Protein 1ORR (pdb70)

B-factor: mean 25.96, std 17.75, range [1.17, 100.0]

Foldseek 3Di:
DEEEEEQLLADLNLLLLLVCLVVVHAYEYEYQCPDVLSVVSVVVSVVSHDYHYHYDALLDLVSLLCVCQVPVGQEYEYDFADPFLVVCQVPVVVRQSRQQNSLVSNLVSCLPHRQAYAYEYEAAPQQLFQPPVFDWDFDDQAIAGVVCRWFDWPVRDGDHDGSNSVSSNNSQVVQLVCCVPSVGLYEYEHEWAEAEFSHDDDPGPRVLLVVLLLLLCVLVVHPPAAEDAPPQRAKTQYAYSVLVSCLVVLCVVVSVQRGSYYTYDGQISQRMHGRSRSQVLSCVLRVGHRDHDYDHHDPTDYSYGGGNGPPSCVRRNRHGDAHNSRRSSNSSVSSNVD/DEEEEEVLLADLNLLLLLVCLVVVNAYEYEYQCPDVLSVVSVVVSVVSHDYHYHHDALLDLVSQLCVCQVPLGQEYEYDFADAFLVVCQVCVPVRQSGLQNSLVSNLVSCLPHRQNYAYEYEAAPQQLFQPVVFDWDFDPAAIAGPVCNFFDWPVRDGDHDGSNSVSRNNSQVVQLVCCVPRVGLYEYEHEWAEAEFSHDDDPGDRVLLVVLLVLLQVLVVHDPAAEDEDDQRAKTQYAYSVLVNCLVVLCVVQSVQRGSYYTYDGLIPQRMHTRRRSQVLSCVLRVGHRDHDYDHHDPTDYSYGGGNGPPSCVRRNGHGDAHNSRRSSNSSVSSNVD/DEEEEECLLADLNLLLLLVCLVVVHAYEYEEQCPDVLSVVSVVVSVVRHDYHYHYDALLDLVSQLCVCQVPVGQEYEYDFADPFLVVCQVPVPVRLSGLQNSLVSNLVSCLVRRQNYAYEYEAAPQQLPQPVVFDWDDDPQAIATPVCNWFDWPVRDGDHFGSNSVSSNNSQVVQLVCCVPRVHLYEYEHEWAEAEASHPDDPRDRVLLHVLLLLLCQLVPDADEDAADQRQKTQYAYSVLSNCLVVLCSVLSVQHGSDYTYDGLIPQRMHTRRRSQVLSCVLSVGDHHYDYDYHPSHHSYGGGNGPPSCVRRNRHGDAHNSRRSNNSSVNSNVD/DEEEEECLLADLNLLLLLVCLVVVHAYEYEYQQPDVLSVVSVVVCVVSHDYHYHYDALLDLVSQLCVCQVRLGQEYEYDFADAFLVVCQVCVPRRQSGLANSLVSNLVSCLPHRQNYAYEYEAAPQQLFLPPVFDWDFDPAAIAGPVCNFFDWPVRDGDHFGSNSVSSNNSQVVQLVCCVPRVHLYEYEHEWAEAAPSHDDDPGDRVLLVVLLVLLQCLVPHDAEDAADQRAKTQYAYSVLSNCLVVQCRVLSVQRGSYYTYDGQIDQRMHTRRRSQVLSCVLPVHHRDYDYDHHPGSHHSYGGGNGPVSCVRRVRHGDDHNSRRSSVSSVNSNVD

CATH classification: 3.40.50.720

Secondary structure (DSSP, 8-state):
-EEEEETTTSHHHHHHHHHHHHTT-EEEEEE---STTHHHHHHHHHTT---EEEE--TT-HHHHHHHHHHH--SEEEE------HHHHHH-HHHHHIIIIIHHHHHHHHHHHH-TT-EEEEEEEGGGGTT-TTS-EEE-SS-EEETT-TT-B-TTSPP---HHHHHHHHHHHHHHHHHHHHH--EEEEEEE--EE-TT---BTTB-HHHHHHHHHHHHHTT----EEEESSS--EEE-EEHHHHHHHHHHHHHTHHHHTT-EEEESS-GGGEEEHHHHHHHHHHHHT----EEEEPPPSS--SEE-B--HHHHHHH-----S-HHHHHHHHHHHHHH-/-EEEEETTTSHHHHHHHHHHHHTT-EEEEEE---STTHHHHHHHHHTT---EEEE--TT-HHHHHHHHHHH--SEEEE------HHHHHH-HHHHHIIIIIHHHHHHHHHHHH-TT-EEEEEEEGGGGTT-TTS-EEE-SS-EEETT-TT-B-TTSPP---SHHHHHHHHHHHHHHHHHHHH--EEEEEEE--EE-TT---BTTB-HHHHHHHHHHHHHTT----EEEESSS--EEE-EEHHHHHHHHHHHHHTHHHHTTEEEEESS-GGGEEEHHHHHHHHHHHHT----EEEEPPPSS--SEE-B--HHHHHHH-----S-HHHHHHHHHHHHHH-/-EEEEETTTSHHHHHHHHHHHHTT-EEEEEE---STTHHHHHHHHHHH---EEEE--TT-HHHHHHHHHHH--SEEEE------HHHHHH-HHHHHIIIIIHHHHHHHHHHHH-TT-EEEEEEEGGGGTT-TTS-EEE-SS-EEESS-TT-B-TTSPP---SHHHHHHHHHHHHHHHHHHHH--EEEEEEE--EE-TT----SSS-HHHHHHHHHHHHHT---EEEETTS--EEE-EEHHHHHHHHHHHHHTHHHHTTEEEEESS-GGGEEEHHHHHHHHHHHHT----EEEEPPP---SEE-B--HHHHHHH-----S-HHHHHHHHHHHHHH-/-EEEEETTTSHHHHHHHHHHHHTT-EEEEEE---STTHHHHHHHHHTS---EEEE--TT-HHHHHHHHHHH--SEEEE--S---HHHHHH-HHHHHIIIIIHHHHHHHHHHHH-TT-EEEEEEEGGGGTT-TTS-EEE-SS-EEETT-TT-B-TTSPP---HHHHHHHHHHHHHHHHHHHHH--EEEEEEE--EE-TT---BTTB-HHHHHHHHHHHHHS---EEEESSS--EEE-EEHHHHHHHHHHHHHTHHHHTTEEEEE---GGGEEEHHHHHHHHHHHHT----EEEEPPPTT--SEE-B--HHHHHHH-------HHHHHHHHHHHHHT-

Sequence (1347 aa):
AKLLITGGCGFLGSNLASFALSQGIDLIVFDNLSRKGATDNLHWLSSLGNFEFVHGDIRNKNDVTRLITKYMPDSCFHLAGQVAMTTSIDNPCMDFEINVGGTLNLLEAVRQYNSNCNIIYSSTNKVYGDLEQYKYNETETRYTCVDKPNGYDESTQLDFHSPYGCSKGAADQYMLDYARIFGLNTVVFRHSSMYGGRQFATYDQGWVGWFCQKAVEIKNGINKPFTISGNGKQVRDVLHAEDMISLYFTALANVSKIRGNAFNIGGTIVNSLSLLELFKLLEDYCNIDMRFTNLPVRESDQRVFVADIKKITNAIDWSPKVSAKDGVQKMYDWTSSIAKLLITGGCGFLGSNLASFALSQGIDLIVFDNLSRKGATDNLHWLSSLGNFEFVHGDIRNKNDVTRLITKYMPDSCFHLAGQVAMTTSIDNPCMDFEINVGGTLNLLEAVRQYNSNCNIIYSSTNKVYGDLEQYKYNETETRYTCVDKPNGYDESTQLDFHSPYGCSKGAADQYMLDYARIFGLNTVVFRHSSMYGGRQFATYDQGWVGWFCQKAVEIKNGINKPFTISGNGKQVRDVLHAEDMISLYFTALANVSKIRGNAFNIGGTIVNSLSLLELFKLLEDYCNIDMRFTNLPVRESDQRVFVADIKKITNAIDWSPKVSAKDGVQKMYDWTSSIAKLLITGGCGFLGSNLASFALSQGIDLIVFDNLSRKGATDNLHWLSSLGNFEFVHGDIRNKNDVTRLITKYMPDSCFHLAGQVAMTTSIDNPCMDFEINVGGTLNLLEAVRQYNSNCNIIYSSTNKVYGDLEQYKYNETETRYTCVDKPNGYDESTQLDFHSPYGCSKGAADQYMLDYARIFGLNTVVFRHSSMYGGRQFATYDQGWVGWFCQKAVEIKNGIPFTISGNGKQVRDVLHAEDMISLYFTALANVSKIRGNAFNIGGTIVNSLSLLELFKLLEDYCNIDMRFTNLPVREDQRVFVADIKKITNAIDWSPKVSAKDGVQKMYDWTSSIAKLLITGGCGFLGSNLASFALSQGIDLIVFDNLSRKGATDNLHWLSSLGNFEFVHGDIRNKNDVTRLITKYMPDSCFHLAGQVAMTTSIDNPCMDFEINVGGTLNLLEAVRQYNSNCNIIYSSTNKVYGDLEQYKYNETETRYTCVDKPNGYDESTQLDFHSPYGCSKGAADQYMLDYARIFGLNTVVFRHSSMYGGRQFATYDQGWVGWFCQKAVEIKNGIPFTISGNGKQVRDVLHAEDMISLYFTALANVSKIRGNAFNIGGTIVNSLSLLELFKLLEDYCNIDMRFTNLPVRESDQRVFVADIKKITNAIDWSPKVSAKDGVQKMYDWTSSI

Solvent-accessible surface area: 48539 Å² total; per-residue (Å²): 102,72,2,0,0,0,11,0,0,16,29,23,1,0,15,0,0,24,69,0,28,80,101,61,48,94,6,6,0,2,13,32,11,58,66,178,7,1,14,67,2,24,97,69,0,64,92,86,26,148,37,90,51,33,41,4,8,10,38,18,84,25,19,0,30,85,5,0,60,149,37,77,2,64,9,0,0,0,21,17,26,14,65,5,13,68,37,0,38,96,11,2,15,39,0,24,43,26,1,0,14,0,1,11,14,0,0,8,2,0,59,94,88,18,53,134,2,25,0,1,1,13,5,6,9,26,0,2,3,50,1,78,95,39,127,39,80,92,51,155,51,43,32,48,4,89,74,52,74,92,6,0,44,36,86,2,51,10,44,2,24,0,0,28,0,1,0,12,0,0,0,1,6,0,0,13,0,0,5,98,24,46,48,0,34,0,0,0,0,11,11,5,22,30,0,0,20,40,15,52,27,42,124,57,47,19,55,2,3,45,12,0,58,12,0,16,15,54,109,103,69,63,134,122,115,15,37,3,31,12,60,0,32,24,1,22,0,0,1,9,3,92,5,0,28,53,0,0,25,46,0,30,87,50,15,92,136,2,82,26,48,8,3,0,0,0,0,27,71,123,8,9,13,0,16,44,34,0,7,119,36,0,43,77,88,7,130,23,84,9,191,67,88,83,75,116,93,91,119,10,34,1,82,8,0,1,0,38,17,146,73,0,36,90,19,20,112,13,35,26,157,16,44,9,113,72,0,2,47,85,3,22,72,50,8,55,82,128,102,70,3,1,0,0,12,0,0,15,31,21,1,0,17,0,0,26,69,0,26,81,100,64,50,93,9,8,0,2,13,31,9,58,69,174,12,1,16,67,2,23,95,68,0,65,85,79,25,146,40,89,63,30,43,3,8,10,38,19,90,30,18,0,29,85,6,0,58,151,37,77,1,64,9,0,0,1,22,16,27,14,81,1,12,55,40,0,57,95,11,1,9,39,0,23,43,24,2,0,13,0,1,9,14,0,0,6,2,0,61,99,86,17,55,124,1,27,0,2,1,13,5,5,7,27,1,2,3,52,0,78,90,42,121,31,89,97,64,158,58,49,29,48,7,80,51,58,90,97,5,0,39,34,87,3,48,7,44,1,27,0,0,24,0,1,0,13,0,1,0,1,6,0,0,12,0,0,6,91,27,46,42,0,32,0,1,0,0,11,11,5,20,32,0,0,22,34,12,46,27,44,125,68,42,23,56,2,2,45,15,0,56,8,0,16,10,42,92,95,68,72,126,121,119,15,38,3,32,12,59,0,33,18,1,19,0,1,2,10,2,88,7,0,31,47,0,0,28,47,0,33,88,50,20,98,128,2,81,25,48,6,3,0,0,0,0,22,68,121,8,13,10,0,15,44,34,0,6,118,40,0,42,97,88,5,133,24,88,8,167,64,89,79,72,116,73,82,168,15,30,1,85,9,0,3,1,21,15,122,74,0,31,108,17,17,126,12,59,24,184,18,45,9,109,70,0,2,50,93,4,18,64,47,11,50,90,111,102,77,3,1,0,0,11,0,0,16,29,22,1,0,15,0,0,22,72,0,28,84,105,62,47,94,6,8,0,3,13,32,12,62,72,180,9,1,28,75,2,22,105,70,0,65,89,82,23,148,41,87,61,33,44,4,10,9,37,19,88,28,21,0,33,86,5,0,58,147,39,75,2,64,8,0,0,1,22,18,25,14,60,6,11,49,42,0,40,93,11,2,17,38,0,23,46,24,2,0,14,0,0,9,14,0,0,7,1,0,59,96,84,18,54,122,1,28,1,1,2,11,2,15,9,25,0,2,6,50,0,74,108,46,129,24,84,99,68,153,42,45,28,52,6,58,65,58,86,95,5,1,43,34,81,2,48,9,47,1,28,0,0,19,0,0,0,13,0,0,0,1,4,0,0,14,0,0,4,96,20,47,43,0,29,0,0,0,0,10,7,4,21,30,0,0,22,44,4,44,9,46,121,58,59,12,53,1,0,47,12,0,39,16,0,19,49,50,88,101,61,140,140,28,40,3,30,8,66,0,29,19,1,19,0,0,2,8,3,89,3,0,26,50,0,0,27,41,0,30,87,47,19,101,138,2,86,27,48,6,2,0,0,0,0,21,68,116,7,10,14,0,16,35,33,0,6,104,40,1,22,117,82,5,126,24,86,5,144,66,68,88,61,117,98,85,92,28,1,84,9,0,2,0,21,17,146,71,0,40,120,19,21,122,13,60,26,184,24,45,10,126,77,0,2,50,89,3,20,72,50,8,57,86,125,97,71,4,0,0,0,11,0,0,18,27,25,1,0,18,0,0,29,68,0,22,80,100,64,45,84,6,5,0,2,12,34,10,57,71,159,12,2,27,71,1,31,148,88,0,60,100,77,33,150,39,92,68,34,42,4,10,10,37,19,85,29,19,0,34,85,5,0,59,148,38,77,1,66,11,0,0,1,24,18,25,13,54,5,9,40,43,0,44,96,13,1,18,39,0,24,47,25,2,0,13,0,1,7,17,0,0,11,2,0,59,100,86,19,56,125,1,28,0,1,4,12,5,4,14,60,0,2,2,43,1,80,93,41,129,32,80,108,57,160,36,50,29,50,5,71,51,71,91,105,5,0,50,32,92,4,51,8,46,1,13,0,0,19,0,0,0,15,0,0,0,1,5,0,0,18,0,0,3,111,47,47,46,0,30,0,0,0,0,10,10,5,24,29,0,1,21,39,7,46,25,25,95,50,55,12,47,2,3,49,13,0,59,15,3,16,79,40,127,101,66,110,144,22,38,2,17,10,62,0,32,20,1,28,0,1,2,10,3,92,5,0,30,46,0,0,27,44,0,28,86,46,17,100,136,3,86,22,48,8,3,0,0,0,0,23,71,120,7,11,14,0,15,34,32,0,6,99,36,2,44,112,86,24,139,39,106,14,184,60,72,86,62,116,93,71,86,34,28,5,78,9,0,2,0,35,16,140,72,0,32,116,20,19,124,12,53,25,178,24,46,10,116,79,0,1,36,103,4,16,65,56,9,52,96,128

Organism: Salmonella typhi (NCBI:txid90370)

InterPro domains:
  IPR016040 NAD(P)-binding domain [PF16363] (4-331)
  IPR036291 NAD(P)-binding domain superfamily [SSF51735] (1-335)

Structure (mmCIF, N/CA/C/O backbone):
data_1ORR
#
_entry.id   1ORR
#
_cell.length_a   48.000
_cell.length_b   168.100
_cell.length_c   89.600
_cell.angle_alpha   90.00
_cell.angle_beta   105.40
_cell.angle_gamma   90.00
#
_symmetry.space_group_name_H-M   'P 1 21 1'
#
loop_
_entity.id
_entity.type
_entity.pdbx_description
1 polymer CDP-tyvelose-2-epimerase
2 non-polymer NICOTINAMIDE-ADENINE-DINUCLEOTIDE
3 non-polymer "CYTIDINE-5'-DIPHOSPHATE"
4 water water
#
loop_
_atom_site.group_PDB
_atom_site.id
_atom_site.type_symbol
_atom_site.label_atom_id
_atom_site.label_alt_id
_atom_site.label_comp_id
_atom_site.label_asym_id
_atom_site.label_entity_id
_atom_site.label_seq_id
_atom_site.pdbx_PDB_ins_code
_atom_site.Cartn_x
_atom_site.Cartn_y
_atom_site.Cartn_z
_atom_site.occupancy
_atom_site.B_iso_or_equiv
_atom_site.auth_seq_id
_atom_site.auth_comp_id
_atom_site.auth_asym_id
_atom_site.auth_atom_id
_atom_site.pdbx_PDB_model_num
ATOM 1 N N . ALA A 1 2 ? 37.209 -5.935 50.273 1.00 62.47 2 ALA A N 1
ATOM 2 C CA . ALA A 1 2 ? 36.280 -6.309 49.227 1.00 56.13 2 ALA A CA 1
ATOM 3 C C . ALA A 1 2 ? 35.162 -5.288 49.114 1.00 39.80 2 ALA A C 1
ATOM 4 O O . ALA A 1 2 ? 34.789 -4.667 50.106 1.00 39.54 2 ALA A O 1
ATOM 6 N N . LYS A 1 3 ? 34.630 -5.122 47.904 1.00 26.73 3 LYS A N 1
ATOM 7 C CA . LYS A 1 3 ? 33.539 -4.193 47.686 1.00 21.57 3 LYS A CA 1
ATOM 8 C C . LYS A 1 3 ? 32.315 -5.044 47.456 1.00 17.22 3 LYS A C 1
ATOM 9 O O . LYS A 1 3 ? 32.336 -5.930 46.628 1.00 18.42 3 LYS A O 1
ATOM 15 N N . LEU A 1 4 ? 31.262 -4.728 48.159 1.00 13.22 4 LEU A N 1
ATOM 16 C CA . LEU A 1 4 ? 30.015 -5.445 48.021 1.00 13.55 4 LEU A CA 1
ATOM 17 C C . LEU A 1 4 ? 28.922 -4.480 47.554 1.00 19.28 4 LEU A C 1
ATOM 18 O O . LEU A 1 4 ? 28.690 -3.394 48.152 1.00 15.90 4 LEU A O 1
ATOM 23 N N . LEU A 1 5 ? 28.247 -4.896 46.481 1.00 12.38 5 LEU A N 1
ATOM 24 C CA . LEU A 1 5 ? 27.136 -4.145 45.939 1.00 13.19 5 LEU A CA 1
ATOM 25 C C . LEU A 1 5 ? 25.816 -4.831 46.364 1.00 14.85 5 LEU A C 1
ATOM 26 O O . LEU A 1 5 ? 25.647 -6.049 46.209 1.00 14.53 5 LEU A O 1
ATOM 31 N N . ILE A 1 6 ? 24.869 -4.061 46.902 1.00 13.29 6 ILE A N 1
ATOM 32 C CA . ILE A 1 6 ? 23.582 -4.630 47.276 1.00 12.60 6 ILE A CA 1
ATOM 33 C C . ILE A 1 6 ? 22.510 -3.878 46.523 1.00 15.90 6 ILE A C 1
ATOM 34 O O . ILE A 1 6 ? 22.259 -2.698 46.816 1.00 13.20 6 ILE A O 1
ATOM 39 N N . THR A 1 7 ? 21.899 -4.523 45.538 1.00 9.98 7 THR A N 1
ATOM 40 C CA . THR A 1 7 ? 20.846 -3.844 44.824 1.00 12.07 7 THR A CA 1
ATOM 41 C C . THR A 1 7 ? 19.635 -4.058 45.684 1.00 15.08 7 THR A C 1
ATOM 42 O O . THR A 1 7 ? 19.525 -5.122 46.313 1.00 13.05 7 THR A O 1
ATOM 46 N N . GLY A 1 8 ? 18.722 -3.070 45.746 1.00 15.79 8 GLY A N 1
ATOM 47 C CA . GLY A 1 8 ? 17.537 -3.139 46.622 1.00 14.47 8 GLY A CA 1
ATOM 48 C C . GLY A 1 8 ? 18.035 -3.048 48.076 1.00 16.22 8 GLY A C 1
ATOM 49 O O . GLY A 1 8 ? 17.441 -3.544 49.028 1.00 15.60 8 GLY A O 1
ATOM 50 N N . GLY A 1 9 ? 19.191 -2.402 48.244 1.00 13.91 9 GLY A N 1
ATOM 51 C CA . GLY A 1 9 ? 19.870 -2.232 49.534 1.00 14.17 9 GLY A CA 1
ATOM 52 C C . GLY A 1 9 ? 19.130 -1.472 50.621 1.00 17.61 9 GLY A C 1
ATOM 53 O O . GLY A 1 9 ? 19.481 -1.568 51.797 1.00 19.90 9 GLY A O 1
ATOM 54 N N . CYS A 1 10 ? 18.107 -0.702 50.271 1.00 13.20 10 CYS A N 1
ATOM 55 C CA . CYS A 1 10 ? 17.356 0.001 51.305 1.00 14.60 10 CYS A CA 1
ATOM 56 C C . CYS A 1 10 ? 16.084 -0.786 51.714 1.00 20.12 10 CYS A C 1
ATOM 57 O O . CYS A 1 10 ? 15.266 -0.300 52.495 1.00 17.45 10 CYS A O 1
ATOM 60 N N . GLY A 1 11 ? 15.895 -2.008 51.179 1.00 14.40 11 GLY A N 1
ATOM 61 C CA . GLY A 1 11 ? 14.725 -2.796 51.502 1.00 10.50 11 GLY A CA 1
ATOM 62 C C . GLY A 1 11 ? 14.919 -3.572 52.810 1.00 14.39 11 GLY A C 1
ATOM 63 O O . GLY A 1 11 ? 15.888 -3.377 53.582 1.00 13.42 11 GLY A O 1
ATOM 64 N N . PHE A 1 12 ? 13.987 -4.482 53.066 1.00 12.48 12 PHE A N 1
ATOM 65 C CA . PHE A 1 12 ? 14.086 -5.274 54.276 1.00 9.97 12 PHE A CA 1
ATOM 66 C C . PHE A 1 12 ? 15.337 -6.157 54.327 1.00 12.95 12 PHE A C 1
ATOM 67 O O . PHE A 1 12 ? 16.200 -6.002 55.203 1.00 13.26 12 PHE A O 1
ATOM 75 N N . LEU A 1 13 ? 15.486 -7.100 53.360 1.00 12.22 13 LEU A N 1
ATOM 76 C CA . LEU A 1 13 ? 16.682 -7.934 53.424 1.00 12.97 13 LEU A CA 1
ATOM 77 C C . LEU A 1 13 ? 17.929 -7.116 53.217 1.00 15.48 13 LEU A C 1
ATOM 78 O O . LEU A 1 13 ? 18.942 -7.271 53.909 1.00 12.92 13 LEU A O 1
ATOM 83 N N . GLY A 1 14 ? 17.863 -6.233 52.205 1.00 13.36 14 GLY A N 1
ATOM 84 C CA . GLY A 1 14 ? 18.996 -5.412 51.871 1.00 11.40 14 GLY A CA 1
ATOM 85 C C . GLY A 1 14 ? 19.583 -4.581 52.987 1.00 13.76 14 GLY A C 1
ATOM 86 O O . GLY A 1 14 ? 20.779 -4.517 53.138 1.00 15.10 14 GLY A O 1
ATOM 87 N N . SER A 1 15 ? 18.746 -3.887 53.734 1.00 15.52 15 SER A N 1
ATOM 88 C CA . SER A 1 15 ? 19.286 -3.036 54.781 1.00 14.69 15 SER A CA 1
ATOM 89 C C . SER A 1 15 ? 19.882 -3.867 55.904 1.00 15.19 15 SER A C 1
ATOM 90 O O . SER A 1 15 ? 20.835 -3.488 56.532 1.00 14.68 15 SER A O 1
ATOM 93 N N . ASN A 1 16 ? 19.332 -5.047 56.130 1.00 14.79 16 ASN A N 1
ATOM 94 C CA . ASN A 1 16 ? 19.865 -5.924 57.175 1.00 16.07 16 ASN A CA 1
ATOM 95 C C . ASN A 1 16 ? 21.220 -6.405 56.759 1.00 16.00 16 ASN A C 1
ATOM 96 O O . ASN A 1 16 ? 22.172 -6.435 57.536 1.00 16.44 16 ASN A O 1
ATOM 101 N N . LEU A 1 17 ? 21.339 -6.788 55.502 1.00 11.27 17 LEU A N 1
ATOM 102 C CA . LEU A 1 17 ? 22.623 -7.248 55.027 1.00 11.58 17 LEU A CA 1
ATOM 103 C C . LEU A 1 17 ? 23.616 -6.081 54.985 1.00 13.40 17 LEU A C 1
ATOM 104 O O . LEU A 1 17 ? 24.812 -6.192 55.314 1.00 15.13 17 LEU A O 1
ATOM 109 N N . ALA A 1 18 ? 23.116 -4.921 54.569 1.00 12.80 18 ALA A N 1
ATOM 110 C CA . ALA A 1 18 ? 23.979 -3.760 54.507 1.00 13.02 18 ALA A CA 1
ATOM 111 C C . ALA A 1 18 ? 24.480 -3.421 55.907 1.00 15.82 18 ALA A C 1
ATOM 112 O O . ALA A 1 18 ? 25.653 -3.084 56.064 1.00 18.84 18 ALA A O 1
ATOM 114 N N . SER A 1 19 ? 23.621 -3.492 56.911 1.00 14.59 19 SER A N 1
ATOM 115 C CA . SER A 1 19 ? 24.114 -3.172 58.242 1.00 14.97 19 SER A CA 1
ATOM 116 C C . SER A 1 19 ? 25.287 -4.074 58.641 1.00 19.37 19 SER A C 1
ATOM 117 O O . SER A 1 19 ? 26.241 -3.653 59.283 1.00 17.52 19 SER A O 1
ATOM 120 N N . PHE A 1 20 ? 25.226 -5.340 58.252 1.00 19.59 20 PHE A N 1
ATOM 121 C CA . PHE A 1 20 ? 26.286 -6.258 58.597 1.00 16.97 20 PHE A CA 1
ATOM 122 C C . PHE A 1 20 ? 27.579 -5.880 57.927 1.00 16.86 20 PHE A C 1
ATOM 123 O O . PHE A 1 20 ? 28.670 -5.848 58.511 1.00 18.27 20 PHE A O 1
ATOM 131 N N . ALA A 1 21 ? 27.471 -5.555 56.662 1.00 15.40 21 ALA A N 1
ATOM 132 C CA . ALA A 1 21 ? 28.637 -5.128 55.942 1.00 17.97 21 ALA A CA 1
ATOM 133 C C . ALA A 1 21 ? 29.286 -3.900 56.593 1.00 18.01 21 ALA A C 1
ATOM 134 O O . ALA A 1 21 ? 30.511 -3.807 56.712 1.00 20.06 21 ALA A O 1
ATOM 136 N N . LEU A 1 22 ? 28.465 -2.962 57.015 1.00 16.82 22 LEU A N 1
ATOM 137 C CA . LEU A 1 22 ? 28.982 -1.769 57.632 1.00 17.02 22 LEU A CA 1
ATOM 138 C C . LEU A 1 22 ? 29.691 -2.129 58.921 1.00 24.47 22 LEU A C 1
ATOM 139 O O . LEU A 1 22 ? 30.773 -1.636 59.181 1.00 25.61 22 LEU A O 1
ATOM 144 N N . SER A 1 23 ? 29.096 -2.985 59.724 1.00 18.82 23 SER A N 1
ATOM 145 C CA . SER A 1 23 ? 29.716 -3.373 60.985 1.00 22.34 23 SER A CA 1
ATOM 146 C C . SER A 1 23 ? 30.985 -4.169 60.798 1.00 27.18 23 SER A C 1
ATOM 147 O O . SER A 1 23 ? 31.869 -4.145 61.640 1.00 24.13 23 SER A O 1
ATOM 150 N N . GLN A 1 24 ? 31.087 -4.884 59.705 1.00 21.06 24 GLN A N 1
ATOM 151 C CA . GLN A 1 24 ? 32.294 -5.681 59.477 1.00 23.40 24 GLN A CA 1
ATOM 152 C C . GLN A 1 24 ? 33.389 -5.003 58.650 1.00 33.00 24 GLN A C 1
ATOM 153 O O . GLN A 1 24 ? 34.403 -5.648 58.283 1.00 32.00 24 GLN A O 1
ATOM 159 N N . GLY A 1 25 ? 33.185 -3.711 58.354 1.00 27.05 25 GLY A N 1
ATOM 160 C CA . GLY A 1 25 ? 34.155 -2.956 57.582 1.00 27.18 25 GLY A CA 1
ATOM 161 C C . GLY A 1 25 ? 34.250 -3.342 56.098 1.00 36.70 25 GLY A C 1
ATOM 162 O O . GLY A 1 25 ? 35.245 -3.022 55.438 1.00 37.57 25 GLY A O 1
ATOM 163 N N . ILE A 1 26 ? 33.229 -4.035 55.550 1.00 25.36 26 ILE A N 1
ATOM 164 C CA . ILE A 1 26 ? 33.273 -4.378 54.130 1.00 28.32 26 ILE A CA 1
ATOM 165 C C . ILE A 1 26 ? 32.848 -3.100 53.372 1.00 24.45 26 ILE A C 1
ATOM 166 O O . ILE A 1 26 ? 31.880 -2.463 53.773 1.00 29.42 26 ILE A O 1
ATOM 171 N N . ASP A 1 27 ? 33.542 -2.682 52.308 1.00 17.40 27 ASP A N 1
ATOM 172 C CA . ASP A 1 27 ? 33.114 -1.468 51.597 1.00 16.25 27 ASP A CA 1
ATOM 173 C C . ASP A 1 27 ? 31.798 -1.764 50.899 1.00 19.41 27 ASP A C 1
ATOM 174 O O . ASP A 1 27 ? 31.632 -2.803 50.256 1.00 25.91 27 ASP A O 1
ATOM 179 N N . LEU A 1 28 ? 30.839 -0.879 51.041 1.00 16.84 28 LEU A N 1
ATOM 180 C CA . LEU A 1 28 ? 29.534 -1.123 50.461 1.00 13.46 28 LEU A CA 1
ATOM 181 C C . LEU A 1 28 ? 29.003 -0.122 49.458 1.00 16.77 28 LEU A C 1
ATOM 182 O O . LEU A 1 28 ? 29.170 1.108 49.558 1.00 17.03 28 LEU A O 1
ATOM 187 N N . ILE A 1 29 ? 28.283 -0.668 48.503 1.00 14.61 29 ILE A N 1
ATOM 188 C CA . ILE A 1 29 ? 27.637 0.152 47.511 1.00 14.46 29 ILE A CA 1
ATOM 189 C C . ILE A 1 29 ? 26.155 -0.251 47.555 1.00 15.66 29 ILE A C 1
ATOM 190 O O . ILE A 1 29 ? 25.810 -1.424 47.493 1.00 13.75 29 ILE A O 1
ATOM 195 N N . VAL A 1 30 ? 25.252 0.690 47.681 1.00 11.87 30 VAL A N 1
ATOM 196 C CA . VAL A 1 30 ? 23.830 0.312 47.717 1.00 11.94 30 VAL A CA 1
ATOM 197 C C . VAL A 1 30 ? 23.140 0.952 46.544 1.00 15.06 30 VAL A C 1
ATOM 198 O O . VAL A 1 30 ? 23.269 2.148 46.339 1.00 17.67 30 VAL A O 1
ATOM 202 N N . PHE A 1 31 ? 22.390 0.205 45.794 1.00 12.58 31 PHE A N 1
ATOM 203 C CA . PHE A 1 31 ? 21.690 0.753 44.658 1.00 13.07 31 PHE A CA 1
ATOM 204 C C . PHE A 1 31 ? 20.209 0.530 44.890 1.00 13.96 31 PHE A C 1
ATOM 205 O O . PHE A 1 31 ? 19.798 -0.604 45.130 1.00 15.81 31 PHE A O 1
ATOM 213 N N . ASP A 1 32 ? 19.381 1.577 44.843 1.00 12.72 32 ASP A N 1
ATOM 214 C CA . ASP A 1 32 ? 17.945 1.402 45.083 1.00 12.46 32 ASP A CA 1
ATOM 215 C C . ASP A 1 32 ? 17.254 2.608 44.520 1.00 12.42 32 ASP A C 1
ATOM 216 O O . ASP A 1 32 ? 17.916 3.643 44.359 1.00 12.70 32 ASP A O 1
ATOM 221 N N . ASN A 1 33 ? 15.956 2.444 44.214 1.00 10.45 33 ASN A N 1
ATOM 222 C CA . ASN A 1 33 ? 15.170 3.540 43.656 1.00 12.36 33 ASN A CA 1
ATOM 223 C C . ASN A 1 33 ? 14.272 4.203 44.735 1.00 15.30 33 ASN A C 1
ATOM 224 O O . ASN A 1 33 ? 13.546 5.184 44.487 1.00 16.32 33 ASN A O 1
ATOM 229 N N . LEU A 1 34 ? 14.309 3.653 45.942 1.00 14.44 34 LEU A N 1
ATOM 230 C CA . LEU A 1 34 ? 13.530 4.187 47.062 1.00 14.04 34 LEU A CA 1
ATOM 231 C C . LEU A 1 34 ? 12.030 4.071 46.851 1.00 20.50 34 LEU A C 1
ATOM 232 O O . LEU A 1 34 ? 11.221 4.846 47.388 1.00 16.73 34 LEU A O 1
ATOM 237 N N . SER A 1 35 ? 11.634 3.083 46.059 1.00 12.29 35 SER A N 1
ATOM 238 C CA . SER A 1 35 ? 10.213 2.911 45.790 1.00 11.91 35 SER A CA 1
ATOM 239 C C . SER A 1 35 ? 9.428 2.249 46.933 1.00 15.49 35 SER A C 1
ATOM 240 O O . SER A 1 35 ? 8.246 2.528 47.081 1.00 17.72 35 SER A O 1
ATOM 243 N N . ARG A 1 36 ? 10.070 1.371 47.705 1.00 17.08 36 ARG A N 1
ATOM 244 C CA . ARG A 1 36 ? 9.382 0.658 48.805 1.00 19.69 36 ARG A CA 1
ATOM 245 C C . ARG A 1 36 ? 9.160 1.621 49.951 1.00 23.24 36 ARG A C 1
ATOM 246 O O . ARG A 1 36 ? 10.129 2.279 50.384 1.00 16.50 36 ARG A O 1
ATOM 254 N N . LYS A 1 37 ? 7.902 1.724 50.421 1.00 23.10 37 LYS A N 1
ATOM 255 C CA . LYS A 1 37 ? 7.687 2.632 51.547 1.00 25.17 37 LYS A CA 1
ATOM 256 C C . LYS A 1 37 ? 8.525 2.159 52.734 1.00 21.87 37 LYS A C 1
ATOM 257 O O . LYS A 1 37 ? 8.483 0.986 53.073 1.00 27.48 37 LYS A O 1
ATOM 263 N N . GLY A 1 38 ? 9.328 3.040 53.342 1.00 17.62 38 GLY A N 1
ATOM 264 C CA . GLY A 1 38 ? 10.206 2.652 54.434 1.00 15.12 38 GLY A CA 1
ATOM 265 C C . GLY A 1 38 ? 11.654 2.610 53.931 1.00 14.71 38 GLY A C 1
ATOM 266 O O . GLY A 1 38 ? 12.626 2.600 54.704 1.00 15.73 38 GLY A O 1
ATOM 267 N N . ALA A 1 39 ? 11.829 2.613 52.598 1.00 16.18 39 ALA A N 1
ATOM 268 C CA . ALA A 1 39 ? 13.188 2.578 52.044 1.00 14.72 39 ALA A CA 1
ATOM 269 C C . ALA A 1 39 ? 13.997 3.784 52.463 1.00 13.21 39 ALA A C 1
ATOM 270 O O . ALA A 1 39 ? 15.195 3.695 52.808 1.00 15.90 39 ALA A O 1
ATOM 272 N N . THR A 1 40 ? 13.325 4.938 52.430 1.00 15.38 40 THR A N 1
ATOM 273 C CA . THR A 1 40 ? 13.993 6.189 52.822 1.00 14.23 40 THR A CA 1
ATOM 274 C C . THR A 1 40 ? 14.447 6.122 54.285 1.00 21.61 40 THR A C 1
ATOM 275 O O . THR A 1 40 ? 15.528 6.564 54.657 1.00 17.61 40 THR A O 1
ATOM 279 N N . ASP A 1 41 ? 13.606 5.504 55.110 1.00 19.71 41 ASP A N 1
ATOM 280 C CA . ASP A 1 41 ? 13.888 5.339 56.534 1.00 18.88 41 ASP A CA 1
ATOM 281 C C . ASP A 1 41 ? 15.070 4.433 56.739 1.00 15.09 41 ASP A C 1
ATOM 282 O O . ASP A 1 41 ? 15.938 4.703 57.548 1.00 16.24 41 ASP A O 1
ATOM 287 N N . ASN A 1 42 ? 15.126 3.350 55.962 1.00 14.36 42 ASN A N 1
ATOM 288 C CA . ASN A 1 42 ? 16.253 2.437 56.073 1.00 14.22 42 ASN A CA 1
ATOM 289 C C . ASN A 1 42 ? 17.533 3.103 55.606 1.00 15.68 42 ASN A C 1
ATOM 290 O O . ASN A 1 42 ? 18.613 2.914 56.167 1.00 16.18 42 ASN A O 1
ATOM 295 N N . LEU A 1 43 ? 17.416 3.893 54.530 1.00 15.36 43 LEU A N 1
ATOM 296 C CA . LEU A 1 43 ? 18.605 4.578 54.027 1.00 15.48 43 LEU A CA 1
ATOM 297 C C . LEU A 1 43 ? 19.156 5.487 55.116 1.00 17.56 43 LEU A C 1
ATOM 298 O O . LEU A 1 43 ? 20.336 5.579 55.374 1.00 17.32 43 LEU A O 1
ATOM 303 N N . HIS A 1 44 ? 18.256 6.178 55.750 1.00 18.22 44 HIS A N 1
ATOM 304 C CA . HIS A 1 44 ? 18.654 7.083 56.802 1.00 31.05 44 HIS A CA 1
ATOM 305 C C . HIS A 1 44 ? 19.311 6.319 57.929 1.00 21.09 44 HIS A C 1
ATOM 306 O O . HIS A 1 44 ? 20.313 6.731 58.494 1.00 17.33 44 HIS A O 1
ATOM 319 N N . TRP A 1 45 ? 18.708 5.201 58.251 1.00 17.29 45 TRP A N 1
ATOM 320 C CA . TRP A 1 45 ? 19.190 4.337 59.307 1.00 15.76 45 TRP A CA 1
ATOM 321 C C . TRP A 1 45 ? 20.544 3.796 58.985 1.00 19.76 45 TRP A C 1
ATOM 322 O O . TRP A 1 45 ? 21.437 3.762 59.829 1.00 21.14 45 TRP A O 1
ATOM 333 N N . LEU A 1 46 ? 20.771 3.370 57.751 1.00 16.03 46 LEU A N 1
ATOM 334 C CA . LEU A 1 46 ? 22.111 2.864 57.414 1.00 17.28 46 LEU A CA 1
ATOM 335 C C . LEU A 1 46 ? 23.191 3.963 57.433 1.00 18.90 46 LEU A C 1
ATOM 336 O O . LEU A 1 46 ? 24.365 3.708 57.759 1.00 20.32 46 LEU A O 1
ATOM 341 N N . SER A 1 47 ? 22.770 5.181 57.034 1.00 18.99 47 SER A N 1
ATOM 342 C CA . SER A 1 47 ? 23.642 6.357 56.949 1.00 20.17 47 SER A CA 1
ATOM 343 C C . SER A 1 47 ? 24.211 6.708 58.287 1.00 27.67 47 SER A C 1
ATOM 344 O O . SER A 1 47 ? 25.276 7.261 58.388 1.00 30.23 47 SER A O 1
ATOM 347 N N . SER A 1 48 ? 23.469 6.391 59.319 1.00 24.62 48 SER A N 1
ATOM 348 C CA . SER A 1 48 ? 23.901 6.665 60.666 1.00 25.34 48 SER A CA 1
ATOM 349 C C . SER A 1 48 ? 24.779 5.555 61.170 1.00 30.55 48 SER A C 1
ATOM 350 O O . SER A 1 48 ? 25.433 5.691 62.192 1.00 42.02 48 SER A O 1
ATOM 353 N N . LEU A 1 49 ? 24.799 4.436 60.457 1.00 25.46 49 LEU A N 1
ATOM 354 C CA . LEU A 1 49 ? 25.618 3.317 60.896 1.00 26.39 49 LEU A CA 1
ATOM 355 C C . LEU A 1 49 ? 27.031 3.381 60.409 1.00 33.80 49 LEU A C 1
ATOM 356 O O . LEU A 1 49 ? 27.934 2.821 61.037 1.00 35.05 49 LEU A O 1
ATOM 361 N N . GLY A 1 50 ? 27.217 4.042 59.271 1.00 25.81 50 GLY A N 1
ATOM 362 C CA . GLY A 1 50 ? 28.551 4.127 58.717 1.00 23.85 50 GLY A CA 1
ATOM 363 C C . GLY A 1 50 ? 28.529 4.742 57.335 1.00 24.49 50 GLY A C 1
ATOM 364 O O . GLY A 1 50 ? 27.481 5.150 56.857 1.00 26.80 50 GLY A O 1
ATOM 365 N N . ASN A 1 51 ? 29.692 4.807 56.700 1.00 28.32 51 ASN A N 1
ATOM 366 C CA . ASN A 1 51 ? 29.771 5.398 55.386 1.00 26.17 51 ASN A CA 1
ATOM 367 C C . ASN A 1 51 ? 29.756 4.393 54.278 1.00 23.62 51 ASN A C 1
ATOM 368 O O . ASN A 1 51 ? 30.346 3.337 54.397 1.00 23.54 51 ASN A O 1
ATOM 373 N N . PHE A 1 52 ? 29.070 4.747 53.196 1.00 21.00 52 PHE A N 1
ATOM 374 C CA . PHE A 1 52 ? 28.972 3.845 52.060 1.00 18.72 52 PHE A CA 1
ATOM 375 C C . PHE A 1 52 ? 28.533 4.636 50.855 1.00 24.14 52 PHE A C 1
ATOM 376 O O . PHE A 1 52 ? 28.164 5.811 51.014 1.00 18.14 52 PHE A O 1
ATOM 384 N N . GLU A 1 53 ? 28.575 4.002 49.682 1.00 17.11 53 GLU A N 1
ATOM 385 C CA . GLU A 1 53 ? 28.162 4.696 48.481 1.00 15.55 53 GLU A CA 1
ATOM 386 C C . GLU A 1 53 ? 26.731 4.388 48.164 1.00 18.53 53 GLU A C 1
ATOM 387 O O . GLU A 1 53 ? 26.459 3.223 47.912 1.00 21.39 53 GLU A O 1
ATOM 393 N N . PHE A 1 54 ? 25.852 5.400 48.169 1.00 15.04 54 PHE A N 1
ATOM 394 C CA . PHE A 1 54 ? 24.457 5.177 47.819 1.00 13.40 54 PHE A CA 1
ATOM 395 C C . PHE A 1 54 ? 24.274 5.615 46.394 1.00 16.23 54 PHE A C 1
ATOM 396 O O . PHE A 1 54 ? 24.685 6.685 45.979 1.00 18.70 54 PHE A O 1
ATOM 404 N N . VAL A 1 55 ? 23.668 4.790 45.595 1.00 13.05 55 VAL A N 1
ATOM 405 C CA . VAL A 1 55 ? 23.463 5.170 44.215 1.00 13.06 55 VAL A CA 1
ATOM 406 C C . VAL A 1 55 ? 21.992 5.017 43.898 1.00 13.03 55 VAL A C 1
ATOM 407 O O . VAL A 1 55 ? 21.478 3.902 43.899 1.00 14.68 55 VAL A O 1
ATOM 411 N N . HIS A 1 56 ? 21.301 6.119 43.681 1.00 10.30 56 HIS A N 1
ATOM 412 C CA . HIS A 1 56 ? 19.884 6.010 43.359 1.00 11.77 56 HIS A CA 1
ATOM 413 C C . HIS A 1 56 ? 19.783 5.501 41.934 1.00 16.99 56 HIS A C 1
ATOM 414 O O . HIS A 1 56 ? 20.468 5.972 41.029 1.00 16.40 56 HIS A O 1
ATOM 421 N N . GLY A 1 57 ? 18.936 4.533 41.673 1.00 14.29 57 GLY A N 1
ATOM 422 C CA . GLY A 1 57 ? 18.850 4.095 40.279 1.00 13.98 57 GLY A CA 1
ATOM 423 C C . GLY A 1 57 ? 17.693 3.132 40.114 1.00 11.32 57 GLY A C 1
ATOM 424 O O . GLY A 1 57 ? 17.149 2.627 41.115 1.00 13.95 57 GLY A O 1
ATOM 425 N N . ASP A 1 58 ? 17.343 2.866 38.852 1.00 11.28 58 ASP A N 1
ATOM 426 C CA . ASP A 1 58 ? 16.245 1.935 38.527 1.00 11.83 58 ASP A CA 1
ATOM 427 C C . ASP A 1 58 ? 16.844 0.683 37.838 1.00 14.58 58 ASP A C 1
ATOM 428 O O . ASP A 1 58 ? 17.440 0.781 36.741 1.00 12.58 58 ASP A O 1
ATOM 433 N N . ILE A 1 59 ? 16.713 -0.481 38.490 1.00 10.19 59 ILE A N 1
ATOM 434 C CA . ILE A 1 59 ? 17.266 -1.707 37.944 1.00 10.50 59 ILE A CA 1
ATOM 435 C C . ILE A 1 59 ? 16.739 -2.032 36.535 1.00 14.70 59 ILE A C 1
ATOM 436 O O . ILE A 1 59 ? 17.370 -2.757 35.778 1.00 13.33 59 ILE A O 1
ATOM 441 N N . ARG A 1 60 ? 15.566 -1.478 36.195 1.00 12.69 60 ARG A N 1
ATOM 442 C CA . ARG A 1 60 ? 14.979 -1.742 34.882 1.00 12.78 60 ARG A CA 1
ATOM 443 C C . ARG A 1 60 ? 15.746 -1.057 33.762 1.00 19.62 60 ARG A C 1
ATOM 444 O O . ARG A 1 60 ? 15.641 -1.443 32.597 1.00 18.91 60 ARG A O 1
ATOM 452 N N . ASN A 1 61 ? 16.488 0.002 34.139 1.00 16.10 61 ASN A N 1
ATOM 453 C CA . ASN A 1 61 ? 17.258 0.853 33.224 1.00 16.15 61 ASN A CA 1
ATOM 454 C C . ASN A 1 61 ? 18.621 0.293 32.944 1.00 16.54 61 ASN A C 1
ATOM 455 O O . ASN A 1 61 ? 19.483 0.260 33.839 1.00 14.73 61 ASN A O 1
ATOM 460 N N . LYS A 1 62 ? 18.820 -0.172 31.709 1.00 14.00 62 LYS A N 1
ATOM 461 C CA . LYS A 1 62 ? 20.111 -0.776 31.402 1.00 11.86 62 LYS A CA 1
ATOM 462 C C . LYS A 1 62 ? 21.293 0.135 31.615 1.00 13.66 62 LYS A C 1
ATOM 463 O O . LYS A 1 62 ? 22.319 -0.273 32.136 1.00 13.95 62 LYS A O 1
ATOM 469 N N . ASN A 1 63 ? 21.158 1.396 31.182 1.00 13.22 63 ASN A N 1
ATOM 470 C CA . ASN A 1 63 ? 22.268 2.332 31.328 1.00 11.68 63 ASN A CA 1
ATOM 471 C C . ASN A 1 63 ? 22.633 2.544 32.803 1.00 14.07 63 ASN A C 1
ATOM 472 O O . ASN A 1 63 ? 23.808 2.548 33.164 1.00 13.48 63 ASN A O 1
ATOM 477 N N . ASP A 1 64 ? 21.613 2.700 33.662 1.00 11.97 64 ASP A N 1
ATOM 478 C CA . ASP A 1 64 ? 21.857 2.895 35.094 1.00 10.55 64 ASP A CA 1
ATOM 479 C C . ASP A 1 64 ? 22.647 1.715 35.632 1.00 16.43 64 ASP A C 1
ATOM 480 O O . ASP A 1 64 ? 23.596 1.893 36.383 1.00 14.01 64 ASP A O 1
ATOM 485 N N . VAL A 1 65 ? 22.221 0.482 35.286 1.00 12.34 65 VAL A N 1
ATOM 486 C CA . VAL A 1 65 ? 22.886 -0.723 35.814 1.00 12.46 65 VAL A CA 1
ATOM 487 C C . VAL A 1 65 ? 24.321 -0.895 35.314 1.00 16.59 65 VAL A C 1
ATOM 488 O O . VAL A 1 65 ? 25.275 -1.182 36.058 1.00 14.47 65 VAL A O 1
ATOM 492 N N . THR A 1 66 ? 24.477 -0.723 34.005 1.00 14.86 66 THR A N 1
ATOM 493 C CA . THR A 1 66 ? 25.778 -0.847 33.354 1.00 12.89 66 THR A CA 1
ATOM 494 C C . THR A 1 66 ? 26.790 0.127 33.946 1.00 15.95 66 THR A C 1
ATOM 495 O O . THR A 1 66 ? 27.916 -0.249 34.295 1.00 17.26 66 THR A O 1
ATOM 499 N N . ARG A 1 67 ? 26.384 1.399 34.066 1.00 14.97 67 ARG A N 1
ATOM 500 C CA . ARG A 1 67 ? 27.291 2.407 34.638 1.00 14.88 67 ARG A CA 1
ATOM 501 C C . ARG A 1 67 ? 27.683 2.087 36.083 1.00 19.15 67 ARG A C 1
ATOM 502 O O . ARG A 1 67 ? 28.797 2.352 36.532 1.00 21.51 67 ARG A O 1
ATOM 510 N N . LEU A 1 68 ? 26.738 1.500 36.796 1.00 16.04 68 LEU A N 1
ATOM 511 C CA . LEU A 1 68 ? 26.964 1.129 38.184 1.00 16.91 68 LEU A CA 1
ATOM 512 C C . LEU A 1 68 ? 28.073 0.116 38.293 1.00 19.18 68 LEU A C 1
ATOM 513 O O . LEU A 1 68 ? 29.005 0.260 39.101 1.00 16.29 68 LEU A O 1
ATOM 518 N N . ILE A 1 69 ? 27.958 -0.916 37.442 1.00 14.64 69 ILE A N 1
ATOM 519 C CA . ILE A 1 69 ? 28.979 -1.968 37.451 1.00 16.12 69 ILE A CA 1
ATOM 520 C C . ILE A 1 69 ? 30.382 -1.516 37.002 1.00 24.43 69 ILE A C 1
ATOM 521 O O . ILE A 1 69 ? 31.422 -1.818 37.605 1.00 15.79 69 ILE A O 1
ATOM 526 N N . THR A 1 70 ? 30.416 -0.776 35.898 1.00 18.51 70 THR A N 1
ATOM 527 C CA . THR A 1 70 ? 31.715 -0.300 35.383 1.00 18.40 70 THR A CA 1
ATOM 528 C C . THR A 1 70 ? 32.319 0.751 36.293 1.00 20.69 70 THR A C 1
ATOM 529 O O . THR A 1 70 ? 33.531 0.882 36.449 1.00 21.88 70 THR A O 1
ATOM 533 N N . LYS A 1 71 ? 31.468 1.521 36.921 1.00 18.11 71 LYS A N 1
ATOM 534 C CA . LYS A 1 71 ? 32.038 2.506 37.762 1.00 15.24 71 LYS A CA 1
ATOM 535 C C . LYS A 1 71 ? 32.611 1.955 39.046 1.00 21.11 71 LYS A C 1
ATOM 536 O O . LYS A 1 71 ? 33.697 2.331 39.456 1.00 20.01 71 LYS A O 1
ATOM 542 N N . TYR A 1 72 ? 31.878 1.078 39.698 1.00 18.12 72 TYR A N 1
ATOM 543 C CA . TYR A 1 72 ? 32.332 0.569 40.961 1.00 17.45 72 TYR A CA 1
ATOM 544 C C . TYR A 1 72 ? 33.014 -0.736 40.935 1.00 22.36 72 TYR A C 1
ATOM 545 O O . TYR A 1 72 ? 33.674 -1.043 41.908 1.00 21.31 72 TYR A O 1
ATOM 554 N N . MET A 1 73 ? 32.841 -1.497 39.870 1.00 21.81 73 MET A N 1
ATOM 555 C CA . MET A 1 73 ? 33.476 -2.805 39.771 1.00 17.59 73 MET A CA 1
ATOM 556 C C . MET A 1 73 ? 33.461 -3.578 41.076 1.00 20.24 73 MET A C 1
ATOM 557 O O . MET A 1 73 ? 34.522 -3.907 41.595 1.00 24.63 73 MET A O 1
ATOM 562 N N . PRO A 1 74 ? 32.280 -3.898 41.613 1.00 13.51 74 PRO A N 1
ATOM 563 C CA . PRO A 1 74 ? 32.192 -4.635 42.872 1.00 12.50 74 PRO A CA 1
ATOM 564 C C . PRO A 1 74 ? 32.768 -6.040 42.777 1.00 19.01 74 PRO A C 1
ATOM 565 O O . PRO A 1 74 ? 32.821 -6.673 41.700 1.00 20.21 74 PRO A O 1
ATOM 569 N N . ASP A 1 75 ? 33.187 -6.575 43.925 1.00 14.22 75 ASP A N 1
ATOM 570 C CA . ASP A 1 75 ? 33.717 -7.926 43.964 1.00 14.30 75 ASP A CA 1
ATOM 571 C C . ASP A 1 75 ? 32.598 -8.926 44.196 1.00 15.41 75 ASP A C 1
ATOM 572 O O . ASP A 1 75 ? 32.670 -10.089 43.764 1.00 16.71 75 ASP A O 1
ATOM 577 N N . SER A 1 76 ? 31.564 -8.490 44.899 1.00 13.38 76 SER A N 1
ATOM 578 C CA . SER A 1 76 ? 30.439 -9.357 45.176 1.00 13.33 76 SER A CA 1
ATOM 579 C C . SER A 1 76 ? 29.192 -8.544 45.118 1.00 14.68 76 SER A C 1
ATOM 580 O O . SER A 1 76 ? 29.234 -7.326 45.246 1.00 13.56 76 SER A O 1
ATOM 584 N N . CYS A 1 77 ? 28.061 -9.195 44.943 1.00 11.65 77 CYS A N 1
ATOM 585 C CA . CYS A 1 77 ? 26.824 -8.472 44.865 1.00 12.21 77 CYS A CA 1
ATOM 586 C C . CYS A 1 77 ? 25.674 -9.341 45.286 1.00 15.74 77 CYS A C 1
ATOM 587 O O . CYS A 1 77 ? 25.599 -10.509 44.924 1.00 15.53 77 CYS A O 1
ATOM 590 N N . PHE A 1 78 ? 24.762 -8.776 46.063 1.00 11.94 78 PHE A N 1
ATOM 591 C CA . PHE A 1 78 ? 23.544 -9.472 46.483 1.00 9.15 78 PHE A CA 1
ATOM 592 C C . PHE A 1 78 ? 22.481 -8.767 45.631 1.00 12.26 78 PHE A C 1
ATOM 593 O O . PHE A 1 78 ? 22.279 -7.547 45.763 1.00 13.63 78 PHE A O 1
ATOM 601 N N . HIS A 1 79 ? 21.819 -9.464 44.725 1.00 9.95 79 HIS A N 1
ATOM 602 C CA . HIS A 1 79 ? 20.844 -8.831 43.866 1.00 8.98 79 HIS A CA 1
ATOM 603 C C . HIS A 1 79 ? 19.435 -9.043 44.443 1.00 13.27 79 HIS A C 1
ATOM 604 O O . HIS A 1 79 ? 18.777 -10.066 44.223 1.00 13.20 79 HIS A O 1
ATOM 611 N N . LEU A 1 80 ? 18.989 -8.034 45.209 1.00 12.31 80 LEU A N 1
ATOM 612 C CA . LEU A 1 80 ? 17.706 -8.036 45.924 1.00 12.13 80 LEU A CA 1
ATOM 613 C C . LEU A 1 80 ? 16.643 -7.097 45.386 1.00 15.55 80 LEU A C 1
ATOM 614 O O . LEU A 1 80 ? 15.490 -7.166 45.797 1.00 16.87 80 LEU A O 1
ATOM 619 N N . ALA A 1 81 ? 17.020 -6.205 44.472 1.00 12.66 81 ALA A N 1
ATOM 620 C CA . ALA A 1 81 ? 16.027 -5.303 43.923 1.00 14.98 81 ALA A CA 1
ATOM 621 C C . ALA A 1 81 ? 14.996 -6.156 43.197 1.00 17.24 81 ALA A C 1
ATOM 622 O O . ALA A 1 81 ? 15.340 -7.029 42.381 1.00 24.80 81 ALA A O 1
ATOM 624 N N . GLY A 1 82 ? 13.734 -5.932 43.496 1.00 14.40 82 GLY A N 1
ATOM 625 C CA . GLY A 1 82 ? 12.721 -6.724 42.814 1.00 17.36 82 GLY A CA 1
ATOM 626 C C . GLY A 1 82 ? 11.335 -6.202 43.074 1.00 14.96 82 GLY A C 1
ATOM 627 O O . GLY A 1 82 ? 11.125 -5.304 43.895 1.00 14.71 82 GLY A O 1
ATOM 628 N N . GLN A 1 83 ? 10.395 -6.778 42.343 1.00 13.26 83 GLN A N 1
ATOM 629 C CA . GLN A 1 83 ? 8.971 -6.468 42.489 1.00 12.06 83 GLN A CA 1
ATOM 630 C C . GLN A 1 83 ? 8.600 -7.679 43.357 1.00 16.28 83 GLN A C 1
ATOM 631 O O . GLN A 1 83 ? 8.749 -8.837 42.939 1.00 16.45 83 GLN A O 1
ATOM 637 N N . VAL A 1 84 ? 8.191 -7.438 44.584 1.00 12.24 84 VAL A N 1
ATOM 638 C CA . VAL A 1 84 ? 7.958 -8.541 45.479 1.00 14.21 84 VAL A CA 1
ATOM 639 C C . VAL A 1 84 ? 6.501 -8.929 45.785 1.00 21.75 84 VAL A C 1
ATOM 640 O O . VAL A 1 84 ? 6.261 -9.933 46.451 1.00 25.94 84 VAL A O 1
ATOM 648 N N . ALA A 1 85 ? 5.517 -8.175 45.326 1.00 16.53 85 ALA A N 1
ATOM 649 C CA . ALA A 1 85 ? 4.143 -8.530 45.653 1.00 16.60 85 ALA A CA 1
ATOM 650 C C . ALA A 1 85 ? 3.452 -9.334 44.552 1.00 21.82 85 ALA A C 1
ATOM 651 O O . ALA A 1 85 ? 3.427 -8.962 43.385 1.00 16.70 85 ALA A O 1
ATOM 653 N N . MET A 1 86 ? 2.873 -10.467 44.932 1.00 24.02 86 MET A N 1
ATOM 654 C CA . MET A 1 86 ? 2.191 -11.274 43.947 1.00 26.12 86 MET A CA 1
ATOM 655 C C . MET A 1 86 ? 0.987 -10.539 43.400 1.00 19.81 86 MET A C 1
ATOM 656 O O . MET A 1 86 ? 0.635 -10.555 42.217 1.00 16.65 86 MET A O 1
ATOM 661 N N . THR A 1 87 ? 0.337 -9.853 44.301 1.00 23.40 87 THR A N 1
ATOM 662 C CA . THR A 1 87 ? -0.836 -9.079 43.958 1.00 24.06 87 THR A CA 1
ATOM 663 C C . THR A 1 87 ? -0.532 -8.050 42.869 1.00 24.46 87 THR A C 1
ATOM 664 O O . THR A 1 87 ? -1.223 -7.891 41.852 1.00 17.84 87 THR A O 1
ATOM 668 N N . THR A 1 88 ? 0.543 -7.292 43.121 1.00 21.96 88 THR A N 1
ATOM 669 C CA . THR A 1 88 ? 0.956 -6.258 42.185 1.00 19.78 88 THR A CA 1
ATOM 670 C C . THR A 1 88 ? 1.313 -6.858 40.860 1.00 14.21 88 THR A C 1
ATOM 671 O O . THR A 1 88 ? 1.054 -6.282 39.806 1.00 16.03 88 THR A O 1
ATOM 675 N N . SER A 1 89 ? 1.921 -8.046 40.926 1.00 13.02 89 SER A N 1
ATOM 676 C CA . SER A 1 89 ? 2.314 -8.696 39.712 1.00 10.63 89 SER A CA 1
ATOM 677 C C . SER A 1 89 ? 1.078 -9.036 38.886 1.00 14.38 89 SER A C 1
ATOM 678 O O . SER A 1 89 ? 1.116 -9.069 37.643 1.00 13.60 89 SER A O 1
ATOM 681 N N . ILE A 1 90 ? -0.048 -9.270 39.559 1.00 13.32 90 ILE A N 1
ATOM 682 C CA . ILE A 1 90 ? -1.231 -9.586 38.787 1.00 14.85 90 ILE A CA 1
ATOM 683 C C . ILE A 1 90 ? -1.879 -8.336 38.205 1.00 15.61 90 ILE A C 1
ATOM 684 O O . ILE A 1 90 ? -2.464 -8.329 37.110 1.00 14.92 90 ILE A O 1
ATOM 689 N N . ASP A 1 91 ? -1.759 -7.256 38.955 1.00 11.41 91 ASP A N 1
ATOM 690 C CA . ASP A 1 91 ? -2.341 -6.033 38.493 1.00 11.57 91 ASP A CA 1
ATOM 691 C C . ASP A 1 91 ? -1.462 -5.301 37.506 1.00 16.16 91 ASP A C 1
ATOM 692 O O . ASP A 1 91 ? -1.943 -4.536 36.686 1.00 17.28 91 ASP A O 1
ATOM 697 N N . ASN A 1 92 ? -0.164 -5.516 37.588 1.00 12.37 92 ASN A N 1
ATOM 698 C CA . ASN A 1 92 ? 0.763 -4.852 36.689 1.00 11.87 92 ASN A CA 1
ATOM 699 C C . ASN A 1 92 ? 1.878 -5.819 36.302 1.00 13.01 92 ASN A C 1
ATOM 700 O O . ASN A 1 92 ? 3.021 -5.728 36.783 1.00 15.07 92 ASN A O 1
ATOM 705 N N . PRO A 1 93 ? 1.554 -6.787 35.439 1.00 11.56 93 PRO A N 1
ATOM 706 C CA . PRO A 1 93 ? 2.525 -7.789 35.013 1.00 12.19 93 PRO A CA 1
ATOM 707 C C . PRO A 1 93 ? 3.714 -7.243 34.243 1.00 11.25 93 PRO A C 1
ATOM 708 O O . PRO A 1 93 ? 4.834 -7.784 34.325 1.00 12.73 93 PRO A O 1
ATOM 712 N N . CYS A 1 94 ? 3.502 -6.150 33.498 1.00 10.74 94 CYS A N 1
ATOM 713 C CA . CYS A 1 94 ? 4.578 -5.540 32.735 1.00 9.81 94 CYS A CA 1
ATOM 714 C C . CYS A 1 94 ? 5.668 -5.034 33.696 1.00 10.19 94 CYS A C 1
ATOM 715 O O . CYS A 1 94 ? 6.842 -5.245 33.509 1.00 13.08 94 CYS A O 1
ATOM 718 N N . MET A 1 95 ? 5.270 -4.326 34.758 1.00 12.47 95 MET A N 1
ATOM 719 C CA . MET A 1 95 ? 6.225 -3.810 35.717 1.00 11.56 95 MET A CA 1
ATOM 720 C C . MET A 1 95 ? 6.976 -4.929 36.403 1.00 13.35 95 MET A C 1
ATOM 721 O O . MET A 1 95 ? 8.182 -4.868 36.615 1.00 12.80 95 MET A O 1
ATOM 726 N N . ASP A 1 96 ? 6.250 -5.984 36.749 1.00 12.26 96 ASP A N 1
ATOM 727 C CA . ASP A 1 96 ? 6.891 -7.102 37.421 1.00 12.18 96 ASP A CA 1
ATOM 728 C C . ASP A 1 96 ? 7.966 -7.764 36.559 1.00 13.25 96 ASP A C 1
ATOM 729 O O . ASP A 1 96 ? 9.074 -8.138 36.983 1.00 13.24 96 ASP A O 1
ATOM 734 N N . PHE A 1 97 ? 7.621 -7.893 35.274 1.00 12.24 97 PHE A N 1
ATOM 735 C CA . PHE A 1 97 ? 8.538 -8.484 34.298 1.00 12.04 97 PHE A CA 1
ATOM 736 C C . PHE A 1 97 ? 9.788 -7.609 34.122 1.00 9.65 97 PHE A C 1
ATOM 737 O O . PHE A 1 97 ? 10.932 -8.048 34.164 1.00 12.43 97 PHE A O 1
ATOM 745 N N . GLU A 1 98 ? 9.570 -6.313 33.940 1.00 12.31 98 GLU A N 1
ATOM 746 C CA . GLU A 1 98 ? 10.666 -5.363 33.736 1.00 11.38 98 GLU A CA 1
ATOM 747 C C . GLU A 1 98 ? 11.644 -5.340 34.901 1.00 14.32 98 GLU A C 1
ATOM 748 O O . GLU A 1 98 ? 12.884 -5.406 34.731 1.00 14.57 98 GLU A O 1
ATOM 754 N N . ILE A 1 99 ? 11.082 -5.261 36.105 1.00 11.21 99 ILE A N 1
ATOM 755 C CA . ILE A 1 99 ? 11.977 -5.234 37.232 1.00 11.39 99 ILE A CA 1
ATOM 756 C C . ILE A 1 99 ? 12.674 -6.554 37.496 1.00 14.07 99 ILE A C 1
ATOM 757 O O . ILE A 1 99 ? 13.895 -6.597 37.601 1.00 13.38 99 ILE A O 1
ATOM 762 N N . ASN A 1 100 ? 11.899 -7.648 37.627 1.00 12.96 100 ASN A N 1
ATOM 763 C CA . ASN A 1 100 ? 12.505 -8.951 37.945 1.00 8.59 100 ASN A CA 1
ATOM 764 C C . ASN A 1 100 ? 13.292 -9.600 36.839 1.00 13.26 100 ASN A C 1
ATOM 765 O O . ASN A 1 100 ? 14.395 -10.086 37.088 1.00 14.15 100 ASN A O 1
ATOM 770 N N . VAL A 1 101 ? 12.749 -9.645 35.625 1.00 11.34 101 VAL A N 1
ATOM 771 C CA . VAL A 1 101 ? 13.523 -10.269 34.555 1.00 12.42 101 VAL A CA 1
ATOM 772 C C . VAL A 1 101 ? 14.484 -9.271 33.916 1.00 13.45 101 VAL A C 1
ATOM 773 O O . VAL A 1 101 ? 15.680 -9.491 33.794 1.00 12.32 101 VAL A O 1
ATOM 777 N N . GLY A 1 102 ? 13.931 -8.146 33.465 1.00 13.67 102 GLY A N 1
ATOM 778 C CA . GLY A 1 102 ? 14.735 -7.131 32.829 1.00 13.34 102 GLY A CA 1
ATOM 779 C C . GLY A 1 102 ? 15.862 -6.663 33.725 1.00 12.40 102 GLY A C 1
ATOM 780 O O . GLY A 1 102 ? 16.998 -6.546 33.259 1.00 12.81 102 GLY A O 1
ATOM 781 N N . GLY A 1 103 ? 15.546 -6.389 34.972 1.00 9.89 103 GLY A N 1
ATOM 782 C CA . GLY A 1 103 ? 16.566 -5.907 35.860 1.00 12.37 103 GLY A CA 1
ATOM 783 C C . GLY A 1 103 ? 17.658 -6.911 36.093 1.00 13.40 103 GLY A C 1
ATOM 784 O O . GLY A 1 103 ? 18.827 -6.533 36.158 1.00 13.19 103 GLY A O 1
ATOM 785 N N . THR A 1 104 ? 17.300 -8.193 36.230 1.00 12.56 104 THR A N 1
ATOM 786 C CA . THR A 1 104 ? 18.297 -9.245 36.468 1.00 10.42 104 THR A CA 1
ATOM 787 C C . THR A 1 104 ? 19.198 -9.440 35.242 1.00 12.07 104 THR A C 1
ATOM 788 O O . THR A 1 104 ? 20.424 -9.519 35.312 1.00 12.50 104 THR A O 1
ATOM 792 N N . LEU A 1 105 ? 18.596 -9.442 34.083 1.00 11.20 105 LEU A N 1
ATOM 793 C CA . LEU A 1 105 ? 19.381 -9.574 32.877 1.00 11.50 105 LEU A CA 1
ATOM 794 C C . LEU A 1 105 ? 20.330 -8.349 32.710 1.00 15.82 105 LEU A C 1
ATOM 795 O O . LEU A 1 105 ? 21.476 -8.464 32.287 1.00 16.72 105 LEU A O 1
ATOM 800 N N . ASN A 1 106 ? 19.863 -7.143 33.038 1.00 14.19 106 ASN A N 1
ATOM 801 C CA . ASN A 1 106 ? 20.707 -5.943 32.937 1.00 13.14 106 ASN A CA 1
ATOM 802 C C . ASN A 1 106 ? 21.958 -6.183 33.798 1.00 13.22 106 ASN A C 1
ATOM 803 O O . ASN A 1 106 ? 23.077 -5.907 33.406 1.00 14.45 106 ASN A O 1
ATOM 808 N N . LEU A 1 107 ? 21.760 -6.671 35.007 1.00 11.68 107 LEU A N 1
ATOM 809 C CA . LEU A 1 107 ? 22.892 -6.893 35.876 1.00 8.92 107 LEU A CA 1
ATOM 810 C C . LEU A 1 107 ? 23.788 -7.994 35.349 1.00 12.41 107 LEU A C 1
ATOM 811 O O . LEU A 1 107 ? 25.020 -7.846 35.353 1.00 12.18 107 LEU A O 1
ATOM 816 N N . LEU A 1 108 ? 23.162 -9.120 34.914 1.00 11.94 108 LEU A N 1
ATOM 817 C CA . LEU A 1 108 ? 23.938 -10.264 34.373 1.00 13.04 108 LEU A CA 1
ATOM 818 C C . LEU A 1 108 ? 24.798 -9.866 33.184 1.00 12.25 108 LEU A C 1
ATOM 819 O O . LEU A 1 108 ? 25.978 -10.209 33.086 1.00 14.20 108 LEU A O 1
ATOM 824 N N . GLU A 1 109 ? 24.198 -9.120 32.278 1.00 12.16 109 GLU A N 1
ATOM 825 C CA . GLU A 1 109 ? 24.904 -8.653 31.122 1.00 11.17 109 GLU A CA 1
ATOM 826 C C . GLU A 1 109 ? 26.054 -7.732 31.497 1.00 18.55 109 GLU A C 1
ATOM 827 O O . GLU A 1 109 ? 27.146 -7.819 30.924 1.00 17.35 109 GLU A O 1
ATOM 833 N N . ALA A 1 110 ? 25.838 -6.823 32.456 1.00 14.09 110 ALA A N 1
ATOM 834 C CA . ALA A 1 110 ? 26.906 -5.912 32.858 1.00 14.25 110 ALA A CA 1
ATOM 835 C C . ALA A 1 110 ? 28.050 -6.662 33.538 1.00 16.84 110 ALA A C 1
ATOM 836 O O . ALA A 1 110 ? 29.227 -6.370 33.317 1.00 15.02 110 ALA A O 1
ATOM 838 N N . VAL A 1 111 ? 27.716 -7.643 34.356 1.00 11.51 111 VAL A N 1
ATOM 839 C CA . VAL A 1 111 ? 28.777 -8.376 35.011 1.00 14.90 111 VAL A CA 1
ATOM 840 C C . VAL A 1 111 ? 29.514 -9.225 33.973 1.00 17.31 111 VAL A C 1
ATOM 841 O O . VAL A 1 111 ? 30.744 -9.282 33.953 1.00 15.81 111 VAL A O 1
ATOM 845 N N . ARG A 1 112 ? 28.737 -9.885 33.103 1.00 13.00 112 ARG A N 1
ATOM 846 C CA . ARG A 1 112 ? 29.355 -10.728 32.098 1.00 14.14 112 ARG A CA 1
ATOM 847 C C . ARG A 1 112 ? 30.358 -9.924 31.219 1.00 23.08 112 ARG A C 1
ATOM 848 O O . ARG A 1 112 ? 31.509 -10.305 30.943 1.00 16.06 112 ARG A O 1
ATOM 856 N N . GLN A 1 113 ? 29.914 -8.769 30.752 1.00 15.05 113 GLN A N 1
ATOM 857 C CA . GLN A 1 113 ? 30.761 -8.004 29.884 1.00 15.26 113 GLN A CA 1
ATOM 858 C C . GLN A 1 113 ? 31.881 -7.207 30.483 1.00 20.10 113 GLN A C 1
ATOM 859 O O . GLN A 1 113 ? 32.927 -7.049 29.842 1.00 19.01 113 GLN A O 1
ATOM 865 N N . TYR A 1 114 ? 31.640 -6.679 31.669 1.00 15.50 114 TYR A N 1
ATOM 866 C CA . TYR A 1 114 ? 32.606 -5.814 32.288 1.00 15.69 114 TYR A CA 1
ATOM 867 C C . TYR A 1 114 ? 33.167 -6.234 33.624 1.00 17.30 114 TYR A C 1
ATOM 868 O O . TYR A 1 114 ? 34.099 -5.599 34.068 1.00 21.10 114 TYR A O 1
ATOM 877 N N . ASN A 1 115 ? 32.639 -7.250 34.299 1.00 16.88 115 ASN A N 1
ATOM 878 C CA . ASN A 1 115 ? 33.214 -7.548 35.609 1.00 14.51 115 ASN A CA 1
ATOM 879 C C . ASN A 1 115 ? 32.897 -8.960 35.926 1.00 16.77 115 ASN A C 1
ATOM 880 O O . ASN A 1 115 ? 32.291 -9.234 36.933 1.00 15.17 115 ASN A O 1
ATOM 885 N N . SER A 1 116 ? 33.289 -9.832 35.035 1.00 16.57 116 SER A N 1
ATOM 886 C CA . SER A 1 116 ? 32.991 -11.236 35.149 1.00 14.17 116 SER A CA 1
ATOM 887 C C . SER A 1 116 ? 33.395 -12.005 36.400 1.00 16.63 116 SER A C 1
ATOM 888 O O . SER A 1 116 ? 32.890 -13.090 36.657 1.00 20.08 116 SER A O 1
ATOM 891 N N . ASN A 1 117 ? 34.275 -11.489 37.227 1.00 14.52 117 ASN A N 1
ATOM 892 C CA . ASN A 1 117 ? 34.539 -12.295 38.390 1.00 18.96 117 ASN A CA 1
ATOM 893 C C . ASN A 1 117 ? 33.579 -12.028 39.565 1.00 22.93 117 ASN A C 1
ATOM 894 O O . ASN A 1 117 ? 33.618 -12.725 40.575 1.00 20.69 117 ASN A O 1
ATOM 899 N N . CYS A 1 118 ? 32.736 -10.998 39.453 1.00 15.65 118 CYS A N 1
ATOM 900 C CA . CYS A 1 118 ? 31.812 -10.628 40.516 1.00 13.69 118 CYS A CA 1
ATOM 901 C C . CYS A 1 118 ? 30.929 -11.775 40.987 1.00 22.74 118 CYS A C 1
ATOM 902 O O . CYS A 1 118 ? 30.235 -12.398 40.191 1.00 21.00 118 CYS A O 1
ATOM 905 N N . ASN A 1 119 ? 30.912 -12.038 42.289 1.00 16.01 119 ASN A N 1
ATOM 906 C CA . ASN A 1 119 ? 30.054 -13.103 42.800 1.00 12.90 119 ASN A CA 1
ATOM 907 C C . ASN A 1 119 ? 28.675 -12.522 42.966 1.00 17.35 119 ASN A C 1
ATOM 908 O O . ASN A 1 119 ? 28.529 -11.393 43.431 1.00 29.64 119 ASN A O 1
ATOM 913 N N . ILE A 1 120 ? 27.658 -13.267 42.598 1.00 13.06 120 ILE A N 1
ATOM 914 C CA . ILE A 1 120 ? 26.316 -12.744 42.730 1.00 13.96 120 ILE A CA 1
ATOM 915 C C . ILE A 1 120 ? 25.403 -13.722 43.421 1.00 13.81 120 ILE A C 1
ATOM 916 O O . ILE A 1 120 ? 25.343 -14.872 43.022 1.00 15.41 120 ILE A O 1
ATOM 921 N N . ILE A 1 121 ? 24.662 -13.249 44.415 1.00 11.94 121 ILE A N 1
ATOM 922 C CA . ILE A 1 121 ? 23.673 -14.081 45.083 1.00 11.51 121 ILE A CA 1
ATOM 923 C C . ILE A 1 121 ? 22.318 -13.494 44.712 1.00 10.76 121 ILE A C 1
ATOM 924 O O . ILE A 1 121 ? 22.082 -12.304 44.908 1.00 12.18 121 ILE A O 1
ATOM 929 N N . TYR A 1 122 ? 21.425 -14.323 44.186 1.00 10.86 122 TYR A N 1
ATOM 930 C CA . TYR A 1 122 ? 20.091 -13.865 43.783 1.00 11.02 122 TYR A CA 1
ATOM 931 C C . TYR A 1 122 ? 18.996 -14.389 44.711 1.00 12.93 122 TYR A C 1
ATOM 932 O O . TYR A 1 122 ? 18.918 -15.584 45.046 1.00 12.28 122 TYR A O 1
ATOM 941 N N . SER A 1 123 ? 18.121 -13.484 45.130 1.00 11.64 123 SER A N 1
ATOM 942 C CA . SER A 1 123 ? 17.009 -13.840 46.001 1.00 12.08 123 SER A CA 1
ATOM 943 C C . SER A 1 123 ? 15.780 -14.246 45.172 1.00 16.66 123 SER A C 1
ATOM 944 O O . SER A 1 123 ? 15.007 -13.365 44.723 1.00 18.57 123 SER A O 1
ATOM 947 N N . SER A 1 124 ? 15.620 -15.559 44.958 1.00 10.00 124 SER A N 1
ATOM 948 C CA . SER A 1 124 ? 14.528 -16.139 44.221 1.00 9.73 124 SER A CA 1
ATOM 949 C C . SER A 1 124 ? 13.368 -16.484 45.174 1.00 15.38 124 SER A C 1
ATOM 950 O O . SER A 1 124 ? 13.348 -15.982 46.303 1.00 17.39 124 SER A O 1
ATOM 953 N N . THR A 1 125 ? 12.397 -17.309 44.789 1.00 12.24 125 THR A N 1
ATOM 954 C CA . THR A 1 125 ? 11.253 -17.586 45.665 1.00 14.86 125 THR A CA 1
ATOM 955 C C . THR A 1 125 ? 10.700 -19.006 45.588 1.00 14.20 125 THR A C 1
ATOM 956 O O . THR A 1 125 ? 10.905 -19.721 44.615 1.00 16.03 125 THR A O 1
ATOM 960 N N . ASN A 1 126 ? 9.942 -19.362 46.597 1.00 11.37 126 ASN A N 1
ATOM 961 C CA . ASN A 1 126 ? 9.290 -20.649 46.653 1.00 13.07 126 ASN A CA 1
ATOM 962 C C . ASN A 1 126 ? 8.202 -20.704 45.587 1.00 15.56 126 ASN A C 1
ATOM 963 O O . ASN A 1 126 ? 7.705 -21.777 45.236 1.00 14.60 126 ASN A O 1
ATOM 974 N N . LYS A 1 127 ? 7.808 -19.557 45.034 1.00 10.30 127 LYS A N 1
ATOM 975 C CA . LYS A 1 127 ? 6.772 -19.555 44.009 1.00 12.62 127 LYS A CA 1
ATOM 976 C C . LYS A 1 127 ? 7.188 -20.166 42.643 1.00 14.87 127 LYS A C 1
ATOM 977 O O . LYS A 1 127 ? 6.353 -20.343 41.749 1.00 15.74 127 LYS A O 1
ATOM 983 N N . VAL A 1 128 ? 8.482 -20.490 42.463 1.00 11.26 128 VAL A N 1
ATOM 984 C CA . VAL A 1 128 ? 8.910 -21.120 41.226 1.00 12.51 128 VAL A CA 1
ATOM 985 C C . VAL A 1 128 ? 8.399 -22.581 41.158 1.00 18.61 128 VAL A C 1
ATOM 986 O O . VAL A 1 128 ? 8.446 -23.223 40.097 1.00 15.81 128 VAL A O 1
ATOM 990 N N . TYR A 1 129 ? 7.907 -23.110 42.299 1.00 13.23 129 TYR A N 1
ATOM 991 C CA . TYR A 1 129 ? 7.414 -24.473 42.371 1.00 12.27 129 TYR A CA 1
ATOM 992 C C . TYR A 1 129 ? 5.928 -24.631 42.126 1.00 14.42 129 TYR A C 1
ATOM 993 O O . TYR A 1 129 ? 5.404 -25.735 42.245 1.00 18.78 129 TYR A O 1
ATOM 1002 N N . GLY A 1 130 ? 5.228 -23.563 41.822 1.00 16.55 130 GLY A N 1
ATOM 1003 C CA . GLY A 1 130 ? 3.784 -23.667 41.545 1.00 17.57 130 GLY A CA 1
ATOM 1004 C C . GLY A 1 130 ? 2.895 -23.910 42.751 1.00 19.33 130 GLY A C 1
ATOM 1005 O O . GLY A 1 130 ? 3.241 -23.534 43.860 1.00 19.30 130 GLY A O 1
ATOM 1006 N N . ASP A 1 131 ? 1.745 -24.570 42.547 1.00 16.03 131 ASP A N 1
ATOM 1007 C CA . ASP A 1 131 ? 0.800 -24.850 43.654 1.00 18.13 131 ASP A CA 1
ATOM 1008 C C . ASP A 1 131 ? 1.080 -26.111 44.509 1.00 13.93 131 ASP A C 1
ATOM 1009 O O . ASP A 1 131 ? 0.493 -26.271 45.584 1.00 16.77 131 ASP A O 1
ATOM 1014 N N . LEU A 1 132 ? 1.979 -26.974 44.008 1.00 13.98 132 LEU A N 1
ATOM 1015 C CA . LEU A 1 132 ? 2.382 -28.178 44.678 1.00 15.75 132 LEU A CA 1
ATOM 1016 C C . LEU A 1 132 ? 1.239 -29.082 44.946 1.00 18.17 132 LEU A C 1
ATOM 1017 O O . LEU A 1 132 ? 1.297 -29.862 45.888 1.00 19.44 132 LEU A O 1
ATOM 1022 N N . GLU A 1 133 ? 0.206 -28.975 44.131 1.00 14.83 133 GLU A N 1
ATOM 1023 C CA . GLU A 1 133 ? -0.958 -29.832 44.345 1.00 13.88 133 GLU A CA 1
ATOM 1024 C C . GLU A 1 133 ? -0.741 -31.279 43.919 1.00 21.46 133 GLU A C 1
ATOM 1025 O O . GLU A 1 133 ? -1.611 -32.138 44.114 1.00 20.33 133 GLU A O 1
ATOM 1031 N N . GLN A 1 134 ? 0.448 -31.551 43.357 1.00 19.57 134 GLN A N 1
ATOM 1032 C CA . GLN A 1 134 ? 0.788 -32.903 42.959 1.00 18.82 134 GLN A CA 1
ATOM 1033 C C . GLN A 1 134 ? 1.013 -33.754 44.195 1.00 20.45 134 GLN A C 1
ATOM 1034 O O . GLN A 1 134 ? 0.988 -34.996 44.142 1.00 22.92 134 GLN A O 1
ATOM 1040 N N . TYR A 1 135 ? 1.234 -33.075 45.322 1.00 14.13 135 TYR A N 1
ATOM 1041 C CA . TYR A 1 135 ? 1.464 -33.777 46.558 1.00 18.40 135 TYR A CA 1
ATOM 1042 C C . TYR A 1 135 ? 0.169 -34.062 47.286 1.00 18.78 135 TYR A C 1
ATOM 1043 O O . TYR A 1 135 ? -0.890 -33.637 46.814 1.00 18.53 135 TYR A O 1
ATOM 1052 N N . LYS A 1 136 ? 0.297 -34.801 48.408 1.00 16.70 136 LYS A N 1
ATOM 1053 C CA . LYS A 1 136 ? -0.844 -35.222 49.240 1.00 17.50 136 LYS A CA 1
ATOM 1054 C C . LYS A 1 136 ? -0.930 -34.424 50.523 1.00 17.14 136 LYS A C 1
ATOM 1055 O O . LYS A 1 136 ? 0.063 -34.304 51.247 1.00 19.06 136 LYS A O 1
ATOM 1061 N N . TYR A 1 137 ? -2.125 -33.897 50.797 1.00 14.99 137 TYR A N 1
ATOM 1062 C CA . TYR A 1 137 ? -2.359 -33.065 51.981 1.00 17.43 137 TYR A CA 1
ATOM 1063 C C . TYR A 1 137 ? -3.405 -33.615 52.940 1.00 22.20 137 TYR A C 1
ATOM 1064 O O . TYR A 1 137 ? -4.267 -34.437 52.579 1.00 17.02 137 TYR A O 1
ATOM 1073 N N . ASN A 1 138 ? -3.267 -33.102 54.161 1.00 14.80 138 ASN A N 1
ATOM 1074 C CA . ASN A 1 138 ? -4.118 -33.379 55.302 1.00 15.44 138 ASN A CA 1
ATOM 1075 C C . ASN A 1 138 ? -4.402 -32.044 55.981 1.00 22.22 138 ASN A C 1
ATOM 1076 O O . ASN A 1 138 ? -3.559 -31.148 56.038 1.00 19.30 138 ASN A O 1
ATOM 1081 N N . GLU A 1 139 ? -5.626 -31.922 56.477 1.00 22.11 139 GLU A N 1
ATOM 1082 C CA . GLU A 1 139 ? -6.041 -30.709 57.151 1.00 20.30 139 GLU A CA 1
ATOM 1083 C C . GLU A 1 139 ? -6.265 -31.008 58.605 1.00 28.66 139 GLU A C 1
ATOM 1084 O O . GLU A 1 139 ? -7.099 -31.858 58.914 1.00 31.99 139 GLU A O 1
ATOM 1090 N N . THR A 1 140 ? -5.511 -30.329 59.462 1.00 21.35 140 THR A N 1
ATOM 1091 C CA . THR A 1 140 ? -5.637 -30.503 60.875 1.00 16.11 140 THR A CA 1
ATOM 1092 C C . THR A 1 140 ? -6.469 -29.344 61.432 1.00 26.73 140 THR A C 1
ATOM 1093 O O . THR A 1 140 ? -7.092 -28.591 60.672 1.00 19.69 140 THR A O 1
ATOM 1097 N N . GLU A 1 141 ? -6.506 -29.187 62.754 1.00 24.91 141 GLU A N 1
ATOM 1098 C CA . GLU A 1 141 ? -7.295 -28.120 63.391 1.00 26.48 141 GLU A CA 1
ATOM 1099 C C . GLU A 1 141 ? -6.814 -26.696 63.077 1.00 21.51 141 GLU A C 1
ATOM 1100 O O . GLU A 1 141 ? -7.565 -25.757 62.824 1.00 21.22 141 GLU A O 1
ATOM 1106 N N . THR A 1 142 ? -5.518 -26.545 63.101 1.00 19.20 142 THR A N 1
ATOM 1107 C CA . THR A 1 142 ? -4.950 -25.255 62.854 1.00 16.50 142 THR A CA 1
ATOM 1108 C C . THR A 1 142 ? -4.142 -25.126 61.558 1.00 21.19 142 THR A C 1
ATOM 1109 O O . THR A 1 142 ? -3.724 -24.013 61.252 1.00 17.33 142 THR A O 1
ATOM 1113 N N . ARG A 1 143 ? -3.900 -26.236 60.811 1.00 18.92 143 ARG A N 1
ATOM 1114 C CA . ARG A 1 143 ? -3.111 -26.141 59.601 1.00 13.98 143 ARG A CA 1
ATOM 1115 C C . ARG A 1 143 ? -3.281 -27.280 58.629 1.00 18.50 143 ARG A C 1
ATOM 1116 O O . ARG A 1 143 ? -3.883 -28.298 58.938 1.00 16.15 143 ARG A O 1
ATOM 1124 N N . TYR A 1 144 ? -2.704 -27.049 57.464 1.00 15.14 144 TYR A N 1
ATOM 1125 C CA . TYR A 1 144 ? -2.636 -28.020 56.389 1.00 16.50 144 TYR A CA 1
ATOM 1126 C C . TYR A 1 144 ? -1.269 -28.644 56.534 1.00 18.21 144 TYR A C 1
ATOM 1127 O O . TYR A 1 144 ? -0.286 -27.954 56.830 1.00 15.21 144 TYR A O 1
ATOM 1136 N N . THR A 1 145 ? -1.213 -29.942 56.309 1.00 15.63 145 THR A N 1
ATOM 1137 C CA . THR A 1 145 ? 0.042 -30.678 56.371 1.00 17.36 145 THR A CA 1
ATOM 1138 C C . THR A 1 145 ? 0.235 -31.403 55.027 1.00 15.94 145 THR A C 1
ATOM 1139 O O . THR A 1 145 ? -0.748 -31.824 54.385 1.00 16.97 145 THR A O 1
ATOM 1146 N N . CYS A 1 146 ? 1.492 -31.500 54.577 1.00 13.57 146 CYS A N 1
ATOM 1147 C CA . CYS A 1 146 ? 1.786 -32.192 53.341 1.00 13.43 146 CYS A CA 1
ATOM 1148 C C . CYS A 1 146 ? 2.270 -33.572 53.810 1.00 22.80 146 CYS A C 1
ATOM 1149 O O . CYS A 1 146 ? 3.355 -33.732 54.390 1.00 20.32 146 CYS A O 1
ATOM 1152 N N . VAL A 1 147 ? 1.415 -34.559 53.596 1.00 18.31 147 VAL A N 1
ATOM 1153 C CA . VAL A 1 147 ? 1.648 -35.938 54.012 1.00 20.65 147 VAL A CA 1
ATOM 1154 C C . VAL A 1 147 ? 2.914 -36.619 53.471 1.00 23.71 147 VAL A C 1
ATOM 1155 O O . VAL A 1 147 ? 3.690 -37.253 54.226 1.00 17.44 147 VAL A O 1
ATOM 1159 N N . ASP A 1 148 ? 3.127 -36.512 52.155 1.00 16.27 148 ASP A N 1
ATOM 1160 C CA . ASP A 1 148 ? 4.309 -37.166 51.589 1.00 13.27 148 ASP A CA 1
ATOM 1161 C C . ASP A 1 148 ? 5.612 -36.333 51.587 1.00 22.74 148 ASP A C 1
ATOM 1162 O O . ASP A 1 148 ? 6.668 -36.816 51.137 1.00 23.05 148 ASP A O 1
ATOM 1167 N N . LYS A 1 149 ? 5.558 -35.071 52.088 1.00 16.12 149 LYS A N 1
ATOM 1168 C CA . LYS A 1 149 ? 6.734 -34.207 52.129 1.00 14.12 149 LYS A CA 1
ATOM 1169 C C . LYS A 1 149 ? 6.675 -33.561 53.474 1.00 19.40 149 LYS A C 1
ATOM 1170 O O . LYS A 1 149 ? 6.602 -32.326 53.585 1.00 19.84 149 LYS A O 1
ATOM 1176 N N . PRO A 1 150 ? 6.653 -34.383 54.515 1.00 16.74 150 PRO A N 1
ATOM 1177 C CA . PRO A 1 150 ? 6.550 -33.824 55.858 1.00 17.57 150 PRO A CA 1
ATOM 1178 C C . PRO A 1 150 ? 7.663 -32.890 56.250 1.00 14.52 150 PRO A C 1
ATOM 1179 O O . PRO A 1 150 ? 7.471 -32.116 57.166 1.00 21.53 150 PRO A O 1
ATOM 1183 N N . ASN A 1 151 ? 8.821 -32.961 55.625 1.00 13.57 151 ASN A N 1
ATOM 1184 C CA . ASN A 1 151 ? 9.925 -32.073 56.004 1.00 17.55 151 ASN A CA 1
ATOM 1185 C C . ASN A 1 151 ? 10.191 -30.930 55.020 1.00 16.91 151 ASN A C 1
ATOM 1186 O O . ASN A 1 151 ? 11.241 -30.284 55.057 1.00 17.58 151 ASN A O 1
ATOM 1191 N N . GLY A 1 152 ? 9.222 -30.687 54.151 1.00 16.43 152 GLY A N 1
ATOM 1192 C CA . GLY A 1 152 ? 9.380 -29.618 53.192 1.00 12.15 152 GLY A CA 1
ATOM 1193 C C . GLY A 1 152 ? 9.767 -30.134 51.839 1.00 15.09 152 GLY A C 1
ATOM 1194 O O . GLY A 1 152 ? 9.892 -31.326 51.591 1.00 16.48 152 GLY A O 1
ATOM 1195 N N . TYR A 1 153 ? 9.970 -29.199 50.957 1.00 11.08 153 TYR A N 1
ATOM 1196 C CA . TYR A 1 153 ? 10.314 -29.492 49.588 1.00 13.29 153 TYR A CA 1
ATOM 1197 C C . TYR A 1 153 ? 11.747 -29.179 49.281 1.00 15.33 153 TYR A C 1
ATOM 1198 O O . TYR A 1 153 ? 12.257 -28.167 49.753 1.00 15.91 153 TYR A O 1
ATOM 1207 N N . ASP A 1 154 ? 12.418 -30.022 48.489 1.00 12.83 154 ASP A N 1
ATOM 1208 C CA . ASP A 1 154 ? 13.802 -29.736 48.143 1.00 13.62 154 ASP A CA 1
ATOM 1209 C C . ASP A 1 154 ? 13.871 -29.266 46.696 1.00 13.42 154 ASP A C 1
ATOM 1210 O O . ASP A 1 154 ? 12.834 -29.031 46.057 1.00 14.02 154 ASP A O 1
ATOM 1215 N N . GLU A 1 155 ? 15.080 -29.137 46.182 1.00 13.11 155 GLU A N 1
ATOM 1216 C CA . GLU A 1 155 ? 15.301 -28.645 44.816 1.00 16.03 155 GLU A CA 1
ATOM 1217 C C . GLU A 1 155 ? 14.858 -29.547 43.688 1.00 18.25 155 GLU A C 1
ATOM 1218 O O . GLU A 1 155 ? 14.806 -29.175 42.522 1.00 19.65 155 GLU A O 1
ATOM 1224 N N . SER A 1 156 ? 14.522 -30.764 44.026 1.00 17.59 156 SER A N 1
ATOM 1225 C CA . SER A 1 156 ? 14.082 -31.672 42.990 1.00 17.76 156 SER A CA 1
ATOM 1226 C C . SER A 1 156 ? 12.598 -31.545 42.698 1.00 19.51 156 SER A C 1
ATOM 1227 O O . SER A 1 156 ? 12.038 -32.257 41.869 1.00 26.47 156 SER A O 1
ATOM 1230 N N . THR A 1 157 ? 11.920 -30.631 43.364 1.00 17.32 157 THR A N 1
ATOM 1231 C CA . THR A 1 157 ? 10.515 -30.444 43.093 1.00 14.44 157 THR A CA 1
ATOM 1232 C C . THR A 1 157 ? 10.371 -29.848 41.676 1.00 16.34 157 THR A C 1
ATOM 1233 O O . THR A 1 157 ? 11.187 -29.045 41.227 1.00 17.67 157 THR A O 1
ATOM 1237 N N . GLN A 1 158 ? 9.340 -30.238 40.946 1.00 15.22 158 GLN A N 1
ATOM 1238 C CA . GLN A 1 158 ? 9.102 -29.734 39.590 1.00 16.83 158 GLN A CA 1
ATOM 1239 C C . GLN A 1 158 ? 8.959 -28.220 39.522 1.00 17.72 158 GLN A C 1
ATOM 1240 O O . GLN A 1 158 ? 8.259 -27.609 40.330 1.00 15.88 158 GLN A O 1
ATOM 1251 N N . LEU A 1 159 ? 9.600 -27.589 38.548 1.00 15.51 159 LEU A N 1
ATOM 1252 C CA . LEU A 1 159 ? 9.459 -26.152 38.416 1.00 14.95 159 LEU A CA 1
ATOM 1253 C C . LEU A 1 159 ? 8.165 -25.973 37.639 1.00 22.43 159 LEU A C 1
ATOM 1254 O O . LEU A 1 159 ? 7.889 -26.754 36.700 1.00 15.97 159 LEU A O 1
ATOM 1259 N N . ASP A 1 160 ? 7.399 -24.945 38.039 1.00 13.80 160 ASP A N 1
ATOM 1260 C CA . ASP A 1 160 ? 6.124 -24.620 37.445 1.00 12.68 160 ASP A CA 1
ATOM 1261 C C . ASP A 1 160 ? 5.798 -23.250 37.961 1.00 17.73 160 ASP A C 1
ATOM 1262 O O . ASP A 1 160 ? 5.241 -23.071 39.028 1.00 17.06 160 ASP A O 1
ATOM 1267 N N . PHE A 1 161 ? 6.212 -22.254 37.191 1.00 18.26 161 PHE A N 1
ATOM 1268 C CA . PHE A 1 161 ? 6.036 -20.879 37.617 1.00 13.78 161 PHE A CA 1
ATOM 1269 C C . PHE A 1 161 ? 4.596 -20.436 37.665 1.00 16.19 161 PHE A C 1
ATOM 1270 O O . PHE A 1 161 ? 3.935 -20.380 36.641 1.00 18.67 161 PHE A O 1
ATOM 1278 N N . HIS A 1 162 ? 4.106 -20.098 38.842 1.00 16.94 162 HIS A N 1
ATOM 1279 C CA . HIS A 1 162 ? 2.722 -19.642 38.952 1.00 19.50 162 HIS A CA 1
ATOM 1280 C C . HIS A 1 162 ? 2.710 -18.167 39.372 1.00 21.80 162 HIS A C 1
ATOM 1281 O O . HIS A 1 162 ? 3.450 -17.726 40.307 1.00 19.50 162 HIS A O 1
ATOM 1288 N N . SER A 1 163 ? 1.856 -17.433 38.655 1.00 16.56 163 SER A N 1
ATOM 1289 C CA . SER A 1 163 ? 1.655 -15.986 38.797 1.00 17.27 163 SER A CA 1
ATOM 1290 C C . SER A 1 163 ? 2.768 -15.279 38.050 1.00 17.25 163 SER A C 1
ATOM 1291 O O . SER A 1 163 ? 3.877 -15.810 37.827 1.00 13.75 163 SER A O 1
ATOM 1294 N N . PRO A 1 164 ? 2.453 -14.046 37.649 1.00 15.40 164 PRO A N 1
ATOM 1295 C CA . PRO A 1 164 ? 3.478 -13.325 36.926 1.00 15.86 164 PRO A CA 1
ATOM 1296 C C . PRO A 1 164 ? 4.700 -13.148 37.823 1.00 17.44 164 PRO A C 1
ATOM 1297 O O . PRO A 1 164 ? 5.822 -13.173 37.343 1.00 16.14 164 PRO A O 1
ATOM 1301 N N . TYR A 1 165 ? 4.475 -13.004 39.142 1.00 13.59 165 TYR A N 1
ATOM 1302 C CA . TYR A 1 165 ? 5.609 -12.879 40.044 1.00 13.17 165 TYR A CA 1
ATOM 1303 C C . TYR A 1 165 ? 6.435 -14.155 39.965 1.00 12.89 165 TYR A C 1
ATOM 1304 O O . TYR A 1 165 ? 7.678 -14.113 39.918 1.00 13.23 165 TYR A O 1
ATOM 1313 N N . GLY A 1 166 ? 5.724 -15.299 39.930 1.00 12.26 166 GLY A N 1
ATOM 1314 C CA . GLY A 1 166 ? 6.424 -16.578 39.834 1.00 11.56 166 GLY A CA 1
ATOM 1315 C C . GLY A 1 166 ? 7.179 -16.682 38.523 1.00 10.86 166 GLY A C 1
ATOM 1316 O O . GLY A 1 166 ? 8.303 -17.183 38.470 1.00 9.87 166 GLY A O 1
ATOM 1317 N N . CYS A 1 167 ? 6.544 -16.215 37.457 1.00 9.51 167 CYS A N 1
ATOM 1318 C CA . CYS A 1 167 ? 7.185 -16.289 36.179 1.00 10.32 167 CYS A CA 1
ATOM 1319 C C . CYS A 1 167 ? 8.383 -15.362 36.055 1.00 12.57 167 CYS A C 1
ATOM 1320 O O . CYS A 1 167 ? 9.356 -15.705 35.398 1.00 12.91 167 CYS A O 1
ATOM 1323 N N . SER A 1 168 ? 8.319 -14.157 36.627 1.00 10.84 168 SER A N 1
ATOM 1324 C CA . SER A 1 168 ? 9.435 -13.248 36.470 1.00 9.28 168 SER A CA 1
ATOM 1325 C C . SER A 1 168 ? 10.623 -13.680 37.316 1.00 11.20 168 SER A C 1
ATOM 1326 O O . SER A 1 168 ? 11.781 -13.673 36.858 1.00 11.14 168 SER A O 1
ATOM 1329 N N . LYS A 1 169 ? 10.329 -14.023 38.582 1.00 9.94 169 LYS A N 1
ATOM 1330 C CA . LYS A 1 169 ? 11.418 -14.467 39.450 1.00 9.07 169 LYS A CA 1
ATOM 1331 C C . LYS A 1 169 ? 12.010 -15.784 38.924 1.00 13.01 169 LYS A C 1
ATOM 1332 O O . LYS A 1 169 ? 13.229 -16.008 38.985 1.00 13.16 169 LYS A O 1
ATOM 1338 N N . GLY A 1 170 ? 11.1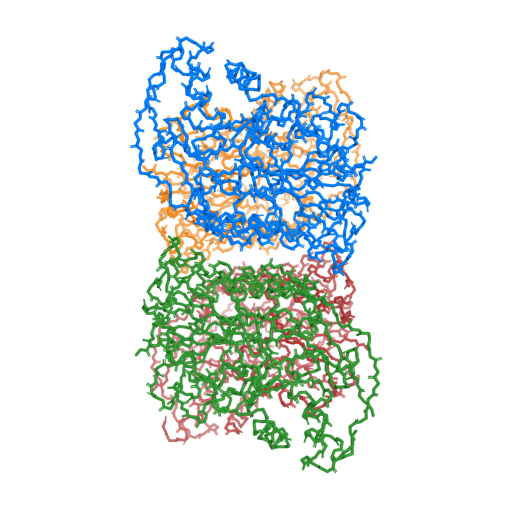10 -16.665 38.410 1.00 12.29 170 GLY A N 1
ATOM 1339 C CA . GLY A 1 170 ? 11.566 -17.980 37.872 1.00 11.80 170 GLY A CA 1
ATOM 1340 C C . GLY A 1 170 ? 12.500 -17.804 36.655 1.00 14.25 170 GLY A C 1
ATOM 1341 O O . GLY A 1 170 ? 13.547 -18.467 36.527 1.00 13.17 170 GLY A O 1
ATOM 1342 N N . ALA A 1 171 ? 12.112 -16.893 35.728 1.00 10.04 171 ALA A N 1
ATOM 1343 C CA . ALA A 1 171 ? 12.952 -16.639 34.569 1.00 10.74 171 ALA A CA 1
ATOM 1344 C C . ALA A 1 171 ? 14.317 -16.094 35.014 1.00 13.28 171 ALA A C 1
ATOM 1345 O O . ALA A 1 171 ? 15.349 -16.526 34.514 1.00 12.48 171 ALA A O 1
ATOM 1347 N N . ALA A 1 172 ? 14.311 -15.137 35.954 1.00 9.92 172 ALA A N 1
ATOM 1348 C CA . ALA A 1 172 ? 15.558 -14.589 36.427 1.00 10.01 172 ALA A CA 1
ATOM 1349 C C . ALA A 1 172 ? 16.406 -15.677 37.096 1.00 10.96 172 ALA A C 1
ATOM 1350 O O . ALA A 1 172 ? 17.640 -15.721 36.970 1.00 11.58 172 ALA A O 1
ATOM 1352 N N . ASP A 1 173 ? 15.725 -16.533 37.848 1.00 11.22 173 ASP A N 1
ATOM 1353 C CA . ASP A 1 173 ? 16.372 -17.636 38.566 1.00 14.30 173 ASP A CA 1
ATOM 1354 C C . ASP A 1 173 ? 17.143 -18.570 37.587 1.00 14.73 173 ASP A C 1
ATOM 1355 O O . ASP A 1 173 ? 18.336 -18.968 37.765 1.00 12.33 173 ASP A O 1
ATOM 1360 N N . GLN A 1 174 ? 16.439 -18.951 36.516 1.00 11.85 174 GLN A N 1
ATOM 1361 C CA . GLN A 1 174 ? 17.056 -19.843 35.519 1.00 11.69 174 GLN A CA 1
ATOM 1362 C C . GLN A 1 174 ? 18.216 -19.185 34.795 1.00 11.36 174 GLN A C 1
ATOM 1363 O O . GLN A 1 174 ? 19.223 -19.833 34.544 1.00 13.35 174 GLN A O 1
ATOM 1369 N N . TYR A 1 175 ? 18.065 -17.882 34.468 1.00 11.00 175 TYR A N 1
ATOM 1370 C CA . TYR A 1 175 ? 19.113 -17.093 33.814 1.00 10.30 175 TYR A CA 1
ATOM 1371 C C . TYR A 1 175 ? 20.319 -17.006 34.741 1.00 10.50 175 TYR A C 1
ATOM 1372 O O . TYR A 1 175 ? 21.456 -17.165 34.313 1.00 12.78 175 TYR A O 1
ATOM 1381 N N . MET A 1 176 ? 20.102 -16.777 36.032 1.00 9.06 176 MET A N 1
ATOM 1382 C CA . MET A 1 176 ? 21.277 -16.736 36.925 1.00 8.78 176 MET A CA 1
ATOM 1383 C C . MET A 1 176 ? 22.091 -18.038 36.898 1.00 12.61 176 MET A C 1
ATOM 1384 O O . MET A 1 176 ? 23.334 -18.027 36.909 1.00 12.98 176 MET A O 1
ATOM 1389 N N . LEU A 1 177 ? 21.382 -19.177 36.899 1.00 12.96 177 LEU A N 1
ATOM 1390 C CA . LEU A 1 177 ? 22.014 -20.511 36.895 1.00 10.42 177 LEU A CA 1
ATOM 1391 C C . LEU A 1 177 ? 22.707 -20.816 35.568 1.00 16.31 177 LEU A C 1
ATOM 1392 O O . LEU A 1 177 ? 23.810 -21.370 35.544 1.00 14.74 177 LEU A O 1
ATOM 1397 N N . ASP A 1 178 ? 22.061 -20.456 34.471 1.00 12.67 178 ASP A N 1
ATOM 1398 C CA . ASP A 1 178 ? 22.605 -20.676 33.166 1.00 12.16 178 ASP A CA 1
ATOM 1399 C C . ASP A 1 178 ? 23.841 -19.793 32.883 1.00 19.18 178 ASP A C 1
ATOM 1400 O O . ASP A 1 178 ? 24.789 -20.231 32.210 1.00 17.80 178 ASP A O 1
ATOM 1405 N N . TYR A 1 179 ? 23.875 -18.550 33.429 1.00 13.13 179 TYR A N 1
ATOM 1406 C CA . TYR A 1 179 ? 25.051 -17.697 33.224 1.00 15.43 179 TYR A CA 1
ATOM 1407 C C . TYR A 1 179 ? 26.276 -18.324 33.937 1.00 20.17 179 TYR A C 1
ATOM 1408 O O . TYR A 1 179 ? 27.429 -18.105 33.568 1.00 17.12 179 TYR A O 1
ATOM 1417 N N . ALA A 1 180 ? 26.053 -19.103 34.991 1.00 14.67 180 ALA A N 1
ATOM 1418 C CA . ALA A 1 180 ? 27.203 -19.727 35.645 1.00 15.86 180 ALA A CA 1
ATOM 1419 C C . ALA A 1 180 ? 27.745 -20.815 34.714 1.00 15.27 180 ALA A C 1
ATOM 1420 O O . ALA A 1 180 ? 28.929 -20.964 34.504 1.00 16.49 180 ALA A O 1
ATOM 1422 N N . ARG A 1 181 ? 26.829 -21.567 34.138 1.00 17.81 181 ARG A N 1
ATOM 1423 C CA . ARG A 1 181 ? 27.121 -22.674 33.233 1.00 25.54 181 ARG A CA 1
ATOM 1424 C C . ARG A 1 181 ? 27.755 -22.288 31.915 1.00 26.70 181 ARG A C 1
ATOM 1425 O O . ARG A 1 181 ? 28.752 -22.836 31.464 1.00 19.48 181 ARG A O 1
ATOM 1433 N N . ILE A 1 182 ? 27.120 -21.338 31.279 1.00 18.83 182 ILE A N 1
ATOM 1434 C CA . ILE A 1 182 ? 27.550 -20.894 29.974 1.00 16.69 182 ILE A CA 1
ATOM 1435 C C . ILE A 1 182 ? 28.679 -19.886 29.960 1.00 17.11 182 ILE A C 1
ATOM 1436 O O . ILE A 1 182 ? 29.609 -20.009 29.206 1.00 20.89 182 ILE A O 1
ATOM 1445 N N . PHE A 1 183 ? 28.603 -18.857 30.762 1.00 17.07 183 PHE A N 1
ATOM 1446 C CA . PHE A 1 183 ? 29.599 -17.798 30.778 1.00 11.28 183 PHE A CA 1
ATOM 1447 C C . PHE A 1 183 ? 30.531 -17.850 31.959 1.00 15.88 183 PHE A C 1
ATOM 1448 O O . PHE A 1 183 ? 31.306 -16.921 32.092 1.00 20.66 183 PHE A O 1
ATOM 1456 N N . GLY A 1 184 ? 30.437 -18.900 32.802 1.00 14.12 184 GLY A N 1
ATOM 1457 C CA . GLY A 1 184 ? 31.301 -19.087 33.972 1.00 17.49 184 GLY A CA 1
ATOM 1458 C C . GLY A 1 184 ? 31.136 -18.073 35.111 1.00 24.08 184 GLY A C 1
ATOM 1459 O O . GLY A 1 184 ? 32.043 -17.899 35.922 1.00 20.02 184 GLY A O 1
ATOM 1460 N N . LEU A 1 185 ? 29.992 -17.387 35.183 1.00 14.95 185 LEU A N 1
ATOM 1461 C CA . LEU A 1 185 ? 29.843 -16.423 36.264 1.00 14.04 185 LEU A CA 1
ATOM 1462 C C . LEU A 1 185 ? 29.716 -17.139 37.615 1.00 17.74 185 LEU A C 1
ATOM 1463 O O . LEU A 1 185 ? 29.304 -18.297 37.684 1.00 15.62 185 LEU A O 1
ATOM 1468 N N . ASN A 1 186 ? 30.030 -16.413 38.671 1.00 13.04 186 ASN A N 1
ATOM 1469 C CA . ASN A 1 186 ? 29.941 -16.951 39.994 1.00 14.31 186 ASN A CA 1
ATOM 1470 C C . ASN A 1 186 ? 28.581 -16.628 40.630 1.00 20.55 186 ASN A C 1
ATOM 1471 O O . ASN A 1 186 ? 28.523 -15.741 41.462 1.00 18.14 186 ASN A O 1
ATOM 1479 N N . THR A 1 187 ? 27.494 -17.330 40.249 1.00 12.25 187 THR A N 1
ATOM 1480 C CA . THR A 1 187 ? 26.206 -17.013 40.820 1.00 9.06 187 THR A CA 1
ATOM 1481 C C . THR A 1 187 ? 25.686 -18.100 41.736 1.00 16.16 187 THR A C 1
ATOM 1482 O O . THR A 1 187 ? 26.064 -19.260 41.622 1.00 14.64 187 THR A O 1
ATOM 1486 N N . VAL A 1 188 ? 24.803 -17.696 42.649 1.00 11.69 188 VAL A N 1
ATOM 1487 C CA . VAL A 1 188 ? 24.137 -18.583 43.609 1.00 13.35 188 VAL A CA 1
ATOM 1488 C C . VAL A 1 188 ? 22.663 -18.166 43.663 1.00 13.92 188 VAL A C 1
ATOM 1489 O O . VAL A 1 188 ? 22.371 -16.968 43.708 1.00 13.39 188 VAL A O 1
ATOM 1493 N N . VAL A 1 189 ? 21.740 -19.120 43.668 1.00 9.93 189 VAL A N 1
ATOM 1494 C CA . VAL A 1 189 ? 20.352 -18.766 43.732 1.00 10.60 189 VAL A CA 1
ATOM 1495 C C . VAL A 1 189 ? 19.700 -19.280 45.010 1.00 13.65 189 VAL A C 1
ATOM 1496 O O . VAL A 1 189 ? 19.848 -20.437 45.333 1.00 12.29 189 VAL A O 1
ATOM 1500 N N . PHE A 1 190 ? 18.960 -18.440 45.740 1.00 10.97 190 PHE A N 1
ATOM 1501 C CA . PHE A 1 190 ? 18.267 -18.899 46.919 1.00 8.89 190 PHE A CA 1
ATOM 1502 C C . PHE A 1 190 ? 16.782 -18.826 46.667 1.00 9.24 190 PHE A C 1
ATOM 1503 O O . PHE A 1 190 ? 16.233 -17.744 46.442 1.00 12.71 190 PHE A O 1
ATOM 1511 N N . ARG A 1 191 ? 16.089 -19.952 46.698 1.00 8.41 191 ARG A N 1
ATOM 1512 C CA . ARG A 1 191 ? 14.657 -19.964 46.505 1.00 11.69 191 ARG A CA 1
ATOM 1513 C C . ARG A 1 191 ? 14.095 -19.855 47.884 1.00 18.32 191 ARG A C 1
ATOM 1514 O O . ARG A 1 191 ? 14.042 -20.816 48.666 1.00 14.04 191 ARG A O 1
ATOM 1522 N N . HIS A 1 192 ? 13.703 -18.642 48.203 1.00 13.95 192 HIS A N 1
ATOM 1523 C CA . HIS A 1 192 ? 13.241 -18.364 49.534 1.00 14.94 192 HIS A CA 1
ATOM 1524 C C . HIS A 1 192 ? 11.795 -18.493 49.848 1.00 15.84 192 HIS A C 1
ATOM 1525 O O . HIS A 1 192 ? 10.910 -18.135 49.068 1.00 20.21 192 HIS A O 1
ATOM 1532 N N . SER A 1 193 ? 11.611 -18.941 51.077 1.00 14.10 193 SER A N 1
ATOM 1533 C CA . SER A 1 193 ? 10.307 -19.037 51.688 1.00 14.95 193 SER A CA 1
ATOM 1534 C C . SER A 1 193 ? 10.240 -17.754 52.596 1.00 20.64 193 SER A C 1
ATOM 1535 O O . SER A 1 193 ? 11.154 -16.921 52.671 1.00 22.33 193 SER A O 1
ATOM 1538 N N . SER A 1 194 ? 9.174 -17.540 53.322 1.00 17.47 194 SER A N 1
ATOM 1539 C CA . SER A 1 194 ? 8.981 -16.356 54.180 1.00 16.88 194 SER A CA 1
ATOM 1540 C C . SER A 1 194 ? 10.090 -15.922 55.140 1.00 18.48 194 SER A C 1
ATOM 1541 O O . SER A 1 194 ? 10.595 -16.720 55.946 1.00 17.72 194 SER A O 1
ATOM 1544 N N . MET A 1 195 ? 10.402 -14.591 55.068 1.00 16.13 195 MET A N 1
ATOM 1545 C CA . MET A 1 195 ? 11.382 -13.927 55.913 1.00 18.50 195 MET A CA 1
ATOM 1546 C C . MET A 1 195 ? 10.731 -12.764 56.635 1.00 18.03 195 MET A C 1
ATOM 1547 O O . MET A 1 195 ? 9.766 -12.151 56.127 1.00 18.42 195 MET A O 1
ATOM 1552 N N . TYR A 1 196 ? 11.238 -12.479 57.827 1.00 12.56 196 TYR A N 1
ATOM 1553 C CA . TYR A 1 196 ? 10.649 -11.388 58.601 1.00 13.84 196 TYR A CA 1
ATOM 1554 C C . TYR A 1 196 ? 11.689 -10.857 59.570 1.00 11.87 196 TYR A C 1
ATOM 1555 O O . TYR A 1 196 ? 12.674 -11.514 59.867 1.00 14.29 196 TYR A O 1
ATOM 1564 N N . GLY A 1 197 ? 11.492 -9.642 60.061 1.00 14.12 197 GLY A N 1
ATOM 1565 C CA . GLY A 1 197 ? 12.481 -9.123 60.996 1.00 13.81 197 GLY A CA 1
ATOM 1566 C C . GLY A 1 197 ? 12.489 -7.612 61.003 1.00 14.35 197 GLY A C 1
ATOM 1567 O O . GLY A 1 197 ? 11.694 -6.968 60.348 1.00 12.60 197 GLY A O 1
ATOM 1568 N N . GLY A 1 198 ? 13.400 -7.047 61.778 1.00 15.52 198 GLY A N 1
ATOM 1569 C CA . GLY A 1 198 ? 13.488 -5.593 61.839 1.00 16.29 198 GLY A CA 1
ATOM 1570 C C . GLY A 1 198 ? 13.829 -5.010 60.467 1.00 19.72 198 GLY A C 1
ATOM 1571 O O . GLY A 1 198 ? 14.471 -5.703 59.648 1.00 18.80 198 GLY A O 1
ATOM 1572 N N . ARG A 1 199 ? 13.389 -3.760 60.217 1.00 16.95 199 ARG A N 1
ATOM 1573 C CA . ARG A 1 199 ? 13.607 -3.008 58.975 1.00 14.02 199 ARG A CA 1
ATOM 1574 C C . ARG A 1 199 ? 12.630 -3.383 57.914 1.00 19.04 199 ARG A C 1
ATOM 1575 O O . ARG A 1 199 ? 12.740 -2.947 56.777 1.00 16.67 199 ARG A O 1
ATOM 1583 N N . GLN A 1 200 ? 11.670 -4.198 58.310 1.00 17.49 200 GLN A N 1
ATOM 1584 C CA . GLN A 1 200 ? 10.659 -4.607 57.367 1.00 17.45 200 GLN A CA 1
ATOM 1585 C C . GLN A 1 200 ? 9.437 -3.768 57.606 1.00 21.51 200 GLN A C 1
ATOM 1586 O O . GLN A 1 200 ? 8.870 -3.802 58.681 1.00 26.18 200 GLN A O 1
ATOM 1592 N N . PHE A 1 201 ? 9.032 -3.008 56.612 1.00 16.94 201 PHE A N 1
ATOM 1593 C CA . PHE A 1 201 ? 7.857 -2.179 56.704 1.00 16.17 201 PHE A CA 1
ATOM 1594 C C . PHE A 1 201 ? 6.807 -2.887 55.899 1.00 20.61 201 PHE A C 1
ATOM 1595 O O . PHE A 1 201 ? 6.638 -2.617 54.728 1.00 20.92 201 PHE A O 1
ATOM 1603 N N . ALA A 1 202 ? 6.126 -3.840 56.537 1.00 22.79 202 ALA A N 1
ATOM 1604 C CA . ALA A 1 202 ? 5.107 -4.663 55.896 1.00 19.88 202 ALA A CA 1
ATOM 1605 C C . ALA A 1 202 ? 3.852 -3.923 55.425 1.00 17.98 202 ALA A C 1
ATOM 1606 O O . ALA A 1 202 ? 3.453 -2.868 55.920 1.00 21.95 202 ALA A O 1
ATOM 1608 N N . THR A 1 203 ? 3.212 -4.541 54.434 1.00 18.43 203 THR A N 1
ATOM 1609 C CA . THR A 1 203 ? 1.988 -4.031 53.881 1.00 18.18 203 THR A CA 1
ATOM 1610 C C . THR A 1 203 ? 1.065 -5.205 53.670 1.00 13.29 203 THR A C 1
ATOM 1611 O O . THR A 1 203 ? 1.465 -6.358 53.752 1.00 16.00 203 THR A O 1
ATOM 1615 N N . TYR A 1 204 ? -0.172 -4.845 53.413 1.00 12.14 204 TYR A N 1
ATOM 1616 C CA . TYR A 1 204 ? -1.204 -5.759 53.183 1.00 15.99 204 TYR A CA 1
ATOM 1617 C C . TYR A 1 204 ? -0.746 -6.851 52.254 1.00 22.50 204 TYR A C 1
ATOM 1618 O O . TYR A 1 204 ? -0.998 -8.028 52.483 1.00 27.71 204 TYR A O 1
ATOM 1627 N N . ASP A 1 205 ? -0.092 -6.461 51.170 1.00 23.65 205 ASP A N 1
ATOM 1628 C CA . ASP A 1 205 ? 0.324 -7.456 50.182 1.00 26.70 205 ASP A CA 1
ATOM 1629 C C . ASP A 1 205 ? 1.749 -7.912 50.172 1.00 31.24 205 ASP A C 1
ATOM 1630 O O . ASP A 1 205 ? 2.129 -8.530 49.199 1.00 28.85 205 ASP A O 1
ATOM 1635 N N . GLN A 1 206 ? 2.527 -7.621 51.208 1.00 23.20 206 GLN A N 1
ATOM 1636 C CA . GLN A 1 206 ? 3.905 -8.041 51.242 1.00 23.54 206 GLN A CA 1
ATOM 1637 C C . GLN A 1 206 ? 4.433 -8.002 52.668 1.00 18.30 206 GLN A C 1
ATOM 1638 O O . GLN A 1 206 ? 4.436 -6.944 53.308 1.00 20.84 206 GLN A O 1
ATOM 1644 N N . GLY A 1 207 ? 4.887 -9.164 53.142 1.00 18.49 207 GLY A N 1
ATOM 1645 C CA . GLY A 1 207 ? 5.441 -9.318 54.512 1.00 17.44 207 GLY A CA 1
ATOM 1646 C C . GLY A 1 207 ? 4.300 -9.778 55.417 1.00 24.66 207 GLY A C 1
ATOM 1647 O O . GLY A 1 207 ? 3.847 -9.010 56.256 1.00 20.12 207 GLY A O 1
ATOM 1648 N N . TRP A 1 208 ? 3.828 -11.025 55.216 1.00 16.82 208 TRP A N 1
ATOM 1649 C CA . TRP A 1 208 ? 2.717 -11.480 55.997 1.00 13.88 208 TRP A CA 1
ATOM 1650 C C . TRP A 1 208 ? 2.963 -11.511 57.494 1.00 12.91 208 TRP A C 1
ATOM 1651 O O . TRP A 1 208 ? 2.112 -11.126 58.311 1.00 15.06 208 TRP A O 1
ATOM 1662 N N . VAL A 1 209 ? 4.139 -11.963 57.892 1.00 14.10 209 VAL A N 1
ATOM 1663 C CA . VAL A 1 209 ? 4.345 -12.004 59.339 1.00 14.22 209 VAL A CA 1
ATOM 1664 C C . VAL A 1 209 ? 4.295 -10.627 59.928 1.00 13.78 209 VAL A C 1
ATOM 1665 O O . VAL A 1 209 ? 3.599 -10.363 60.908 1.00 14.91 209 VAL A O 1
ATOM 1669 N N . GLY A 1 210 ? 5.044 -9.733 59.288 1.00 15.31 210 GLY A N 1
ATOM 1670 C CA . GLY A 1 210 ? 5.091 -8.361 59.736 1.00 12.14 210 GLY A CA 1
ATOM 1671 C C . GLY A 1 210 ? 3.722 -7.696 59.685 1.00 14.74 210 GLY A C 1
ATOM 1672 O O . GLY A 1 210 ? 3.353 -6.938 60.552 1.00 14.15 210 GLY A O 1
ATOM 1673 N N . TRP A 1 211 ? 2.943 -7.948 58.665 1.00 12.46 211 TRP A N 1
ATOM 1674 C CA . TRP A 1 211 ? 1.655 -7.328 58.573 1.00 10.97 211 TRP A CA 1
ATOM 1675 C C . TRP A 1 211 ? 0.769 -7.763 59.745 1.00 17.00 211 TRP A C 1
ATOM 1676 O O . TRP A 1 211 ? 0.109 -6.928 60.382 1.00 15.30 211 TRP A O 1
ATOM 1687 N N . PHE A 1 212 ? 0.719 -9.080 60.030 1.00 13.47 212 PHE A N 1
ATOM 1688 C CA . PHE A 1 212 ? -0.100 -9.564 61.121 1.00 12.76 212 PHE A CA 1
ATOM 1689 C C . PHE A 1 212 ? 0.428 -9.032 62.452 1.00 18.34 212 PHE A C 1
ATOM 1690 O O . PHE A 1 212 ? -0.359 -8.763 63.353 1.00 17.14 212 PHE A O 1
ATOM 1698 N N . CYS A 1 213 ? 1.752 -8.820 62.586 1.00 12.32 213 CYS A N 1
ATOM 1699 C CA . CYS A 1 213 ? 2.260 -8.228 63.843 1.00 15.14 213 CYS A CA 1
ATOM 1700 C C . CYS A 1 213 ? 1.733 -6.783 64.016 1.00 18.92 213 CYS A C 1
ATOM 1701 O O . CYS A 1 213 ? 1.492 -6.297 65.116 1.00 16.89 213 CYS A O 1
ATOM 1704 N N . GLN A 1 214 ? 1.576 -6.077 62.891 1.00 15.52 214 GLN A N 1
ATOM 1705 C CA . GLN A 1 214 ? 1.083 -4.707 62.878 1.00 12.75 214 GLN A CA 1
ATOM 1706 C C . GLN A 1 214 ? -0.376 -4.749 63.232 1.00 15.53 214 GLN A C 1
ATOM 1707 O O . GLN A 1 214 ? -0.890 -3.856 63.920 1.00 14.68 214 GLN A O 1
ATOM 1713 N N . LYS A 1 215 ? -1.086 -5.814 62.779 1.00 13.95 215 LYS A N 1
ATOM 1714 C CA . LYS A 1 215 ? -2.497 -5.912 63.124 1.00 11.83 215 LYS A CA 1
ATOM 1715 C C . LYS A 1 215 ? -2.648 -6.047 64.646 1.00 17.85 215 LYS A C 1
ATOM 1716 O O . LYS A 1 215 ? -3.567 -5.482 65.278 1.00 15.93 215 LYS A O 1
ATOM 1722 N N . ALA A 1 216 ? -1.708 -6.799 65.238 1.00 14.77 216 ALA A N 1
ATOM 1723 C CA . ALA A 1 216 ? -1.699 -7.019 66.687 1.00 15.85 216 ALA A CA 1
ATOM 1724 C C . ALA A 1 216 ? -1.421 -5.727 67.476 1.00 13.88 216 ALA A C 1
ATOM 1725 O O . ALA A 1 216 ? -2.042 -5.450 68.502 1.00 17.16 216 ALA A O 1
ATOM 1727 N N . VAL A 1 217 ? -0.454 -4.967 66.997 1.00 13.78 217 VAL A N 1
ATOM 1728 C CA . VAL A 1 217 ? -0.070 -3.733 67.643 1.00 17.93 217 VAL A CA 1
ATOM 1729 C C . VAL A 1 217 ? -1.290 -2.794 67.660 1.00 22.81 217 VAL A C 1
ATOM 1730 O O . VAL A 1 217 ? -1.606 -2.138 68.645 1.00 18.17 217 VAL A O 1
ATOM 1734 N N . GLU A 1 218 ? -2.012 -2.748 66.539 1.00 16.80 218 GLU A N 1
ATOM 1735 C CA . GLU A 1 218 ? -3.194 -1.918 66.417 1.00 18.79 218 GLU A CA 1
ATOM 1736 C C . GLU A 1 218 ? -4.255 -2.294 67.412 1.00 21.00 218 GLU A C 1
ATOM 1737 O O . GLU A 1 218 ? -4.796 -1.438 68.111 1.00 23.98 218 GLU A O 1
ATOM 1743 N N . ILE A 1 219 ? -4.552 -3.587 67.454 1.00 16.10 219 ILE A N 1
ATOM 1744 C CA . ILE A 1 219 ? -5.542 -4.091 68.363 1.00 18.08 219 ILE A CA 1
ATOM 1745 C C . ILE A 1 219 ? -5.141 -3.766 69.807 1.00 20.65 219 ILE A C 1
ATOM 1746 O O . ILE A 1 219 ? -5.976 -3.372 70.627 1.00 20.49 219 ILE A O 1
ATOM 1751 N N . LYS A 1 220 ? -3.855 -3.941 70.117 1.00 19.43 220 LYS A N 1
ATOM 1752 C CA . LYS A 1 220 ? -3.342 -3.703 71.470 1.00 19.11 220 LYS A CA 1
ATOM 1753 C C . LYS A 1 220 ? -3.558 -2.267 71.874 1.00 26.61 220 LYS A C 1
ATOM 1754 O O . LYS A 1 220 ? -3.773 -1.960 73.042 1.00 26.95 220 LYS A O 1
ATOM 1760 N N . ASN A 1 221 ? -3.523 -1.376 70.892 1.00 22.85 221 ASN A N 1
ATOM 1761 C CA . ASN A 1 221 ? -3.724 0.003 71.215 1.00 19.15 221 ASN A CA 1
ATOM 1762 C C . ASN A 1 221 ? -5.147 0.482 71.025 1.00 22.26 221 ASN A C 1
ATOM 1763 O O . ASN A 1 221 ? -5.405 1.653 71.148 1.00 33.26 221 ASN A O 1
ATOM 1768 N N . GLY A 1 222 ? -6.083 -0.394 70.7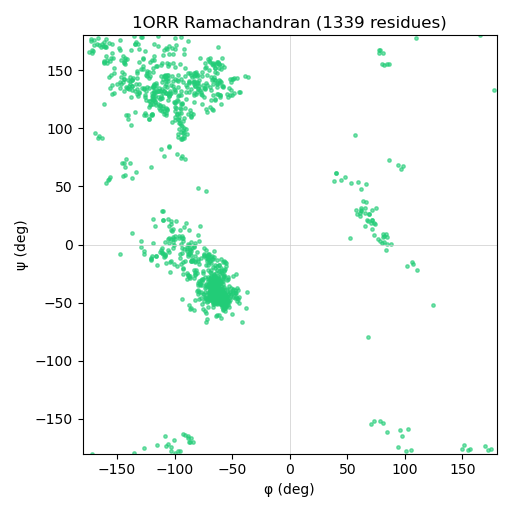31 1.00 20.77 222 GLY A N 1
ATOM 1769 C CA . GLY A 1 222 ? -7.462 0.018 70.554 1.00 24.78 222 GLY A CA 1
ATOM 1770 C C . GLY A 1 222 ? -7.719 0.735 69.224 1.00 45.61 222 GLY A C 1
ATOM 1771 O O . GLY A 1 222 ? -8.566 1.636 69.087 1.00 36.35 222 GLY A O 1
ATOM 1772 N N . ILE A 1 223 ? -6.959 0.331 68.220 1.00 54.58 223 ILE A N 1
ATOM 1773 C CA . ILE A 1 223 ? -7.105 0.898 66.885 1.00 51.68 223 ILE A CA 1
ATOM 1774 C C . ILE A 1 223 ? -8.037 -0.012 66.100 1.00 49.09 223 ILE A C 1
ATOM 1775 O O . ILE A 1 223 ? -7.790 -1.211 65.930 1.00 54.28 223 ILE A O 1
ATOM 1780 N N . ASN A 1 224 ? -9.129 0.562 65.647 1.00 40.75 224 ASN A N 1
ATOM 1781 C CA . ASN A 1 224 ? -10.102 -0.173 64.876 1.00 44.54 224 ASN A CA 1
ATOM 1782 C C . ASN A 1 224 ? -9.845 -0.053 63.379 1.00 59.76 224 ASN A C 1
ATOM 1783 O O . ASN A 1 224 ? -10.197 0.926 62.675 1.00 48.51 224 ASN A O 1
ATOM 1788 N N . LYS A 1 225 ? -9.199 -1.108 62.930 1.00 62.92 225 LYS A N 1
ATOM 1789 C CA . LYS A 1 225 ? -8.838 -1.306 61.550 1.00 65.20 225 LYS A CA 1
ATOM 1790 C C . LYS A 1 225 ? -8.959 -2.810 61.293 1.00 74.95 225 LYS A C 1
ATOM 1791 O O . LYS A 1 225 ? -7.950 -3.451 60.941 1.00 61.50 225 LYS A O 1
ATOM 1797 N N . PRO A 1 226 ? -10.212 -3.333 61.518 1.00 60.39 226 PRO A N 1
ATOM 1798 C CA . PRO A 1 226 ? -10.596 -4.741 61.353 1.00 48.94 226 PRO A CA 1
ATOM 1799 C C . PRO A 1 226 ? -10.032 -5.347 60.059 1.00 44.13 226 PRO A C 1
ATOM 1800 O O . PRO A 1 226 ? -10.107 -4.756 58.952 1.00 38.23 226 PRO A O 1
ATOM 1804 N N . PHE A 1 227 ? -9.422 -6.539 60.219 1.00 31.08 227 PHE A N 1
ATOM 1805 C CA . PHE A 1 227 ? -8.754 -7.200 59.111 1.00 29.83 227 PHE A CA 1
ATOM 1806 C C . PHE A 1 227 ? -9.297 -8.519 58.591 1.00 21.48 227 PHE A C 1
ATOM 1807 O O . PHE A 1 227 ? -10.187 -9.178 59.159 1.00 21.86 227 PHE A O 1
ATOM 1815 N N . THR A 1 228 ? -8.691 -8.872 57.483 1.00 18.66 228 THR A N 1
ATOM 1816 C CA . THR A 1 228 ? -9.067 -10.100 56.832 1.00 20.93 228 THR A CA 1
ATOM 1817 C C . THR A 1 228 ? -7.897 -11.015 56.591 1.00 20.82 228 THR A C 1
ATOM 1818 O O . THR A 1 228 ? -6.727 -10.627 56.677 1.00 20.49 228 THR A O 1
ATOM 1822 N N . ILE A 1 229 ? -8.275 -12.236 56.255 1.00 15.63 229 ILE A N 1
ATOM 1823 C CA . ILE A 1 229 ? -7.348 -13.251 55.865 1.00 15.59 229 ILE A CA 1
ATOM 1824 C C . ILE A 1 229 ? -7.945 -13.859 54.595 1.00 21.75 229 ILE A C 1
ATOM 1825 O O . ILE A 1 229 ? -9.164 -13.884 54.445 1.00 20.23 229 ILE A O 1
ATOM 1830 N N . SER A 1 230 ? -7.089 -14.314 53.678 1.00 17.50 230 SER A N 1
ATOM 1831 C CA . SER A 1 230 ? -7.527 -14.939 52.432 1.00 20.10 230 SER A CA 1
ATOM 1832 C C . SER A 1 230 ? -7.544 -16.462 52.666 1.00 25.54 230 SER A C 1
ATOM 1833 O O . SER A 1 230 ? -6.511 -17.090 52.877 1.00 25.69 230 SER A O 1
ATOM 1836 N N . GLY A 1 231 ? -8.730 -17.069 52.655 1.00 18.31 231 GLY A N 1
ATOM 1837 C CA . GLY A 1 231 ? -8.792 -18.485 52.898 1.00 14.95 231 GLY A CA 1
ATOM 1838 C C . GLY A 1 231 ? -9.138 -18.723 54.349 1.00 14.27 231 GLY A C 1
ATOM 1839 O O . GLY A 1 231 ? -9.587 -17.822 55.039 1.00 18.31 231 GLY A O 1
ATOM 1840 N N . ASN A 1 232 ? -8.923 -19.943 54.802 1.00 14.12 232 ASN A N 1
ATOM 1841 C CA . ASN A 1 232 ? -9.241 -20.286 56.151 1.00 14.66 232 ASN A CA 1
ATOM 1842 C C . ASN A 1 232 ? -8.132 -20.058 57.144 1.00 16.93 232 ASN A C 1
ATOM 1843 O O . ASN A 1 232 ? -8.386 -20.310 58.325 1.00 19.58 232 ASN A O 1
ATOM 1848 N N . GLY A 1 233 ? -6.954 -19.610 56.677 1.00 12.11 233 GLY A N 1
ATOM 1849 C CA . GLY A 1 233 ? -5.818 -19.339 57.548 1.00 11.82 233 GLY A CA 1
ATOM 1850 C C . GLY A 1 233 ? -5.012 -20.580 57.925 1.00 15.73 233 GLY A C 1
ATOM 1851 O O . GLY A 1 233 ? -4.048 -20.494 58.678 1.00 14.29 233 GLY A O 1
ATOM 1852 N N . LYS A 1 234 ? -5.397 -21.748 57.398 1.00 12.85 234 LYS A N 1
ATOM 1853 C CA . LYS A 1 234 ? -4.659 -22.982 57.697 1.00 12.08 234 LYS A CA 1
ATOM 1854 C C . LYS A 1 234 ? -3.397 -23.167 56.824 1.00 14.13 234 LYS A C 1
ATOM 1855 O O . LYS A 1 234 ? -2.568 -24.061 57.072 1.00 13.77 234 LYS A O 1
ATOM 1861 N N . GLN A 1 235 ? -3.241 -22.329 55.792 1.00 11.31 235 GLN A N 1
ATOM 1862 C CA . GLN A 1 235 ? -2.069 -22.359 54.902 1.00 12.06 235 GLN A CA 1
ATOM 1863 C C . GLN A 1 235 ? -0.807 -22.109 55.750 1.00 15.49 235 GLN A C 1
ATOM 1864 O O . GLN A 1 235 ? -0.818 -21.293 56.702 1.00 12.89 235 GLN A O 1
ATOM 1870 N N . VAL A 1 236 ? 0.268 -22.849 55.435 1.00 13.63 236 VAL A N 1
ATOM 1871 C CA . VAL A 1 236 ? 1.519 -22.823 56.202 1.00 11.64 236 VAL A CA 1
ATOM 1872 C C . VAL A 1 236 ? 2.748 -22.375 55.434 1.00 17.87 236 VAL A C 1
ATOM 1873 O O . VAL A 1 236 ? 2.891 -22.618 54.247 1.00 15.74 236 VAL A O 1
ATOM 1877 N N . ARG A 1 237 ? 3.654 -21.737 56.154 1.00 14.81 237 ARG A N 1
ATOM 1878 C CA . ARG A 1 237 ? 4.927 -21.318 55.621 1.00 12.07 237 ARG A CA 1
ATOM 1879 C C . ARG A 1 237 ? 5.948 -21.482 56.736 1.00 14.64 237 ARG A C 1
ATOM 1880 O O . ARG A 1 237 ? 5.613 -21.208 57.882 1.00 14.49 237 ARG A O 1
ATOM 1888 N N . ASP A 1 238 ? 7.178 -21.903 56.417 1.00 14.32 238 ASP A N 1
ATOM 1889 C CA . ASP A 1 238 ? 8.183 -21.937 57.477 1.00 18.02 238 ASP A CA 1
ATOM 1890 C C . ASP A 1 238 ? 8.643 -20.453 57.484 1.00 24.57 238 ASP A C 1
ATOM 1891 O O . ASP A 1 238 ? 8.634 -19.790 56.443 1.00 22.13 238 ASP A O 1
ATOM 1896 N N . VAL A 1 239 ? 8.992 -19.870 58.622 1.00 13.66 239 VAL A N 1
ATOM 1897 C CA . VAL A 1 239 ? 9.397 -18.463 58.650 1.00 14.61 239 VAL A CA 1
ATOM 1898 C C . VAL A 1 239 ? 10.850 -18.352 59.086 1.00 20.89 239 VAL A C 1
ATOM 1899 O O . VAL A 1 239 ? 11.298 -19.073 60.009 1.00 16.03 239 VAL A O 1
ATOM 1903 N N . LEU A 1 240 ? 11.580 -17.455 58.411 1.00 15.79 240 LEU A N 1
ATOM 1904 C CA . LEU A 1 240 ? 12.986 -17.278 58.691 1.00 14.74 240 LEU A CA 1
ATOM 1905 C C . LEU A 1 240 ? 13.275 -15.875 59.164 1.00 16.57 240 LEU A C 1
ATOM 1906 O O . LEU A 1 240 ? 12.964 -14.899 58.481 1.00 13.56 240 LEU A O 1
ATOM 1911 N N . HIS A 1 241 ? 13.894 -15.806 60.343 1.00 14.32 241 HIS A N 1
ATOM 1912 C CA . HIS A 1 241 ? 14.234 -14.526 60.911 1.00 16.16 241 HIS A CA 1
ATOM 1913 C C . HIS A 1 241 ? 15.373 -13.839 60.184 1.00 17.39 241 HIS A C 1
ATOM 1914 O O . HIS A 1 241 ? 16.317 -14.479 59.718 1.00 14.68 241 HIS A O 1
ATOM 1921 N N . ALA A 1 242 ? 15.356 -12.498 60.101 1.00 16.49 242 ALA A N 1
ATOM 1922 C CA . ALA A 1 242 ? 16.467 -11.751 59.449 1.00 15.80 242 ALA A CA 1
ATOM 1923 C C . ALA A 1 242 ? 17.869 -12.127 59.971 1.00 14.48 242 ALA A C 1
ATOM 1924 O O . ALA A 1 242 ? 18.816 -12.196 59.194 1.00 13.87 242 ALA A O 1
ATOM 1926 N N . GLU A 1 243 ? 18.047 -12.390 61.280 1.00 15.23 243 GLU A N 1
ATOM 1927 C CA . GLU A 1 243 ? 19.390 -12.746 61.762 1.00 16.73 243 GLU A CA 1
ATOM 1928 C C . GLU A 1 243 ? 19.986 -13.948 61.058 1.00 19.48 243 GLU A C 1
ATOM 1929 O O . GLU A 1 243 ? 21.193 -14.024 60.800 1.00 16.77 243 GLU A O 1
ATOM 1935 N N . ASP A 1 244 ? 19.112 -14.915 60.750 1.00 19.12 244 ASP A N 1
ATOM 1936 C CA . ASP A 1 244 ? 19.557 -16.134 60.074 1.00 14.92 244 ASP A CA 1
ATOM 1937 C C . ASP A 1 244 ? 19.806 -15.866 58.631 1.00 14.35 244 ASP A C 1
ATOM 1938 O O . ASP A 1 244 ? 20.660 -16.470 58.021 1.00 15.83 244 ASP A O 1
ATOM 1943 N N . MET A 1 245 ? 19.049 -14.932 58.071 1.00 16.70 245 MET A N 1
ATOM 1944 C CA . MET A 1 245 ? 19.236 -14.598 56.664 1.00 17.95 245 MET A CA 1
ATOM 1945 C C . MET A 1 245 ? 20.625 -13.937 56.467 1.00 17.56 245 MET A C 1
ATOM 1946 O O . MET A 1 245 ? 21.338 -14.180 55.485 1.00 16.10 245 MET A O 1
ATOM 1951 N N . ILE A 1 246 ? 21.032 -13.100 57.446 1.00 13.99 246 ILE A N 1
ATOM 1952 C CA . ILE A 1 246 ? 22.314 -12.433 57.346 1.00 14.81 246 ILE A CA 1
ATOM 1953 C C . ILE A 1 246 ? 23.422 -13.444 57.366 1.00 15.53 246 ILE A C 1
ATOM 1954 O O . ILE A 1 246 ? 24.300 -13.399 56.530 1.00 17.23 246 ILE A O 1
ATOM 1959 N N . SER A 1 247 ? 23.381 -14.395 58.308 1.00 14.56 247 SER A N 1
ATOM 1960 C CA . SER A 1 247 ? 24.449 -15.409 58.357 1.00 17.70 247 SER A CA 1
ATOM 1961 C C . SER A 1 247 ? 24.523 -16.283 57.088 1.00 18.23 247 SER A C 1
ATOM 1962 O O . SER A 1 247 ? 25.600 -16.688 56.635 1.00 16.86 247 SER A O 1
ATOM 1966 N N . LEU A 1 248 ? 23.363 -16.567 56.505 1.00 12.54 248 LEU A N 1
ATOM 1967 C CA . LEU A 1 248 ? 23.324 -17.360 55.288 1.00 10.54 248 LEU A CA 1
ATOM 1968 C C . LEU A 1 248 ? 24.028 -16.674 54.119 1.00 12.57 248 LEU A C 1
ATOM 1969 O O . LEU A 1 248 ? 24.868 -17.255 53.440 1.00 14.44 248 LEU A O 1
ATOM 1974 N N . TYR A 1 249 ? 23.670 -15.404 53.859 1.00 15.06 249 TYR A N 1
ATOM 1975 C CA . TYR A 1 249 ? 24.247 -14.638 52.756 1.00 11.20 249 TYR A CA 1
ATOM 1976 C C . TYR A 1 249 ? 25.742 -14.527 52.859 1.00 13.12 249 TYR A C 1
ATOM 1977 O O . TYR A 1 249 ? 26.472 -14.818 51.907 1.00 14.51 249 TYR A O 1
ATOM 1986 N N . PHE A 1 250 ? 26.193 -14.098 54.036 1.00 14.20 250 PHE A N 1
ATOM 1987 C CA . PHE A 1 250 ? 27.616 -13.942 54.234 1.00 14.51 250 PHE A CA 1
ATOM 1988 C C . PHE A 1 250 ? 28.350 -15.279 54.255 1.00 18.26 250 PHE A C 1
ATOM 1989 O O . PHE A 1 250 ? 29.460 -15.391 53.701 1.00 20.75 250 PHE A O 1
ATOM 1997 N N . THR A 1 251 ? 27.735 -16.314 54.859 1.00 16.47 251 THR A N 1
ATOM 1998 C CA . THR A 1 251 ? 28.407 -17.591 54.842 1.00 13.26 251 THR A CA 1
ATOM 1999 C C . THR A 1 251 ? 28.496 -18.128 53.452 1.00 12.57 251 THR A C 1
ATOM 2000 O O . THR A 1 251 ? 29.514 -18.639 53.038 1.00 17.64 251 THR A O 1
ATOM 2004 N N . ALA A 1 252 ? 27.425 -17.997 52.713 1.00 13.32 252 ALA A N 1
ATOM 2005 C CA . ALA A 1 252 ? 27.402 -18.472 51.347 1.00 12.33 252 ALA A CA 1
ATOM 2006 C C . ALA A 1 252 ? 28.457 -17.803 50.488 1.00 17.25 252 ALA A C 1
ATOM 2007 O O . ALA A 1 252 ? 29.212 -18.436 49.723 1.00 16.55 252 ALA A O 1
ATOM 2009 N N . LEU A 1 253 ? 28.516 -16.487 50.617 1.00 16.17 253 LEU A N 1
ATOM 2010 C CA . LEU A 1 253 ? 29.499 -15.668 49.885 1.00 22.40 253 LEU A CA 1
ATOM 2011 C C . LEU A 1 253 ? 30.935 -16.199 50.139 1.00 26.51 253 LEU A C 1
ATOM 2012 O O . LEU A 1 253 ? 31.746 -16.423 49.213 1.00 22.26 253 LEU A O 1
ATOM 2017 N N . ALA A 1 254 ? 31.233 -16.417 51.427 1.00 18.03 254 ALA A N 1
ATOM 2018 C CA . ALA A 1 254 ? 32.529 -16.919 51.817 1.00 15.91 254 ALA A CA 1
ATOM 2019 C C . ALA A 1 254 ? 32.849 -18.265 51.195 1.00 19.59 254 ALA A C 1
ATOM 2020 O O . ALA A 1 254 ? 34.023 -18.593 51.132 1.00 21.27 254 ALA A O 1
ATOM 2022 N N . ASN A 1 255 ? 31.846 -19.040 50.719 1.00 15.07 255 ASN A N 1
ATOM 2023 C CA . ASN A 1 255 ? 32.079 -20.354 50.103 1.00 13.06 255 ASN A CA 1
ATOM 2024 C C . ASN A 1 255 ? 31.614 -20.424 48.665 1.00 14.05 255 ASN A C 1
ATOM 2025 O O . ASN A 1 255 ? 31.357 -21.489 48.133 1.00 17.35 255 ASN A O 1
ATOM 2030 N N . VAL A 1 256 ? 31.507 -19.277 48.031 1.00 16.68 256 VAL A N 1
ATOM 2031 C CA . VAL A 1 256 ? 31.005 -19.226 46.655 1.00 19.68 256 VAL A CA 1
ATOM 2032 C C . VAL A 1 256 ? 31.676 -20.124 45.660 1.00 23.54 256 VAL A C 1
ATOM 2033 O O . VAL A 1 256 ? 31.040 -20.657 44.751 1.00 21.13 256 VAL A O 1
ATOM 2037 N N . SER A 1 257 ? 32.972 -20.277 45.834 1.00 20.39 257 SER A N 1
ATOM 2038 C CA . SER A 1 257 ? 33.691 -21.120 44.917 1.00 29.15 257 SER A CA 1
ATOM 2039 C C . SER A 1 257 ? 33.147 -22.546 44.920 1.00 27.29 257 SER A C 1
ATOM 2040 O O . SER A 1 257 ? 33.189 -23.230 43.909 1.00 29.62 257 SER A O 1
ATOM 2043 N N . LYS A 1 258 ? 32.645 -23.014 46.054 1.00 22.53 258 LYS A N 1
ATOM 2044 C CA . LYS A 1 258 ? 32.145 -24.374 46.115 1.00 21.55 258 LYS A CA 1
ATOM 2045 C C . LYS A 1 258 ? 30.676 -24.506 45.740 1.00 27.00 258 LYS A C 1
ATOM 2046 O O . LYS A 1 258 ? 30.201 -25.573 45.341 1.00 33.09 258 LYS A O 1
ATOM 2052 N N . ILE A 1 259 ? 29.915 -23.420 45.891 1.00 16.18 259 ILE A N 1
ATOM 2053 C CA . ILE A 1 259 ? 28.494 -23.511 45.600 1.00 15.50 259 ILE A CA 1
ATOM 2054 C C . ILE A 1 259 ? 28.000 -22.865 44.302 1.00 15.71 259 ILE A C 1
ATOM 2055 O O . ILE A 1 259 ? 26.804 -22.951 43.951 1.00 16.36 259 ILE A O 1
ATOM 2060 N N . ARG A 1 260 ? 28.910 -22.195 43.611 1.00 16.57 260 ARG A N 1
ATOM 2061 C CA . ARG A 1 260 ? 28.542 -21.506 42.394 1.00 14.58 260 ARG A CA 1
ATOM 2062 C C . ARG A 1 260 ? 27.747 -22.364 41.446 1.00 15.99 260 ARG A C 1
ATOM 2063 O O . ARG A 1 260 ? 27.992 -23.580 41.325 1.00 17.52 260 ARG A O 1
ATOM 2071 N N . GLY A 1 261 ? 26.778 -21.728 40.795 1.00 12.59 261 GLY A N 1
ATOM 2072 C CA . GLY A 1 261 ? 25.939 -22.403 39.811 1.00 12.27 261 GLY A CA 1
ATOM 2073 C C . GLY A 1 261 ? 24.788 -23.223 40.336 1.00 19.61 261 GLY A C 1
ATOM 2074 O O . GLY A 1 261 ? 24.104 -23.900 39.565 1.00 18.32 261 GLY A O 1
ATOM 2075 N N . ASN A 1 262 ? 24.553 -23.158 41.645 1.00 14.58 262 ASN A N 1
ATOM 2076 C CA . ASN A 1 262 ? 23.485 -23.916 42.245 1.00 12.70 262 ASN A CA 1
ATOM 2077 C C . ASN A 1 262 ? 22.378 -23.097 42.864 1.00 15.18 262 ASN A C 1
ATOM 2078 O O . ASN A 1 262 ? 22.596 -21.975 43.307 1.00 15.87 262 ASN A O 1
ATOM 2083 N N . ALA A 1 263 ? 21.193 -23.698 42.922 1.00 11.97 263 ALA A N 1
ATOM 2084 C CA . ALA A 1 263 ? 20.026 -23.115 43.545 1.00 13.24 263 ALA A CA 1
ATOM 2085 C C . ALA A 1 263 ? 19.828 -23.881 44.845 1.00 20.15 263 ALA A C 1
ATOM 2086 O O . ALA A 1 263 ? 20.126 -25.096 44.903 1.00 15.18 263 ALA A O 1
ATOM 2088 N N . PHE A 1 264 ? 19.334 -23.180 45.891 1.00 12.47 264 PHE A N 1
ATOM 2089 C CA . PHE A 1 264 ? 19.061 -23.796 47.192 1.00 11.50 264 PHE A CA 1
ATOM 2090 C C . PHE A 1 264 ? 17.751 -23.307 47.740 1.00 11.71 264 PHE A C 1
ATOM 2091 O O . PHE A 1 264 ? 17.492 -22.099 47.714 1.00 12.77 264 PHE A O 1
ATOM 2099 N N . ASN A 1 265 ? 16.928 -24.248 48.225 1.00 10.35 265 ASN A N 1
ATOM 2100 C CA . ASN A 1 265 ? 15.667 -23.846 48.846 1.00 12.10 265 ASN A CA 1
ATOM 2101 C C . ASN A 1 265 ? 16.051 -23.335 50.257 1.00 19.08 265 ASN A C 1
ATOM 2102 O O . ASN A 1 265 ? 16.827 -24.019 50.969 1.00 17.16 265 ASN A O 1
ATOM 2107 N N . ILE A 1 266 ? 15.566 -22.158 50.656 1.00 13.05 266 ILE A N 1
ATOM 2108 C CA . ILE A 1 266 ? 15.933 -21.588 51.943 1.00 10.44 266 ILE A CA 1
ATOM 2109 C C . ILE A 1 266 ? 14.697 -21.272 52.761 1.00 12.87 266 ILE A C 1
ATOM 2110 O O . ILE A 1 266 ? 13.768 -20.668 52.262 1.00 17.16 266 ILE A O 1
ATOM 2115 N N . GLY A 1 267 ? 14.675 -21.669 54.026 1.00 11.13 267 GLY A N 1
ATOM 2116 C CA . GLY A 1 267 ? 13.512 -21.365 54.852 1.00 13.52 267 GLY A CA 1
ATOM 2117 C C . GLY A 1 267 ? 13.807 -21.689 56.319 1.00 16.69 267 GLY A C 1
ATOM 2118 O O . GLY A 1 267 ? 14.882 -22.198 56.640 1.00 17.14 267 GLY A O 1
ATOM 2119 N N . GLY A 1 268 ? 12.863 -21.376 57.208 1.00 16.34 268 GLY A N 1
ATOM 2120 C CA . GLY A 1 268 ? 13.085 -21.651 58.600 1.00 14.20 268 GLY A CA 1
ATOM 2121 C C . GLY A 1 268 ? 12.960 -23.134 58.929 1.00 16.62 268 GLY A C 1
ATOM 2122 O O . GLY A 1 268 ? 13.280 -23.507 60.059 1.00 15.55 268 GLY A O 1
ATOM 2123 N N . THR A 1 269 ? 12.476 -23.959 57.972 1.00 15.88 269 THR A N 1
ATOM 2124 C CA . THR A 1 269 ? 12.291 -25.430 58.140 1.00 19.13 269 THR A CA 1
ATOM 2125 C C . THR A 1 269 ? 11.011 -25.811 58.865 1.00 24.65 269 THR A C 1
ATOM 2126 O O . THR A 1 269 ? 10.388 -24.966 59.486 1.00 18.23 269 THR A O 1
ATOM 2130 N N . ILE A 1 270 ? 10.623 -27.095 58.774 1.00 18.74 270 ILE A N 1
ATOM 2131 C CA . ILE A 1 270 ? 9.395 -27.569 59.415 1.00 17.57 270 ILE A CA 1
ATOM 2132 C C . ILE A 1 270 ? 9.261 -27.116 60.891 1.00 18.50 270 ILE A C 1
ATOM 2133 O O . ILE A 1 270 ? 8.197 -26.715 61.337 1.00 16.37 270 ILE A O 1
ATOM 2138 N N . VAL A 1 271 ? 10.346 -27.154 61.668 1.00 17.52 271 VAL A N 1
ATOM 2139 C CA . VAL A 1 271 ? 10.212 -26.737 63.056 1.00 23.67 271 VAL A CA 1
ATOM 2140 C C . VAL A 1 271 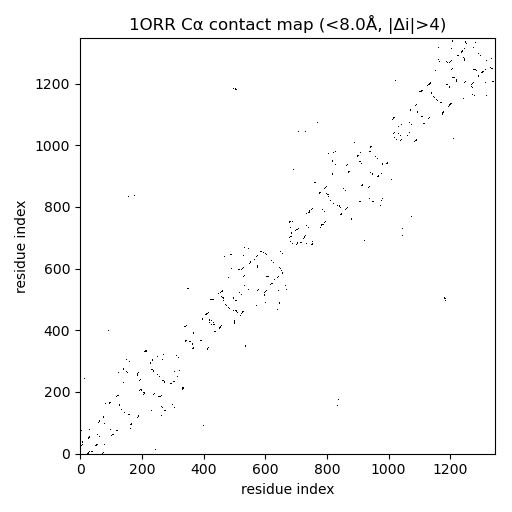? 9.768 -25.268 63.266 1.00 21.69 271 VAL A C 1
ATOM 2141 O O . VAL A 1 271 ? 9.243 -24.931 64.324 1.00 19.82 271 VAL A O 1
ATOM 2145 N N . ASN A 1 272 ? 9.994 -24.403 62.278 1.00 16.20 272 ASN A N 1
ATOM 2146 C CA . ASN A 1 272 ? 9.609 -23.002 62.366 1.00 13.60 272 ASN A CA 1
ATOM 2147 C C . ASN A 1 272 ? 8.479 -22.747 61.423 1.00 16.24 272 ASN A C 1
ATOM 2148 O O . ASN A 1 272 ? 8.328 -21.661 60.922 1.00 18.62 272 ASN A O 1
ATOM 2153 N N . SER A 1 273 ? 7.658 -23.738 61.151 1.00 14.91 273 SER A N 1
ATOM 2154 C CA . SER A 1 273 ? 6.570 -23.420 60.257 1.00 15.40 273 SER A CA 1
ATOM 2155 C C . SER A 1 273 ? 5.347 -22.963 61.049 1.00 16.50 273 SER A C 1
ATOM 2156 O O . SER A 1 273 ? 5.124 -23.347 62.204 1.00 14.69 273 SER A O 1
ATOM 2159 N N . LEU A 1 274 ? 4.520 -22.117 60.425 1.00 16.11 274 LEU A N 1
ATOM 2160 C CA . LEU A 1 274 ? 3.300 -21.627 61.060 1.00 10.93 274 LEU A CA 1
ATOM 2161 C C . LEU A 1 274 ? 2.234 -21.417 60.021 1.00 14.39 274 LEU A C 1
ATOM 2162 O O . LEU A 1 274 ? 2.549 -20.954 58.915 1.00 14.04 274 LEU A O 1
ATOM 2167 N N . SER A 1 275 ? 0.998 -21.707 60.406 1.00 13.61 275 SER A N 1
ATOM 2168 C CA . SER A 1 275 ? -0.139 -21.403 59.586 1.00 12.16 275 SER A CA 1
ATOM 2169 C C . SER A 1 275 ? -0.548 -19.994 60.100 1.00 15.33 275 SER A C 1
ATOM 2170 O O . SER A 1 275 ? -0.025 -19.527 61.151 1.00 12.64 275 SER A O 1
ATOM 2173 N N . LEU A 1 276 ? -1.451 -19.274 59.402 1.00 14.94 276 LEU A N 1
ATOM 2174 C CA . LEU A 1 276 ? -1.811 -17.966 59.923 1.00 13.61 276 LEU A CA 1
ATOM 2175 C C . LEU A 1 276 ? -2.491 -18.136 61.272 1.00 13.59 276 LEU A C 1
ATOM 2176 O O . LEU A 1 276 ? -2.282 -17.339 62.181 1.00 12.49 276 LEU A O 1
ATOM 2181 N N . LEU A 1 277 ? -3.351 -19.160 61.390 1.00 12.23 277 LEU A N 1
ATOM 2182 C CA . LEU A 1 277 ? -4.050 -19.375 62.643 1.00 13.14 277 LEU A CA 1
ATOM 2183 C C . LEU A 1 277 ? -3.057 -19.596 63.750 1.00 13.14 277 LEU A C 1
ATOM 2184 O O . LEU A 1 277 ? -3.258 -19.085 64.840 1.00 14.94 277 LEU A O 1
ATOM 2189 N N . GLU A 1 278 ? -1.988 -20.330 63.489 1.00 11.58 278 GLU A N 1
ATOM 2190 C CA . GLU A 1 278 ? -0.998 -20.530 64.538 1.00 16.05 278 GLU A CA 1
ATOM 2191 C C . GLU A 1 278 ? -0.243 -19.231 64.880 1.00 17.21 278 GLU A C 1
ATOM 2192 O O . GLU A 1 278 ? 0.106 -18.962 66.050 1.00 15.01 278 GLU A O 1
ATOM 2198 N N . LEU A 1 279 ? -0.008 -18.396 63.856 1.00 12.79 279 LEU A N 1
ATOM 2199 C CA . LEU A 1 279 ? 0.650 -17.147 64.125 1.00 12.09 279 LEU A CA 1
ATOM 2200 C C . LEU A 1 279 ? -0.222 -16.301 65.037 1.00 14.70 279 LEU A C 1
ATOM 2201 O O . LEU A 1 279 ? 0.269 -15.696 66.013 1.00 14.20 279 LEU A O 1
ATOM 2206 N N . PHE A 1 280 ? -1.519 -16.238 64.704 1.00 11.76 280 PHE A N 1
ATOM 2207 C CA . PHE A 1 280 ? -2.439 -15.463 65.532 1.00 15.69 280 PHE A CA 1
ATOM 2208 C C . PHE A 1 280 ? -2.385 -15.878 67.014 1.00 20.90 280 PHE A C 1
ATOM 2209 O O . PHE A 1 280 ? -2.401 -15.027 67.924 1.00 18.91 280 PHE A O 1
ATOM 2217 N N . LYS A 1 281 ? -2.340 -17.190 67.263 1.00 15.71 281 LYS A N 1
ATOM 2218 C CA . LYS A 1 281 ? -2.281 -17.680 68.644 1.00 12.19 281 LYS A CA 1
ATOM 2219 C C . LYS A 1 281 ? -1.042 -17.211 69.348 1.00 15.59 281 LYS A C 1
ATOM 2220 O O . LYS A 1 281 ? -1.070 -16.798 70.516 1.00 14.95 281 LYS A O 1
ATOM 2226 N N . LEU A 1 282 ? 0.064 -17.270 68.639 1.00 14.26 282 LEU A N 1
ATOM 2227 C CA . LEU A 1 282 ? 1.317 -16.817 69.206 1.00 14.54 282 LEU A CA 1
ATOM 2228 C C . LEU A 1 282 ? 1.174 -15.353 69.612 1.00 19.65 282 LEU A C 1
ATOM 2229 O O . LEU A 1 282 ? 1.633 -14.934 70.687 1.00 16.41 282 LEU A O 1
ATOM 2234 N N . LEU A 1 283 ? 0.556 -14.549 68.728 1.00 14.90 283 LEU A N 1
ATOM 2235 C CA . LEU A 1 283 ? 0.392 -13.139 69.037 1.00 13.53 283 LEU A CA 1
ATOM 2236 C C . LEU A 1 283 ? -0.606 -12.894 70.170 1.00 17.76 283 LEU A C 1
ATOM 2237 O O . LEU A 1 283 ? -0.388 -12.053 71.050 1.00 18.64 283 LEU A O 1
ATOM 2242 N N . GLU A 1 284 ? -1.729 -13.621 70.154 1.00 15.29 284 GLU A N 1
ATOM 2243 C CA . GLU A 1 284 ? -2.688 -13.432 71.197 1.00 14.16 284 GLU A CA 1
ATOM 2244 C C . GLU A 1 284 ? -2.066 -13.786 72.531 1.00 20.72 284 GLU A C 1
ATOM 2245 O O . GLU A 1 284 ? -2.331 -13.155 73.542 1.00 19.06 284 GLU A O 1
ATOM 2251 N N . ASP A 1 285 ? -1.248 -14.796 72.555 1.00 14.82 285 ASP A N 1
ATOM 2252 C CA . ASP A 1 285 ? -0.645 -15.146 73.819 1.00 18.75 285 ASP A CA 1
ATOM 2253 C C . ASP A 1 285 ? 0.351 -14.118 74.312 1.00 24.52 285 ASP A C 1
ATOM 2254 O O . ASP A 1 285 ? 0.412 -13.738 75.475 1.00 25.44 285 ASP A O 1
ATOM 2259 N N . TYR A 1 286 ? 1.181 -13.668 73.417 1.00 18.56 286 TYR A N 1
ATOM 2260 C CA . TYR A 1 286 ? 2.204 -12.724 73.767 1.00 14.33 286 TYR A CA 1
ATOM 2261 C C . TYR A 1 286 ? 1.713 -11.328 74.085 1.00 20.54 286 TYR A C 1
ATOM 2262 O O . TYR A 1 286 ? 2.368 -10.568 74.819 1.00 17.79 286 TYR A O 1
ATOM 2271 N N . CYS A 1 287 ? 0.589 -10.977 73.483 1.00 14.81 287 CYS A N 1
ATOM 2272 C CA . CYS A 1 287 ? 0.056 -9.632 73.645 1.00 19.74 287 CYS A CA 1
ATOM 2273 C C . CYS A 1 287 ? -1.186 -9.496 74.501 1.00 16.45 287 CYS A C 1
ATOM 2274 O O . CYS A 1 287 ? -1.640 -8.354 74.750 1.00 17.76 287 CYS A O 1
ATOM 2277 N N . ASN A 1 288 ? -1.755 -10.635 74.881 1.00 15.48 288 ASN A N 1
ATOM 2278 C CA . ASN A 1 288 ? -2.971 -10.650 75.661 1.00 14.81 288 ASN A CA 1
ATOM 2279 C C . ASN A 1 288 ? -4.096 -10.011 74.911 1.00 18.73 288 ASN A C 1
ATOM 2280 O O . ASN A 1 288 ? -4.809 -9.168 75.428 1.00 16.38 288 ASN A O 1
ATOM 2285 N N . ILE A 1 289 ? -4.262 -10.406 73.668 1.00 16.57 289 ILE A N 1
ATOM 2286 C CA . ILE A 1 289 ? -5.348 -9.832 72.886 1.00 16.84 289 ILE A CA 1
ATOM 2287 C C . ILE A 1 289 ? -6.056 -10.944 72.150 1.00 20.33 289 ILE A C 1
ATOM 2288 O O . ILE A 1 289 ? -5.657 -12.100 72.243 1.00 18.77 289 ILE A O 1
ATOM 2293 N N . ASP A 1 290 ? -7.069 -10.534 71.407 1.00 18.53 290 ASP A N 1
ATOM 2294 C CA . ASP A 1 290 ? -7.855 -11.383 70.550 1.00 20.26 290 ASP A CA 1
ATOM 2295 C C . ASP A 1 290 ? -7.724 -10.900 69.136 1.00 19.07 290 ASP A C 1
ATOM 2296 O O . ASP A 1 290 ? -8.003 -9.737 68.840 1.00 22.73 290 ASP A O 1
ATOM 2301 N N . MET A 1 291 ? -7.309 -11.802 68.267 1.00 16.86 291 MET A N 1
ATOM 2302 C CA . MET A 1 291 ? -7.193 -11.406 66.879 1.00 20.24 291 MET A CA 1
ATOM 2303 C C . MET A 1 291 ? -8.430 -11.791 66.107 1.00 21.89 291 MET A C 1
ATOM 2304 O O . MET A 1 291 ? -8.585 -12.932 65.680 1.00 25.47 291 MET A O 1
ATOM 2309 N N . ARG A 1 292 ? -9.299 -10.818 65.920 1.00 20.98 292 ARG A N 1
ATOM 2310 C CA . ARG A 1 292 ? -10.527 -11.054 65.182 1.00 27.50 292 ARG A CA 1
ATOM 2311 C C . ARG A 1 292 ? -10.320 -10.685 63.737 1.00 18.12 292 ARG A C 1
ATOM 2312 O O . ARG A 1 292 ? -9.657 -9.710 63.424 1.00 19.95 292 ARG A O 1
ATOM 2320 N N . PHE A 1 293 ? -10.912 -11.475 62.871 1.00 18.03 293 PHE A N 1
ATOM 2321 C CA . PHE A 1 293 ? -10.798 -11.230 61.458 1.00 15.87 293 PHE A CA 1
ATOM 2322 C C . PHE A 1 293 ? -11.965 -11.803 60.693 1.00 17.60 293 PHE A C 1
ATOM 2323 O O . PHE A 1 293 ? -12.802 -12.535 61.220 1.00 21.67 293 PHE A O 1
ATOM 2331 N N . THR A 1 294 ? -11.987 -11.477 59.428 1.00 19.48 294 THR A N 1
ATOM 2332 C CA . THR A 1 294 ? -13.020 -11.971 58.546 1.00 19.91 294 THR A CA 1
ATOM 2333 C C . THR A 1 294 ? -12.307 -12.713 57.432 1.00 16.38 294 THR A C 1
ATOM 2334 O O . THR A 1 294 ? -11.267 -12.272 57.019 1.00 19.94 294 THR A O 1
ATOM 2338 N N . ASN A 1 295 ? -12.861 -13.819 56.944 1.00 21.59 295 ASN A N 1
ATOM 2339 C CA . ASN A 1 295 ? -12.269 -14.623 55.858 1.00 22.27 295 ASN A CA 1
ATOM 2340 C C . ASN A 1 295 ? -12.667 -14.158 54.469 1.00 23.04 295 ASN A C 1
ATOM 2341 O O . ASN A 1 295 ? -13.850 -13.976 54.212 1.00 26.48 295 ASN A O 1
ATOM 2346 N N . LEU A 1 296 ? -11.701 -13.995 53.579 1.00 19.43 296 LEU A N 1
ATOM 2347 C CA . LEU A 1 296 ? -11.992 -13.599 52.214 1.00 23.43 296 LEU A CA 1
ATOM 2348 C C . LEU A 1 296 ? -11.754 -14.846 51.389 1.00 21.74 296 LEU A C 1
ATOM 2349 O O . LEU A 1 296 ? -11.196 -15.808 51.894 1.00 16.43 296 LEU A O 1
ATOM 2354 N N . PRO A 1 297 ? -12.156 -14.865 50.118 1.00 23.22 297 PRO A N 1
ATOM 2355 C CA . PRO A 1 297 ? -11.903 -16.067 49.361 1.00 20.55 297 PRO A CA 1
ATOM 2356 C C . PRO A 1 297 ? -10.405 -16.283 49.282 1.00 22.77 297 PRO A C 1
ATOM 2357 O O . PRO A 1 297 ? -9.606 -15.349 49.434 1.00 23.87 297 PRO A O 1
ATOM 2361 N N . VAL A 1 298 ? -10.018 -17.531 49.079 1.00 25.78 298 VAL A N 1
ATOM 2362 C CA . VAL A 1 298 ? -8.607 -17.831 49.020 1.00 25.57 298 VAL A CA 1
ATOM 2363 C C . VAL A 1 298 ? -8.004 -17.213 47.798 1.00 34.91 298 VAL A C 1
ATOM 2364 O O . VAL A 1 298 ? -8.717 -16.937 46.821 1.00 27.93 298 VAL A O 1
ATOM 2368 N N . ARG A 1 299 ? -6.693 -16.981 47.902 1.00 36.04 299 ARG A N 1
ATOM 2369 C CA . ARG A 1 299 ? -5.941 -16.367 46.839 1.00 33.05 299 ARG A CA 1
ATOM 2370 C C . ARG A 1 299 ? -5.859 -17.228 45.603 1.00 38.06 299 ARG A C 1
ATOM 2371 O O . ARG A 1 299 ? -5.767 -18.462 45.731 1.00 28.45 299 ARG A O 1
ATOM 2379 N N . GLU A 1 300 ? -5.900 -16.502 44.456 1.00 60.18 300 GLU A N 1
ATOM 2380 C CA . GLU A 1 300 ? -5.841 -17.003 43.065 1.00 72.80 300 GLU A CA 1
ATOM 2381 C C . GLU A 1 300 ? -4.795 -18.101 42.958 1.00 64.55 300 GLU A C 1
ATOM 2382 O O . GLU A 1 300 ? -5.061 -19.294 42.724 1.00 54.68 300 GLU A O 1
ATOM 2388 N N . SER A 1 301 ? -3.583 -17.612 43.154 1.00 50.75 301 SER A N 1
ATOM 2389 C CA . SER A 1 301 ? -2.404 -18.412 43.154 1.00 46.35 301 SER A CA 1
ATOM 2390 C C . SER A 1 301 ? -1.943 -18.538 44.599 1.00 35.07 301 SER A C 1
ATOM 2391 O O . SER A 1 301 ? -1.595 -17.542 45.237 1.00 30.27 301 SER A O 1
ATOM 2394 N N . ASP A 1 302 ? -1.953 -19.759 45.117 1.00 26.30 302 ASP A N 1
ATOM 2395 C CA . ASP A 1 302 ? -1.507 -19.920 46.486 1.00 27.50 302 ASP A CA 1
ATOM 2396 C C . ASP A 1 302 ? -0.987 -21.331 46.672 1.00 38.03 302 ASP A C 1
ATOM 2397 O O . ASP A 1 302 ? -1.295 -22.214 45.889 1.00 43.34 302 ASP A O 1
ATOM 2402 N N . GLN A 1 303 ? -0.187 -21.506 47.710 1.00 20.16 303 GLN A N 1
ATOM 2403 C CA . GLN A 1 303 ? 0.357 -22.780 48.106 1.00 16.95 303 GLN A CA 1
ATOM 2404 C C . GLN A 1 303 ? -0.222 -23.047 49.492 1.00 22.19 303 GLN A C 1
ATOM 2405 O O . GLN A 1 303 ? -0.122 -22.193 50.398 1.00 18.68 303 GLN A O 1
ATOM 2411 N N . ARG A 1 304 ? -0.828 -24.235 49.675 1.00 14.91 304 ARG A N 1
ATOM 2412 C CA . ARG A 1 304 ? -1.385 -24.581 50.965 1.00 16.95 304 ARG A CA 1
ATOM 2413 C C . ARG A 1 304 ? -0.280 -24.692 52.000 1.00 19.66 304 ARG A C 1
ATOM 2414 O O . ARG A 1 304 ? -0.436 -24.344 53.176 1.00 16.31 304 ARG A O 1
ATOM 2422 N N . VAL A 1 305 ? 0.852 -25.170 51.543 1.00 13.21 305 VAL A N 1
ATOM 2423 C CA . VAL A 1 305 ? 1.968 -25.294 52.430 1.00 10.81 305 VAL A CA 1
ATOM 2424 C C . VAL A 1 305 ? 3.259 -25.010 51.686 1.00 17.76 305 VAL A C 1
ATOM 2425 O O . VAL A 1 305 ? 3.451 -25.445 50.557 1.00 18.61 305 VAL A O 1
ATOM 2429 N N . PHE A 1 306 ? 4.176 -24.323 52.307 1.00 11.31 306 PHE A N 1
ATOM 2430 C CA . PHE A 1 306 ? 5.488 -24.180 51.709 1.00 11.80 306 PHE A CA 1
ATOM 2431 C C . PHE A 1 306 ? 6.482 -24.249 52.847 1.00 16.08 306 PHE A C 1
ATOM 2432 O O . PHE A 1 306 ? 6.509 -23.335 53.673 1.00 14.61 306 PHE A O 1
ATOM 2440 N N . VAL A 1 307 ? 7.279 -25.324 52.911 1.00 10.90 307 VAL A N 1
ATOM 2441 C CA . VAL A 1 307 ? 8.299 -25.462 53.944 1.00 10.71 307 VAL A CA 1
ATOM 2442 C C . VAL A 1 307 ? 9.531 -25.887 53.198 1.00 13.93 307 VAL A C 1
ATOM 2443 O O . VAL A 1 307 ? 9.453 -26.767 52.324 1.00 15.96 307 VAL A O 1
ATOM 2447 N N . ALA A 1 308 ? 10.669 -25.273 53.483 1.00 14.62 308 ALA A N 1
ATOM 2448 C CA . ALA A 1 308 ? 11.867 -25.666 52.743 1.00 12.78 308 ALA A CA 1
ATOM 2449 C C . ALA A 1 308 ? 12.612 -26.793 53.392 1.00 13.72 308 ALA A C 1
ATOM 2450 O O . ALA A 1 308 ? 12.813 -26.755 54.596 1.00 13.71 308 ALA A O 1
ATOM 2452 N N . ASP A 1 309 ? 13.027 -27.758 52.586 1.00 13.82 309 ASP A N 1
ATOM 2453 C CA . ASP A 1 309 ? 13.830 -28.826 53.082 1.00 10.79 309 ASP A CA 1
ATOM 2454 C C . ASP A 1 309 ? 15.222 -28.283 52.713 1.00 15.42 309 ASP A C 1
ATOM 2455 O O . ASP A 1 309 ? 15.572 -28.130 51.519 1.00 15.35 309 ASP A O 1
ATOM 2460 N N . ILE A 1 310 ? 16.014 -27.951 53.728 1.00 13.75 310 ILE A N 1
ATOM 2461 C CA . ILE A 1 310 ? 17.313 -27.329 53.509 1.00 12.28 310 ILE A CA 1
ATOM 2462 C C . ILE A 1 310 ? 18.534 -28.216 53.549 1.00 16.33 310 ILE A C 1
ATOM 2463 O O . ILE A 1 310 ? 19.634 -27.728 53.713 1.00 14.35 310 ILE A O 1
ATOM 2468 N N . LYS A 1 311 ? 18.370 -29.511 53.370 1.00 17.06 311 LYS A N 1
ATOM 2469 C CA . LYS A 1 311 ? 19.510 -30.460 53.412 1.00 17.08 311 LYS A CA 1
ATOM 2470 C C . LYS A 1 311 ? 20.649 -30.030 52.513 1.00 23.15 311 LYS A C 1
ATOM 2471 O O . LYS A 1 311 ? 21.807 -30.101 52.903 1.00 17.67 311 LYS A O 1
ATOM 2477 N N . LYS A 1 312 ? 20.305 -29.596 51.292 1.00 16.12 312 LYS A N 1
ATOM 2478 C CA . LYS A 1 312 ? 21.320 -29.155 50.333 1.00 17.51 312 LYS A CA 1
ATOM 2479 C C . LYS A 1 312 ? 22.238 -28.045 50.844 1.00 15.28 312 LYS A C 1
ATOM 2480 O O . LYS A 1 312 ? 23.450 -28.163 50.800 1.00 16.88 312 LYS A O 1
ATOM 2486 N N . ILE A 1 313 ? 21.666 -26.941 51.338 1.00 14.14 313 ILE A N 1
ATOM 2487 C CA . ILE A 1 313 ? 22.463 -25.836 51.831 1.00 11.55 313 ILE A CA 1
ATOM 2488 C C . ILE A 1 313 ? 23.198 -26.210 53.093 1.00 15.07 313 ILE A C 1
ATOM 2489 O O . ILE A 1 313 ? 24.359 -25.856 53.283 1.00 16.76 313 ILE A O 1
ATOM 2494 N N . THR A 1 314 ? 22.543 -26.945 53.980 1.00 15.95 314 THR A N 1
ATOM 2495 C CA . THR A 1 314 ? 23.254 -27.295 55.193 1.00 20.53 314 THR A CA 1
ATOM 2496 C C . THR A 1 314 ? 24.427 -28.197 54.879 1.00 19.66 314 THR A C 1
ATOM 2497 O O . THR A 1 314 ? 25.513 -28.096 55.443 1.00 17.71 314 THR A O 1
ATOM 2505 N N . ASN A 1 315 ? 24.217 -29.088 53.948 1.00 17.16 315 ASN A N 1
ATOM 2506 C CA . ASN A 1 315 ? 25.327 -29.960 53.583 1.00 21.35 315 ASN A CA 1
ATOM 2507 C C . ASN A 1 315 ? 26.450 -29.160 52.911 1.00 23.73 315 ASN A C 1
ATOM 2508 O O . ASN A 1 315 ? 27.637 -29.471 53.000 1.00 22.82 315 ASN A O 1
ATOM 2517 N N . ALA A 1 316 ? 26.117 -28.123 52.187 1.00 13.73 316 ALA A N 1
ATOM 2518 C CA . ALA A 1 316 ? 27.194 -27.396 51.537 1.00 15.43 316 ALA A CA 1
ATOM 2519 C C . ALA A 1 316 ? 28.003 -26.414 52.390 1.00 17.35 316 ALA A C 1
ATOM 2520 O O . ALA A 1 316 ? 29.222 -26.275 52.229 1.00 19.57 316 ALA A O 1
ATOM 2522 N N . ILE A 1 317 ? 27.327 -25.683 53.279 1.00 16.12 317 ILE A N 1
ATOM 2523 C CA . ILE A 1 317 ? 27.955 -24.635 54.092 1.00 16.32 317 ILE A CA 1
ATOM 2524 C C . ILE A 1 317 ? 27.681 -24.754 55.553 1.00 20.12 317 ILE A C 1
ATOM 2525 O O . ILE A 1 317 ? 28.174 -23.963 56.341 1.00 24.19 317 ILE A O 1
ATOM 2530 N N . ASP A 1 318 ? 26.883 -25.745 55.853 1.00 22.55 318 ASP A N 1
ATOM 2531 C CA . ASP A 1 318 ? 26.519 -26.057 57.199 1.00 41.20 318 ASP A CA 1
ATOM 2532 C C . ASP A 1 318 ? 25.961 -24.878 57.957 1.00 44.96 318 ASP A C 1
ATOM 2533 O O . ASP A 1 318 ? 26.377 -24.486 59.041 1.00 48.52 318 ASP A O 1
ATOM 2538 N N . TRP A 1 319 ? 24.970 -24.317 57.306 1.00 32.24 319 TRP A N 1
ATOM 2539 C CA . TRP A 1 319 ? 24.237 -23.210 57.841 1.00 26.49 319 TRP A CA 1
ATOM 2540 C C . TRP A 1 319 ? 22.887 -23.807 58.228 1.00 24.40 319 TRP A C 1
ATOM 2541 O O . TRP A 1 319 ? 22.335 -24.702 57.535 1.00 21.94 319 TRP A O 1
ATOM 2552 N N . SER A 1 320 ? 22.343 -23.294 59.325 1.00 22.62 320 SER A N 1
ATOM 2553 C CA . SER A 1 320 ? 21.035 -23.743 59.786 1.00 24.83 320 SER A CA 1
ATOM 2554 C C . SER A 1 320 ? 20.363 -22.599 60.572 1.00 20.70 320 SER A C 1
ATOM 2555 O O . SER A 1 320 ? 21.058 -21.760 61.146 1.00 18.28 320 SER A O 1
ATOM 2558 N N . PRO A 1 321 ? 19.033 -22.542 60.600 1.00 19.29 321 PRO A N 1
ATOM 2559 C CA . PRO A 1 321 ? 18.391 -21.449 61.309 1.00 21.47 321 PRO A CA 1
ATOM 2560 C C . PRO A 1 321 ? 18.469 -21.622 62.799 1.00 21.92 321 PRO A C 1
ATOM 2561 O O . PRO A 1 321 ? 18.221 -22.695 63.288 1.00 24.02 321 PRO A O 1
ATOM 2565 N N . LYS A 1 322 ? 18.811 -20.528 63.463 1.00 16.02 322 LYS A N 1
ATOM 2566 C CA . LYS A 1 322 ? 18.954 -20.488 64.896 1.00 19.29 322 LYS A CA 1
ATOM 2567 C C . LYS A 1 322 ? 17.776 -19.791 65.579 1.00 22.46 322 LYS A C 1
ATOM 2568 O O . LYS A 1 322 ? 17.539 -20.028 66.737 1.00 25.60 322 LYS A O 1
ATOM 2574 N N . VAL A 1 323 ? 17.037 -18.916 64.911 1.00 16.36 323 VAL A N 1
ATOM 2575 C CA . VAL A 1 323 ? 15.935 -18.248 65.600 1.00 14.60 323 VAL A CA 1
ATOM 2576 C C . VAL A 1 323 ? 14.617 -18.964 65.420 1.00 19.97 323 VAL A C 1
ATOM 2577 O O . VAL A 1 323 ? 14.134 -19.146 64.312 1.00 20.52 323 VAL A O 1
ATOM 2581 N N . SER A 1 324 ? 14.029 -19.363 66.541 1.00 21.36 324 SER A N 1
ATOM 2582 C CA . SER A 1 324 ? 12.749 -20.069 66.535 1.00 18.96 324 SER A CA 1
ATOM 2583 C C . SER A 1 324 ? 11.625 -19.148 66.101 1.00 20.40 324 SER A C 1
ATOM 2584 O O . SER A 1 324 ? 11.739 -17.919 66.227 1.00 21.26 324 SER A O 1
ATOM 2587 N N . ALA A 1 325 ? 10.535 -19.748 65.606 1.00 18.68 325 ALA A N 1
ATOM 2588 C CA . ALA A 1 325 ? 9.372 -18.969 65.183 1.00 14.94 325 ALA A CA 1
ATOM 2589 C C . ALA A 1 325 ? 8.812 -18.191 66.367 1.00 19.92 325 ALA A C 1
ATOM 2590 O O . ALA A 1 325 ? 8.451 -17.016 66.268 1.00 19.12 325 ALA A O 1
ATOM 2592 N N . LYS A 1 326 ? 8.754 -18.853 67.521 1.00 20.87 326 LYS A N 1
ATOM 2593 C CA . LYS A 1 326 ? 8.232 -18.181 68.687 1.00 24.06 326 LYS A CA 1
ATOM 2594 C C . LYS A 1 326 ? 9.088 -17.010 69.072 1.00 14.89 326 LYS A C 1
ATOM 2595 O O . LYS A 1 326 ? 8.602 -15.894 69.281 1.00 17.99 326 LYS A O 1
ATOM 2601 N N . ASP A 1 327 ? 10.363 -17.253 69.181 1.00 13.80 327 ASP A N 1
ATOM 2602 C CA . ASP A 1 327 ? 11.260 -16.180 69.554 1.00 16.70 327 ASP A CA 1
ATOM 2603 C C . ASP A 1 327 ? 11.329 -15.042 68.556 1.00 25.04 327 ASP A C 1
ATOM 2604 O O . ASP A 1 327 ? 11.361 -13.857 68.914 1.00 19.92 327 ASP A O 1
ATOM 2609 N N . GLY A 1 328 ? 11.346 -15.417 67.280 1.00 19.01 328 GLY A N 1
ATOM 2610 C CA . GLY A 1 328 ? 11.406 -14.419 66.214 1.00 16.34 328 GLY A CA 1
ATOM 2611 C C . GLY A 1 328 ? 10.165 -13.549 66.160 1.00 14.83 328 GLY A C 1
ATOM 2612 O O . GLY A 1 328 ? 10.235 -12.315 66.023 1.00 16.92 328 GLY A O 1
ATOM 2613 N N . VAL A 1 329 ? 9.020 -14.198 66.235 1.00 11.21 329 VAL A N 1
ATOM 2614 C CA . VAL A 1 329 ? 7.747 -13.456 66.185 1.00 14.28 329 VAL A CA 1
ATOM 2615 C C . VAL A 1 329 ? 7.637 -12.478 67.364 1.00 17.67 329 VAL A C 1
ATOM 2616 O O . VAL A 1 329 ? 7.156 -11.350 67.208 1.00 16.69 329 VAL A O 1
ATOM 2620 N N . GLN A 1 330 ? 8.112 -12.906 68.543 1.00 16.80 330 GLN A N 1
ATOM 2621 C CA . GLN A 1 330 ? 8.084 -12.032 69.710 1.00 15.09 330 GLN A CA 1
ATOM 2622 C C . GLN A 1 330 ? 8.927 -10.829 69.452 1.00 16.48 330 GLN A C 1
ATOM 2623 O O . GLN A 1 330 ? 8.494 -9.689 69.715 1.00 18.83 330 GLN A O 1
ATOM 2629 N N . LYS A 1 331 ? 10.117 -11.080 68.906 1.00 15.17 331 LYS A N 1
ATOM 2630 C CA . LYS A 1 331 ? 11.028 -9.994 68.567 1.00 15.59 331 LYS A CA 1
ATOM 2631 C C . LYS A 1 331 ? 10.402 -9.032 67.561 1.00 15.27 331 LYS A C 1
ATOM 2632 O O . LYS A 1 331 ? 10.487 -7.822 67.664 1.00 18.14 331 LYS A O 1
ATOM 2638 N N . MET A 1 332 ? 9.765 -9.617 66.557 1.00 16.48 332 MET A N 1
ATOM 2639 C CA . MET A 1 332 ? 9.129 -8.870 65.499 1.00 14.63 332 MET A CA 1
ATOM 2640 C C . MET A 1 332 ? 8.018 -8.012 66.039 1.00 17.00 332 MET A C 1
ATOM 2641 O O . MET A 1 332 ? 7.870 -6.866 65.634 1.00 16.95 332 MET A O 1
ATOM 2646 N N . TYR A 1 333 ? 7.212 -8.554 66.928 1.00 14.74 333 TYR A N 1
ATOM 2647 C CA . TYR A 1 333 ? 6.149 -7.727 67.496 1.00 16.11 333 TYR A CA 1
ATOM 2648 C C . TYR A 1 333 ? 6.768 -6.509 68.227 1.00 18.69 333 TYR A C 1
ATOM 2649 O O . TYR A 1 333 ? 6.326 -5.354 68.089 1.00 17.91 333 TYR A O 1
ATOM 2658 N N . ASP A 1 334 ? 7.816 -6.781 69.004 1.00 15.94 334 ASP A N 1
ATOM 2659 C CA . ASP A 1 334 ? 8.501 -5.721 69.730 1.00 18.01 334 ASP A CA 1
ATOM 2660 C C . ASP A 1 334 ? 9.011 -4.655 68.788 1.00 19.41 334 ASP A C 1
ATOM 2661 O O . ASP A 1 334 ? 8.866 -3.454 68.995 1.00 24.57 334 ASP A O 1
ATOM 2666 N N . TRP A 1 335 ? 9.621 -5.069 67.719 1.00 17.38 335 TRP A N 1
ATOM 2667 C CA . TRP A 1 335 ? 10.112 -4.113 66.748 1.00 22.27 335 TRP A CA 1
ATOM 2668 C C . TRP A 1 335 ? 8.948 -3.336 66.165 1.00 24.64 335 TRP A C 1
ATOM 2669 O O . TRP A 1 335 ? 8.964 -2.127 66.120 1.00 23.80 335 TRP A O 1
ATOM 2680 N N . THR A 1 336 ? 7.908 -4.025 65.714 1.00 20.16 336 THR A N 1
ATOM 2681 C CA . THR A 1 336 ? 6.748 -3.345 65.154 1.00 17.03 336 THR A CA 1
ATOM 2682 C C . THR A 1 336 ? 6.181 -2.321 66.124 1.00 22.09 336 THR A C 1
ATOM 2683 O O . THR A 1 336 ? 5.830 -1.190 65.761 1.00 22.18 336 THR A O 1
ATOM 2687 N N . SER A 1 337 ? 6.056 -2.729 67.375 1.00 19.72 337 SER A N 1
ATOM 2688 C CA . SER A 1 337 ? 5.522 -1.797 68.341 1.00 31.01 337 SER A CA 1
ATOM 2689 C C . SER A 1 337 ? 6.438 -0.588 68.570 1.00 40.75 337 SER A C 1
ATOM 2690 O O . SER A 1 337 ? 5.984 0.441 69.040 1.00 50.14 337 SER A O 1
ATOM 2693 N N . SER A 1 338 ? 7.720 -0.707 68.220 1.00 31.07 338 SER A N 1
ATOM 2694 C CA . SER A 1 338 ? 8.698 0.361 68.397 1.00 34.37 338 SER A CA 1
ATOM 2695 C C . SER A 1 338 ? 8.569 1.483 67.391 1.00 42.77 338 SER A C 1
ATOM 2696 O O . SER A 1 338 ? 8.973 2.611 67.641 1.00 55.22 338 SER A O 1
ATOM 2699 N N . ILE A 1 339 ? 8.002 1.172 66.247 1.00 33.22 339 ILE A N 1
ATOM 2700 C CA . ILE A 1 339 ? 7.777 2.158 65.212 1.00 37.85 339 ILE A CA 1
ATOM 2701 C C . ILE A 1 339 ? 6.605 3.049 65.659 1.00 41.72 339 ILE A C 1
ATOM 2702 O O . ILE A 1 339 ? 6.665 3.878 66.574 1.00 76.94 339 ILE A O 1
ATOM 2707 N N . ALA B 1 2 ? -11.028 19.786 40.413 1.00 49.58 2 ALA B N 1
ATOM 2708 C CA . ALA B 1 2 ? -10.031 19.552 39.385 1.00 42.27 2 ALA B CA 1
ATOM 2709 C C . ALA B 1 2 ? -8.756 18.910 39.964 1.00 42.47 2 ALA B C 1
ATOM 2710 O O . ALA B 1 2 ? -8.279 19.265 41.056 1.00 48.67 2 ALA B O 1
ATOM 2712 N N . LYS B 1 3 ? -8.208 17.931 39.242 1.00 21.80 3 LYS B N 1
ATOM 2713 C CA . LYS B 1 3 ? -7.012 17.263 39.713 1.00 19.13 3 LYS B CA 1
ATOM 2714 C C . LYS B 1 3 ? -5.820 17.803 38.987 1.00 16.51 3 LYS B C 1
ATOM 2715 O O . LYS B 1 3 ? -5.872 17.962 37.781 1.00 18.21 3 LYS B O 1
ATOM 2721 N N . LEU B 1 4 ? -4.772 18.039 39.743 1.00 13.84 4 LEU B N 1
ATOM 2722 C CA . LEU B 1 4 ? -3.540 18.537 39.186 1.00 12.84 4 LEU B CA 1
ATOM 2723 C C . LEU B 1 4 ? -2.435 17.544 39.430 1.00 15.04 4 LEU B C 1
ATOM 2724 O O . LEU B 1 4 ? -2.170 17.148 40.552 1.00 13.64 4 LEU B O 1
ATOM 2729 N N . LEU B 1 5 ? -1.778 17.136 38.359 1.00 12.26 5 LEU B N 1
ATOM 2730 C CA . LEU B 1 5 ? -0.652 16.219 38.479 1.00 13.22 5 LEU B CA 1
ATOM 2731 C C . LEU B 1 5 ? 0.649 16.994 38.379 1.00 13.63 5 LEU B C 1
ATOM 2732 O O . LEU B 1 5 ? 0.814 17.820 37.479 1.00 14.04 5 LEU B O 1
ATOM 2737 N N . ILE B 1 6 ? 1.594 16.721 39.276 1.00 12.53 6 ILE B N 1
ATOM 2738 C CA . ILE B 1 6 ? 2.864 17.397 39.185 1.00 13.47 6 ILE B CA 1
ATOM 2739 C C . ILE B 1 6 ? 3.961 16.356 39.055 1.00 15.63 6 ILE B C 1
ATOM 2740 O O . ILE B 1 6 ? 4.274 15.628 40.010 1.00 13.22 6 ILE B O 1
ATOM 2745 N N . THR B 1 7 ? 4.539 16.262 37.875 1.00 9.68 7 THR B N 1
ATOM 2746 C CA . THR B 1 7 ? 5.620 15.297 37.796 1.00 10.69 7 THR B CA 1
ATOM 2747 C C . THR B 1 7 ? 6.834 16.047 38.335 1.00 16.72 7 THR B C 1
ATOM 2748 O O . THR B 1 7 ? 6.976 17.247 38.161 1.00 13.78 7 THR B O 1
ATOM 2752 N N . GLY B 1 8 ? 7.736 15.366 38.983 1.00 10.97 8 GLY B N 1
ATOM 2753 C CA . GLY B 1 8 ? 8.876 16.036 39.527 1.00 12.99 8 GLY B CA 1
ATOM 2754 C C . GLY B 1 8 ? 8.413 16.822 40.738 1.00 16.11 8 GLY B C 1
ATOM 2755 O O . GLY B 1 8 ? 9.091 17.742 41.194 1.00 15.80 8 GLY B O 1
ATOM 2756 N N . GLY B 1 9 ? 7.240 16.429 41.251 1.00 12.96 9 GLY B N 1
ATOM 2757 C CA . GLY B 1 9 ? 6.553 17.052 42.372 1.00 13.50 9 GLY B CA 1
ATOM 2758 C C . GLY B 1 9 ? 7.296 17.196 43.691 1.00 19.14 9 GLY B C 1
ATOM 2759 O O . GLY B 1 9 ? 6.874 18.005 44.562 1.00 19.76 9 GLY B O 1
ATOM 2760 N N . CYS B 1 10 ? 8.379 16.439 43.898 1.00 12.27 10 CYS B N 1
ATOM 2761 C CA . CYS B 1 10 ? 9.117 16.579 45.168 1.00 12.44 10 CYS B CA 1
ATOM 2762 C C . CYS B 1 10 ? 10.373 17.425 44.991 1.00 15.94 10 CYS B C 1
ATOM 2763 O O . CYS B 1 10 ? 11.215 17.530 45.886 1.00 16.95 10 CYS B O 1
ATOM 2766 N N . GLY B 1 11 ? 10.553 18.014 43.809 1.00 12.58 11 GLY B N 1
ATOM 2767 C CA . GLY B 1 11 ? 11.745 18.831 43.576 1.00 10.95 11 GLY B CA 1
ATOM 2768 C C . GLY B 1 11 ? 11.553 20.281 44.036 1.00 16.65 11 GLY B C 1
ATOM 2769 O O . GLY B 1 11 ? 10.599 20.632 44.760 1.00 17.51 11 GLY B O 1
ATOM 2770 N N . PHE B 1 12 ? 12.463 21.159 43.615 1.00 13.61 12 PHE B N 1
ATOM 2771 C CA . PHE B 1 12 ? 12.369 22.554 44.016 1.00 10.44 12 PHE B CA 1
ATOM 2772 C C . PHE B 1 12 ? 11.117 23.221 43.482 1.00 16.12 12 PHE B C 1
ATOM 2773 O O . PHE B 1 12 ? 10.239 23.680 44.218 1.00 17.07 12 PHE B O 1
ATOM 2781 N N . LEU B 1 13 ? 10.968 23.285 42.174 1.00 11.64 13 LEU B N 1
ATOM 2782 C CA . LEU B 1 13 ? 9.790 23.931 41.655 1.00 12.19 13 LEU B CA 1
ATOM 2783 C C . LEU B 1 13 ? 8.529 23.212 42.067 1.00 18.92 13 LEU B C 1
ATOM 2784 O O . LEU B 1 13 ? 7.568 23.818 42.511 1.00 15.41 13 LEU B O 1
ATOM 2789 N N . GLY B 1 14 ? 8.531 21.893 41.852 1.00 11.59 14 GLY B N 1
ATOM 2790 C CA . GLY B 1 14 ? 7.403 21.069 42.121 1.00 11.65 14 GLY B CA 1
ATOM 2791 C C . GLY B 1 14 ? 6.901 21.164 43.537 1.00 15.50 14 GLY B C 1
ATOM 2792 O O . GLY B 1 14 ? 5.695 21.227 43.743 1.00 13.94 14 GLY B O 1
ATOM 2793 N N . SER B 1 15 ? 7.803 21.140 44.524 1.00 12.55 15 SER B N 1
ATOM 2794 C CA . SER B 1 15 ? 7.282 21.194 45.874 1.00 17.09 15 SER B CA 1
ATOM 2795 C C . SER B 1 15 ? 6.642 22.548 46.183 1.00 18.50 15 SER B C 1
ATOM 2796 O O . SER B 1 15 ? 5.651 22.615 46.905 1.00 20.01 15 SER B O 1
ATOM 2799 N N . ASN B 1 16 ? 7.180 23.613 45.600 1.00 13.71 16 ASN B N 1
ATOM 2800 C CA . ASN B 1 16 ? 6.633 24.937 45.791 1.00 13.91 16 ASN B CA 1
ATOM 2801 C C . ASN B 1 16 ? 5.275 24.980 45.158 1.00 17.90 16 ASN B C 1
ATOM 2802 O O . ASN B 1 16 ? 4.299 25.462 45.757 1.00 17.52 16 ASN B O 1
ATOM 2807 N N . LEU B 1 17 ? 5.184 24.457 43.953 1.00 12.54 17 LEU B N 1
ATOM 2808 C CA . LEU B 1 17 ? 3.879 24.457 43.321 1.00 13.91 17 LEU B CA 1
ATOM 2809 C C . LEU B 1 17 ? 2.879 23.560 44.043 1.00 18.71 17 LEU B C 1
ATOM 2810 O O . LEU B 1 17 ? 1.702 23.878 44.193 1.00 17.94 17 LEU B O 1
ATOM 2815 N N . ALA B 1 18 ? 3.339 22.415 44.507 1.00 15.28 18 ALA B N 1
ATOM 2816 C CA . ALA B 1 18 ? 2.470 21.505 45.183 1.00 13.68 18 ALA B CA 1
ATOM 2817 C C . ALA B 1 18 ? 1.875 22.119 46.458 1.00 19.94 18 ALA B C 1
ATOM 2818 O O . ALA B 1 18 ? 0.676 21.955 46.773 1.00 18.65 18 ALA B O 1
ATOM 2820 N N . SER B 1 19 ? 2.722 22.812 47.187 1.00 15.53 19 SER B N 1
ATOM 2821 C CA . SER B 1 19 ? 2.283 23.427 48.423 1.00 18.09 19 SER B CA 1
ATOM 2822 C C . SER B 1 19 ? 1.144 24.437 48.160 1.00 25.04 19 SER B C 1
ATOM 2823 O O . SER B 1 19 ? 0.170 24.556 48.915 1.00 17.61 19 SER B O 1
ATOM 2828 N N . PHE B 1 20 ? 1.240 25.185 47.058 1.00 17.10 20 PHE B N 1
ATOM 2829 C CA . PHE B 1 20 ? 0.190 26.127 46.743 1.00 14.48 20 PHE B CA 1
ATOM 2830 C C . PHE B 1 20 ? -1.098 25.369 46.400 1.00 27.04 20 PHE B C 1
ATOM 2831 O O . PHE B 1 20 ? -2.198 25.731 46.804 1.00 18.58 20 PHE B O 1
ATOM 2839 N N . ALA B 1 21 ? -1.003 24.250 45.665 1.00 18.03 21 ALA B N 1
ATOM 2840 C CA . ALA B 1 21 ? -2.208 23.507 45.329 1.00 19.24 21 ALA B CA 1
ATOM 2841 C C . ALA B 1 21 ? -2.919 23.021 46.582 1.00 25.02 21 ALA B C 1
ATOM 2842 O O . ALA B 1 21 ? -4.148 23.036 46.667 1.00 23.48 21 ALA B O 1
ATOM 2844 N N . LEU B 1 22 ? -2.102 22.578 47.547 1.00 15.28 22 LEU B N 1
ATOM 2845 C CA . LEU B 1 22 ? -2.596 22.059 48.803 1.00 18.39 22 LEU B CA 1
ATOM 2846 C C . LEU B 1 22 ? -3.336 23.146 49.573 1.00 27.89 22 LEU B C 1
ATOM 2847 O O . LEU B 1 22 ? -4.417 22.945 50.123 1.00 25.04 22 LEU B O 1
ATOM 2852 N N . SER B 1 23 ? -2.744 24.320 49.601 1.00 22.35 23 SER B N 1
ATOM 2853 C CA . SER B 1 23 ? -3.363 25.415 50.312 1.00 20.42 23 SER B CA 1
ATOM 2854 C C . SER B 1 23 ? -4.641 25.922 49.652 1.00 30.13 23 SER B C 1
ATOM 2855 O O . SER B 1 23 ? -5.536 26.442 50.310 1.00 29.54 23 SER B O 1
ATOM 2858 N N . GLN B 1 24 ? -4.741 25.789 48.347 1.00 24.58 24 GLN B N 1
ATOM 2859 C CA . GLN B 1 24 ? -5.914 26.257 47.640 1.00 19.95 24 GLN B CA 1
ATOM 2860 C C . GLN B 1 24 ? -6.865 25.119 47.530 1.00 22.29 24 GLN B C 1
ATOM 2861 O O . GLN B 1 24 ? -7.921 25.186 46.874 1.00 26.32 24 GLN B O 1
ATOM 2867 N N . GLY B 1 25 ? -6.499 24.041 48.172 1.00 24.15 25 GLY B N 1
ATOM 2868 C CA . GLY B 1 25 ? -7.412 22.933 48.088 1.00 26.72 25 GLY B CA 1
ATOM 2869 C C . GLY B 1 25 ? -7.585 22.385 46.661 1.00 41.48 25 GLY B C 1
ATOM 2870 O O . GLY B 1 25 ? -8.679 21.990 46.248 1.00 37.40 25 GLY B O 1
ATOM 2871 N N . ILE B 1 26 ? -6.508 22.347 45.873 1.00 34.79 26 ILE B N 1
ATOM 2872 C CA . ILE B 1 26 ? -6.653 21.775 44.544 1.00 30.53 26 ILE B CA 1
ATOM 2873 C C . ILE B 1 26 ? -6.240 20.297 44.690 1.00 24.24 26 ILE B C 1
ATOM 2874 O O . ILE B 1 26 ? -5.213 20.065 45.313 1.00 23.16 26 ILE B O 1
ATOM 2879 N N . ASP B 1 27 ? -7.031 19.326 44.170 1.00 20.30 27 ASP B N 1
ATOM 2880 C CA . ASP B 1 27 ? -6.714 17.897 44.267 1.00 19.52 27 ASP B CA 1
ATOM 2881 C C . ASP B 1 27 ? -5.365 17.661 43.573 1.00 20.39 27 ASP B C 1
ATOM 2882 O O . ASP B 1 27 ? -5.209 17.937 42.387 1.00 20.52 27 ASP B O 1
ATOM 2887 N N . LEU B 1 28 ? -4.423 17.140 44.340 1.00 17.59 28 LEU B N 1
ATOM 2888 C CA . LEU B 1 28 ? -3.076 16.910 43.886 1.00 15.92 28 LEU B CA 1
ATOM 2889 C C . LEU B 1 28 ? -2.545 15.459 43.859 1.00 24.05 28 LEU B C 1
ATOM 2890 O O . LEU B 1 28 ? -2.703 14.647 44.791 1.00 18.56 28 LEU B O 1
ATOM 2895 N N . ILE B 1 29 ? -1.847 15.176 42.735 1.00 17.12 29 ILE B N 1
ATOM 2896 C CA . ILE B 1 29 ? -1.156 13.906 42.462 1.00 13.50 29 ILE B CA 1
ATOM 2897 C C . ILE B 1 29 ? 0.302 14.292 42.219 1.00 17.52 29 ILE B C 1
ATOM 2898 O O . ILE B 1 29 ? 0.589 15.131 41.366 1.00 15.23 29 ILE B O 1
ATOM 2903 N N . VAL B 1 30 ? 1.207 13.722 42.981 1.00 16.04 30 VAL B N 1
ATOM 2904 C CA . VAL B 1 30 ? 2.636 13.988 42.822 1.00 13.10 30 VAL B CA 1
ATOM 2905 C C . VAL B 1 30 ? 3.300 12.717 42.303 1.00 17.28 30 VAL B C 1
ATOM 2906 O O . VAL B 1 30 ? 3.134 11.656 42.882 1.00 16.40 30 VAL B O 1
ATOM 2910 N N . PHE B 1 31 ? 4.041 12.822 41.225 1.00 10.86 31 PHE B N 1
ATOM 2911 C CA . PHE B 1 31 ? 4.752 11.702 40.630 1.00 10.14 31 PHE B CA 1
ATOM 2912 C C . PHE B 1 31 ? 6.247 12.007 40.711 1.00 12.38 31 PHE B C 1
ATOM 2913 O O . PHE B 1 31 ? 6.696 13.045 40.205 1.00 14.32 31 PHE B O 1
ATOM 2921 N N . ASP B 1 32 ? 7.052 11.146 41.342 1.00 11.43 32 ASP B N 1
ATOM 2922 C CA . ASP B 1 32 ? 8.495 11.424 41.452 1.00 13.73 32 ASP B CA 1
ATOM 2923 C C . ASP B 1 32 ? 9.246 10.132 41.780 1.00 13.16 32 ASP B C 1
ATOM 2924 O O . ASP B 1 32 ? 8.627 9.179 42.304 1.00 13.21 32 ASP B O 1
ATOM 2929 N N . ASN B 1 33 ? 10.541 10.082 41.459 1.00 11.67 33 ASN B N 1
ATOM 2930 C CA . ASN B 1 33 ? 11.327 8.876 41.741 1.00 11.44 33 ASN B CA 1
ATOM 2931 C C . ASN B 1 33 ? 12.221 9.086 42.929 1.00 11.81 33 ASN B C 1
ATOM 2932 O O . ASN B 1 33 ? 12.998 8.212 43.319 1.00 14.21 33 ASN B O 1
ATOM 2937 N N . LEU B 1 34 ? 12.124 10.276 43.520 1.00 11.88 34 LEU B N 1
ATOM 2938 C CA . LEU B 1 34 ? 12.935 10.631 44.718 1.00 15.62 34 LEU B CA 1
ATOM 2939 C C . LEU B 1 34 ? 14.426 10.615 44.508 1.00 18.37 34 LEU B C 1
ATOM 2940 O O . LEU B 1 34 ? 15.195 10.461 45.466 1.00 17.09 34 LEU B O 1
ATOM 2945 N N . SER B 1 35 ? 14.825 10.802 43.248 1.00 13.97 35 SER B N 1
ATOM 2946 C CA . SER B 1 35 ? 16.234 10.777 42.931 1.00 15.26 35 SER B CA 1
ATOM 2947 C C . SER B 1 35 ? 17.003 12.030 43.342 1.00 19.12 35 SER B C 1
ATOM 2948 O O . SER B 1 35 ? 18.190 11.948 43.604 1.00 19.11 35 SER B O 1
ATOM 2951 N N . ARG B 1 36 ? 16.372 13.197 43.380 1.00 15.72 36 ARG B N 1
ATOM 2952 C CA . ARG B 1 36 ? 17.127 14.430 43.740 1.00 19.33 36 ARG B CA 1
ATOM 2953 C C . ARG B 1 36 ? 17.378 14.482 45.250 1.00 18.74 36 ARG B C 1
ATOM 2954 O O . ARG B 1 36 ? 16.438 14.304 45.983 1.00 22.48 36 ARG B O 1
ATOM 2962 N N . LYS B 1 37 ? 18.586 14.683 45.753 1.00 19.05 37 LYS B N 1
ATOM 2963 C CA . LYS B 1 37 ? 18.715 14.746 47.216 1.00 22.67 37 LYS B CA 1
ATOM 2964 C C . LYS B 1 37 ? 17.819 15.887 47.729 1.00 23.18 37 LYS B C 1
ATOM 2965 O O . LYS B 1 37 ? 17.762 16.949 47.127 1.00 24.78 37 LYS B O 1
ATOM 2971 N N . GLY B 1 38 ? 17.079 15.655 48.815 1.00 16.35 38 GLY B N 1
ATOM 2972 C CA . GLY B 1 38 ? 16.165 16.666 49.313 1.00 13.94 38 GLY B CA 1
ATOM 2973 C C . GLY B 1 38 ? 14.716 16.328 48.901 1.00 17.10 38 GLY B C 1
ATOM 2974 O O . GLY B 1 38 ? 13.721 16.838 49.472 1.00 18.29 38 GLY B O 1
ATOM 2975 N N . ALA B 1 39 ? 14.561 15.463 47.886 1.00 11.44 39 ALA B N 1
ATOM 2976 C CA . ALA B 1 39 ? 13.219 15.109 47.442 1.00 15.43 39 ALA B CA 1
ATOM 2977 C C . ALA B 1 39 ? 12.419 14.469 48.566 1.00 17.63 39 ALA B C 1
ATOM 2978 O O . ALA B 1 39 ? 11.239 14.768 48.715 1.00 15.29 39 ALA B O 1
ATOM 2980 N N . THR B 1 40 ? 13.065 13.581 49.352 1.00 17.69 40 THR B N 1
ATOM 2981 C CA . THR B 1 40 ? 12.351 12.924 50.468 1.00 16.61 40 THR B CA 1
ATOM 2982 C C . THR B 1 40 ? 11.904 13.958 51.541 1.00 18.31 40 THR B C 1
ATOM 2983 O O . THR B 1 40 ? 10.805 13.920 52.084 1.00 19.08 40 THR B O 1
ATOM 2987 N N . ASP B 1 41 ? 12.772 14.942 51.805 1.00 17.82 41 ASP B N 1
ATOM 2988 C CA . ASP B 1 41 ? 12.446 15.994 52.765 1.00 16.79 41 ASP B CA 1
ATOM 2989 C C . ASP B 1 41 ? 11.280 16.821 52.249 1.00 17.48 41 ASP B C 1
ATOM 2990 O O . ASP B 1 41 ? 10.352 17.163 52.984 1.00 18.34 41 ASP B O 1
ATOM 2995 N N . ASN B 1 42 ? 11.314 17.126 50.965 1.00 14.94 42 ASN B N 1
ATOM 2996 C CA . ASN B 1 42 ? 10.220 17.879 50.423 1.00 13.15 42 ASN B CA 1
ATOM 2997 C C . ASN B 1 42 ? 8.937 17.100 50.483 1.00 17.46 42 ASN B C 1
ATOM 2998 O O . ASN B 1 42 ? 7.880 17.661 50.753 1.00 17.62 42 ASN B O 1
ATOM 3003 N N . LEU B 1 43 ? 9.036 15.787 50.216 1.00 14.55 43 LEU B N 1
ATOM 3004 C CA . LEU B 1 43 ? 7.864 14.932 50.289 1.00 15.33 43 LEU B CA 1
ATOM 3005 C C . LEU B 1 43 ? 7.309 14.953 51.736 1.00 14.08 43 LEU B C 1
ATOM 3006 O O . LEU B 1 43 ? 6.098 15.081 51.950 1.00 14.54 43 LEU B O 1
ATOM 3011 N N . HIS B 1 44 ? 8.202 14.819 52.725 1.00 14.46 44 HIS B N 1
ATOM 3012 C CA . HIS B 1 44 ? 7.729 14.825 54.110 1.00 17.13 44 HIS B CA 1
ATOM 3013 C C . HIS B 1 44 ? 7.095 16.167 54.424 1.00 25.19 44 HIS B C 1
ATOM 3014 O O . HIS B 1 44 ? 6.020 16.260 55.046 1.00 21.87 44 HIS B O 1
ATOM 3021 N N . TRP B 1 45 ? 7.771 17.219 53.969 1.00 16.43 45 TRP B N 1
ATOM 3022 C CA . TRP B 1 45 ? 7.262 18.549 54.179 1.00 14.88 45 TRP B CA 1
ATOM 3023 C C . TRP B 1 45 ? 5.861 18.715 53.608 1.00 19.23 45 TRP B C 1
ATOM 3024 O O . TRP B 1 45 ? 4.928 19.158 54.249 1.00 19.82 45 TRP B O 1
ATOM 3035 N N . LEU B 1 46 ? 5.667 18.328 52.376 1.00 17.24 46 LEU B N 1
ATOM 3036 C CA . LEU B 1 46 ? 4.358 18.443 51.770 1.00 20.03 46 LEU B CA 1
ATOM 3037 C C . LEU B 1 46 ? 3.291 17.689 52.545 1.00 20.42 46 LEU B C 1
ATOM 3038 O O . LEU B 1 46 ? 2.141 18.146 52.663 1.00 19.26 46 LEU B O 1
ATOM 3043 N N . SER B 1 47 ? 3.704 16.511 53.021 1.00 17.65 47 SER B N 1
ATOM 3044 C CA . SER B 1 47 ? 2.838 15.623 53.789 1.00 22.00 47 SER B CA 1
ATOM 3045 C C . SER B 1 47 ? 2.273 16.329 55.026 1.00 31.00 47 SER B C 1
ATOM 3046 O O . SER B 1 47 ? 1.180 16.005 55.508 1.00 30.33 47 SER B O 1
ATOM 3049 N N . SER B 1 48 ? 3.028 17.306 55.516 1.00 25.33 48 SER B N 1
ATOM 3050 C CA . SER B 1 48 ? 2.635 18.074 56.679 1.00 24.93 48 SER B CA 1
ATOM 3051 C C . SER B 1 48 ? 1.734 19.226 56.337 1.00 31.17 48 SER B C 1
ATOM 3052 O O . SER B 1 48 ? 1.295 19.940 57.218 1.00 31.72 48 SER B O 1
ATOM 3055 N N . LEU B 1 49 ? 1.466 19.425 55.066 1.00 20.25 49 LEU B N 1
ATOM 3056 C CA . LEU B 1 49 ? 0.622 20.525 54.697 1.00 18.22 49 LEU B CA 1
ATOM 3057 C C . LEU B 1 49 ? -0.713 20.046 54.255 1.00 23.02 49 LEU B C 1
ATOM 3058 O O . LEU B 1 49 ? -1.682 20.807 54.118 1.00 29.23 49 LEU B O 1
ATOM 3063 N N . GLY B 1 50 ? -0.783 18.783 53.971 1.00 20.87 50 GLY B N 1
ATOM 3064 C CA . GLY B 1 50 ? -2.062 18.317 53.517 1.00 18.61 50 GLY B CA 1
ATOM 3065 C C . GLY B 1 50 ? -1.953 16.909 52.989 1.00 25.39 50 GLY B C 1
ATOM 3066 O O . GLY B 1 50 ? -0.911 16.266 53.096 1.00 29.43 50 GLY B O 1
ATOM 3067 N N . ASN B 1 51 ? -3.063 16.453 52.430 1.00 19.24 51 ASN B N 1
ATOM 3068 C CA . ASN B 1 51 ? -3.135 15.115 51.894 1.00 21.91 51 ASN B CA 1
ATOM 3069 C C . ASN B 1 51 ? -3.171 15.149 50.389 1.00 32.51 51 ASN B C 1
ATOM 3070 O O . ASN B 1 51 ? -3.762 16.054 49.784 1.00 24.85 51 ASN B O 1
ATOM 3075 N N . PHE B 1 52 ? -2.544 14.137 49.805 1.00 19.67 52 PHE B N 1
ATOM 3076 C CA . PHE B 1 52 ? -2.507 14.038 48.376 1.00 19.08 52 PHE B CA 1
ATOM 3077 C C . PHE B 1 52 ? -2.051 12.653 47.984 1.00 21.82 52 PHE B C 1
ATOM 3078 O O . PHE B 1 52 ? -1.614 11.849 48.828 1.00 20.90 52 PHE B O 1
ATOM 3086 N N . GLU B 1 53 ? -2.141 12.394 46.690 1.00 18.88 53 GLU B N 1
ATOM 3087 C CA . GLU B 1 53 ? -1.692 11.115 46.174 1.00 16.53 53 GLU B CA 1
ATOM 3088 C C . GLU B 1 53 ? -0.236 11.228 45.684 1.00 15.93 53 GLU B C 1
ATOM 3089 O O . GLU B 1 53 ? 0.079 11.986 44.753 1.00 17.10 53 GLU B O 1
ATOM 3095 N N . PHE B 1 54 ? 0.659 10.479 46.346 1.00 17.45 54 PHE B N 1
ATOM 3096 C CA . PHE B 1 54 ? 2.090 10.397 45.994 1.00 17.22 54 PHE B CA 1
ATOM 3097 C C . PHE B 1 54 ? 2.282 9.092 45.206 1.00 20.32 54 PHE B C 1
ATOM 3098 O O . PHE B 1 54 ? 1.966 7.995 45.671 1.00 19.32 54 PHE B O 1
ATOM 3106 N N . VAL B 1 55 ? 2.789 9.198 44.007 1.00 14.78 55 VAL B N 1
ATOM 3107 C CA . VAL B 1 55 ? 3.035 8.038 43.184 1.00 10.70 55 VAL B CA 1
ATOM 3108 C C . VAL B 1 55 ? 4.512 7.967 42.843 1.00 12.29 55 VAL B C 1
ATOM 3109 O O . VAL B 1 55 ? 5.024 8.809 42.111 1.00 13.85 55 VAL B O 1
ATOM 3113 N N . HIS B 1 56 ? 5.203 6.980 43.381 1.00 11.75 56 HIS B N 1
ATOM 3114 C CA . HIS B 1 56 ? 6.601 6.803 43.079 1.00 13.39 56 HIS B CA 1
ATOM 3115 C C . HIS B 1 56 ? 6.685 6.249 41.650 1.00 16.93 56 HIS B C 1
ATOM 3116 O O . HIS B 1 56 ? 5.965 5.337 41.258 1.00 16.49 56 HIS B O 1
ATOM 3123 N N . GLY B 1 57 ? 7.560 6.775 40.833 1.00 11.73 57 GLY B N 1
ATOM 3124 C CA . GLY B 1 57 ? 7.637 6.231 39.487 1.00 12.87 57 GLY B CA 1
ATOM 3125 C C . GLY B 1 57 ? 8.805 6.886 38.738 1.00 17.71 57 GLY B C 1
ATOM 3126 O O . GLY B 1 57 ? 9.364 7.927 39.193 1.00 14.07 57 GLY B O 1
ATOM 3127 N N . ASP B 1 58 ? 9.157 6.244 37.599 1.00 13.74 58 ASP B N 1
ATOM 3128 C CA . ASP B 1 58 ? 10.250 6.677 36.727 1.00 12.93 58 ASP B CA 1
ATOM 3129 C C . ASP B 1 58 ? 9.652 7.216 35.450 1.00 12.26 58 ASP B C 1
ATOM 3130 O O . ASP B 1 58 ? 8.996 6.473 34.697 1.00 12.06 58 ASP B O 1
ATOM 3135 N N . ILE B 1 59 ? 9.853 8.524 35.240 1.00 10.56 59 ILE B N 1
ATOM 3136 C CA . ILE B 1 59 ? 9.309 9.172 34.043 1.00 13.07 59 ILE B CA 1
ATOM 3137 C C . ILE B 1 59 ? 9.807 8.500 32.705 1.00 13.98 59 ILE B C 1
ATOM 3138 O O . ILE B 1 59 ? 9.166 8.564 31.654 1.00 12.35 59 ILE B O 1
ATOM 3143 N N . ARG B 1 60 ? 11.002 7.857 32.766 1.00 14.42 60 ARG B N 1
ATOM 3144 C CA . ARG B 1 60 ? 11.587 7.179 31.617 1.00 12.61 60 ARG B CA 1
ATOM 3145 C C . ARG B 1 60 ? 10.770 5.940 31.221 1.00 13.67 60 ARG B C 1
ATOM 3146 O O . ARG B 1 60 ? 10.835 5.499 30.062 1.00 13.31 60 ARG B O 1
ATOM 3154 N N . ASN B 1 61 ? 10.036 5.388 32.196 1.00 11.75 61 ASN B N 1
ATOM 3155 C CA . ASN B 1 61 ? 9.253 4.186 32.041 1.00 10.92 61 ASN B CA 1
ATOM 3156 C C . ASN B 1 61 ? 7.878 4.452 31.497 1.00 12.55 61 ASN B C 1
ATOM 3157 O O . ASN B 1 61 ? 7.030 5.026 32.171 1.00 12.97 61 ASN B O 1
ATOM 3162 N N . LYS B 1 62 ? 7.658 4.026 30.245 1.00 11.80 62 LYS B N 1
ATOM 3163 C CA . LYS B 1 62 ? 6.388 4.263 29.589 1.00 12.04 62 LYS B CA 1
ATOM 3164 C C . LYS B 1 62 ? 5.185 3.685 30.311 1.00 16.55 62 LYS B C 1
ATOM 3165 O O . LYS B 1 62 ? 4.137 4.298 30.392 1.00 15.55 62 LYS B O 1
ATOM 3171 N N . ASN B 1 63 ? 5.337 2.478 30.841 1.00 13.62 63 ASN B N 1
ATOM 3172 C CA . ASN B 1 63 ? 4.238 1.839 31.561 1.00 13.94 63 ASN B CA 1
ATOM 3173 C C . ASN B 1 63 ? 3.894 2.650 32.833 1.00 13.30 63 ASN B C 1
ATOM 3174 O O . ASN B 1 63 ? 2.730 2.898 33.082 1.00 13.60 63 ASN B O 1
ATOM 3179 N N . ASP B 1 64 ? 4.918 3.078 33.624 1.00 11.77 64 ASP B N 1
ATOM 3180 C CA . ASP B 1 64 ? 4.621 3.843 34.834 1.00 11.07 64 ASP B CA 1
ATOM 3181 C C . ASP B 1 64 ? 3.813 5.103 34.475 1.00 15.16 64 ASP B C 1
ATOM 3182 O O . ASP B 1 64 ? 2.851 5.489 35.144 1.00 14.99 64 ASP B O 1
ATOM 3187 N N . VAL B 1 65 ? 4.233 5.776 33.414 1.00 13.45 65 VAL B N 1
ATOM 3188 C CA . VAL B 1 65 ? 3.595 7.013 32.991 1.00 12.61 65 VAL B CA 1
ATOM 3189 C C . VAL B 1 65 ? 2.210 6.826 32.462 1.00 13.91 65 VAL B C 1
ATOM 3190 O O . VAL B 1 65 ? 1.291 7.572 32.817 1.00 12.24 65 VAL B O 1
ATOM 3194 N N . THR B 1 66 ? 2.053 5.833 31.608 1.00 12.62 66 THR B N 1
ATOM 3195 C CA . THR B 1 66 ? 0.699 5.578 31.049 1.00 12.92 66 THR B CA 1
ATOM 3196 C C . THR B 1 66 ? -0.333 5.200 32.116 1.00 18.63 66 THR B C 1
ATOM 3197 O O . THR B 1 66 ? -1.465 5.681 32.150 1.00 15.25 66 THR B O 1
ATOM 3201 N N . ARG B 1 67 ? 0.084 4.346 33.042 1.00 14.24 67 ARG B N 1
ATOM 3202 C CA . ARG B 1 67 ? -0.785 3.942 34.122 1.00 15.95 67 ARG B CA 1
ATOM 3203 C C . ARG B 1 67 ? -1.145 5.137 34.996 1.00 15.84 67 ARG B C 1
ATOM 3204 O O . ARG B 1 67 ? -2.278 5.269 35.456 1.00 21.42 67 ARG B O 1
ATOM 3212 N N . LEU B 1 68 ? -0.175 5.982 35.221 1.00 12.97 68 LEU B N 1
ATOM 3213 C CA . LEU B 1 68 ? -0.423 7.140 36.031 1.00 15.22 68 LEU B CA 1
ATOM 3214 C C . LEU B 1 68 ? -1.531 7.955 35.423 1.00 19.74 68 LEU B C 1
ATOM 3215 O O . LEU B 1 68 ? -2.482 8.339 36.102 1.00 17.62 68 LEU B O 1
ATOM 3220 N N . ILE B 1 69 ? -1.429 8.220 34.126 1.00 13.18 69 ILE B N 1
ATOM 3221 C CA . ILE B 1 69 ? -2.483 9.004 33.472 1.00 17.52 69 ILE B CA 1
ATOM 3222 C C . ILE B 1 69 ? -3.839 8.331 33.450 1.00 17.96 69 ILE B C 1
ATOM 3223 O O . ILE B 1 69 ? -4.860 8.958 33.742 1.00 18.48 69 ILE B O 1
ATOM 3228 N N . THR B 1 70 ? -3.862 7.054 33.079 1.00 15.01 70 THR B N 1
ATOM 3229 C CA . THR B 1 70 ? -5.142 6.354 33.003 1.00 13.21 70 THR B CA 1
ATOM 3230 C C . THR B 1 70 ? -5.834 6.167 34.342 1.00 18.62 70 THR B C 1
ATOM 3231 O O . THR B 1 70 ? -7.068 6.206 34.486 1.00 17.55 70 THR B O 1
ATOM 3235 N N . LYS B 1 71 ? -5.003 5.954 35.327 1.00 15.06 71 LYS B N 1
ATOM 3236 C CA . LYS B 1 71 ? -5.547 5.775 36.616 1.00 13.86 71 LYS B CA 1
ATOM 3237 C C . LYS B 1 71 ? -6.080 7.065 37.180 1.00 23.68 71 LYS B C 1
ATOM 3238 O O . LYS B 1 71 ? -7.186 7.079 37.657 1.00 24.24 71 LYS B O 1
ATOM 3244 N N . TYR B 1 72 ? -5.308 8.153 37.156 1.00 17.00 72 TYR B N 1
ATOM 3245 C CA . TYR B 1 72 ? -5.766 9.391 37.776 1.00 16.11 72 TYR B CA 1
ATOM 3246 C C . TYR B 1 72 ? -6.486 10.392 36.908 1.00 21.56 72 TYR B C 1
ATOM 3247 O O . TYR B 1 72 ? -7.201 11.229 37.441 1.00 21.32 72 TYR B O 1
ATOM 3256 N N . MET B 1 73 ? -6.291 10.313 35.593 1.00 18.01 73 MET B N 1
ATOM 3257 C CA . MET B 1 73 ? -6.967 11.214 34.672 1.00 15.53 73 MET B CA 1
ATOM 3258 C C . MET B 1 73 ? -6.960 12.660 35.122 1.00 17.79 73 MET B C 1
ATOM 3259 O O . MET B 1 73 ? -8.031 13.278 35.218 1.00 19.08 73 MET B O 1
ATOM 3264 N N . PRO B 1 74 ? -5.782 13.225 35.384 1.00 16.76 74 PRO B N 1
ATOM 3265 C CA . PRO B 1 74 ? -5.718 14.631 35.829 1.00 16.97 74 PRO B CA 1
ATOM 3266 C C . PRO B 1 74 ? -6.284 15.633 34.797 1.00 16.92 74 PRO B C 1
ATOM 3267 O O . PRO B 1 74 ? -6.329 15.404 33.577 1.00 18.24 74 PRO B O 1
ATOM 3271 N N . ASP B 1 75 ? -6.723 16.792 35.304 1.00 15.88 75 ASP B N 1
ATOM 3272 C CA . ASP B 1 75 ? -7.258 17.841 34.431 1.00 15.33 75 ASP B CA 1
ATOM 3273 C C . ASP B 1 75 ? -6.132 18.772 33.931 1.00 15.36 75 ASP B C 1
ATOM 3274 O O . ASP B 1 75 ? -6.233 19.369 32.871 1.00 15.07 75 ASP B O 1
ATOM 3279 N N . SER B 1 76 ? -5.056 18.850 34.719 1.00 14.79 76 SER B N 1
ATOM 3280 C CA . SER B 1 76 ? -3.896 19.649 34.418 1.00 12.62 76 SER B CA 1
ATOM 3281 C C . SER B 1 76 ? -2.672 18.953 34.945 1.00 14.36 76 SER B C 1
ATOM 3282 O O . SER B 1 76 ? -2.703 18.127 35.860 1.00 12.98 76 SER B O 1
ATOM 3285 N N . CYS B 1 77 ? -1.560 19.332 34.373 1.00 14.63 77 CYS B N 1
ATOM 3286 C CA . CYS B 1 77 ? -0.302 18.755 34.794 1.00 12.64 77 CYS B CA 1
ATOM 3287 C C . CYS B 1 77 ? 0.834 19.734 34.604 1.00 13.42 77 CYS B C 1
ATOM 3288 O O . CYS B 1 77 ? 0.907 20.435 33.585 1.00 17.21 77 CYS B O 1
ATOM 3291 N N . PHE B 1 78 ? 1.705 19.777 35.590 1.00 12.26 78 PHE B N 1
ATOM 3292 C CA . PHE B 1 78 ? 2.900 20.564 35.492 1.00 9.32 78 PHE B CA 1
ATOM 3293 C C . PHE B 1 78 ? 3.986 19.472 35.330 1.00 13.53 78 PHE B C 1
ATOM 3294 O O . PHE B 1 78 ? 4.236 18.686 36.266 1.00 12.13 78 PHE B O 1
ATOM 3302 N N . HIS B 1 79 ? 4.629 19.422 34.149 1.00 10.66 79 HIS B N 1
ATOM 3303 C CA . HIS B 1 79 ? 5.651 18.405 33.841 1.00 9.89 79 HIS B CA 1
ATOM 3304 C C . HIS B 1 79 ? 7.032 18.908 34.144 1.00 12.84 79 HIS B C 1
ATOM 3305 O O . HIS B 1 79 ? 7.655 19.521 33.265 1.00 14.30 79 HIS B O 1
ATOM 3312 N N . LEU B 1 80 ? 7.473 18.659 35.392 1.00 9.39 80 LEU B N 1
ATOM 3313 C CA . LEU B 1 80 ? 8.743 19.141 35.899 1.00 12.05 80 LEU B CA 1
ATOM 3314 C C . LEU B 1 80 ? 9.820 18.085 36.098 1.00 17.45 80 LEU B C 1
ATOM 3315 O O . LEU B 1 80 ? 10.989 18.424 36.371 1.00 17.60 80 LEU B O 1
ATOM 3320 N N . ALA B 1 81 ? 9.431 16.808 35.975 1.00 14.76 81 ALA B N 1
ATOM 3321 C CA . ALA B 1 81 ? 10.427 15.733 36.155 1.00 14.26 81 ALA B CA 1
ATOM 3322 C C . ALA B 1 81 ? 11.472 15.835 35.043 1.00 17.62 81 ALA B C 1
ATOM 3323 O O . ALA B 1 81 ? 11.121 15.868 33.847 1.00 23.76 81 ALA B O 1
ATOM 3325 N N . GLY B 1 82 ? 12.739 15.947 35.433 1.00 15.61 82 GLY B N 1
ATOM 3326 C CA . GLY B 1 82 ? 13.769 16.070 34.435 1.00 14.12 82 GLY B CA 1
ATOM 3327 C C . GLY B 1 82 ? 15.168 15.892 34.994 1.00 17.39 82 GLY B C 1
ATOM 3328 O O . GLY B 1 82 ? 15.400 15.783 36.224 1.00 16.47 82 GLY B O 1
ATOM 3329 N N . GLN B 1 83 ? 16.084 15.860 34.016 1.00 13.75 83 GLN B N 1
ATOM 3330 C CA . GLN B 1 83 ? 17.512 15.772 34.259 1.00 14.53 83 GLN B CA 1
ATOM 3331 C C . GLN B 1 83 ? 17.884 17.235 34.081 1.00 14.86 83 GLN B C 1
ATOM 3332 O O . GLN B 1 83 ? 17.817 17.813 32.980 1.00 14.73 83 GLN B O 1
ATOM 3338 N N . VAL B 1 84 ? 18.221 17.817 35.205 1.00 12.92 84 VAL B N 1
ATOM 3339 C CA . VAL B 1 84 ? 18.520 19.234 35.314 1.00 16.23 84 VAL B CA 1
ATOM 3340 C C . VAL B 1 84 ? 19.967 19.719 35.210 1.00 30.64 84 VAL B C 1
ATOM 3341 O O . VAL B 1 84 ? 20.159 20.920 35.023 1.00 30.62 84 VAL B O 1
ATOM 3345 N N . ALA B 1 85 ? 20.969 18.848 35.356 1.00 22.28 85 ALA B N 1
ATOM 3346 C CA . ALA B 1 85 ? 22.352 19.276 35.312 1.00 19.05 85 ALA B CA 1
ATOM 3347 C C . ALA B 1 85 ? 23.028 19.154 33.943 1.00 21.46 85 ALA B C 1
ATOM 3348 O O . ALA B 1 85 ? 22.975 18.164 33.276 1.00 18.63 85 ALA B O 1
ATOM 3350 N N . MET B 1 86 ? 23.637 20.244 33.522 1.00 24.16 86 MET B N 1
ATOM 3351 C CA . MET B 1 86 ? 24.313 20.251 32.252 1.00 22.21 86 MET B CA 1
ATOM 3352 C C . MET B 1 86 ? 25.521 19.371 32.345 1.00 22.08 86 MET B C 1
ATOM 3353 O O . MET B 1 86 ? 25.804 18.632 31.437 1.00 20.72 86 MET B O 1
ATOM 3358 N N . THR B 1 87 ? 26.216 19.411 33.470 1.00 17.58 87 THR B N 1
ATOM 3359 C CA . THR B 1 87 ? 27.380 18.580 33.631 1.00 19.12 87 THR B CA 1
ATOM 3360 C C . THR B 1 87 ? 27.005 17.136 33.609 1.00 21.27 87 THR B C 1
ATOM 3361 O O . THR B 1 87 ? 27.671 16.292 33.007 1.00 21.88 87 THR B O 1
ATOM 3365 N N . THR B 1 88 ? 25.926 16.826 34.266 1.00 16.04 88 THR B N 1
ATOM 3366 C CA . THR B 1 88 ? 25.532 15.448 34.242 1.00 15.75 88 THR B CA 1
ATOM 3367 C C . THR B 1 88 ? 25.129 15.040 32.836 1.00 14.93 88 THR B C 1
ATOM 3368 O O . THR B 1 88 ? 25.339 13.898 32.440 1.00 17.02 88 THR B O 1
ATOM 3372 N N . SER B 1 89 ? 24.548 15.963 32.095 1.00 11.27 89 SER B N 1
ATOM 3373 C CA . SER B 1 89 ? 24.138 15.647 30.766 1.00 11.43 89 SER B CA 1
ATOM 3374 C C . SER B 1 89 ? 25.345 15.334 29.917 1.00 14.27 89 SER B C 1
ATOM 3375 O O . SER B 1 89 ? 25.277 14.532 28.979 1.00 14.65 89 SER B O 1
ATOM 3378 N N . ILE B 1 90 ? 26.478 15.959 30.216 1.00 13.26 90 ILE B N 1
ATOM 3379 C CA . ILE B 1 90 ? 27.713 15.706 29.437 1.00 15.61 90 ILE B CA 1
ATOM 3380 C C . ILE B 1 90 ? 28.388 14.392 29.827 1.00 15.37 90 ILE B C 1
ATOM 3381 O O . ILE B 1 90 ? 28.957 13.678 29.003 1.00 15.51 90 ILE B O 1
ATOM 3386 N N . ASP B 1 91 ? 28.276 14.042 31.109 1.00 14.77 91 ASP B N 1
ATOM 3387 C CA . ASP B 1 91 ? 28.859 12.811 31.562 1.00 12.43 91 ASP B CA 1
ATOM 3388 C C . ASP B 1 91 ? 27.966 11.625 31.275 1.00 13.67 91 ASP B C 1
ATOM 3389 O O . ASP B 1 91 ? 28.424 10.502 31.170 1.00 13.90 91 ASP B O 1
ATOM 3394 N N . ASN B 1 92 ? 26.681 11.866 31.166 1.00 15.00 92 ASN B N 1
ATOM 3395 C CA . ASN B 1 92 ? 25.743 10.768 30.931 1.00 15.02 92 ASN B CA 1
ATOM 3396 C C . ASN B 1 92 ? 24.624 11.229 30.015 1.00 13.48 92 ASN B C 1
ATOM 3397 O O . ASN B 1 92 ? 23.487 11.423 30.400 1.00 12.99 92 ASN B O 1
ATOM 3402 N N . PRO B 1 93 ? 24.959 11.443 28.760 1.00 12.43 93 PRO B N 1
ATOM 3403 C CA . PRO B 1 93 ? 23.975 11.937 27.795 1.00 12.60 93 PRO B CA 1
ATOM 3404 C C . PRO B 1 93 ? 22.803 11.009 27.594 1.00 16.81 93 PRO B C 1
ATOM 3405 O O . PRO B 1 93 ? 21.720 11.432 27.250 1.00 12.69 93 PRO B O 1
ATOM 3409 N N . CYS B 1 94 ? 23.036 9.716 27.779 1.00 12.02 94 CYS B N 1
ATOM 3410 C CA . CYS B 1 94 ? 21.965 8.741 27.579 1.00 11.67 94 CYS B CA 1
ATOM 3411 C C . CYS B 1 94 ? 20.831 8.956 28.577 1.00 16.50 94 CYS B C 1
ATOM 3412 O O . CYS B 1 94 ? 19.645 9.058 28.242 1.00 13.28 94 CYS B O 1
ATOM 3415 N N . MET B 1 95 ? 21.194 9.048 29.839 1.00 15.27 95 MET B N 1
ATOM 3416 C CA . MET B 1 95 ? 20.216 9.256 30.856 1.00 13.48 95 MET B CA 1
ATOM 3417 C C . MET B 1 95 ? 19.502 10.574 30.648 1.00 14.65 95 MET B C 1
ATOM 3418 O O . MET B 1 95 ? 18.280 10.666 30.800 1.00 15.89 95 MET B O 1
ATOM 3423 N N . ASP B 1 96 ? 20.265 11.604 30.284 1.00 13.96 96 ASP B N 1
ATOM 3424 C CA . ASP B 1 96 ? 19.668 12.895 30.051 1.00 12.90 96 ASP B CA 1
ATOM 3425 C C . ASP B 1 96 ? 18.627 12.809 28.968 1.00 13.93 96 ASP B C 1
ATOM 3426 O O . ASP B 1 96 ? 17.507 13.355 29.060 1.00 13.11 96 ASP B O 1
ATOM 3431 N N . PHE B 1 97 ? 18.976 12.105 27.906 1.00 10.94 97 PHE B N 1
ATOM 3432 C CA . PHE B 1 97 ? 18.031 11.966 26.832 1.00 10.36 97 PHE B CA 1
ATOM 3433 C C . PHE B 1 97 ? 16.766 11.194 27.256 1.00 13.28 97 PHE B C 1
ATOM 3434 O O . PHE B 1 97 ? 15.615 11.565 26.943 1.00 13.18 97 PHE B O 1
ATOM 3442 N N . GLU B 1 98 ? 16.978 10.071 27.955 1.00 12.14 98 GLU B N 1
ATOM 3443 C CA . GLU B 1 98 ? 15.863 9.223 28.373 1.00 13.21 98 GLU B CA 1
ATOM 3444 C C . GLU B 1 98 ? 14.887 9.939 29.284 1.00 12.67 98 GLU B C 1
ATOM 3445 O O . GLU B 1 98 ? 13.676 9.770 29.179 1.00 12.91 98 GLU B O 1
ATOM 3451 N N . ILE B 1 99 ? 15.444 10.726 30.193 1.00 12.61 99 ILE B N 1
ATOM 3452 C CA . ILE B 1 99 ? 14.603 11.444 31.117 1.00 10.73 99 ILE B CA 1
ATOM 3453 C C . ILE B 1 99 ? 13.880 12.583 30.463 1.00 15.89 99 ILE B C 1
ATOM 3454 O O . ILE B 1 99 ? 12.655 12.640 30.461 1.00 14.38 99 ILE B O 1
ATOM 3459 N N . ASN B 1 100 ? 14.652 13.510 29.898 1.00 11.03 100 ASN B N 1
ATOM 3460 C CA . ASN B 1 100 ? 14.033 14.665 29.297 1.00 11.59 100 ASN B CA 1
ATOM 3461 C C . ASN B 1 100 ? 13.254 14.435 28.035 1.00 11.25 100 ASN B C 1
ATOM 3462 O O . ASN B 1 100 ? 12.168 14.970 27.931 1.00 15.11 100 ASN B O 1
ATOM 3467 N N . VAL B 1 101 ? 13.782 13.677 27.069 1.00 11.80 101 VAL B N 1
ATOM 3468 C CA . VAL B 1 101 ? 13.027 13.453 25.826 1.00 12.98 101 VAL B CA 1
ATOM 3469 C C . VAL B 1 101 ? 12.097 12.267 25.964 1.00 14.77 101 VAL B C 1
ATOM 3470 O O . VAL B 1 101 ? 10.927 12.340 25.700 1.00 13.57 101 VAL B O 1
ATOM 3474 N N . GLY B 1 102 ? 12.623 11.156 26.378 1.00 11.21 102 GLY B N 1
ATOM 3475 C CA . GLY B 1 102 ? 11.767 9.986 26.534 1.00 14.20 102 GLY B CA 1
ATOM 3476 C C . GLY B 1 102 ? 10.627 10.213 27.522 1.00 18.59 102 GLY B C 1
ATOM 3477 O O . GLY B 1 102 ? 9.477 9.880 27.234 1.00 17.98 102 GLY B O 1
ATOM 3478 N N . GLY B 1 103 ? 10.921 10.768 28.699 1.00 12.01 103 GLY B N 1
ATOM 3479 C CA . GLY B 1 103 ? 9.884 10.991 29.691 1.00 11.35 103 GLY B CA 1
ATOM 3480 C C . GLY B 1 103 ? 8.791 11.924 29.210 1.00 16.92 103 GLY B C 1
ATOM 3481 O O . GLY B 1 103 ? 7.610 11.680 29.433 1.00 14.44 103 GLY B O 1
ATOM 3482 N N . THR B 1 104 ? 9.197 13.021 28.555 1.00 13.25 104 THR B N 1
ATOM 3483 C CA . THR B 1 104 ? 8.196 13.944 28.057 1.00 13.87 104 THR B CA 1
ATOM 3484 C C . THR B 1 104 ? 7.318 13.290 26.999 1.00 16.00 104 THR B C 1
ATOM 3485 O O . THR B 1 104 ? 6.100 13.507 26.964 1.00 14.71 104 THR B O 1
ATOM 3489 N N . LEU B 1 105 ? 7.954 12.491 26.113 1.00 12.65 105 LEU B N 1
ATOM 3490 C CA . LEU B 1 105 ? 7.173 11.813 25.076 1.00 18.19 105 LEU B CA 1
ATOM 3491 C C . LEU B 1 105 ? 6.180 10.790 25.701 1.00 16.05 105 LEU B C 1
ATOM 3492 O O . LEU B 1 105 ? 5.049 10.597 25.215 1.00 13.84 105 LEU B O 1
ATOM 3497 N N . ASN B 1 106 ? 6.654 10.116 26.794 1.00 13.80 106 ASN B N 1
ATOM 3498 C CA . ASN B 1 106 ? 5.832 9.118 27.505 1.00 13.43 106 ASN B CA 1
ATOM 3499 C C . ASN B 1 106 ? 4.543 9.823 27.952 1.00 15.03 106 ASN B C 1
ATOM 3500 O O . ASN B 1 106 ? 3.418 9.347 27.745 1.00 13.78 106 ASN B O 1
ATOM 3505 N N . LEU B 1 107 ? 4.736 10.992 28.575 1.00 12.96 107 LEU B N 1
ATOM 3506 C CA . LEU B 1 107 ? 3.603 11.780 29.030 1.00 12.11 107 LEU B CA 1
ATOM 3507 C C . LEU B 1 107 ? 2.721 12.258 27.878 1.00 11.11 107 LEU B C 1
ATOM 3508 O O . LEU B 1 107 ? 1.489 12.124 27.945 1.00 13.72 107 LEU B O 1
ATOM 3513 N N . LEU B 1 108 ? 3.334 12.821 26.835 1.00 9.91 108 LEU B N 1
ATOM 3514 C CA . LEU B 1 108 ? 2.588 13.329 25.688 1.00 11.15 108 LEU B CA 1
ATOM 3515 C C . LEU B 1 108 ? 1.733 12.270 25.032 1.00 14.04 108 LEU B C 1
ATOM 3516 O O . LEU B 1 108 ? 0.584 12.485 24.656 1.00 14.37 108 LEU B O 1
ATOM 3521 N N . GLU B 1 109 ? 2.317 11.108 24.863 1.00 13.14 109 GLU B N 1
ATOM 3522 C CA . GLU B 1 109 ? 1.582 10.009 24.263 1.00 12.83 109 GLU B CA 1
ATOM 3523 C C . GLU B 1 109 ? 0.464 9.512 25.160 1.00 16.12 109 GLU B C 1
ATOM 3524 O O . GLU B 1 109 ? -0.625 9.181 24.665 1.00 16.13 109 GLU B O 1
ATOM 3530 N N . ALA B 1 110 ? 0.719 9.434 26.482 1.00 14.13 110 ALA B N 1
ATOM 3531 C CA . ALA B 1 110 ? -0.338 8.982 27.393 1.00 11.61 110 ALA B CA 1
ATOM 3532 C C . ALA B 1 110 ? -1.503 9.962 27.347 1.00 15.06 110 ALA B C 1
ATOM 3533 O O . ALA B 1 110 ? -2.692 9.564 27.263 1.00 14.08 110 ALA B O 1
ATOM 3535 N N . VAL B 1 111 ? -1.168 11.266 27.401 1.00 12.51 111 VAL B N 1
ATOM 3536 C CA . VAL B 1 111 ? -2.207 12.275 27.349 1.00 11.90 111 VAL B CA 1
ATOM 3537 C C . VAL B 1 111 ? -2.959 12.237 26.029 1.00 13.88 111 VAL B C 1
ATOM 3538 O O . VAL B 1 111 ? -4.208 12.256 25.992 1.00 15.30 111 VAL B O 1
ATOM 3542 N N . ARG B 1 112 ? -2.215 12.187 24.931 1.00 13.61 112 ARG B N 1
ATOM 3543 C CA . ARG B 1 112 ? -2.856 12.167 23.619 1.00 12.28 112 ARG B CA 1
ATOM 3544 C C . ARG B 1 112 ? -3.853 11.031 23.463 1.00 18.76 112 ARG B C 1
ATOM 3545 O O . ARG B 1 112 ? -4.975 11.219 22.983 1.00 19.14 112 ARG B O 1
ATOM 3553 N N . GLN B 1 113 ? -3.456 9.812 23.874 1.00 15.24 113 GLN B N 1
ATOM 3554 C CA . GLN B 1 113 ? -4.318 8.628 23.727 1.00 18.92 113 GLN B CA 1
ATOM 3555 C C . GLN B 1 113 ? -5.468 8.402 24.719 1.00 19.56 113 GLN B C 1
ATOM 3556 O O . GLN B 1 113 ? -6.537 7.859 24.367 1.00 19.41 113 GLN B O 1
ATOM 3562 N N . TYR B 1 114 ? -5.234 8.806 25.978 1.00 15.31 114 TYR B N 1
ATOM 3563 C CA . TYR B 1 114 ? -6.174 8.581 27.047 1.00 17.17 114 TYR B CA 1
ATOM 3564 C C . TYR B 1 114 ? -6.748 9.773 27.807 1.00 26.63 114 TYR B C 1
ATOM 3565 O O . TYR B 1 114 ? -7.692 9.545 28.577 1.00 22.29 114 TYR B O 1
ATOM 3574 N N . ASN B 1 115 ? -6.206 10.991 27.659 1.00 17.82 115 ASN B N 1
ATOM 3575 C CA . ASN B 1 115 ? -6.747 12.087 28.454 1.00 16.31 115 ASN B CA 1
ATOM 357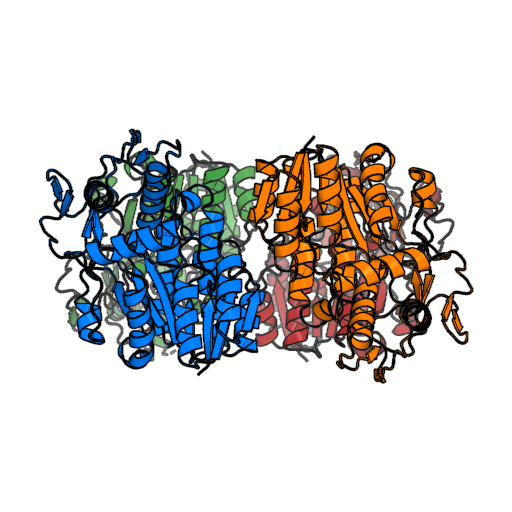6 C C . ASN B 1 115 ? -6.410 13.348 27.745 1.00 12.23 115 ASN B C 1
ATOM 3577 O O . ASN B 1 115 ? -5.774 14.217 28.295 1.00 15.51 115 ASN B O 1
ATOM 3582 N N . SER B 1 116 ? -6.825 13.414 26.515 1.00 16.59 116 SER B N 1
ATOM 3583 C CA . SER B 1 116 ? -6.498 14.522 25.658 1.00 19.43 116 SER B CA 1
ATOM 3584 C C . SER B 1 116 ? -6.860 15.903 26.090 1.00 17.84 116 SER B C 1
ATOM 3585 O O . SER B 1 116 ? -6.366 16.879 25.507 1.00 17.68 116 SER B O 1
ATOM 3588 N N . ASN B 1 117 ? -7.709 16.002 27.090 1.00 20.00 117 ASN B N 1
ATOM 3589 C CA . ASN B 1 117 ? -8.061 17.357 27.538 1.00 25.79 117 ASN B CA 1
ATOM 3590 C C . ASN B 1 117 ? -7.096 17.948 28.557 1.00 20.89 117 ASN B C 1
ATOM 3591 O O . ASN B 1 117 ? -7.125 19.143 28.815 1.00 21.20 117 ASN B O 1
ATOM 3596 N N . CYS B 1 118 ? -6.259 17.107 29.129 1.00 15.04 118 CYS B N 1
ATOM 3597 C CA . CYS B 1 118 ? -5.316 17.540 30.146 1.00 16.04 118 CYS B CA 1
ATOM 3598 C C . CYS B 1 118 ? -4.466 18.745 29.750 1.00 18.90 118 CYS B C 1
ATOM 3599 O O . CYS B 1 118 ? -3.839 18.741 28.691 1.00 23.32 118 CYS B O 1
ATOM 3602 N N . ASN B 1 119 ? -4.419 19.774 30.597 1.00 15.33 119 ASN B N 1
ATOM 3603 C CA . ASN B 1 119 ? -3.597 20.949 30.284 1.00 20.21 119 ASN B CA 1
ATOM 3604 C C . ASN B 1 119 ? -2.205 20.674 30.765 1.00 21.80 119 ASN B C 1
ATOM 3605 O O . ASN B 1 119 ? -2.069 20.206 31.886 1.00 24.78 119 ASN B O 1
ATOM 3610 N N . ILE B 1 120 ? -1.188 20.958 29.948 1.00 12.50 120 ILE B N 1
ATOM 3611 C CA . ILE B 1 120 ? 0.177 20.688 30.415 1.00 14.27 120 ILE B CA 1
ATOM 3612 C C . ILE B 1 120 ? 1.104 21.892 30.276 1.00 15.48 120 ILE B C 1
ATOM 3613 O O . ILE B 1 120 ? 1.156 22.531 29.240 1.00 14.74 120 ILE B O 1
ATOM 3618 N N . ILE B 1 121 ? 1.864 22.140 31.336 1.00 12.59 121 ILE B N 1
ATOM 3619 C CA . ILE B 1 121 ? 2.849 23.183 31.359 1.00 12.18 121 ILE B CA 1
ATOM 3620 C C . ILE B 1 121 ? 4.233 22.538 31.486 1.00 14.02 121 ILE B C 1
ATOM 3621 O O . ILE B 1 121 ? 4.506 21.805 32.452 1.00 14.03 121 ILE B O 1
ATOM 3626 N N . TYR B 1 122 ? 5.100 22.792 30.508 1.00 11.44 122 TYR B N 1
ATOM 3627 C CA . TYR B 1 122 ? 6.423 22.182 30.546 1.00 8.96 122 TYR B CA 1
ATOM 3628 C C . TYR B 1 122 ? 7.492 23.185 30.870 1.00 12.61 122 TYR B C 1
ATOM 3629 O O . TYR B 1 122 ? 7.509 24.289 30.311 1.00 14.31 122 TYR B O 1
ATOM 3638 N N . SER B 1 123 ? 8.405 22.776 31.747 1.00 13.33 123 SER B N 1
ATOM 3639 C CA . SER B 1 123 ? 9.508 23.630 32.128 1.00 14.00 123 SER B CA 1
ATOM 3640 C C . SER B 1 123 ? 10.738 23.378 31.262 1.00 19.15 123 SER B C 1
ATOM 3641 O O . SER B 1 123 ? 11.529 22.465 31.560 1.00 15.59 123 SER B O 1
ATOM 3644 N N . SER B 1 124 ? 10.886 24.203 30.214 1.00 12.31 124 SER B N 1
ATOM 3645 C CA . SER B 1 124 ? 11.986 24.144 29.298 1.00 12.94 124 SER B CA 1
ATOM 3646 C C . SER B 1 124 ? 13.115 25.018 29.835 1.00 13.45 124 SER B C 1
ATOM 3647 O O . SER B 1 124 ? 13.082 25.390 31.014 1.00 15.10 124 SER B O 1
ATOM 3650 N N . THR B 1 125 ? 14.102 25.358 28.996 1.00 13.89 125 THR B N 1
ATOM 3651 C CA . THR B 1 125 ? 15.277 26.115 29.438 1.00 11.01 125 THR B CA 1
ATOM 3652 C C . THR B 1 125 ? 15.816 27.141 28.431 1.00 16.62 125 THR B C 1
ATOM 3653 O O . THR B 1 125 ? 15.590 27.065 27.220 1.00 15.01 125 THR B O 1
ATOM 3657 N N . ASN B 1 126 ? 16.570 28.106 28.962 1.00 14.98 126 ASN B N 1
ATOM 3658 C CA . ASN B 1 126 ? 17.167 29.162 28.139 1.00 12.01 126 ASN B CA 1
ATOM 3659 C C . ASN B 1 126 ? 18.244 28.556 27.267 1.00 18.17 126 ASN B C 1
ATOM 3660 O O . ASN B 1 126 ? 18.707 29.169 26.308 1.00 17.93 126 ASN B O 1
ATOM 3665 N N . LYS B 1 127 ? 18.656 27.319 27.594 1.00 18.49 127 LYS B N 1
ATOM 3666 C CA . LYS B 1 127 ? 19.704 26.646 26.822 1.00 16.78 127 LYS B CA 1
ATOM 3667 C C . LYS B 1 127 ? 19.303 26.265 25.392 1.00 13.89 127 LYS B C 1
ATOM 3668 O O . LYS B 1 127 ? 20.149 25.856 24.580 1.00 17.15 127 LYS B O 1
ATOM 3674 N N . VAL B 1 128 ? 18.016 26.390 25.081 1.00 13.86 128 VAL B N 1
ATOM 3675 C CA . VAL B 1 128 ? 17.637 26.063 23.729 1.00 12.72 128 VAL B CA 1
ATOM 3676 C C . VAL B 1 128 ? 18.136 27.112 22.757 1.00 13.34 128 VAL B C 1
ATOM 3677 O O . VAL B 1 128 ? 18.108 26.925 21.570 1.00 16.96 128 VAL B O 1
ATOM 3681 N N . TYR B 1 129 ? 18.582 28.251 23.272 1.00 15.85 129 TYR B N 1
ATOM 3682 C CA . TYR B 1 129 ? 19.074 29.373 22.458 1.00 14.78 129 TYR B CA 1
ATOM 3683 C C . TYR B 1 129 ? 20.576 29.386 22.231 1.00 22.27 129 TYR B C 1
ATOM 3684 O O . TYR B 1 129 ? 21.097 30.344 21.658 1.00 20.78 129 TYR B O 1
ATOM 3693 N N . GLY B 1 130 ? 21.281 28.335 22.674 1.00 15.70 130 GLY B N 1
ATOM 3694 C CA . GLY B 1 130 ? 22.716 28.264 22.437 1.00 19.40 130 GLY B CA 1
ATOM 3695 C C . GLY B 1 130 ? 23.589 29.232 23.209 1.00 15.93 130 GLY B C 1
ATOM 3696 O O . GLY B 1 130 ? 23.244 29.702 24.284 1.00 19.59 130 GLY B O 1
ATOM 3697 N N . ASP B 1 131 ? 24.743 29.516 22.615 1.00 19.42 131 ASP B N 1
ATOM 3698 C CA . ASP B 1 131 ? 25.705 30.418 23.236 1.00 23.83 131 ASP B CA 1
ATOM 3699 C C . ASP B 1 131 ? 25.386 31.931 23.104 1.00 30.18 131 ASP B C 1
ATOM 3700 O O . ASP B 1 131 ? 25.935 32.793 23.819 1.00 19.55 131 ASP B O 1
ATOM 3705 N N . LEU B 1 132 ? 24.498 32.267 22.167 1.00 21.39 132 LEU B N 1
ATOM 3706 C CA . LEU B 1 132 ? 24.122 33.649 21.961 1.00 19.35 132 LEU B CA 1
ATOM 3707 C C . LEU B 1 132 ? 25.278 34.507 21.468 1.00 20.65 132 LEU B C 1
ATOM 3708 O O . LEU B 1 132 ? 25.249 35.719 21.497 1.00 28.48 132 LEU B O 1
ATOM 3713 N N . GLU B 1 133 ? 26.308 33.863 20.996 1.00 18.67 133 GLU B N 1
ATOM 3714 C CA . GLU B 1 133 ? 27.446 34.605 20.487 1.00 23.08 133 GLU B CA 1
ATOM 3715 C C . GLU B 1 133 ? 27.189 35.437 19.232 1.00 26.60 133 GLU B C 1
ATOM 3716 O O . GLU B 1 133 ? 28.037 36.208 18.804 1.00 24.54 133 GLU B O 1
ATOM 3722 N N . GLN B 1 134 ? 26.004 35.326 18.645 1.00 19.78 134 GLN B N 1
ATOM 3723 C CA . GLN B 1 134 ? 25.705 36.140 17.477 1.00 19.87 134 GLN B CA 1
ATOM 3724 C C . GLN B 1 134 ? 25.430 37.607 17.847 1.00 27.98 134 GLN B C 1
ATOM 3725 O O . GLN B 1 134 ? 25.294 38.468 16.984 1.00 28.37 134 GLN B O 1
ATOM 3731 N N . TYR B 1 135 ? 25.321 37.920 19.132 1.00 21.63 135 TYR B N 1
ATOM 3732 C CA . TYR B 1 135 ? 25.062 39.286 19.517 1.00 16.87 135 TYR B CA 1
ATOM 3733 C C . TYR B 1 135 ? 26.351 39.910 19.921 1.00 22.57 135 TYR B C 1
ATOM 3734 O O . TYR B 1 135 ? 27.374 39.249 19.968 1.00 23.37 135 TYR B O 1
ATOM 3743 N N . LYS B 1 136 ? 26.266 41.181 20.252 1.00 25.56 136 LYS B N 1
ATOM 3744 C CA . LYS B 1 136 ? 27.437 41.887 20.667 1.00 26.40 136 LYS B CA 1
ATOM 3745 C C . LYS B 1 136 ? 27.393 42.146 22.153 1.00 24.45 136 LYS B C 1
ATOM 3746 O O . LYS B 1 136 ? 26.333 42.433 22.703 1.00 28.15 136 LYS B O 1
ATOM 3752 N N . TYR B 1 137 ? 28.555 42.043 22.777 1.00 19.11 137 TYR B N 1
ATOM 3753 C CA . TYR B 1 137 ? 28.679 42.235 24.196 1.00 20.29 137 TYR B CA 1
ATOM 3754 C C . TYR B 1 137 ? 29.782 43.164 24.606 1.00 25.82 137 TYR B C 1
ATOM 3755 O O . TYR B 1 137 ? 30.768 43.306 23.876 1.00 25.76 137 TYR B O 1
ATOM 3764 N N . ASN B 1 138 ? 29.630 43.734 25.808 1.00 20.43 138 ASN B N 1
ATOM 3765 C CA . ASN B 1 138 ? 30.644 44.600 26.399 1.00 16.32 138 ASN B CA 1
ATOM 3766 C C . ASN B 1 138 ? 30.878 44.011 27.778 1.00 21.79 138 ASN B C 1
ATOM 3767 O O . ASN B 1 138 ? 30.025 43.285 28.271 1.00 19.21 138 ASN B O 1
ATOM 3772 N N . GLU B 1 139 ? 32.012 44.333 28.377 1.00 14.31 139 GLU B N 1
ATOM 3773 C CA . GLU B 1 139 ? 32.371 43.866 29.680 1.00 14.49 139 GLU B CA 1
ATOM 3774 C C . GLU B 1 139 ? 32.624 45.041 30.606 1.00 25.48 139 GLU B C 1
ATOM 3775 O O . GLU B 1 139 ? 33.322 45.961 30.225 1.00 22.02 139 GLU B O 1
ATOM 3781 N N . THR B 1 140 ? 32.096 45.014 31.820 1.00 21.82 140 THR B N 1
ATOM 3782 C CA . THR B 1 140 ? 32.307 46.092 32.774 1.00 17.86 140 THR B CA 1
ATOM 3783 C C . THR B 1 140 ? 33.097 45.472 33.903 1.00 22.95 140 THR B C 1
ATOM 3784 O O . THR B 1 140 ? 33.518 44.338 33.789 1.00 20.22 140 THR B O 1
ATOM 3788 N N . GLU B 1 141 ? 33.308 46.184 35.006 1.00 20.79 141 GLU B N 1
ATOM 3789 C CA . GLU B 1 141 ? 34.059 45.614 36.125 1.00 26.49 141 GLU B CA 1
ATOM 3790 C C . GLU B 1 141 ? 33.351 44.482 36.836 1.00 30.63 141 GLU B C 1
ATOM 3791 O O . GLU B 1 141 ? 34.008 43.683 37.515 1.00 27.68 141 GLU B O 1
ATOM 3797 N N . THR B 1 142 ? 32.018 44.410 36.703 1.00 19.42 142 THR B N 1
ATOM 3798 C CA . THR B 1 142 ? 31.320 43.318 37.377 1.00 16.42 142 THR B CA 1
ATOM 3799 C C . THR B 1 142 ? 30.546 42.409 36.464 1.00 17.75 142 THR B C 1
ATOM 3800 O O . THR B 1 142 ? 30.095 41.361 36.940 1.00 17.09 142 THR B O 1
ATOM 3804 N N . ARG B 1 143 ? 30.352 42.774 35.204 1.00 15.65 143 ARG B N 1
ATOM 3805 C CA . ARG B 1 143 ? 29.582 41.850 34.408 1.00 15.37 143 ARG B CA 1
ATOM 3806 C C . ARG B 1 143 ? 29.711 42.071 32.934 1.00 16.35 143 ARG B C 1
ATOM 3807 O O . ARG B 1 143 ? 30.238 43.058 32.441 1.00 17.88 143 ARG B O 1
ATOM 3815 N N . TYR B 1 144 ? 29.136 41.131 32.226 1.00 15.55 144 TYR B N 1
ATOM 3816 C CA . TYR B 1 144 ? 29.066 41.248 30.787 1.00 15.38 144 TYR B CA 1
ATOM 3817 C C . TYR B 1 144 ? 27.702 41.859 30.484 1.00 15.88 144 TYR B C 1
ATOM 3818 O O . TYR B 1 144 ? 26.726 41.722 31.246 1.00 17.58 144 TYR B O 1
ATOM 3827 N N . THR B 1 145 ? 27.602 42.507 29.350 1.00 15.51 145 THR B N 1
ATOM 3828 C CA . THR B 1 145 ? 26.333 43.091 28.987 1.00 17.35 145 THR B CA 1
ATOM 3829 C C . THR B 1 145 ? 26.108 42.894 27.491 1.00 19.91 145 THR B C 1
ATOM 3830 O O . THR B 1 145 ? 27.043 42.969 26.691 1.00 19.73 145 THR B O 1
ATOM 3834 N N . CYS B 1 146 ? 24.862 42.606 27.121 1.00 19.24 146 CYS B N 1
ATOM 3835 C CA . CYS B 1 146 ? 24.540 42.408 25.728 1.00 21.39 146 CYS B CA 1
ATOM 3836 C C . CYS B 1 146 ? 24.032 43.724 25.260 1.00 23.14 146 CYS B C 1
ATOM 3837 O O . CYS B 1 146 ? 22.946 44.158 25.602 1.00 27.52 146 CYS B O 1
ATOM 3840 N N . VAL B 1 147 ? 24.878 44.335 24.498 1.00 19.62 147 VAL B N 1
ATOM 3841 C CA . VAL B 1 147 ? 24.623 45.625 23.950 1.00 25.16 147 VAL B CA 1
ATOM 3842 C C . VAL B 1 147 ? 23.469 45.688 22.963 1.00 32.34 147 VAL B C 1
ATOM 3843 O O . VAL B 1 147 ? 22.778 46.697 22.887 1.00 32.35 147 VAL B O 1
ATOM 3847 N N . ASP B 1 148 ? 23.211 44.631 22.194 1.00 25.93 148 ASP B N 1
ATOM 3848 C CA . ASP B 1 148 ? 22.089 44.727 21.260 1.00 25.72 148 ASP B CA 1
ATOM 3849 C C . ASP B 1 148 ? 20.769 44.189 21.805 1.00 30.32 148 ASP B C 1
ATOM 3850 O O . ASP B 1 148 ? 19.716 44.253 21.161 1.00 30.67 148 ASP B O 1
ATOM 3855 N N . LYS B 1 149 ? 20.819 43.662 23.016 1.00 21.92 149 LYS B N 1
ATOM 3856 C CA . LYS B 1 149 ? 19.628 43.120 23.625 1.00 22.18 149 LYS B CA 1
ATOM 3857 C C . LYS B 1 149 ? 19.509 43.615 25.054 1.00 18.28 149 LYS B C 1
ATOM 3858 O O . LYS B 1 149 ? 19.551 42.832 25.997 1.00 18.87 149 LYS B O 1
ATOM 3864 N N . PRO B 1 150 ? 19.377 44.927 25.191 1.00 21.25 150 PRO B N 1
ATOM 3865 C CA . PRO B 1 150 ? 19.278 45.576 26.485 1.00 20.74 150 PRO B CA 1
ATOM 3866 C C . PRO B 1 150 ? 18.137 45.066 27.340 1.00 22.23 150 PRO B C 1
ATOM 3867 O O . PRO B 1 150 ? 18.228 45.155 28.567 1.00 22.77 150 PRO B O 1
ATOM 3871 N N . ASN B 1 151 ? 17.041 44.554 26.753 1.00 16.57 151 ASN B N 1
ATOM 3872 C CA . ASN B 1 151 ? 15.919 44.062 27.586 1.00 13.29 151 ASN B CA 1
ATOM 3873 C C . ASN B 1 151 ? 15.908 42.532 27.660 1.00 20.81 151 ASN B C 1
ATOM 3874 O O . ASN B 1 151 ? 14.926 41.913 28.102 1.00 22.21 151 ASN B O 1
ATOM 3879 N N . GLY B 1 152 ? 16.998 41.924 27.217 1.00 16.38 152 GLY B N 1
ATOM 3880 C CA . GLY B 1 152 ? 17.044 40.489 27.248 1.00 21.82 152 GLY B CA 1
ATOM 3881 C C . GLY B 1 152 ? 16.599 39.883 25.912 1.00 24.88 152 GLY B C 1
ATOM 3882 O O . GLY B 1 152 ? 16.368 40.581 24.932 1.00 16.28 152 GLY B O 1
ATOM 3883 N N . TYR B 1 153 ? 16.489 38.542 25.892 1.00 18.82 153 TYR B N 1
ATOM 3884 C CA . TYR B 1 153 ? 16.120 37.796 24.703 1.00 15.09 153 TYR B CA 1
ATOM 3885 C C . TYR B 1 153 ? 14.694 37.304 24.702 1.00 13.87 153 TYR B C 1
ATOM 3886 O O . TYR B 1 153 ? 14.194 36.840 25.715 1.00 15.67 153 TYR B O 1
ATOM 3895 N N . ASP B 1 154 ? 14.059 37.441 23.550 1.00 12.94 154 ASP B N 1
ATOM 3896 C CA . ASP B 1 154 ? 12.687 37.018 23.377 1.00 14.72 154 ASP B CA 1
ATOM 3897 C C . ASP B 1 154 ? 12.599 35.702 22.614 1.00 18.91 154 ASP B C 1
ATOM 3898 O O . ASP B 1 154 ? 13.609 35.088 22.318 1.00 15.91 154 ASP B O 1
ATOM 3903 N N . GLU B 1 155 ? 11.382 35.288 22.308 1.00 15.49 155 GLU B N 1
ATOM 3904 C CA . GLU B 1 155 ? 11.149 34.023 21.641 1.00 17.70 155 GLU B CA 1
ATOM 3905 C C . GLU B 1 155 ? 11.534 34.024 20.215 1.00 16.36 155 GLU B C 1
ATOM 3906 O O . GLU B 1 155 ? 11.451 32.981 19.604 1.00 22.15 155 GLU B O 1
ATOM 3912 N N . SER B 1 156 ? 11.940 35.180 19.694 1.00 14.39 156 SER B N 1
ATOM 3913 C CA . SER B 1 156 ? 12.361 35.288 18.306 1.00 18.73 156 SER B CA 1
ATOM 3914 C C . SER B 1 156 ? 13.847 34.936 18.125 1.00 34.00 156 SER B C 1
ATOM 3915 O O . SER B 1 156 ? 14.365 34.862 17.003 1.00 38.21 156 SER B O 1
ATOM 3918 N N . THR B 1 157 ? 14.551 34.704 19.237 1.00 21.67 157 THR B N 1
ATOM 3919 C CA . THR B 1 157 ? 15.946 34.332 19.172 1.00 17.09 157 THR B CA 1
ATOM 3920 C C . THR B 1 157 ? 16.029 32.972 18.482 1.00 18.72 157 THR B C 1
ATOM 3921 O O . THR B 1 157 ? 15.165 32.115 18.669 1.00 17.95 157 THR B O 1
ATOM 3925 N N . GLN B 1 158 ? 17.059 32.788 17.646 1.00 19.14 158 GLN B N 1
ATOM 3926 C CA . GLN B 1 158 ? 17.252 31.552 16.906 1.00 16.36 158 GLN B CA 1
ATOM 3927 C C . GLN B 1 158 ? 17.485 30.364 17.842 1.00 16.14 158 GLN B C 1
ATOM 3928 O O . GLN B 1 158 ? 18.260 30.464 18.835 1.00 17.18 158 GLN B O 1
ATOM 3934 N N . LEU B 1 159 ? 16.814 29.234 17.539 1.00 15.76 159 LEU B N 1
ATOM 3935 C CA . LEU B 1 159 ? 17.016 28.034 18.365 1.00 14.98 159 LEU B CA 1
ATOM 3936 C C . LEU B 1 159 ? 18.308 27.348 17.950 1.00 14.26 159 LEU B C 1
ATOM 3937 O O . LEU B 1 159 ? 18.597 27.276 16.755 1.00 16.96 159 LEU B O 1
ATOM 3942 N N . ASP B 1 160 ? 19.097 26.862 18.895 1.00 13.29 160 ASP B N 1
ATOM 3943 C CA . ASP B 1 160 ? 20.363 26.209 18.604 1.00 16.00 160 ASP B CA 1
ATOM 3944 C C . ASP B 1 160 ? 20.734 25.438 19.873 1.00 16.95 160 ASP B C 1
ATOM 3945 O O . ASP B 1 160 ? 21.326 25.938 20.807 1.00 16.21 160 ASP B O 1
ATOM 3950 N N . PHE B 1 161 ? 20.336 24.192 19.945 1.00 14.89 161 PHE B N 1
ATOM 3951 C CA . PHE B 1 161 ? 20.568 23.463 21.171 1.00 12.29 161 PHE B CA 1
ATOM 3952 C C . PHE B 1 161 ? 22.007 23.144 21.454 1.00 19.28 161 PHE B C 1
ATOM 3953 O O . PHE B 1 161 ? 22.640 22.436 20.688 1.00 19.87 161 PHE B O 1
ATOM 3961 N N . HIS B 1 162 ? 22.537 23.655 22.559 1.00 22.27 162 HIS B N 1
ATOM 3962 C CA . HIS B 1 162 ? 23.945 23.375 22.927 1.00 19.94 162 HIS B CA 1
ATOM 3963 C C . HIS B 1 162 ? 23.924 22.628 24.248 1.00 22.52 162 HIS B C 1
ATOM 3964 O O . HIS B 1 162 ? 23.201 23.016 25.186 1.00 23.10 162 HIS B O 1
ATOM 3971 N N . SER B 1 163 ? 24.718 21.578 24.288 1.00 15.63 163 SER B N 1
ATOM 3972 C CA . SER B 1 163 ? 24.843 20.633 25.384 1.00 16.95 163 SER B CA 1
ATOM 3973 C C . SER B 1 163 ? 23.775 19.547 25.212 1.00 18.25 163 SER B C 1
ATOM 3974 O O . SER B 1 163 ? 22.742 19.739 24.570 1.00 15.36 163 SER B O 1
ATOM 3977 N N . PRO B 1 164 ? 24.045 18.376 25.783 1.00 16.36 164 PRO B N 1
ATOM 3978 C CA . PRO B 1 164 ? 23.062 17.331 25.648 1.00 12.95 164 PRO B CA 1
ATOM 3979 C C . PRO B 1 164 ? 21.817 17.776 26.400 1.00 16.18 164 PRO B C 1
ATOM 3980 O O . PRO B 1 164 ? 20.705 17.487 25.977 1.00 15.44 164 PRO B O 1
ATOM 3984 N N . TYR B 1 165 ? 22.002 18.506 27.514 1.00 15.25 165 TYR B N 1
ATOM 3985 C CA . TYR B 1 165 ? 20.868 19.004 28.279 1.00 13.21 165 TYR B CA 1
ATOM 3986 C C . TYR B 1 165 ? 20.027 19.918 27.372 1.00 16.17 165 TYR B C 1
ATOM 3987 O O . TYR B 1 165 ? 18.786 19.851 27.300 1.00 13.75 165 TYR B O 1
ATOM 3996 N N . GLY B 1 166 ? 20.732 20.793 26.634 1.00 13.76 166 GLY B N 1
ATOM 3997 C CA . GLY B 1 166 ? 20.043 21.717 25.717 1.00 12.83 166 GLY B CA 1
ATOM 3998 C C . GLY B 1 166 ? 19.307 20.948 24.648 1.00 13.93 166 GLY B C 1
ATOM 3999 O O . GLY B 1 166 ? 18.163 21.274 24.284 1.00 12.15 166 GLY B O 1
ATOM 4000 N N . CYS B 1 167 ? 19.956 19.887 24.161 1.00 12.96 167 CYS B N 1
ATOM 4001 C CA . CYS B 1 167 ? 19.331 19.086 23.142 1.00 10.52 167 CYS B CA 1
ATOM 4002 C C . CYS B 1 167 ? 18.157 18.270 23.646 1.00 11.73 167 CYS B C 1
ATOM 4003 O O . CYS B 1 167 ? 17.159 18.075 22.931 1.00 12.92 167 CYS B O 1
ATOM 4006 N N . SER B 1 168 ? 18.235 17.760 24.867 1.00 10.83 168 SER B N 1
ATOM 4007 C CA . SER B 1 168 ? 17.101 16.938 25.329 1.00 13.33 168 SER B CA 1
ATOM 4008 C C . SER B 1 168 ? 15.915 17.809 25.696 1.00 12.25 168 SER B C 1
ATOM 4009 O O . SER B 1 168 ? 14.756 17.538 25.354 1.00 11.24 168 SER B O 1
ATOM 4012 N N . LYS B 1 169 ? 16.206 18.912 26.381 1.00 12.54 169 LYS B N 1
ATOM 4013 C CA . LYS B 1 169 ? 15.142 19.857 26.736 1.00 12.45 169 LYS B CA 1
ATOM 4014 C C . LYS B 1 169 ? 14.559 20.513 25.482 1.00 16.26 169 LYS B C 1
ATOM 4015 O O . LYS B 1 169 ? 13.336 20.695 25.375 1.00 12.62 169 LYS B O 1
ATOM 4021 N N . GLY B 1 170 ? 15.430 20.880 24.514 1.00 11.47 170 GLY B N 1
ATOM 4022 C CA . GLY B 1 170 ? 14.907 21.510 23.286 1.00 10.79 170 GLY B CA 1
ATOM 4023 C C . GLY B 1 170 ? 14.022 20.551 22.508 1.00 10.59 170 GLY B C 1
ATOM 4024 O O . GLY B 1 170 ? 12.995 20.938 21.972 1.00 15.09 170 GLY B O 1
ATOM 4025 N N . ALA B 1 171 ? 14.402 19.270 22.430 1.00 11.00 171 ALA B N 1
ATOM 4026 C CA . ALA B 1 171 ? 13.548 18.320 21.703 1.00 10.39 171 ALA B CA 1
ATOM 4027 C C . ALA B 1 171 ? 12.168 18.183 22.368 1.00 13.27 171 ALA B C 1
ATOM 4028 O O . ALA B 1 171 ? 11.103 18.180 21.744 1.00 11.18 171 ALA B O 1
ATOM 4030 N N . ALA B 1 172 ? 12.173 18.084 23.696 1.00 11.22 172 ALA B N 1
ATOM 4031 C CA . ALA B 1 172 ? 10.917 17.974 24.432 1.00 9.58 172 ALA B CA 1
ATOM 4032 C C . ALA B 1 172 ? 10.059 19.219 24.189 1.00 12.60 172 ALA B C 1
ATOM 4033 O O . ALA B 1 172 ? 8.848 19.160 23.954 1.00 13.85 172 ALA B O 1
ATOM 4035 N N . ASP B 1 173 ? 10.703 20.372 24.269 1.00 11.10 173 ASP B N 1
ATOM 4036 C CA . ASP B 1 173 ? 10.050 21.656 24.074 1.00 10.70 173 ASP B CA 1
ATOM 4037 C C . ASP B 1 173 ? 9.348 21.663 22.721 1.00 14.32 173 ASP B C 1
ATOM 4038 O O . ASP B 1 173 ? 8.149 21.983 22.588 1.00 13.04 173 ASP B O 1
ATOM 4043 N N . GLN B 1 174 ? 10.059 21.275 21.667 1.00 12.63 174 GLN B N 1
ATOM 4044 C CA . GLN B 1 174 ? 9.448 21.277 20.359 1.00 10.90 174 GLN B CA 1
ATOM 4045 C C . GLN B 1 174 ? 8.307 20.299 20.234 1.00 12.95 174 GLN B C 1
ATOM 4046 O O . GLN B 1 174 ? 7.280 20.585 19.611 1.00 11.75 174 GLN B O 1
ATOM 4052 N N . TYR B 1 175 ? 8.469 19.119 20.831 1.00 11.71 175 TYR B N 1
ATOM 4053 C CA . TYR B 1 175 ? 7.407 18.134 20.783 1.00 14.06 175 TYR B CA 1
ATOM 4054 C C . TYR B 1 175 ? 6.143 18.640 21.486 1.00 12.71 175 TYR B C 1
ATOM 4055 O O . TYR B 1 175 ? 5.004 18.406 21.043 1.00 13.80 175 TYR B O 1
ATOM 4064 N N . MET B 1 176 ? 6.358 19.357 22.604 1.00 12.03 176 MET B N 1
ATOM 4065 C CA . MET B 1 176 ? 5.255 19.927 23.380 1.00 10.63 176 MET B CA 1
ATOM 4066 C C . MET B 1 176 ? 4.458 20.889 22.511 1.00 12.92 176 MET B C 1
ATOM 4067 O O . MET B 1 176 ? 3.241 20.840 22.442 1.00 12.93 176 MET B O 1
ATOM 4072 N N . LEU B 1 177 ? 5.169 21.756 21.834 1.00 11.11 177 LEU B N 1
ATOM 4073 C CA . LEU B 1 177 ? 4.473 22.692 21.001 1.00 11.73 177 LEU B CA 1
ATOM 4074 C C . LEU B 1 177 ? 3.824 22.020 19.789 1.00 15.00 177 LEU B C 1
ATOM 4075 O O . LEU B 1 177 ? 2.735 22.428 19.358 1.00 15.20 177 LEU B O 1
ATOM 4080 N N . ASP B 1 178 ? 4.482 21.002 19.231 1.00 11.87 178 ASP B N 1
ATOM 4081 C CA . ASP B 1 178 ? 3.935 20.323 18.068 1.00 12.81 178 ASP B CA 1
ATOM 4082 C C . ASP B 1 178 ? 2.689 19.505 18.377 1.00 13.77 178 ASP B C 1
ATOM 4083 O O . ASP B 1 178 ? 1.753 19.373 17.566 1.00 15.25 178 ASP B O 1
ATOM 4088 N N . TYR B 1 179 ? 2.649 18.956 19.595 1.00 13.85 179 TYR B N 1
ATOM 4089 C CA . TYR B 1 179 ? 1.469 18.185 19.983 1.00 13.81 179 TYR B CA 1
ATOM 4090 C C . TYR B 1 179 ? 0.218 19.092 20.080 1.00 19.48 179 TYR B C 1
ATOM 4091 O O . TYR B 1 179 ? -0.928 18.632 19.869 1.00 15.15 179 TYR B O 1
ATOM 4100 N N . ALA B 1 180 ? 0.413 20.394 20.413 1.00 15.61 180 ALA B N 1
ATOM 4101 C CA . ALA B 1 180 ? -0.728 21.321 20.484 1.00 10.41 180 ALA B CA 1
ATOM 4102 C C . ALA B 1 180 ? -1.260 21.524 19.044 1.00 19.07 180 ALA B C 1
ATOM 4103 O O . ALA B 1 180 ? -2.444 21.501 18.740 1.00 15.42 180 ALA B O 1
ATOM 4105 N N . ARG B 1 181 ? -0.336 21.710 18.109 1.00 18.57 181 ARG B N 1
ATOM 4106 C CA . ARG B 1 181 ? -0.652 21.942 16.695 1.00 21.37 181 ARG B CA 1
ATOM 4107 C C . ARG B 1 181 ? -1.270 20.770 15.998 1.00 23.95 181 ARG B C 1
ATOM 4108 O O . ARG B 1 181 ? -2.291 20.866 15.352 1.00 25.44 181 ARG B O 1
ATOM 4116 N N . ILE B 1 182 ? -0.583 19.659 16.095 1.00 16.91 182 ILE B N 1
ATOM 4117 C CA . ILE B 1 182 ? -1.017 18.465 15.408 1.00 17.70 182 ILE B CA 1
ATOM 4118 C C . ILE B 1 182 ? -2.155 17.707 16.077 1.00 25.65 182 ILE B C 1
ATOM 4119 O O . ILE B 1 182 ? -3.123 17.276 15.455 1.00 18.95 182 ILE B O 1
ATOM 4124 N N . PHE B 1 183 ? -2.019 17.505 17.358 1.00 17.37 183 PHE B N 1
ATOM 4125 C CA . PHE B 1 183 ? -2.999 16.744 18.076 1.00 16.68 183 PHE B CA 1
ATOM 4126 C C . PHE B 1 183 ? -3.956 17.585 18.912 1.00 23.08 183 PHE B C 1
ATOM 4127 O O . PHE B 1 183 ? -4.803 17.039 19.627 1.00 22.49 183 PHE B O 1
ATOM 4135 N N . GLY B 1 184 ? -3.863 18.900 18.824 1.00 16.36 184 GLY B N 1
ATOM 4136 C CA . GLY B 1 184 ? -4.795 19.720 19.604 1.00 15.94 184 GLY B CA 1
ATOM 4137 C C . GLY B 1 184 ? -4.609 19.673 21.138 1.00 18.79 184 GLY B C 1
ATOM 4138 O O . GLY B 1 184 ? -5.535 19.991 21.886 1.00 18.00 184 GLY B O 1
ATOM 4139 N N . LEU B 1 185 ? -3.435 19.274 21.653 1.00 16.86 185 LEU B N 1
ATOM 4140 C CA . LEU B 1 185 ? -3.261 19.216 23.106 1.00 13.11 185 LEU B CA 1
ATOM 4141 C C . LEU B 1 185 ? -3.130 20.633 23.640 1.00 16.05 185 LEU B C 1
ATOM 4142 O O . LEU B 1 185 ? -2.736 21.534 22.902 1.00 13.76 185 LEU B O 1
ATOM 4147 N N . ASN B 1 186 ? -3.446 20.816 24.923 1.00 14.11 186 ASN B N 1
ATOM 4148 C CA . ASN B 1 186 ? -3.362 22.123 25.541 1.00 12.91 186 ASN B CA 1
ATOM 4149 C C . ASN B 1 186 ? -2.055 22.238 26.280 1.00 15.27 186 ASN B C 1
ATOM 4150 O O . ASN B 1 186 ? -2.028 22.080 27.503 1.00 16.48 186 ASN B O 1
ATOM 4155 N N . THR B 1 187 ? -0.979 22.480 25.508 1.00 15.03 187 THR B N 1
ATOM 4156 C CA . THR B 1 187 ? 0.370 22.613 26.076 1.00 14.84 187 THR B CA 1
ATOM 4157 C C . THR B 1 187 ? 0.870 24.051 26.106 1.00 16.50 187 THR B C 1
ATOM 4158 O O . THR B 1 187 ? 0.462 24.898 25.305 1.00 17.46 187 THR B O 1
ATOM 4162 N N . VAL B 1 188 ? 1.766 24.321 27.051 1.00 14.39 188 VAL B N 1
ATOM 4163 C CA . VAL B 1 188 ? 2.373 25.621 27.188 1.00 10.78 188 VAL B CA 1
ATOM 4164 C C . VAL B 1 188 ? 3.810 25.323 27.551 1.00 14.87 188 VAL B C 1
ATOM 4165 O O . VAL B 1 188 ? 4.051 24.457 28.401 1.00 14.39 188 VAL B O 1
ATOM 4169 N N . VAL B 1 189 ? 4.772 26.002 26.913 1.00 13.12 189 VAL B N 1
ATOM 4170 C CA . VAL B 1 189 ? 6.170 25.779 27.234 1.00 11.06 189 VAL B CA 1
ATOM 4171 C C . VAL B 1 189 ? 6.814 27.019 27.853 1.00 13.47 189 VAL B C 1
ATOM 4172 O O . VAL B 1 189 ? 6.638 28.118 27.351 1.00 12.96 189 VAL B O 1
ATOM 4176 N N . PHE B 1 190 ? 7.533 26.853 28.948 1.00 11.93 190 PHE B N 1
ATOM 4177 C CA . PHE B 1 190 ? 8.205 27.986 29.579 1.00 12.92 190 PHE B CA 1
ATOM 4178 C C . PHE B 1 190 ? 9.692 27.755 29.422 1.00 13.55 190 PHE B C 1
ATOM 4179 O O . PHE B 1 190 ? 10.199 26.764 29.950 1.00 13.84 190 PHE B O 1
ATOM 4187 N N . ARG B 1 191 ? 10.391 28.667 28.727 1.00 12.41 191 ARG B N 1
ATOM 4188 C CA . ARG B 1 191 ? 11.828 28.556 28.548 1.00 11.47 191 ARG B CA 1
ATOM 4189 C C . ARG B 1 191 ? 12.378 29.346 29.701 1.00 16.25 191 ARG B C 1
ATOM 4190 O O . ARG B 1 191 ? 12.436 30.564 29.665 1.00 17.73 191 ARG B O 1
ATOM 4198 N N . HIS B 1 192 ? 12.728 28.649 30.750 1.00 13.81 192 HIS B N 1
ATOM 4199 C CA . HIS B 1 192 ? 13.190 29.294 31.962 1.00 13.69 192 HIS B CA 1
ATOM 4200 C C . HIS B 1 192 ? 14.656 29.626 32.121 1.00 20.61 192 HIS B C 1
ATOM 4201 O O . HIS B 1 192 ? 15.550 28.820 31.801 1.00 17.01 192 HIS B O 1
ATOM 4208 N N . SER B 1 193 ? 14.861 30.813 32.722 1.00 15.61 193 SER B N 1
ATOM 4209 C CA . SER B 1 193 ? 16.176 31.312 33.089 1.00 13.67 193 SER B CA 1
ATOM 4210 C C . SER B 1 193 ? 16.281 30.881 34.557 1.00 20.83 193 SER B C 1
ATOM 4211 O O . SER B 1 193 ? 15.362 30.239 35.063 1.00 18.33 193 SER B O 1
ATOM 4214 N N . SER B 1 194 ? 17.357 31.210 35.264 1.00 17.37 194 SER B N 1
ATOM 4215 C CA . SER B 1 194 ? 17.581 30.780 36.638 1.00 11.70 194 SER B CA 1
ATOM 4216 C C . SER B 1 194 ? 16.479 31.006 37.637 1.00 15.91 194 SER B C 1
ATOM 4217 O O . SER B 1 194 ? 15.945 32.110 37.722 1.00 19.07 194 SER B O 1
ATOM 4220 N N . MET B 1 195 ? 16.158 29.971 38.435 1.00 13.23 195 MET B N 1
ATOM 4221 C CA . MET B 1 195 ? 15.171 30.032 39.496 1.00 12.46 195 MET B CA 1
ATOM 4222 C C . MET B 1 195 ? 15.776 29.667 40.829 1.00 14.66 195 MET B C 1
ATOM 4223 O O . MET B 1 195 ? 16.710 28.881 40.906 1.00 16.63 195 MET B O 1
ATOM 4228 N N . TYR B 1 196 ? 15.293 30.242 41.910 1.00 14.83 196 TYR B N 1
ATOM 4229 C CA . TYR B 1 196 ? 15.893 29.923 43.213 1.00 13.58 196 TYR B CA 1
ATOM 4230 C C . TYR B 1 196 ? 14.825 30.166 44.315 1.00 15.80 196 TYR B C 1
ATOM 4231 O O . TYR B 1 196 ? 13.779 30.808 44.064 1.00 15.01 196 TYR B O 1
ATOM 4240 N N . GLY B 1 197 ? 15.052 29.651 45.517 1.00 11.80 197 GLY B N 1
ATOM 4241 C CA . GLY B 1 197 ? 14.066 29.868 46.543 1.00 17.53 197 GLY B CA 1
ATOM 4242 C C . GLY B 1 197 ? 14.030 28.715 47.532 1.00 18.82 197 GLY B C 1
ATOM 4243 O O . GLY B 1 197 ? 14.818 27.793 47.446 1.00 19.14 197 GLY B O 1
ATOM 4244 N N . GLY B 1 198 ? 13.104 28.761 48.486 1.00 17.56 198 GLY B N 1
ATOM 4245 C CA . GLY B 1 198 ? 13.004 27.705 49.483 1.00 18.40 198 GLY B CA 1
ATOM 4246 C C . GLY B 1 198 ? 12.660 26.366 48.836 1.00 22.71 198 GLY B C 1
ATOM 4247 O O . GLY B 1 198 ? 12.081 26.333 47.727 1.00 20.12 198 GLY B O 1
ATOM 4248 N N . ARG B 1 199 ? 13.016 25.289 49.547 1.00 15.90 199 ARG B N 1
ATOM 4249 C CA . ARG B 1 199 ? 12.761 23.931 49.104 1.00 14.29 199 ARG B CA 1
ATOM 4250 C C . ARG B 1 199 ? 13.740 23.507 48.024 1.00 20.78 199 ARG B C 1
ATOM 4251 O O . ARG B 1 199 ? 13.627 22.427 47.440 1.00 18.39 199 ARG B O 1
ATOM 4259 N N . GLN B 1 200 ? 14.702 24.365 47.726 1.00 19.02 200 GLN B N 1
ATOM 4260 C CA . GLN B 1 200 ? 15.698 24.000 46.730 1.00 18.57 200 GLN B CA 1
ATOM 4261 C C . GLN B 1 200 ? 16.944 23.548 47.489 1.00 26.95 200 GLN B C 1
ATOM 4262 O O . GLN B 1 200 ? 17.490 24.297 48.308 1.00 22.28 200 GLN B O 1
ATOM 4268 N N . PHE B 1 201 ? 17.382 22.307 47.235 1.00 26.21 201 PHE B N 1
ATOM 4269 C CA . PHE B 1 201 ? 18.571 21.740 47.866 1.00 22.92 201 PHE B CA 1
ATOM 4270 C C . PHE B 1 201 ? 19.681 21.760 46.786 1.00 32.37 201 PHE B C 1
ATOM 4271 O O . PHE B 1 201 ? 19.928 20.795 46.060 1.00 28.27 201 PHE B O 1
ATOM 4279 N N . ALA B 1 202 ? 20.346 22.907 46.659 1.00 25.58 202 ALA B N 1
ATOM 4280 C CA . ALA B 1 202 ? 21.378 23.105 45.657 1.00 24.65 202 ALA B CA 1
ATOM 4281 C C . ALA B 1 202 ? 22.609 22.235 45.829 1.00 21.06 202 ALA B C 1
ATOM 4282 O O . ALA B 1 202 ? 23.000 21.865 46.916 1.00 25.50 202 ALA B O 1
ATOM 4284 N N . THR B 1 203 ? 23.234 21.975 44.702 1.00 22.84 203 THR B N 1
ATOM 4285 C CA . THR B 1 203 ? 24.463 21.208 44.641 1.00 22.43 203 THR B CA 1
ATOM 4286 C C . THR B 1 203 ? 25.434 22.000 43.748 1.00 25.61 203 THR B C 1
ATOM 4287 O O . THR B 1 203 ? 25.051 22.995 43.089 1.00 18.98 203 THR B O 1
ATOM 4291 N N . TYR B 1 204 ? 26.674 21.531 43.703 1.00 23.49 204 TYR B N 1
ATOM 4292 C CA . TYR B 1 204 ? 27.714 22.150 42.900 1.00 24.70 204 TYR B CA 1
ATOM 4293 C C . TYR B 1 204 ? 27.263 22.350 41.444 1.00 26.06 204 TYR B C 1
ATOM 4294 O O . TYR B 1 204 ? 27.523 23.408 40.830 1.00 29.55 204 TYR B O 1
ATOM 4303 N N . ASP B 1 205 ? 26.569 21.316 40.930 1.00 22.68 205 ASP B N 1
ATOM 4304 C CA . ASP B 1 205 ? 26.040 21.159 39.568 1.00 26.11 205 ASP B CA 1
ATOM 4305 C C . ASP B 1 205 ? 24.665 21.750 39.221 1.00 31.16 205 ASP B C 1
ATOM 4306 O O . ASP B 1 205 ? 24.325 21.780 38.024 1.00 26.99 205 ASP B O 1
ATOM 4311 N N . GLN B 1 206 ? 23.832 22.142 40.213 1.00 27.96 206 GLN B N 1
ATOM 4312 C CA . GLN B 1 206 ? 22.485 22.686 39.939 1.00 27.96 206 GLN B CA 1
ATOM 4313 C C . GLN B 1 206 ? 21.987 23.609 41.049 1.00 27.48 206 GLN B C 1
ATOM 4314 O O . GLN B 1 206 ? 22.017 23.227 42.244 1.00 29.22 206 GLN B O 1
ATOM 4320 N N . GLY B 1 207 ? 21.527 24.800 40.614 1.00 23.68 207 GLY B N 1
ATOM 4321 C CA . GLY B 1 207 ? 21.006 25.855 41.497 1.00 16.63 207 GLY B CA 1
ATOM 4322 C C . GLY B 1 207 ? 22.184 26.665 41.959 1.00 17.17 207 GLY B C 1
ATOM 4323 O O . GLY B 1 207 ? 22.669 26.590 43.095 1.00 17.29 207 GLY B O 1
ATOM 4324 N N . TRP B 1 208 ? 22.681 27.428 41.010 1.00 16.89 208 TRP B N 1
ATOM 4325 C CA . TRP B 1 208 ? 23.838 28.245 41.271 1.00 13.94 208 TRP B CA 1
ATOM 4326 C C . TRP B 1 208 ? 23.626 29.246 42.381 1.00 15.60 208 TRP B C 1
ATOM 4327 O O . TRP B 1 208 ? 24.489 29.411 43.235 1.00 16.79 208 TRP B O 1
ATOM 4338 N N . VAL B 1 209 ? 22.459 29.909 42.382 1.00 18.25 209 VAL B N 1
ATOM 4339 C CA . VAL B 1 209 ? 22.138 30.877 43.434 1.00 15.84 209 VAL B CA 1
ATOM 4340 C C . VAL B 1 209 ? 22.200 30.207 44.823 1.00 20.15 209 VAL B C 1
ATOM 4341 O O . VAL B 1 209 ? 22.925 30.663 45.737 1.00 19.36 209 VAL B O 1
ATOM 4345 N N . GLY B 1 210 ? 21.456 29.097 44.956 1.00 16.43 210 GLY B N 1
ATOM 4346 C CA . GLY B 1 210 ? 21.434 28.380 46.201 1.00 16.60 210 GLY B CA 1
ATOM 4347 C C . GLY B 1 210 ? 22.810 27.861 46.593 1.00 20.52 210 GLY B C 1
ATOM 4348 O O . GLY B 1 210 ? 23.211 27.848 47.761 1.00 19.33 210 GLY B O 1
ATOM 4349 N N . TRP B 1 211 ? 23.553 27.413 45.598 1.00 19.22 211 TRP B N 1
ATOM 4350 C CA . TRP B 1 211 ? 24.856 26.883 45.870 1.00 15.56 211 TRP B CA 1
ATOM 4351 C C . TRP B 1 211 ? 25.774 27.917 46.531 1.00 18.21 211 TRP B C 1
ATOM 4352 O O . TRP B 1 211 ? 26.407 27.683 47.584 1.00 17.76 211 TRP B O 1
ATOM 4363 N N . PHE B 1 212 ? 25.834 29.096 45.912 1.00 15.67 212 PHE B N 1
ATOM 4364 C CA . PHE B 1 212 ? 26.666 30.156 46.463 1.00 15.22 212 PHE B CA 1
ATOM 4365 C C . PHE B 1 212 ? 26.110 30.674 47.797 1.00 21.55 212 PHE B C 1
ATOM 4366 O O . PHE B 1 212 ? 26.845 31.146 48.654 1.00 19.23 212 PHE B O 1
ATOM 4374 N N . CYS B 1 213 ? 24.810 30.585 48.001 1.00 16.28 213 CYS B N 1
ATOM 4375 C CA . CYS B 1 213 ? 24.281 31.042 49.288 1.00 15.98 213 CYS B CA 1
ATOM 4376 C C . CYS B 1 213 ? 24.808 30.062 50.347 1.00 24.40 213 CYS B C 1
ATOM 4377 O O . CYS B 1 213 ? 25.149 30.414 51.489 1.00 17.75 213 CYS B O 1
ATOM 4380 N N . GLN B 1 214 ? 24.855 28.783 49.947 1.00 21.33 214 GLN B N 1
ATOM 4381 C CA . GLN B 1 214 ? 25.351 27.752 50.852 1.00 19.08 214 GLN B CA 1
ATOM 4382 C C . GLN B 1 214 ? 26.790 28.031 51.168 1.00 17.47 214 GLN B C 1
ATOM 4383 O O . GLN B 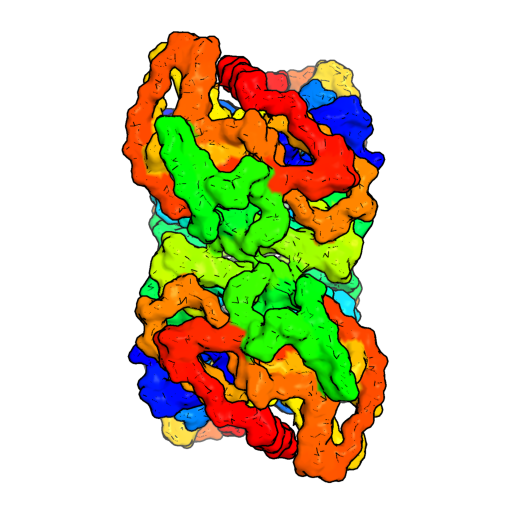1 214 ? 27.255 27.898 52.315 1.00 22.57 214 GLN B O 1
ATOM 4389 N N . LYS B 1 215 ? 27.519 28.454 50.145 1.00 16.44 215 LYS B N 1
ATOM 4390 C CA . LYS B 1 215 ? 28.915 28.780 50.392 1.00 22.03 215 LYS B CA 1
ATOM 4391 C C . LYS B 1 215 ? 29.007 29.900 51.450 1.00 32.33 215 LYS B C 1
ATOM 4392 O O . LYS B 1 215 ? 29.850 29.867 52.363 1.00 27.17 215 LYS B O 1
ATOM 4398 N N . ALA B 1 216 ? 28.134 30.920 51.336 1.00 21.10 216 ALA B N 1
ATOM 4399 C CA . ALA B 1 216 ? 28.160 32.038 52.294 1.00 21.65 216 ALA B CA 1
ATOM 4400 C C . ALA B 1 216 ? 27.854 31.608 53.729 1.00 18.84 216 ALA B C 1
ATOM 4401 O O . ALA B 1 216 ? 28.469 32.063 54.697 1.00 24.10 216 ALA B O 1
ATOM 4403 N N . VAL B 1 217 ? 26.881 30.723 53.864 1.00 19.84 217 VAL B N 1
ATOM 4404 C CA . VAL B 1 217 ? 26.504 30.239 55.182 1.00 20.63 217 VAL B CA 1
ATOM 4405 C C . VAL B 1 217 ? 27.692 29.562 55.797 1.00 29.10 217 VAL B C 1
ATOM 4406 O O . VAL B 1 217 ? 28.033 29.835 56.940 1.00 32.63 217 VAL B O 1
ATOM 4410 N N . GLU B 1 218 ? 28.339 28.690 55.032 1.00 21.34 218 GLU B N 1
ATOM 4411 C CA . GLU B 1 218 ? 29.492 28.017 55.590 1.00 26.82 218 GLU B CA 1
ATOM 4412 C C . GLU B 1 218 ? 30.558 28.983 56.091 1.00 33.00 218 GLU B C 1
ATOM 4413 O O . GLU B 1 218 ? 31.061 28.903 57.214 1.00 30.32 218 GLU B O 1
ATOM 4419 N N . ILE B 1 219 ? 30.932 29.922 55.238 1.00 26.97 219 ILE B N 1
ATOM 4420 C CA . ILE B 1 219 ? 31.943 30.874 55.628 1.00 23.68 219 ILE B CA 1
ATOM 4421 C C . ILE B 1 219 ? 31.489 31.606 56.855 1.00 33.53 219 ILE B C 1
ATOM 4422 O O . ILE B 1 219 ? 32.241 31.821 57.804 1.00 34.51 219 ILE B O 1
ATOM 4427 N N . LYS B 1 220 ? 30.226 31.996 56.811 1.00 31.63 220 LYS B N 1
ATOM 4428 C CA . LYS B 1 220 ? 29.639 32.727 57.911 1.00 31.35 220 LYS B CA 1
ATOM 4429 C C . LYS B 1 220 ? 29.845 31.956 59.188 1.00 32.65 220 LYS B C 1
ATOM 4430 O O . LYS B 1 220 ? 30.257 32.465 60.229 1.00 34.19 220 LYS B O 1
ATOM 4436 N N . ASN B 1 221 ? 29.513 30.690 59.068 1.00 30.15 221 ASN B N 1
ATOM 4437 C CA . ASN B 1 221 ? 29.590 29.804 60.190 1.00 34.46 221 ASN B CA 1
ATOM 4438 C C . ASN B 1 221 ? 30.974 29.334 60.527 1.00 45.13 221 ASN B C 1
ATOM 4439 O O . ASN B 1 221 ? 31.149 28.391 61.282 1.00 46.79 221 ASN B O 1
ATOM 4444 N N . GLY B 1 222 ? 31.935 30.048 59.958 1.00 61.58 222 GLY B N 1
ATOM 4445 C CA . GLY B 1 222 ? 33.355 29.797 60.153 1.00 69.72 222 GLY B CA 1
ATOM 4446 C C . GLY B 1 222 ? 33.865 28.557 59.445 1.00 75.87 222 GLY B C 1
ATOM 4447 O O . GLY B 1 222 ? 35.015 28.140 59.629 1.00 74.09 222 GLY B O 1
ATOM 4448 N N . ILE B 1 223 ? 32.987 27.993 58.624 1.00 78.37 223 ILE B N 1
ATOM 4449 C CA . ILE B 1 223 ? 33.271 26.792 57.861 1.00 79.22 223 ILE B CA 1
ATOM 4450 C C . ILE B 1 223 ? 34.118 27.009 56.608 1.00 77.81 223 ILE B C 1
ATOM 4451 O O . ILE B 1 223 ? 33.989 27.997 55.889 1.00 72.65 223 ILE B O 1
ATOM 4456 N N . ASN B 1 224 ? 35.012 26.057 56.369 1.00 82.91 224 ASN B N 1
ATOM 4457 C CA . ASN B 1 224 ? 35.882 26.109 55.207 1.00 90.00 224 ASN B CA 1
ATOM 4458 C C . ASN B 1 224 ? 35.846 24.886 54.288 1.00 94.05 224 ASN B C 1
ATOM 4459 O O . ASN B 1 224 ? 36.268 23.758 54.590 1.00 98.57 224 ASN B O 1
ATOM 4464 N N . LYS B 1 225 ? 35.292 25.199 53.137 1.00 80.42 225 LYS B N 1
ATOM 4465 C CA . LYS B 1 225 ? 35.086 24.359 51.986 1.00 73.43 225 LYS B CA 1
ATOM 4466 C C . LYS B 1 225 ? 35.329 25.299 50.819 1.00 60.68 225 LYS B C 1
ATOM 4467 O O . LYS B 1 225 ? 34.367 25.491 50.056 1.00 36.13 225 LYS B O 1
ATOM 4473 N N . PRO B 1 226 ? 36.582 25.889 50.745 1.00 46.49 226 PRO B N 1
ATOM 4474 C CA . PRO B 1 226 ? 36.908 26.824 49.693 1.00 35.55 226 PRO B CA 1
ATOM 4475 C C . PRO B 1 226 ? 36.288 26.356 48.411 1.00 38.27 226 PRO B C 1
ATOM 4476 O O . PRO B 1 226 ? 36.141 25.133 48.170 1.00 29.81 226 PRO B O 1
ATOM 4480 N N . PHE B 1 227 ? 35.868 27.350 47.618 1.00 29.36 227 PHE B N 1
ATOM 4481 C CA . PHE B 1 227 ? 35.189 27.001 46.402 1.00 21.73 227 PHE B CA 1
ATOM 4482 C C . PHE B 1 227 ? 35.742 27.676 45.172 1.00 18.79 227 PHE B C 1
ATOM 4483 O O . PHE B 1 227 ? 36.661 28.487 45.230 1.00 20.01 227 PHE B O 1
ATOM 4491 N N . THR B 1 228 ? 35.123 27.322 44.060 1.00 17.66 228 THR B N 1
ATOM 4492 C CA . THR B 1 228 ? 35.494 27.868 42.783 1.00 18.29 228 THR B CA 1
ATOM 4493 C C . THR B 1 228 ? 34.296 28.364 42.037 1.00 19.53 228 THR B C 1
ATOM 4494 O O . THR B 1 228 ? 33.133 28.091 42.359 1.00 22.00 228 THR B O 1
ATOM 4498 N N . ILE B 1 229 ? 34.653 29.082 40.986 1.00 19.13 229 ILE B N 1
ATOM 4499 C CA . ILE B 1 229 ? 33.729 29.601 40.038 1.00 17.92 229 ILE B CA 1
ATOM 4500 C C . ILE B 1 229 ? 34.322 29.243 38.681 1.00 25.15 229 ILE B C 1
ATOM 4501 O O . ILE B 1 229 ? 35.549 29.130 38.537 1.00 21.25 229 ILE B O 1
ATOM 4506 N N . SER B 1 230 ? 33.451 29.037 37.705 1.00 20.29 230 SER B N 1
ATOM 4507 C CA . SER B 1 230 ? 33.889 28.709 36.361 1.00 22.74 230 SER B CA 1
ATOM 4508 C C . SER B 1 230 ? 33.877 29.974 35.525 1.00 19.82 230 SER B C 1
ATOM 4509 O O . SER B 1 230 ? 32.814 30.538 35.252 1.00 29.19 230 SER B O 1
ATOM 4512 N N . GLY B 1 231 ? 35.081 30.411 35.143 1.00 20.17 231 GLY B N 1
ATOM 4513 C CA . GLY B 1 231 ? 35.267 31.609 34.354 1.00 19.96 231 GLY B CA 1
ATOM 4514 C C . GLY B 1 231 ? 35.575 32.753 35.296 1.00 20.62 231 GLY B C 1
ATOM 4515 O O . GLY B 1 231 ? 35.994 32.494 36.432 1.00 17.71 231 GLY B O 1
ATOM 4516 N N . ASN B 1 232 ? 35.353 33.993 34.809 1.00 17.69 232 ASN B N 1
ATOM 4517 C CA . ASN B 1 232 ? 35.637 35.180 35.593 1.00 14.81 232 ASN B CA 1
ATOM 4518 C C . ASN B 1 232 ? 34.524 35.656 36.510 1.00 18.48 232 ASN B C 1
ATOM 4519 O O . ASN B 1 232 ? 34.728 36.593 37.235 1.00 18.77 232 ASN B O 1
ATOM 4524 N N . GLY B 1 233 ? 33.348 35.039 36.486 1.00 16.49 233 GLY B N 1
ATOM 4525 C CA . GLY B 1 233 ? 32.287 35.477 37.358 1.00 11.60 233 GLY B CA 1
ATOM 4526 C C . GLY B 1 233 ? 31.499 36.629 36.766 1.00 13.57 233 GLY B C 1
ATOM 4527 O O . GLY B 1 233 ? 30.583 37.094 37.407 1.00 15.63 233 GLY B O 1
ATOM 4528 N N . LYS B 1 234 ? 31.845 37.094 35.567 1.00 13.07 234 LYS B N 1
ATOM 4529 C CA . LYS B 1 234 ? 31.095 38.190 34.986 1.00 15.46 234 LYS B CA 1
ATOM 4530 C C . LYS B 1 234 ? 29.864 37.759 34.220 1.00 16.89 234 LYS B C 1
ATOM 4531 O O . LYS B 1 234 ? 29.051 38.598 33.818 1.00 15.93 234 LYS B O 1
ATOM 4537 N N . GLN B 1 235 ? 29.696 36.440 34.004 1.00 14.99 235 GLN B N 1
ATOM 4538 C CA . GLN B 1 235 ? 28.526 35.941 33.283 1.00 16.15 235 GLN B CA 1
ATOM 4539 C C . GLN B 1 235 ? 27.250 36.320 34.054 1.00 17.08 235 GLN B C 1
ATOM 4540 O O . GLN B 1 235 ? 27.202 36.307 35.309 1.00 18.14 235 GLN B O 1
ATOM 4546 N N . VAL B 1 236 ? 26.200 36.682 33.319 1.00 16.65 236 VAL B N 1
ATOM 4547 C CA . VAL B 1 236 ? 24.973 37.115 33.961 1.00 13.71 236 VAL B CA 1
ATOM 4548 C C . VAL B 1 236 ? 23.755 36.277 33.678 1.00 16.67 236 VAL B C 1
ATOM 4549 O O . VAL B 1 236 ? 23.638 35.703 32.622 1.00 15.85 236 VAL B O 1
ATOM 4553 N N . ARG B 1 237 ? 22.837 36.271 34.649 1.00 17.48 237 ARG B N 1
ATOM 4554 C CA . ARG B 1 237 ? 21.547 35.613 34.553 1.00 16.01 237 ARG B CA 1
ATOM 4555 C C . ARG B 1 237 ? 20.505 36.445 35.272 1.00 14.60 237 ARG B C 1
ATOM 4556 O O . ARG B 1 237 ? 20.812 36.992 36.340 1.00 16.12 237 ARG B O 1
ATOM 4564 N N . ASP B 1 238 ? 19.277 36.525 34.738 1.00 14.23 238 ASP B N 1
ATOM 4565 C CA . ASP B 1 238 ? 18.279 37.196 35.503 1.00 14.54 238 ASP B CA 1
ATOM 4566 C C . ASP B 1 238 ? 17.851 36.059 36.497 1.00 21.94 238 ASP B C 1
ATOM 4567 O O . ASP B 1 238 ? 17.917 34.868 36.189 1.00 21.33 238 ASP B O 1
ATOM 4572 N N . VAL B 1 239 ? 17.475 36.356 37.724 1.00 13.33 239 VAL B N 1
ATOM 4573 C CA . VAL B 1 239 ? 17.105 35.323 38.683 1.00 13.16 239 VAL B CA 1
ATOM 4574 C C . VAL B 1 239 ? 15.657 35.526 39.110 1.00 19.08 239 VAL B C 1
ATOM 4575 O O . VAL B 1 239 ? 15.217 36.661 39.365 1.00 17.57 239 VAL B O 1
ATOM 4579 N N . LEU B 1 240 ? 14.888 34.434 39.157 1.00 12.63 240 LEU B N 1
ATOM 4580 C CA . LEU B 1 240 ? 13.487 34.483 39.481 1.00 10.20 240 LEU B CA 1
ATOM 4581 C C . LEU B 1 240 ? 13.183 33.707 40.740 1.00 14.72 240 LEU B C 1
ATOM 4582 O O . LEU B 1 240 ? 13.533 32.542 40.867 1.00 14.31 240 LEU B O 1
ATOM 4587 N N . HIS B 1 241 ? 12.549 34.360 41.705 1.00 16.32 241 HIS B N 1
ATOM 4588 C CA . HIS B 1 241 ? 12.249 33.701 42.940 1.00 14.27 241 HIS B CA 1
ATOM 4589 C C . HIS B 1 241 ? 11.037 32.813 42.843 1.00 15.65 241 HIS B C 1
ATOM 4590 O O . HIS B 1 241 ? 10.037 33.087 42.154 1.00 17.21 241 HIS B O 1
ATOM 4597 N N . ALA B 1 242 ? 11.129 31.722 43.591 1.00 17.72 242 ALA B N 1
ATOM 4598 C CA . ALA B 1 242 ? 10.046 30.739 43.664 1.00 14.90 242 ALA B CA 1
ATOM 4599 C C . ALA B 1 242 ? 8.656 31.373 43.827 1.00 16.33 242 ALA B C 1
ATOM 4600 O O . ALA B 1 242 ? 7.667 30.904 43.244 1.00 19.87 242 ALA B O 1
ATOM 4602 N N . GLU B 1 243 ? 8.526 32.441 44.614 1.00 17.76 243 GLU B N 1
ATOM 4603 C CA . GLU B 1 243 ? 7.206 33.071 44.801 1.00 14.52 243 GLU B CA 1
ATOM 4604 C C . GLU B 1 243 ? 6.589 33.514 43.507 1.00 16.93 243 GLU B C 1
ATOM 4605 O O . GLU B 1 243 ? 5.384 33.332 43.283 1.00 17.75 243 GLU B O 1
ATOM 4611 N N . ASP B 1 244 ? 7.428 34.078 42.619 1.00 16.67 244 ASP B N 1
ATOM 4612 C CA . ASP B 1 244 ? 6.949 34.559 41.327 1.00 13.38 244 ASP B CA 1
ATOM 4613 C C . ASP B 1 244 ? 6.613 33.454 40.388 1.00 17.92 244 ASP B C 1
ATOM 4614 O O . ASP B 1 244 ? 5.696 33.502 39.563 1.00 16.27 244 ASP B O 1
ATOM 4619 N N . MET B 1 245 ? 7.405 32.414 40.557 1.00 18.93 245 MET B N 1
ATOM 4620 C CA . MET B 1 245 ? 7.215 31.238 39.751 1.00 21.18 245 MET B CA 1
ATOM 4621 C C . MET B 1 245 ? 5.843 30.580 40.074 1.00 17.34 245 MET B C 1
ATOM 4622 O O . MET B 1 245 ? 5.112 30.115 39.190 1.00 20.72 245 MET B O 1
ATOM 4627 N N . ILE B 1 246 ? 5.428 30.567 41.354 1.00 16.78 246 ILE B N 1
ATOM 4628 C CA . ILE B 1 246 ? 4.123 29.969 41.728 1.00 19.83 246 ILE B CA 1
ATOM 4629 C C . ILE B 1 246 ? 2.947 30.665 41.045 1.00 16.09 246 ILE B C 1
ATOM 4630 O O . ILE B 1 246 ? 2.019 30.056 40.483 1.00 18.50 246 ILE B O 1
ATOM 4635 N N . SER B 1 247 ? 2.995 31.984 41.105 1.00 16.24 247 SER B N 1
ATOM 4636 C CA . SER B 1 247 ? 1.942 32.772 40.488 1.00 18.34 247 SER B CA 1
ATOM 4637 C C . SER B 1 247 ? 1.896 32.554 38.970 1.00 14.51 247 SER B C 1
ATOM 4638 O O . SER B 1 247 ? 0.822 32.468 38.347 1.00 20.74 247 SER B O 1
ATOM 4641 N N . LEU B 1 248 ? 3.092 32.475 38.380 1.00 13.25 248 LEU B N 1
ATOM 4642 C CA . LEU B 1 248 ? 3.186 32.268 36.954 1.00 11.79 248 LEU B CA 1
ATOM 4643 C C . LEU B 1 248 ? 2.450 31.014 36.538 1.00 14.40 248 LEU B C 1
ATOM 4644 O O . LEU B 1 248 ? 1.558 31.021 35.684 1.00 15.64 248 LEU B O 1
ATOM 4649 N N . TYR B 1 249 ? 2.839 29.892 37.134 1.00 16.23 249 TYR B N 1
ATOM 4650 C CA . TYR B 1 249 ? 2.216 28.629 36.789 1.00 13.90 249 TYR B CA 1
ATOM 4651 C C . TYR B 1 249 ? 0.732 28.588 36.966 1.00 14.80 249 TYR B C 1
ATOM 4652 O O . TYR B 1 249 ? 0.002 28.108 36.101 1.00 15.44 249 TYR B O 1
ATOM 4661 N N . PHE B 1 250 ? 0.267 29.073 38.103 1.00 16.00 250 PHE B N 1
ATOM 4662 C CA . PHE B 1 250 ? -1.183 29.040 38.343 1.00 14.38 250 PHE B CA 1
ATOM 4663 C C . PHE B 1 250 ? -1.963 30.040 37.507 1.00 23.33 250 PHE B C 1
ATOM 4664 O O . PHE B 1 250 ? -3.079 29.732 37.032 1.00 21.72 250 PHE B O 1
ATOM 4672 N N . THR B 1 251 ? -1.364 31.236 37.295 1.00 16.63 251 THR B N 1
ATOM 4673 C CA . THR B 1 251 ? -2.049 32.232 36.451 1.00 13.76 251 THR B CA 1
ATOM 4674 C C . THR B 1 251 ? -2.080 31.702 35.026 1.00 16.48 251 THR B C 1
ATOM 4675 O O . THR B 1 251 ? -3.039 31.851 34.288 1.00 17.64 251 THR B O 1
ATOM 4679 N N . ALA B 1 252 ? -0.948 31.087 34.588 1.00 13.67 252 ALA B N 1
ATOM 4680 C CA . ALA B 1 252 ? -0.915 30.571 33.249 1.00 15.55 252 ALA B CA 1
ATOM 4681 C C . ALA B 1 252 ? -1.992 29.499 33.052 1.00 15.16 252 ALA B C 1
ATOM 4682 O O . ALA B 1 252 ? -2.729 29.477 32.064 1.00 19.07 252 ALA B O 1
ATOM 4684 N N . LEU B 1 253 ? -2.072 28.582 34.025 1.00 17.87 253 LEU B N 1
ATOM 4685 C CA . LEU B 1 253 ? -3.037 27.493 33.983 1.00 19.24 253 LEU B CA 1
ATOM 4686 C C . LEU B 1 253 ? -4.465 28.041 33.848 1.00 31.30 253 LEU B C 1
ATOM 4687 O O . LEU B 1 253 ? -5.275 27.543 33.067 1.00 27.40 253 LEU B O 1
ATOM 4692 N N . ALA B 1 254 ? -4.756 29.098 34.616 1.00 17.86 254 ALA B N 1
ATOM 4693 C CA . ALA B 1 254 ? -6.050 29.724 34.571 1.00 17.09 254 ALA B CA 1
ATOM 4694 C C . ALA B 1 254 ? -6.382 30.339 33.199 1.00 29.19 254 ALA B C 1
ATOM 4695 O O . ALA B 1 254 ? -7.570 30.611 32.912 1.00 24.16 254 ALA B O 1
ATOM 4697 N N . ASN B 1 255 ? -5.349 30.568 32.351 1.00 16.31 255 ASN B N 1
ATOM 4698 C CA . ASN B 1 255 ? -5.522 31.159 31.030 1.00 14.94 255 ASN B CA 1
ATOM 4699 C C . ASN B 1 255 ? -5.116 30.246 29.878 1.00 18.51 255 ASN B C 1
ATOM 4700 O O . ASN B 1 255 ? -4.912 30.701 28.736 1.00 19.72 255 ASN B O 1
ATOM 4705 N N . VAL B 1 256 ? -4.983 28.960 30.168 1.00 19.37 256 VAL B N 1
ATOM 4706 C CA . VAL B 1 256 ? -4.553 27.993 29.143 1.00 17.42 256 VAL B CA 1
ATOM 4707 C C . VAL B 1 256 ? -5.189 28.104 27.757 1.00 26.27 256 VAL B C 1
ATOM 4708 O O . VAL B 1 256 ? -4.502 28.024 26.725 1.00 24.07 256 VAL B O 1
ATOM 4712 N N . SER B 1 257 ? -6.510 28.265 27.725 1.00 25.82 257 SER B N 1
ATOM 4713 C CA . SER B 1 257 ? -7.220 28.365 26.462 1.00 31.74 257 SER B CA 1
ATOM 4714 C C . SER B 1 257 ? -6.646 29.471 25.587 1.00 32.03 257 SER B C 1
ATOM 4715 O O . SER B 1 257 ? -6.535 29.345 24.356 1.00 31.85 257 SER B O 1
ATOM 4718 N N . LYS B 1 258 ? -6.261 30.570 26.221 1.00 24.83 258 LYS B N 1
ATOM 4719 C CA . LYS B 1 258 ? -5.730 31.637 25.425 1.00 22.04 258 LYS B CA 1
ATOM 4720 C C . LYS B 1 258 ? -4.259 31.490 25.062 1.00 28.07 258 LYS B C 1
ATOM 4721 O O . LYS B 1 258 ? -3.788 32.084 24.086 1.00 28.78 258 LYS B O 1
ATOM 4727 N N . ILE B 1 259 ? -3.507 30.726 25.853 1.00 19.84 259 ILE B N 1
ATOM 4728 C CA . ILE B 1 259 ? -2.060 30.599 25.589 1.00 18.92 259 ILE B CA 1
ATOM 4729 C C . ILE B 1 259 ? -1.573 29.251 25.097 1.00 17.67 259 ILE B C 1
ATOM 4730 O O . ILE B 1 259 ? -0.382 29.093 24.785 1.00 17.07 259 ILE B O 1
ATOM 4735 N N . ARG B 1 260 ? -2.476 28.272 25.005 1.00 18.14 260 ARG B N 1
ATOM 4736 C CA . ARG B 1 260 ? -2.062 26.945 24.532 1.00 17.80 260 ARG B CA 1
ATOM 4737 C C . ARG B 1 260 ? -1.283 26.988 23.195 1.00 21.40 260 ARG B C 1
ATOM 4738 O O . ARG B 1 260 ? -1.604 27.767 22.291 1.00 23.41 260 ARG B O 1
ATOM 4746 N N . GLY B 1 261 ? -0.251 26.121 23.054 1.00 14.77 261 GLY B N 1
ATOM 4747 C CA . GLY B 1 261 ? 0.559 25.996 21.843 1.00 16.08 261 GLY B CA 1
ATOM 4748 C C . GLY B 1 261 ? 1.721 26.973 21.699 1.00 17.14 261 GLY B C 1
ATOM 4749 O O . GLY B 1 261 ? 2.366 26.992 20.642 1.00 16.76 261 GLY B O 1
ATOM 4750 N N . ASN B 1 262 ? 1.970 27.769 22.760 1.00 15.93 262 ASN B N 1
ATOM 4751 C CA . ASN B 1 262 ? 3.033 28.777 22.770 1.00 14.08 262 ASN B CA 1
ATOM 4752 C C . ASN B 1 262 ? 4.142 28.532 23.771 1.00 15.72 262 ASN B C 1
ATOM 4753 O O . ASN B 1 262 ? 3.935 27.907 24.821 1.00 14.97 262 ASN B O 1
ATOM 4758 N N . ALA B 1 263 ? 5.300 29.088 23.387 1.00 13.12 263 ALA B N 1
ATOM 4759 C CA . ALA B 1 263 ? 6.480 29.082 24.213 1.00 12.22 263 ALA B CA 1
ATOM 4760 C C . ALA B 1 263 ? 6.655 30.531 24.680 1.00 17.00 263 ALA B C 1
ATOM 4761 O O . ALA B 1 263 ? 6.357 31.492 23.951 1.00 14.69 263 ALA B O 1
ATOM 4763 N N . PHE B 1 264 ? 7.137 30.663 25.912 1.00 13.09 264 PHE B N 1
ATOM 4764 C CA . PHE B 1 264 ? 7.384 31.947 26.509 1.00 11.14 264 PHE B CA 1
ATOM 4765 C C . PHE B 1 264 ? 8.714 31.931 27.229 1.00 14.16 264 PHE B C 1
ATOM 4766 O O . PHE B 1 264 ? 9.003 30.990 27.956 1.00 13.56 264 PHE B O 1
ATOM 4774 N N . ASN B 1 265 ? 9.499 32.984 27.076 1.00 11.77 265 ASN B N 1
ATOM 4775 C CA . ASN B 1 265 ? 10.767 33.091 27.785 1.00 9.96 265 ASN B CA 1
ATOM 4776 C C . ASN B 1 265 ? 10.415 33.576 29.180 1.00 13.46 265 ASN B C 1
ATOM 4777 O O . ASN B 1 265 ? 9.636 34.514 29.335 1.00 15.70 265 ASN B O 1
ATOM 4782 N N . ILE B 1 266 ? 10.933 32.932 30.177 1.00 11.80 266 ILE B N 1
ATOM 4783 C CA . ILE B 1 266 ? 10.596 33.312 31.531 1.00 14.19 266 ILE B CA 1
ATOM 4784 C C . ILE B 1 266 ? 11.842 33.577 32.365 1.00 16.76 266 ILE B C 1
ATOM 4785 O O . ILE B 1 266 ? 12.767 32.769 32.344 1.00 14.45 266 ILE B O 1
ATOM 4790 N N . GLY B 1 267 ? 11.841 34.678 33.129 1.00 11.64 267 GLY B N 1
ATOM 4791 C CA . GLY B 1 267 ? 12.986 34.987 33.985 1.00 11.96 267 GLY B CA 1
ATOM 4792 C C . GLY B 1 267 ? 12.691 36.162 34.902 1.00 15.41 267 GLY B C 1
ATOM 4793 O O . GLY B 1 267 ? 11.594 36.686 34.833 1.00 14.76 267 GLY B O 1
ATOM 4794 N N . GLY B 1 268 ? 13.664 36.558 35.747 1.00 16.74 268 GLY B N 1
ATOM 4795 C CA . GLY B 1 268 ? 13.460 37.672 36.665 1.00 14.66 268 GLY B CA 1
ATOM 4796 C C . GLY B 1 268 ? 13.493 39.032 35.956 1.00 17.12 268 GLY B C 1
ATOM 4797 O O . GLY B 1 268 ? 13.169 40.048 36.553 1.00 17.31 268 GLY B O 1
ATOM 4798 N N . THR B 1 269 ? 13.887 39.031 34.682 1.00 12.45 269 THR B N 1
ATOM 4799 C CA . THR B 1 269 ? 14.021 40.222 33.825 1.00 14.06 269 THR B CA 1
ATOM 4800 C C . THR B 1 269 ? 15.292 40.983 34.160 1.00 16.98 269 THR B C 1
ATOM 4801 O O . THR B 1 269 ? 15.949 40.764 35.185 1.00 16.23 269 THR B O 1
ATOM 4805 N N . ILE B 1 270 ? 15.622 41.904 33.265 1.00 15.92 270 ILE B N 1
ATOM 4806 C CA . ILE B 1 270 ? 16.820 42.698 33.402 1.00 17.57 270 ILE B CA 1
ATOM 4807 C C . ILE B 1 270 ? 17.038 43.345 34.758 1.00 14.56 270 ILE B C 1
ATOM 4808 O O . ILE B 1 270 ? 18.186 43.445 35.250 1.00 13.85 270 ILE B O 1
ATOM 4813 N N . VAL B 1 271 ? 15.914 43.820 35.358 1.00 14.23 271 VAL B N 1
ATOM 4814 C CA . VAL B 1 271 ? 16.022 44.482 36.646 1.00 13.72 271 VAL B CA 1
ATOM 4815 C C . VAL B 1 271 ? 16.537 43.571 37.751 1.00 16.11 271 VAL B C 1
ATOM 4816 O O . VAL B 1 271 ? 17.067 44.037 38.769 1.00 16.90 271 VAL B O 1
ATOM 4824 N N . ASN B 1 272 ? 16.372 42.262 37.514 1.00 13.77 272 ASN B N 1
ATOM 4825 C CA . ASN B 1 272 ? 16.812 41.253 38.455 1.00 12.54 272 ASN B CA 1
ATOM 4826 C C . ASN B 1 272 ? 17.991 40.473 37.869 1.00 19.07 272 ASN B C 1
ATOM 4827 O O . ASN B 1 272 ? 18.200 39.311 38.196 1.00 22.66 272 ASN B O 1
ATOM 4832 N N . SER B 1 273 ? 18.777 41.096 37.007 1.00 15.50 273 SER B N 1
ATOM 4833 C CA . SER B 1 273 ? 19.908 40.399 36.445 1.00 14.98 273 SER B CA 1
ATOM 4834 C C . SER B 1 273 ? 21.057 40.493 37.426 1.00 19.09 273 SER B C 1
ATOM 4835 O O . SER B 1 273 ? 21.246 41.555 38.041 1.00 16.15 273 SER B O 1
ATOM 4838 N N . LEU B 1 274 ? 21.812 39.388 37.578 1.00 18.60 274 LEU B N 1
ATOM 4839 C CA . LEU B 1 274 ? 22.978 39.342 38.481 1.00 18.21 274 LEU B CA 1
ATOM 4840 C C . LEU B 1 274 ? 24.152 38.582 37.859 1.00 15.70 274 LEU B C 1
ATOM 4841 O O . LEU B 1 274 ? 23.936 37.549 37.192 1.00 16.72 274 LEU B O 1
ATOM 4846 N N . SER B 1 275 ? 25.378 39.044 38.134 1.00 12.17 275 SER B N 1
ATOM 4847 C CA . SER B 1 275 ? 26.529 38.282 37.697 1.00 14.21 275 SER B CA 1
ATOM 4848 C C . SER B 1 275 ? 26.959 37.517 38.972 1.00 18.41 275 SER B C 1
ATOM 4849 O O . SER B 1 275 ? 26.487 37.790 40.095 1.00 16.13 275 SER B O 1
ATOM 4852 N N . LEU B 1 276 ? 27.866 36.532 38.863 1.00 16.70 276 LEU B N 1
ATOM 4853 C CA . LEU B 1 276 ? 28.314 35.832 40.074 1.00 16.72 276 LEU B CA 1
ATOM 4854 C C . LEU B 1 276 ? 28.996 36.827 41.017 1.00 15.80 276 LEU B C 1
ATOM 4855 O O . LEU B 1 276 ? 28.785 36.837 42.217 1.00 17.82 276 LEU B O 1
ATOM 4860 N N . LEU B 1 277 ? 29.841 37.688 40.453 1.00 17.81 277 LEU B N 1
ATOM 4861 C CA . LEU B 1 277 ? 30.534 38.686 41.248 1.00 15.93 277 LEU B CA 1
ATOM 4862 C C . LEU B 1 277 ? 29.545 39.567 42.015 1.00 18.70 277 LEU B C 1
ATOM 4863 O O . LEU B 1 277 ? 29.717 39.868 43.210 1.00 19.66 277 LEU B O 1
ATOM 4868 N N . GLU B 1 278 ? 28.476 39.976 41.338 1.00 16.05 278 GLU B N 1
ATOM 4869 C CA . GLU B 1 278 ? 27.446 40.808 41.988 1.00 14.21 278 GLU B CA 1
ATOM 4870 C C . GLU B 1 278 ? 26.769 40.034 43.136 1.00 20.14 278 GLU B C 1
ATOM 4871 O O . GLU B 1 278 ? 26.498 40.552 44.235 1.00 16.53 278 GLU B O 1
ATOM 4877 N N . LEU B 1 279 ? 26.493 38.743 42.877 1.00 16.11 279 LEU B N 1
ATOM 4878 C CA . LEU B 1 279 ? 25.893 37.902 43.868 1.00 14.79 279 LEU B CA 1
ATOM 4879 C C . LEU B 1 279 ? 26.842 37.839 45.057 1.00 15.85 279 LEU B C 1
ATOM 4880 O O . LEU B 1 279 ? 26.448 37.990 46.211 1.00 21.24 279 LEU B O 1
ATOM 4885 N N . PHE B 1 280 ? 28.099 37.611 44.817 1.00 13.36 280 PHE B N 1
ATOM 4886 C CA . PHE B 1 280 ? 28.985 37.538 45.970 1.00 13.42 280 PHE B CA 1
ATOM 4887 C C . PHE B 1 280 ? 28.925 38.769 46.833 1.00 19.56 280 PHE B C 1
ATOM 4888 O O . PHE B 1 280 ? 28.912 38.665 48.050 1.00 18.27 280 PHE B O 1
ATOM 4896 N N . LYS B 1 281 ? 28.929 39.915 46.165 1.00 17.67 281 LYS B N 1
ATOM 4897 C CA . LYS B 1 281 ? 28.856 41.199 46.824 1.00 18.15 281 LYS B CA 1
ATOM 4898 C C . LYS B 1 281 ? 27.596 41.301 47.704 1.00 24.32 281 LYS B C 1
ATOM 4899 O O . LYS B 1 281 ? 27.637 41.685 48.879 1.00 21.64 281 LYS B O 1
ATOM 4905 N N . LEU B 1 282 ? 26.437 40.931 47.167 1.00 16.95 282 LEU B N 1
ATOM 4906 C CA . LEU B 1 282 ? 25.225 40.980 47.964 1.00 17.54 282 LEU B CA 1
ATOM 4907 C C . LEU B 1 282 ? 25.357 40.113 49.220 1.00 25.75 282 LEU B C 1
ATOM 4908 O O . LEU B 1 282 ? 24.909 40.456 50.308 1.00 22.31 282 LEU B O 1
ATOM 4913 N N . LEU B 1 283 ? 25.938 38.924 49.076 1.00 16.88 283 LEU B N 1
ATOM 4914 C CA . LEU B 1 283 ? 26.063 38.030 50.201 1.00 16.42 283 LEU B CA 1
ATOM 4915 C C . LEU B 1 283 ? 27.052 38.556 51.241 1.00 18.98 283 LEU B C 1
ATOM 4916 O O . LEU B 1 283 ? 26.827 38.445 52.436 1.00 23.33 283 LEU B O 1
ATOM 4921 N N . GLU B 1 284 ? 28.158 39.102 50.770 1.00 18.05 284 GLU B N 1
ATOM 4922 C CA . GLU B 1 284 ? 29.173 39.604 51.676 1.00 20.93 284 GLU B CA 1
ATOM 4923 C C . GLU B 1 284 ? 28.577 40.683 52.543 1.00 27.92 284 GLU B C 1
ATOM 4924 O O . GLU B 1 284 ? 28.829 40.742 53.733 1.00 27.56 284 GLU B O 1
ATOM 4930 N N . ASP B 1 285 ? 27.766 41.519 51.919 1.00 24.20 285 ASP B N 1
ATOM 4931 C CA . ASP B 1 285 ? 27.095 42.622 52.639 1.00 24.01 285 ASP B CA 1
ATOM 4932 C C . ASP B 1 285 ? 26.075 42.140 53.656 1.00 34.11 285 ASP B C 1
ATOM 4933 O O . ASP B 1 285 ? 26.061 42.552 54.814 1.00 38.27 285 ASP B O 1
ATOM 4938 N N . TYR B 1 286 ? 25.207 41.249 53.219 1.00 25.93 286 TYR B N 1
ATOM 4939 C CA . TYR B 1 286 ? 24.199 40.742 54.095 1.00 20.88 286 TYR B CA 1
ATOM 4940 C C . TYR B 1 286 ? 24.743 40.003 55.293 1.00 26.63 286 TYR B C 1
ATOM 4941 O O . TYR B 1 286 ? 24.190 40.030 56.379 1.00 26.81 286 TYR B O 1
ATOM 4950 N N . CYS B 1 287 ? 25.829 39.306 55.084 1.00 24.76 287 CYS B N 1
ATOM 4951 C CA . CYS B 1 287 ? 26.431 38.506 56.118 1.00 28.71 287 CYS B CA 1
ATOM 4952 C C . CYS B 1 287 ? 27.657 39.084 56.757 1.00 26.38 287 CYS B C 1
ATOM 4953 O O . CYS B 1 287 ? 28.118 38.538 57.731 1.00 33.55 287 CYS B O 1
ATOM 4956 N N . ASN B 1 288 ? 28.257 40.090 56.173 1.00 27.59 288 ASN B N 1
ATOM 4957 C CA . ASN B 1 288 ? 29.479 40.601 56.758 1.00 29.30 288 ASN B CA 1
ATOM 4958 C C . ASN B 1 288 ? 30.618 39.572 56.689 1.00 35.43 288 ASN B C 1
ATOM 4959 O O . ASN B 1 288 ? 31.289 39.225 57.686 1.00 32.49 288 ASN B O 1
ATOM 4964 N N . ILE B 1 289 ? 30.853 39.055 55.491 1.00 29.21 289 ILE B N 1
ATOM 4965 C CA . ILE B 1 289 ? 31.936 38.080 55.285 1.00 24.32 289 ILE B CA 1
ATOM 4966 C C . ILE B 1 289 ? 32.711 38.457 54.037 1.00 29.66 289 ILE B C 1
ATOM 4967 O O . ILE B 1 289 ? 32.311 39.375 53.313 1.00 23.69 289 ILE B O 1
ATOM 4972 N N . ASP B 1 290 ? 33.829 37.744 53.793 1.00 29.45 290 ASP B N 1
ATOM 4973 C CA . ASP B 1 290 ? 34.648 37.934 52.581 1.00 26.74 290 ASP B CA 1
ATOM 4974 C C . ASP B 1 290 ? 34.546 36.598 51.860 1.00 34.13 290 ASP B C 1
ATOM 4975 O O . ASP B 1 290 ? 34.894 35.558 52.423 1.00 35.59 290 ASP B O 1
ATOM 4980 N N . MET B 1 291 ? 34.029 36.647 50.634 1.00 29.05 291 MET B N 1
ATOM 4981 C CA . MET B 1 291 ? 33.849 35.479 49.824 1.00 25.92 291 MET B CA 1
ATOM 4982 C C . MET B 1 291 ? 35.012 35.223 48.906 1.00 30.31 291 MET B C 1
ATOM 4983 O O . MET B 1 291 ? 35.032 35.710 47.792 1.00 38.23 291 MET B O 1
ATOM 4988 N N . ARG B 1 292 ? 35.960 34.439 49.381 1.00 30.35 292 ARG B N 1
ATOM 4989 C CA . ARG B 1 292 ? 37.124 34.114 48.587 1.00 34.92 292 ARG B CA 1
ATOM 4990 C C . ARG B 1 292 ? 36.859 32.892 47.702 1.00 27.00 292 ARG B C 1
ATOM 4991 O O . ARG B 1 292 ? 36.131 31.965 48.070 1.00 23.65 292 ARG B O 1
ATOM 4999 N N . PHE B 1 293 ? 37.481 32.879 46.528 1.00 23.33 293 PHE B N 1
ATOM 5000 C CA . PHE B 1 293 ? 37.320 31.750 45.614 1.00 24.11 293 PHE B CA 1
ATOM 5001 C C . PHE B 1 293 ? 38.510 31.658 44.619 1.00 29.57 293 PHE B C 1
ATOM 5002 O O . PHE B 1 293 ? 39.399 32.523 44.549 1.00 24.18 293 PHE B O 1
ATOM 5010 N N . THR B 1 294 ? 38.517 30.590 43.833 1.00 22.25 294 THR B N 1
ATOM 5011 C CA . THR B 1 294 ? 39.547 30.428 42.846 1.00 20.31 294 THR B CA 1
ATOM 5012 C C . THR B 1 294 ? 38.795 30.264 41.541 1.00 22.10 294 THR B C 1
ATOM 5013 O O . THR B 1 294 ? 37.687 29.746 41.492 1.00 23.70 294 THR B O 1
ATOM 5021 N N . ASN B 1 295 ? 39.372 30.739 40.475 1.00 24.35 295 ASN B N 1
ATOM 5022 C CA . ASN B 1 295 ? 38.724 30.619 39.187 1.00 25.98 295 ASN B CA 1
ATOM 5023 C C . ASN B 1 295 ? 39.223 29.419 38.386 1.00 26.73 295 ASN B C 1
ATOM 5024 O O . ASN B 1 295 ? 40.418 29.181 38.292 1.00 31.23 295 ASN B O 1
ATOM 5029 N N . LEU B 1 296 ? 38.282 28.707 37.805 1.00 19.10 296 LEU B N 1
ATOM 5030 C CA . LEU B 1 296 ? 38.501 27.544 36.951 1.00 31.09 296 LEU B CA 1
ATOM 5031 C C . LEU B 1 296 ? 38.216 27.973 35.518 1.00 21.83 296 LEU B C 1
ATOM 5032 O O . LEU B 1 296 ? 37.657 29.034 35.294 1.00 19.41 296 LEU B O 1
ATOM 5037 N N . PRO B 1 297 ? 38.580 27.144 34.544 1.00 22.91 297 PRO B N 1
ATOM 5038 C CA . PRO B 1 297 ? 38.309 27.497 33.163 1.00 22.74 297 PRO B CA 1
ATOM 5039 C C . PRO B 1 297 ? 36.835 27.659 32.986 1.00 20.01 297 PRO B C 1
ATOM 5040 O O . PRO B 1 297 ? 36.050 27.078 33.699 1.00 21.49 297 PRO B O 1
ATOM 5044 N N . VAL B 1 298 ? 36.457 28.496 32.050 1.00 21.09 298 VAL B N 1
ATOM 5045 C CA . VAL B 1 298 ? 35.058 28.708 31.839 1.00 21.80 298 VAL B CA 1
ATOM 5046 C C . VAL B 1 298 ? 34.424 27.434 31.360 1.00 35.58 298 VAL B C 1
ATOM 5047 O O . VAL B 1 298 ? 35.077 26.643 30.685 1.00 37.04 298 VAL B O 1
ATOM 5051 N N . ARG B 1 299 ? 33.158 27.243 31.726 1.00 25.79 299 ARG B N 1
ATOM 5052 C CA . ARG B 1 299 ? 32.421 26.080 31.337 1.00 25.39 299 ARG B CA 1
ATOM 5053 C C . ARG B 1 299 ? 32.321 26.090 29.820 1.00 45.74 299 ARG B C 1
ATOM 5054 O O . ARG B 1 299 ? 31.958 27.119 29.250 1.00 40.51 299 ARG B O 1
ATOM 5062 N N . GLU B 1 300 ? 32.673 24.966 29.163 1.00 66.20 300 GLU B N 1
ATOM 5063 C CA . GLU B 1 300 ? 32.624 24.881 27.697 1.00 75.94 300 GLU B CA 1
ATOM 5064 C C . GLU B 1 300 ? 31.395 25.398 26.972 1.00 74.20 300 GLU B C 1
ATOM 5065 O O . GLU B 1 300 ? 31.470 26.171 25.989 1.00 65.73 300 GLU B O 1
ATOM 5071 N N . SER B 1 301 ? 30.271 24.923 27.521 1.00 58.63 301 SER B N 1
ATOM 5072 C CA . SER B 1 301 ? 28.948 25.283 27.068 1.00 54.30 301 SER B CA 1
ATOM 5073 C C . SER B 1 301 ? 28.405 26.304 28.060 1.00 31.41 301 SER B C 1
ATOM 5074 O O . SER B 1 301 ? 28.057 25.960 29.174 1.00 30.48 301 SER B O 1
ATOM 5077 N N . ASP B 1 302 ? 28.370 27.577 27.658 1.00 32.90 302 ASP B N 1
ATOM 5078 C CA . ASP B 1 302 ? 27.890 28.615 28.548 1.00 30.00 302 ASP B CA 1
ATOM 5079 C C . ASP B 1 302 ? 27.389 29.837 27.817 1.00 32.69 302 ASP B C 1
ATOM 5080 O O . ASP B 1 302 ? 27.754 30.102 26.680 1.00 45.24 302 ASP B O 1
ATOM 5085 N N . GLN B 1 303 ? 26.549 30.607 28.496 1.00 24.69 303 GLN B N 1
ATOM 5086 C CA . GLN B 1 303 ? 26.042 31.855 27.937 1.00 21.69 303 GLN B CA 1
ATOM 5087 C C . GLN B 1 303 ? 26.697 32.969 28.768 1.00 22.17 303 GLN B C 1
ATOM 5088 O O . GLN B 1 303 ? 26.742 32.891 30.005 1.00 20.55 303 GLN B O 1
ATOM 5094 N N . ARG B 1 304 ? 27.232 33.999 28.141 1.00 18.10 304 ARG B N 1
ATOM 5095 C CA . ARG B 1 304 ? 27.827 35.042 28.972 1.00 17.72 304 ARG B CA 1
ATOM 5096 C C . ARG B 1 304 ? 26.734 35.845 29.623 1.00 17.37 304 ARG B C 1
ATOM 5097 O O . ARG B 1 304 ? 26.912 36.425 30.715 1.00 18.34 304 ARG B O 1
ATOM 5105 N N . VAL B 1 305 ? 25.587 35.869 28.915 1.00 17.58 305 VAL B N 1
ATOM 5106 C CA . VAL B 1 305 ? 24.410 36.593 29.398 1.00 16.52 305 VAL B CA 1
ATOM 5107 C C . VAL B 1 305 ? 23.119 35.893 29.073 1.00 18.48 305 VAL B C 1
ATOM 5108 O O . VAL B 1 305 ? 22.901 35.492 27.938 1.00 19.03 305 VAL B O 1
ATOM 5112 N N . PHE B 1 306 ? 22.265 35.766 30.061 1.00 12.25 306 PHE B N 1
ATOM 5113 C CA . PHE B 1 306 ? 20.981 35.248 29.749 1.00 11.75 306 PHE B CA 1
ATOM 5114 C C . PHE B 1 306 ? 19.965 36.003 30.547 1.00 16.83 306 PHE B C 1
ATOM 5115 O O . PHE B 1 306 ? 19.913 35.866 31.780 1.00 17.47 306 PHE B O 1
ATOM 5123 N N . VAL B 1 307 ? 19.165 36.798 29.849 1.00 12.71 307 VAL B N 1
ATOM 5124 C CA . VAL B 1 307 ? 18.131 37.537 30.527 1.00 14.65 307 VAL B CA 1
ATOM 5125 C C . VAL B 1 307 ? 16.874 37.386 29.712 1.00 14.42 307 VAL B C 1
ATOM 5126 O O . VAL B 1 307 ? 16.935 37.588 28.488 1.00 14.90 307 VAL B O 1
ATOM 5130 N N . ALA B 1 308 ? 15.761 37.048 30.371 1.00 12.83 308 ALA B N 1
ATOM 5131 C CA . ALA B 1 308 ? 14.541 36.871 29.612 1.00 16.01 308 ALA B CA 1
ATOM 5132 C C . ALA B 1 308 ? 13.782 38.154 29.310 1.00 22.02 308 ALA B C 1
ATOM 5133 O O . ALA B 1 308 ? 13.500 38.934 30.213 1.00 17.07 308 ALA B O 1
ATOM 5135 N N . ASP B 1 309 ? 13.437 38.358 28.044 1.00 16.26 309 ASP B N 1
ATOM 5136 C CA . ASP B 1 309 ? 12.620 39.509 27.718 1.00 14.88 309 ASP B CA 1
ATOM 5137 C C . ASP B 1 309 ? 11.211 38.883 27.799 1.00 20.01 309 ASP B C 1
ATOM 5138 O O . ASP B 1 309 ? 10.842 38.089 26.906 1.00 18.92 309 ASP B O 1
ATOM 5143 N N . ILE B 1 310 ? 10.450 39.206 28.881 1.00 13.47 310 ILE B N 1
ATOM 5144 C CA . ILE B 1 310 ? 9.117 38.642 29.152 1.00 13.43 310 ILE B CA 1
ATOM 5145 C C . ILE B 1 310 ? 7.879 39.334 28.603 1.00 16.75 310 ILE B C 1
ATOM 5146 O O . ILE B 1 310 ? 6.773 39.085 29.049 1.00 16.70 310 ILE B O 1
ATOM 5151 N N . LYS B 1 311 ? 8.051 40.175 27.625 1.00 16.62 311 LYS B N 1
ATOM 5152 C CA . LYS B 1 311 ? 6.934 40.880 27.051 1.00 13.29 311 LYS B CA 1
ATOM 5153 C C . LYS B 1 311 ? 5.810 39.962 26.592 1.00 18.65 311 LYS B C 1
ATOM 5154 O O . LYS B 1 311 ? 4.637 40.251 26.804 1.00 18.64 311 LYS B O 1
ATOM 5160 N N . LYS B 1 312 ? 6.135 38.841 25.955 1.00 15.03 312 LYS B N 1
ATOM 5161 C CA . LYS B 1 312 ? 5.078 37.940 25.487 1.00 16.67 312 LYS B CA 1
ATOM 5162 C C . LYS B 1 312 ? 4.142 37.425 26.581 1.00 17.56 312 LYS B C 1
ATOM 5163 O O . LYS B 1 312 ? 2.912 37.462 26.456 1.00 16.91 312 LYS B O 1
ATOM 5169 N N . ILE B 1 313 ? 4.728 36.920 27.666 1.00 14.87 313 ILE B N 1
ATOM 5170 C CA . ILE B 1 313 ? 3.925 36.398 28.737 1.00 12.41 313 ILE B CA 1
ATOM 5171 C C . ILE B 1 313 ? 3.186 37.511 29.467 1.00 17.11 313 ILE B C 1
ATOM 5172 O O . ILE B 1 313 ? 2.046 37.348 29.866 1.00 15.89 313 ILE B O 1
ATOM 5177 N N . THR B 1 314 ? 3.824 38.665 29.672 1.00 17.92 314 THR B N 1
ATOM 5178 C CA . THR B 1 314 ? 3.128 39.765 30.367 1.00 16.91 314 THR B CA 1
ATOM 5179 C C . THR B 1 314 ? 1.916 40.238 29.574 1.00 19.71 314 THR B C 1
ATOM 5180 O O . THR B 1 314 ? 0.838 40.507 30.110 1.00 23.88 314 THR B O 1
ATOM 5184 N N . ASN B 1 315 ? 2.093 40.297 28.276 1.00 16.02 315 ASN B N 1
ATOM 5185 C CA . ASN B 1 315 ? 1.003 40.691 27.415 1.00 17.20 315 ASN B CA 1
ATOM 5186 C C . ASN B 1 315 ? -0.103 39.658 27.445 1.00 26.75 315 ASN B C 1
ATOM 5187 O O . ASN B 1 315 ? -1.258 40.016 27.352 1.00 25.35 315 ASN B O 1
ATOM 5192 N N . ALA B 1 316 ? 0.231 38.370 27.549 1.00 19.24 316 ALA B N 1
ATOM 5193 C CA . ALA B 1 316 ? -0.800 37.330 27.529 1.00 20.66 316 ALA B CA 1
ATOM 5194 C C . ALA B 1 316 ? -1.550 37.118 28.809 1.00 23.56 316 ALA B C 1
ATOM 5195 O O . ALA B 1 316 ? -2.752 36.890 28.796 1.00 22.43 316 ALA B O 1
ATOM 5197 N N . ILE B 1 317 ? -0.831 37.156 29.922 1.00 16.86 317 ILE B N 1
ATOM 5198 C CA . ILE B 1 317 ? -1.455 36.919 31.209 1.00 17.42 317 ILE B CA 1
ATOM 5199 C C . ILE B 1 317 ? -1.201 38.021 32.263 1.00 24.82 317 ILE B C 1
ATOM 5200 O O . ILE B 1 317 ? -1.746 38.036 33.364 1.00 26.26 317 ILE B O 1
ATOM 5205 N N . ASP B 1 318 ? -0.377 38.971 31.930 1.00 20.12 318 ASP B N 1
ATOM 5206 C CA . ASP B 1 318 ? -0.153 40.011 32.888 1.00 39.06 318 ASP B CA 1
ATOM 5207 C C . ASP B 1 318 ? 0.557 39.616 34.185 1.00 44.99 318 ASP B C 1
ATOM 5208 O O . ASP B 1 318 ? 0.314 40.111 35.278 1.00 52.87 318 ASP B O 1
ATOM 5213 N N . TRP B 1 319 ? 1.483 38.723 34.065 1.00 27.33 319 TRP B N 1
ATOM 5214 C CA . TRP B 1 319 ? 2.242 38.306 35.215 1.00 24.34 319 TRP B CA 1
ATOM 5215 C C . TRP B 1 319 ? 3.597 39.012 35.119 1.00 24.47 319 TRP B C 1
ATOM 5216 O O . TRP B 1 319 ? 4.145 39.210 34.011 1.00 27.79 319 TRP B O 1
ATOM 5227 N N . SER B 1 320 ? 4.153 39.376 36.250 1.00 16.24 320 SER B N 1
ATOM 5228 C CA . SER B 1 320 ? 5.451 39.991 36.241 1.00 13.56 320 SER B CA 1
ATOM 5229 C C . SER B 1 320 ? 6.066 39.661 37.571 1.00 13.98 320 SER B C 1
ATOM 5230 O O . SER B 1 320 ? 5.330 39.546 38.533 1.00 19.31 320 SER B O 1
ATOM 5233 N N . PRO B 1 321 ? 7.382 39.500 37.629 1.00 15.57 321 PRO B N 1
ATOM 5234 C CA . PRO B 1 321 ? 8.027 39.172 38.893 1.00 17.17 321 PRO B CA 1
ATOM 5235 C C . PRO B 1 321 ? 7.924 40.314 39.880 1.00 27.70 321 PRO B C 1
ATOM 5236 O O . PRO B 1 321 ? 8.022 41.473 39.530 1.00 30.12 321 PRO B O 1
ATOM 5240 N N . LYS B 1 322 ? 7.741 39.981 41.135 1.00 19.58 322 LYS B N 1
ATOM 5241 C CA . LYS B 1 322 ? 7.626 41.023 42.140 1.00 18.62 322 LYS B CA 1
ATOM 5242 C C . LYS B 1 322 ? 8.772 40.983 43.145 1.00 26.86 322 LYS B C 1
ATOM 5243 O O . LYS B 1 322 ? 9.032 41.959 43.847 1.00 26.90 322 LYS B O 1
ATOM 5249 N N . VAL B 1 323 ? 9.484 39.850 43.202 1.00 23.33 323 VAL B N 1
ATOM 5250 C CA . VAL B 1 323 ? 10.597 39.744 44.142 1.00 22.70 323 VAL B CA 1
ATOM 5251 C C . VAL B 1 323 ? 11.910 40.177 43.544 1.00 24.72 323 VAL B C 1
ATOM 5252 O O . VAL B 1 323 ? 12.381 39.533 42.612 1.00 20.62 323 VAL B O 1
ATOM 5256 N N . SER B 1 324 ? 12.517 41.232 44.103 1.00 19.74 324 SER B N 1
ATOM 5257 C CA . SER B 1 324 ? 13.798 41.685 43.570 1.00 20.00 324 SER B CA 1
ATOM 5258 C C . SER B 1 324 ? 14.913 40.712 43.897 1.00 18.30 324 SER B C 1
ATOM 5259 O O . SER B 1 324 ? 14.840 39.920 44.867 1.00 19.41 324 SER B O 1
ATOM 5262 N N . ALA B 1 325 ? 15.953 40.827 43.110 1.00 18.27 325 ALA B N 1
ATOM 5263 C CA . ALA B 1 325 ? 17.101 39.980 43.324 1.00 22.56 325 ALA B CA 1
ATOM 5264 C C . ALA B 1 325 ? 17.680 40.153 44.729 1.00 30.11 325 ALA B C 1
ATOM 5265 O O . ALA B 1 325 ? 17.984 39.158 45.410 1.00 22.71 325 ALA B O 1
ATOM 5267 N N . LYS B 1 326 ? 17.861 41.403 45.180 1.00 21.86 326 LYS B N 1
ATOM 5268 C CA . LYS B 1 326 ? 18.421 41.577 46.506 1.00 18.35 326 LYS B CA 1
ATOM 5269 C C . LYS B 1 326 ? 17.555 40.977 47.623 1.00 21.65 326 LYS B C 1
ATOM 5270 O O . LYS B 1 326 ? 18.044 40.341 48.569 1.00 24.26 326 LYS B O 1
ATOM 5276 N N . ASP B 1 327 ? 16.241 41.177 47.516 1.00 16.87 327 ASP B N 1
ATOM 5277 C CA . ASP B 1 327 ? 15.319 40.670 48.507 1.00 19.12 327 ASP B CA 1
ATOM 5278 C C . ASP B 1 327 ? 15.209 39.151 48.472 1.00 25.78 327 ASP B C 1
ATOM 5279 O O . ASP B 1 327 ? 15.161 38.499 49.512 1.00 20.30 327 ASP B O 1
ATOM 5284 N N . GLY B 1 328 ? 15.174 38.610 47.256 1.00 18.87 328 GLY B N 1
ATOM 5285 C CA . GLY B 1 328 ? 15.108 37.168 47.088 1.00 18.48 328 GLY B CA 1
ATOM 5286 C C . GLY B 1 328 ? 16.386 36.484 47.608 1.00 14.89 328 GLY B C 1
ATOM 5287 O O . GLY B 1 328 ? 16.373 35.443 48.291 1.00 16.52 328 GLY B O 1
ATOM 5288 N N . VAL B 1 329 ? 17.524 37.050 47.281 1.00 16.54 329 VAL B N 1
ATOM 5289 C CA . VAL B 1 329 ? 18.757 36.451 47.738 1.00 16.03 329 VAL B CA 1
ATOM 5290 C C . VAL B 1 329 ? 18.832 36.436 49.273 1.00 17.70 329 VAL B C 1
ATOM 5291 O O . VAL B 1 329 ? 19.230 35.448 49.904 1.00 18.71 329 VAL B O 1
ATOM 5295 N N . GLN B 1 330 ? 18.422 37.523 49.921 1.00 18.58 330 GLN B N 1
ATOM 5296 C CA . GLN B 1 330 ? 18.443 37.538 51.396 1.00 16.82 330 GLN B CA 1
ATOM 5297 C C . GLN B 1 330 ? 17.557 36.450 51.946 1.00 18.60 330 GLN B C 1
ATOM 5298 O O . GLN B 1 330 ? 17.923 35.713 52.870 1.00 18.14 330 GLN B O 1
ATOM 5304 N N . LYS B 1 331 ? 16.380 36.347 51.344 1.00 15.33 331 LYS B N 1
ATOM 5305 C CA . LYS B 1 331 ? 15.465 35.305 51.749 1.00 20.02 331 LYS B CA 1
ATOM 5306 C C . LYS B 1 331 ? 16.144 33.920 51.569 1.00 24.41 331 LYS B C 1
ATOM 5307 O O . LYS B 1 331 ? 16.090 33.028 52.444 1.00 24.20 331 LYS B O 1
ATOM 5313 N N . MET B 1 332 ? 16.781 33.726 50.393 1.00 20.09 332 MET B N 1
ATOM 5314 C CA . MET B 1 332 ? 17.448 32.459 50.082 1.00 18.89 332 MET B CA 1
ATOM 5315 C C . MET B 1 332 ? 18.502 32.155 51.106 1.00 19.98 332 MET B C 1
ATOM 5316 O O . MET B 1 332 ? 18.630 31.023 51.536 1.00 20.78 332 MET B O 1
ATOM 5321 N N . TYR B 1 333 ? 19.254 33.190 51.498 1.00 16.45 333 TYR B N 1
ATOM 5322 C CA . TYR B 1 333 ? 20.277 33.005 52.518 1.00 18.31 333 TYR B CA 1
ATOM 5323 C C . TYR B 1 333 ? 19.648 32.494 53.822 1.00 24.83 333 TYR B C 1
ATOM 5324 O O . TYR B 1 333 ? 20.125 31.583 54.515 1.00 22.05 333 TYR B O 1
ATOM 5333 N N . ASP B 1 334 ? 18.520 33.092 54.154 1.00 21.10 334 ASP B N 1
ATOM 5334 C CA . ASP B 1 334 ? 17.840 32.697 55.368 1.00 21.97 334 ASP B CA 1
ATOM 5335 C C . ASP B 1 334 ? 17.342 31.296 55.296 1.00 25.52 334 ASP B C 1
ATOM 5336 O O . ASP B 1 334 ? 17.564 30.574 56.256 1.00 25.25 334 ASP B O 1
ATOM 5341 N N . TRP B 1 335 ? 16.738 30.917 54.148 1.00 24.96 335 TRP B N 1
ATOM 5342 C CA . TRP B 1 335 ? 16.280 29.541 53.942 1.00 24.58 335 TRP B CA 1
ATOM 5343 C C . TRP B 1 335 ? 17.495 28.629 54.137 1.00 25.80 335 TRP B C 1
ATOM 5344 O O . TRP B 1 335 ? 17.484 27.675 54.906 1.00 25.73 335 TRP B O 1
ATOM 5355 N N . THR B 1 336 ? 18.569 28.938 53.421 1.00 26.69 336 THR B N 1
ATOM 5356 C CA . THR B 1 336 ? 19.773 28.154 53.509 1.00 24.66 336 THR B CA 1
ATOM 5357 C C . THR B 1 336 ? 20.293 28.001 54.925 1.00 29.01 336 THR B C 1
ATOM 5358 O O . THR B 1 336 ? 20.671 26.916 55.346 1.00 27.30 336 THR B O 1
ATOM 5362 N N . SER B 1 337 ? 20.343 29.078 55.670 1.00 22.65 337 SER B N 1
ATOM 5363 C CA . SER B 1 337 ? 20.840 28.972 57.047 1.00 25.29 337 SER B CA 1
ATOM 5364 C C . SER B 1 337 ? 19.935 28.076 57.903 1.00 41.05 337 SER B C 1
ATOM 5365 O O . SER B 1 337 ? 20.389 27.313 58.756 1.00 41.87 337 SER B O 1
ATOM 5369 N N . SER B 1 338 ? 18.625 28.172 57.655 1.00 35.80 338 SER B N 1
ATOM 5370 C CA . SER B 1 338 ? 17.621 27.391 58.368 1.00 40.50 338 SER B CA 1
ATOM 5371 C C . SER B 1 338 ? 17.808 25.897 58.153 1.00 54.19 338 SER B C 1
ATOM 5372 O O . SER B 1 338 ? 17.287 25.107 58.915 1.00 73.86 338 SER B O 1
ATOM 5375 N N . ILE B 1 339 ? 18.553 25.508 57.124 1.00 45.99 339 ILE B N 1
ATOM 5376 C CA . ILE B 1 339 ? 18.814 24.108 56.814 1.00 46.61 339 ILE B CA 1
ATOM 5377 C C . ILE B 1 339 ? 20.197 23.672 57.343 1.00 37.32 339 ILE B C 1
ATOM 5378 O O . ILE B 1 339 ? 20.741 24.153 58.351 1.00 62.31 339 ILE B O 1
ATOM 5383 N N . ALA C 1 2 ? -12.565 -16.403 9.993 1.00 49.35 2 ALA C N 1
ATOM 5384 C CA . ALA C 1 2 ? -11.673 -16.209 11.120 1.00 42.10 2 ALA C CA 1
ATOM 5385 C C . ALA C 1 2 ? -10.351 -15.671 10.657 1.00 40.08 2 ALA C C 1
ATOM 5386 O O . ALA C 1 2 ? -9.833 -16.057 9.608 1.00 46.18 2 ALA C O 1
ATOM 5388 N N . LYS C 1 3 ? -9.825 -14.763 11.457 1.00 21.95 3 LYS C N 1
ATOM 5389 C CA . LYS C 1 3 ? -8.563 -14.147 11.129 1.00 20.64 3 LYS C CA 1
ATOM 5390 C C . LYS C 1 3 ? -7.419 -14.860 11.854 1.00 19.84 3 LYS C C 1
ATOM 5391 O O . LYS C 1 3 ? -7.454 -15.009 13.085 1.00 16.96 3 LYS C O 1
ATOM 5402 N N . LEU C 1 4 ? -6.401 -15.238 11.088 1.00 13.70 4 LEU C N 1
ATOM 5403 C CA . LEU C 1 4 ? -5.258 -15.880 11.673 1.00 14.41 4 LEU C CA 1
ATOM 5404 C C . LEU C 1 4 ? -4.000 -15.058 11.444 1.00 17.53 4 LEU C C 1
ATOM 5405 O O . LEU C 1 4 ? -3.651 -14.672 10.329 1.00 16.03 4 LEU C O 1
ATOM 5410 N N . LEU C 1 5 ? -3.309 -14.799 12.552 1.00 14.18 5 LEU C N 1
ATOM 5411 C CA . LEU C 1 5 ? -2.089 -14.044 12.503 1.00 11.40 5 LEU C CA 1
ATOM 5412 C C . LEU C 1 5 ? -0.932 -14.971 12.730 1.00 13.90 5 LEU C C 1
ATOM 5413 O O . LEU C 1 5 ? -0.946 -15.743 13.688 1.00 15.01 5 LEU C O 1
ATOM 5418 N N . ILE C 1 6 ? 0.070 -14.900 11.872 1.00 14.17 6 ILE C N 1
ATOM 5419 C CA . ILE C 1 6 ? 1.255 -15.731 12.061 1.00 13.46 6 ILE C CA 1
ATOM 5420 C C . ILE C 1 6 ? 2.478 -14.838 12.220 1.00 11.02 6 ILE C C 1
ATOM 5421 O O . ILE C 1 6 ? 2.865 -14.160 11.284 1.00 13.81 6 ILE C O 1
ATOM 5426 N N . THR C 1 7 ? 3.068 -14.795 13.419 1.00 10.72 7 THR C N 1
ATOM 5427 C CA . THR C 1 7 ? 4.258 -14.009 13.616 1.00 9.69 7 THR C CA 1
ATOM 5428 C C . THR C 1 7 ? 5.356 -14.958 13.158 1.00 13.74 7 THR C C 1
ATOM 5429 O O . THR C 1 7 ? 5.248 -16.182 13.358 1.00 12.51 7 THR C O 1
ATOM 5433 N N . GLY C 1 8 ? 6.384 -14.401 12.526 1.00 14.12 8 GLY C N 1
ATOM 5434 C CA . GLY C 1 8 ? 7.470 -15.218 11.979 1.00 13.43 8 GLY C CA 1
ATOM 5435 C C . GLY C 1 8 ? 6.898 -16.026 10.792 1.00 15.49 8 GLY C C 1
ATOM 5436 O O . GLY C 1 8 ? 7.359 -17.113 10.467 1.00 13.49 8 GLY C O 1
ATOM 5437 N N . GLY C 1 9 ? 5.844 -15.488 10.177 1.00 15.08 9 GLY C N 1
ATOM 5438 C CA . GLY C 1 9 ? 5.145 -16.137 9.087 1.00 12.79 9 GLY C CA 1
ATOM 5439 C C . GLY C 1 9 ? 5.895 -16.393 7.802 1.00 17.01 9 GLY C C 1
ATOM 5440 O O . GLY C 1 9 ? 5.406 -17.156 6.960 1.00 16.31 9 GLY C O 1
ATOM 5441 N N . CYS C 1 10 ? 7.066 -15.770 7.630 1.00 18.00 10 CYS C N 1
ATOM 5442 C CA . CYS C 1 10 ? 7.867 -15.990 6.415 1.00 15.93 10 CYS C CA 1
ATOM 5443 C C . CYS C 1 10 ? 8.986 -16.988 6.695 1.00 16.09 10 CYS C C 1
ATOM 5444 O O . CYS C 1 10 ? 9.842 -17.222 5.846 1.00 18.05 10 CYS C O 1
ATOM 5447 N N . GLY C 1 11 ? 8.968 -17.584 7.886 1.00 13.20 11 GLY C N 1
ATOM 5448 C CA . GLY C 1 11 ? 9.993 -18.560 8.258 1.00 13.77 11 GLY C CA 1
ATOM 5449 C C . GLY C 1 11 ? 9.642 -19.972 7.801 1.00 15.99 11 GLY C C 1
ATOM 5450 O O . GLY C 1 11 ? 8.689 -20.208 7.038 1.00 18.41 11 GLY C O 1
ATOM 5451 N N . PHE C 1 12 ? 10.394 -20.948 8.272 1.00 12.93 12 PHE C N 1
ATOM 5452 C CA . PHE C 1 12 ? 10.103 -22.339 7.874 1.00 13.31 12 PHE C CA 1
ATOM 5453 C C . PHE C 1 12 ? 8.694 -22.806 8.273 1.00 24.16 12 PHE C C 1
ATOM 5454 O O . PHE C 1 12 ? 7.806 -23.105 7.418 1.00 17.98 12 PHE C O 1
ATOM 5462 N N . LEU C 1 13 ? 8.456 -22.842 9.611 1.00 15.74 13 LEU C N 1
ATOM 5463 C CA . LEU C 1 13 ? 7.177 -23.285 10.144 1.00 12.10 13 LEU C CA 1
ATOM 5464 C C . LEU C 1 13 ? 6.060 -22.412 9.646 1.00 13.02 13 LEU C C 1
ATOM 5465 O O . LEU C 1 13 ? 5.035 -22.873 9.130 1.00 15.17 13 LEU C O 1
ATOM 5470 N N . GLY C 1 14 ? 6.294 -21.111 9.801 1.00 13.21 14 GLY C N 1
ATOM 5471 C CA . GLY C 1 14 ? 5.325 -20.113 9.426 1.00 11.17 14 GLY C CA 1
ATOM 5472 C C . GLY C 1 14 ? 4.850 -20.171 7.992 1.00 15.15 14 GLY C C 1
ATOM 5473 O O . GLY C 1 14 ? 3.635 -20.097 7.725 1.00 18.59 14 GLY C O 1
ATOM 5474 N N . SER C 1 15 ? 5.791 -20.262 7.059 1.00 16.58 15 SER C N 1
ATOM 5475 C CA . SER C 1 15 ? 5.392 -20.268 5.667 1.00 18.96 15 SER C CA 1
ATOM 5476 C C . SER C 1 15 ? 4.600 -21.518 5.338 1.00 19.24 15 SER C C 1
ATOM 5477 O O . SER C 1 15 ? 3.631 -21.472 4.586 1.00 16.82 15 SER C O 1
ATOM 5480 N N . ASN C 1 16 ? 4.974 -22.630 5.955 1.00 17.49 16 ASN C N 1
ATOM 5481 C CA . ASN C 1 16 ? 4.204 -23.842 5.697 1.00 12.33 16 ASN C CA 1
ATOM 5482 C C . ASN C 1 16 ? 2.770 -23.706 6.235 1.00 21.30 16 ASN C C 1
ATOM 5483 O O . ASN C 1 16 ? 1.746 -24.057 5.618 1.00 17.23 16 ASN C O 1
ATOM 5488 N N . LEU C 1 17 ? 2.666 -23.137 7.432 1.00 15.61 17 LEU C N 1
ATOM 5489 C CA . LEU C 1 17 ? 1.337 -22.962 8.003 1.00 15.63 17 LEU C CA 1
ATOM 5490 C C . LEU C 1 17 ? 0.514 -21.956 7.214 1.00 19.29 17 LEU C C 1
ATOM 5491 O O . LEU C 1 17 ? -0.692 -22.110 7.019 1.00 17.58 17 LEU C O 1
ATOM 5496 N N . ALA C 1 18 ? 1.163 -20.891 6.764 1.00 14.06 18 ALA C N 1
ATOM 5497 C CA . ALA C 1 18 ? 0.457 -19.860 6.016 1.00 13.48 18 ALA C CA 1
ATOM 5498 C C . ALA C 1 18 ? -0.102 -20.420 4.722 1.00 18.29 18 ALA C C 1
ATOM 5499 O O . ALA C 1 18 ? -1.202 -20.064 4.311 1.00 21.59 18 ALA C O 1
ATOM 5501 N N . SER C 1 19 ? 0.670 -21.283 4.093 1.00 17.32 19 SER C N 1
ATOM 5502 C CA . SER C 1 19 ? 0.208 -21.854 2.854 1.00 18.31 19 SER C CA 1
ATOM 5503 C C . SER C 1 19 ? -1.051 -22.700 3.093 1.00 28.02 19 SER C C 1
ATOM 5504 O O . SER C 1 19 ? -1.974 -22.762 2.268 1.00 23.28 19 SER C O 1
ATOM 5507 N N . PHE C 1 20 ? -1.116 -23.381 4.222 1.00 19.44 20 PHE C N 1
ATOM 5508 C CA . PHE C 1 20 ? -2.310 -24.132 4.455 1.00 14.52 20 PHE C CA 1
ATOM 5509 C C . PHE C 1 20 ? -3.428 -23.158 4.713 1.00 20.15 20 PHE C C 1
ATOM 5510 O O . PHE C 1 20 ? -4.538 -23.301 4.245 1.00 22.35 20 PHE C O 1
ATOM 5518 N N . ALA C 1 21 ? -3.166 -22.122 5.473 1.00 16.88 21 ALA C N 1
ATOM 5519 C CA . ALA C 1 21 ? -4.230 -21.197 5.723 1.00 17.75 21 ALA C CA 1
ATOM 5520 C C . ALA C 1 21 ? -4.807 -20.636 4.432 1.00 21.37 21 ALA C C 1
ATOM 5521 O O . ALA C 1 21 ? -6.011 -20.450 4.292 1.00 23.21 21 ALA C O 1
ATOM 5523 N N . LEU C 1 22 ? -3.919 -20.339 3.498 1.00 19.77 22 LEU C N 1
ATOM 5524 C CA . LEU C 1 22 ? -4.284 -19.750 2.213 1.00 23.23 22 LEU C CA 1
ATOM 5525 C C . LEU C 1 22 ? -5.113 -20.708 1.355 1.00 28.14 22 LEU C C 1
ATOM 5526 O O . LEU C 1 22 ? -6.007 -20.297 0.610 1.00 27.80 22 LEU C O 1
ATOM 5531 N N . SER C 1 23 ? -4.777 -21.992 1.463 1.00 23.09 23 SER C N 1
ATOM 5532 C CA . SER C 1 23 ? -5.475 -23.039 0.722 1.00 29.33 23 SER C CA 1
ATOM 5533 C C . SER C 1 23 ? -6.851 -23.317 1.342 1.00 37.99 23 SER C C 1
ATOM 5534 O O . SER C 1 23 ? -7.757 -23.806 0.680 1.00 41.17 23 SER C O 1
ATOM 5537 N N . GLN C 1 24 ? -7.024 -22.984 2.620 1.00 31.11 24 GLN C N 1
ATOM 5538 C CA . GLN C 1 24 ? -8.277 -23.182 3.310 1.00 23.02 24 GLN C CA 1
ATOM 5539 C C . GLN C 1 24 ? -9.120 -21.929 3.280 1.00 26.11 24 GLN C C 1
ATOM 5540 O O . GLN C 1 24 ? -10.214 -21.907 3.852 1.00 37.82 24 GLN C O 1
ATOM 5546 N N . GLY C 1 25 ? -8.616 -20.879 2.651 1.00 22.46 25 GLY C N 1
ATOM 5547 C CA . GLY C 1 25 ? -9.361 -19.638 2.606 1.00 26.37 25 GLY C CA 1
ATOM 5548 C C . GLY C 1 25 ? -9.418 -18.905 3.952 1.00 37.69 25 GLY C C 1
ATOM 5549 O O . GLY C 1 25 ? -10.304 -18.072 4.160 1.00 49.21 25 GLY C O 1
ATOM 5550 N N . ILE C 1 26 ? -8.485 -19.183 4.882 1.00 24.56 26 ILE C N 1
ATOM 5551 C CA . ILE C 1 26 ? -8.518 -18.464 6.158 1.00 22.34 26 ILE C CA 1
ATOM 5552 C C . ILE C 1 26 ? -7.922 -17.080 5.963 1.00 24.54 26 ILE C C 1
ATOM 5553 O O . ILE C 1 26 ? -6.899 -16.972 5.308 1.00 30.66 26 ILE C O 1
ATOM 5558 N N . ASP C 1 27 ? -8.526 -16.016 6.509 1.00 19.99 27 ASP C N 1
ATOM 5559 C CA . ASP C 1 27 ? -7.947 -14.679 6.362 1.00 19.51 27 ASP C CA 1
ATOM 5560 C C . ASP C 1 27 ? -6.665 -14.692 7.177 1.00 22.49 27 ASP C C 1
ATOM 5561 O O . ASP C 1 27 ? -6.683 -15.040 8.364 1.00 23.68 27 ASP C O 1
ATOM 5566 N N . LEU C 1 28 ? -5.578 -14.361 6.481 1.00 18.61 28 LEU C N 1
ATOM 5567 C CA . LEU C 1 28 ? -4.239 -14.413 7.033 1.00 15.49 28 LEU C CA 1
ATOM 5568 C C . LEU C 1 28 ? -3.469 -13.099 7.118 1.00 18.66 28 LEU C C 1
ATOM 5569 O O . LEU C 1 28 ? -3.493 -12.253 6.233 1.00 16.77 28 LEU C O 1
ATOM 5574 N N . ILE C 1 29 ? -2.793 -12.949 8.248 1.00 12.84 29 ILE C N 1
ATOM 5575 C CA . ILE C 1 29 ? -1.974 -11.794 8.476 1.00 14.11 29 ILE C CA 1
ATOM 5576 C C . ILE C 1 29 ? -0.611 -12.378 8.832 1.00 16.78 29 ILE C C 1
ATOM 5577 O O . ILE C 1 29 ? -0.516 -13.250 9.726 1.00 13.72 29 ILE C O 1
ATOM 5582 N N . VAL C 1 30 ? 0.422 -11.922 8.113 1.00 13.67 30 VAL C N 1
ATOM 5583 C CA . VAL C 1 30 ? 1.761 -12.406 8.394 1.00 16.58 30 VAL C CA 1
ATOM 5584 C C . VAL C 1 30 ? 2.537 -11.225 8.963 1.00 21.07 30 VAL C C 1
ATOM 5585 O O . VAL C 1 30 ? 2.492 -10.124 8.402 1.00 18.80 30 VAL C O 1
ATOM 5589 N N . PHE C 1 31 ? 3.230 -11.456 10.072 1.00 13.36 31 PHE C N 1
ATOM 5590 C CA . PHE C 1 31 ? 4.052 -10.420 10.704 1.00 15.14 31 PHE C CA 1
ATOM 5591 C C . PHE C 1 31 ? 5.512 -10.949 10.779 1.00 15.01 31 PHE C C 1
ATOM 5592 O O . PHE C 1 31 ? 5.783 -11.967 11.398 1.00 15.40 31 PHE C O 1
ATOM 5600 N N . ASP C 1 32 ? 6.468 -10.279 10.132 1.00 13.16 32 ASP C N 1
ATOM 5601 C CA . ASP C 1 32 ? 7.854 -10.759 10.136 1.00 11.32 32 ASP C CA 1
ATOM 5602 C C . ASP C 1 32 ? 8.767 -9.598 9.809 1.00 11.06 32 ASP C C 1
ATOM 5603 O O . ASP C 1 32 ? 8.342 -8.609 9.199 1.00 12.52 32 ASP C O 1
ATOM 5608 N N . ASN C 1 33 ? 10.032 -9.722 10.238 1.00 11.31 33 ASN C N 1
ATOM 5609 C CA . ASN C 1 33 ? 11.009 -8.677 9.956 1.00 11.07 33 ASN C CA 1
ATOM 5610 C C . ASN C 1 33 ? 11.918 -9.023 8.784 1.00 16.32 33 ASN C C 1
ATOM 5611 O O . ASN C 1 33 ? 12.815 -8.234 8.416 1.00 14.34 33 ASN C O 1
ATOM 5616 N N . LEU C 1 34 ? 11.706 -10.203 8.207 1.00 13.13 34 LEU C N 1
ATOM 5617 C CA . LEU C 1 34 ? 12.490 -10.691 7.076 1.00 14.32 34 LEU C CA 1
ATOM 5618 C C . LEU C 1 34 ? 13.955 -10.842 7.449 1.00 18.83 34 LEU C C 1
ATOM 5619 O O . LEU C 1 34 ? 14.809 -10.718 6.571 1.00 20.73 34 LEU C O 1
ATOM 5624 N N . SER C 1 35 ? 14.256 -11.119 8.733 1.00 13.54 35 SER C N 1
ATOM 5625 C CA . SER C 1 35 ? 15.649 -11.270 9.152 1.00 11.68 35 SER C CA 1
ATOM 5626 C C . SER C 1 35 ? 16.307 -12.587 8.765 1.00 17.76 35 SER C C 1
ATOM 5627 O O . SER C 1 35 ? 17.533 -12.620 8.587 1.00 20.15 35 SER C O 1
ATOM 5630 N N . ARG C 1 36 ? 15.536 -13.679 8.664 1.00 18.15 36 ARG C N 1
ATOM 5631 C CA . ARG C 1 36 ? 16.076 -15.016 8.321 1.00 18.34 36 ARG C CA 1
ATOM 5632 C C . ARG C 1 36 ? 16.368 -15.133 6.822 1.00 22.05 36 ARG C C 1
ATOM 5633 O O . ARG C 1 36 ? 15.493 -14.829 5.994 1.00 22.19 36 ARG C O 1
ATOM 5641 N N . LYS C 1 37 ? 17.580 -15.576 6.442 1.00 19.04 37 LYS C N 1
ATOM 5642 C CA . LYS C 1 37 ? 17.844 -15.698 5.005 1.00 18.04 37 LYS C CA 1
ATOM 5643 C C . LYS C 1 37 ? 16.841 -16.686 4.434 1.00 21.38 37 LYS C C 1
ATOM 5644 O O . LYS C 1 37 ? 16.745 -17.765 4.993 1.00 22.85 37 LYS C O 1
ATOM 5650 N N . GLY C 1 38 ? 16.085 -16.318 3.374 1.00 18.48 38 GLY C N 1
ATOM 5651 C CA . GLY C 1 38 ? 15.070 -17.194 2.800 1.00 14.80 38 GLY C CA 1
ATOM 5652 C C . GLY C 1 38 ? 13.677 -16.642 3.074 1.00 20.88 38 GLY C C 1
ATOM 5653 O O . GLY C 1 38 ? 12.712 -16.947 2.379 1.00 21.14 38 GLY C O 1
ATOM 5654 N N . ALA C 1 39 ? 13.546 -15.795 4.108 1.00 16.35 39 ALA C N 1
ATOM 5655 C CA . ALA C 1 39 ? 12.243 -15.234 4.443 1.00 16.81 39 ALA C CA 1
ATOM 5656 C C . ALA C 1 39 ? 11.654 -14.458 3.281 1.00 14.92 39 ALA C C 1
ATOM 5657 O O . ALA C 1 39 ? 10.474 -14.532 2.989 1.00 18.15 39 ALA C O 1
ATOM 5659 N N . THR C 1 40 ? 12.486 -13.705 2.605 1.00 18.98 40 THR C N 1
ATOM 5660 C CA . THR C 1 40 ? 11.999 -12.948 1.474 1.00 19.40 40 THR C CA 1
ATOM 5661 C C . THR C 1 40 ? 11.474 -13.859 0.362 1.00 23.73 40 THR C C 1
ATOM 5662 O O . THR C 1 40 ? 10.446 -13.564 -0.231 1.00 24.18 40 THR C O 1
ATOM 5666 N N . ASP C 1 41 ? 12.165 -14.971 0.111 1.00 19.59 41 ASP C N 1
ATOM 5667 C CA . ASP C 1 41 ? 11.758 -15.945 -0.884 1.00 15.22 41 ASP C CA 1
ATOM 5668 C C . ASP C 1 41 ? 10.441 -16.568 -0.488 1.00 18.32 41 ASP C C 1
ATOM 5669 O O . ASP C 1 41 ? 9.492 -16.736 -1.285 1.00 18.85 41 ASP C O 1
ATOM 5674 N N . ASN C 1 42 ? 10.370 -16.882 0.813 1.00 17.23 42 ASN C N 1
ATOM 5675 C CA . ASN C 1 42 ? 9.183 -17.453 1.337 1.00 16.71 42 ASN C CA 1
ATOM 5676 C C . ASN C 1 42 ? 8.006 -16.497 1.164 1.00 14.76 42 ASN C C 1
ATOM 5677 O O . ASN C 1 42 ? 6.882 -16.888 0.800 1.00 20.91 42 ASN C O 1
ATOM 5682 N N . LEU C 1 43 ? 8.234 -15.240 1.420 1.00 13.87 43 LEU C N 1
ATOM 5683 C CA . LEU C 1 43 ? 7.159 -14.290 1.268 1.00 13.65 43 LEU C CA 1
ATOM 5684 C C . LEU C 1 43 ? 6.677 -14.239 -0.189 1.00 16.94 43 LEU C C 1
ATOM 5685 O O . LEU C 1 43 ? 5.474 -14.170 -0.483 1.00 19.62 43 LEU C O 1
ATOM 5690 N N . HIS C 1 44 ? 7.633 -14.287 -1.119 1.00 20.61 44 HIS C N 1
ATOM 5691 C CA . HIS C 1 44 ? 7.342 -14.258 -2.559 1.00 21.24 44 HIS C CA 1
ATOM 5692 C C . HIS C 1 44 ? 6.568 -15.493 -2.957 1.00 19.70 44 HIS C C 1
ATOM 5693 O O . HIS C 1 44 ? 5.633 -15.432 -3.757 1.00 21.29 44 HIS C O 1
ATOM 5700 N N . TRP C 1 45 ? 6.948 -16.615 -2.375 1.00 17.63 45 TRP C N 1
ATOM 5701 C CA . TRP C 1 45 ? 6.245 -17.837 -2.669 1.00 18.36 45 TRP C CA 1
ATOM 5702 C C . TRP C 1 45 ? 4.805 -17.801 -2.152 1.00 23.88 45 TRP C C 1
ATOM 5703 O O . TRP C 1 45 ? 3.824 -18.175 -2.821 1.00 19.04 45 TRP C O 1
ATOM 5714 N N . LEU C 1 46 ? 4.647 -17.322 -0.931 1.00 19.65 46 LEU C N 1
ATOM 5715 C CA . LEU C 1 46 ? 3.301 -17.237 -0.391 1.00 18.83 46 LEU C CA 1
ATOM 5716 C C . LEU C 1 46 ? 2.430 -16.332 -1.249 1.00 20.94 46 LEU C C 1
ATOM 5717 O O . LEU C 1 46 ? 1.263 -16.606 -1.525 1.00 22.93 46 LEU C O 1
ATOM 5722 N N . SER C 1 47 ? 2.982 -15.201 -1.670 1.00 19.17 47 SER C N 1
ATOM 5723 C CA . SER C 1 47 ? 2.208 -14.275 -2.473 1.00 19.31 47 SER C CA 1
ATOM 5724 C C . SER C 1 47 ? 1.705 -14.898 -3.745 1.00 24.43 47 SER C C 1
ATOM 5725 O O . SER C 1 47 ? 0.714 -14.426 -4.307 1.00 27.74 47 SER C O 1
ATOM 5728 N N . SER C 1 48 ? 2.412 -15.933 -4.197 1.00 27.21 48 SER C N 1
ATOM 5729 C CA . SER C 1 48 ? 2.015 -16.608 -5.414 1.00 24.93 48 SER C CA 1
ATOM 5730 C C . SER C 1 48 ? 0.874 -17.563 -5.126 1.00 31.70 48 SER C C 1
ATOM 5731 O O . SER C 1 48 ? 0.228 -18.050 -6.040 1.00 33.28 48 SER C O 1
ATOM 5734 N N . LEU C 1 49 ? 0.625 -17.848 -3.843 1.00 29.08 49 LEU C N 1
ATOM 5735 C CA . LEU C 1 49 ? -0.431 -18.766 -3.422 1.00 22.57 49 LEU C CA 1
ATOM 5736 C C . LEU C 1 49 ? -1.763 -18.092 -3.115 1.00 31.66 49 LEU C C 1
ATOM 5737 O O . LEU C 1 49 ? -2.843 -18.697 -3.166 1.00 36.99 49 LEU C O 1
ATOM 5742 N N . GLY C 1 50 ? -1.705 -16.834 -2.756 1.00 26.30 50 GLY C N 1
ATOM 5743 C CA . GLY C 1 50 ? -2.938 -16.172 -2.445 1.00 23.45 50 GLY C CA 1
ATOM 5744 C C . GLY C 1 50 ? -2.665 -14.801 -1.932 1.00 22.50 50 GLY C C 1
ATOM 5745 O O . GLY C 1 50 ? -1.519 -14.360 -1.903 1.00 24.92 50 GLY C O 1
ATOM 5746 N N . ASN C 1 51 ? -3.744 -14.141 -1.529 1.00 28.63 51 ASN C N 1
ATOM 5747 C CA . ASN C 1 51 ? -3.662 -12.793 -0.990 1.00 28.31 51 ASN C CA 1
ATOM 5748 C C . ASN C 1 51 ? -3.754 -12.780 0.538 1.00 29.79 51 ASN C C 1
ATOM 5749 O O . ASN C 1 51 ? -4.510 -13.527 1.158 1.00 26.10 51 ASN C O 1
ATOM 5754 N N . PHE C 1 52 ? -2.969 -11.921 1.153 1.00 20.19 52 PHE C N 1
ATOM 5755 C CA . PHE C 1 52 ? -2.985 -11.829 2.590 1.00 18.36 52 PHE C CA 1
ATOM 5756 C C . PHE C 1 52 ? -2.383 -10.524 2.982 1.00 19.35 52 PHE C C 1
ATOM 5757 O O . PHE C 1 52 ? -1.901 -9.808 2.108 1.00 24.60 52 PHE C O 1
ATOM 5765 N N . GLU C 1 53 ? -2.405 -10.201 4.275 1.00 17.58 53 GLU C N 1
ATOM 5766 C CA . GLU C 1 53 ? -1.828 -8.946 4.743 1.00 16.40 53 GLU C CA 1
ATOM 5767 C C . GLU C 1 53 ? -0.426 -9.237 5.249 1.00 21.94 53 GLU C C 1
ATOM 5768 O O . GLU C 1 53 ? -0.262 -10.089 6.139 1.00 20.06 53 GLU C O 1
ATOM 5774 N N . PHE C 1 54 ? 0.559 -8.549 4.689 1.00 17.66 54 PHE C N 1
ATOM 5775 C CA . PHE C 1 54 ? 1.917 -8.748 5.159 1.00 14.34 54 PHE C CA 1
ATOM 5776 C C . PHE C 1 54 ? 2.249 -7.519 5.989 1.00 16.82 54 PHE C C 1
ATOM 5777 O O . PHE C 1 54 ? 2.083 -6.406 5.542 1.00 18.04 54 PHE C O 1
ATOM 5785 N N . VAL C 1 55 ? 2.705 -7.685 7.198 1.00 11.74 55 VAL C N 1
ATOM 5786 C CA . VAL C 1 55 ? 3.029 -6.522 7.994 1.00 11.47 55 VAL C CA 1
ATOM 5787 C C . VAL C 1 55 ? 4.457 -6.674 8.456 1.00 16.72 55 VAL C C 1
ATOM 5788 O O . VAL C 1 55 ? 4.762 -7.577 9.224 1.00 14.16 55 VAL C O 1
ATOM 5792 N N . HIS C 1 56 ? 5.359 -5.834 7.990 1.00 12.93 56 HIS C N 1
ATOM 5793 C CA . HIS C 1 56 ? 6.742 -5.942 8.412 1.00 9.01 56 HIS C CA 1
ATOM 5794 C C . HIS C 1 56 ? 6.815 -5.398 9.801 1.00 14.49 56 HIS C C 1
ATOM 5795 O O . HIS C 1 56 ? 6.204 -4.367 10.099 1.00 14.10 56 HIS C O 1
ATOM 5802 N N . GLY C 1 57 ? 7.531 -6.038 10.703 1.00 14.03 57 GLY C N 1
ATOM 5803 C CA . GLY C 1 57 ? 7.601 -5.484 12.034 1.00 12.42 57 GLY C CA 1
ATOM 5804 C C . GLY C 1 57 ? 8.614 -6.222 12.868 1.00 13.35 57 GLY C C 1
ATOM 5805 O O . GLY C 1 57 ? 9.037 -7.318 12.519 1.00 15.42 57 GLY C O 1
ATOM 5806 N N . ASP C 1 58 ? 8.994 -5.625 13.996 1.00 11.46 58 ASP C N 1
ATOM 5807 C CA . ASP C 1 58 ? 9.976 -6.248 14.904 1.00 13.37 58 ASP C CA 1
ATOM 5808 C C . ASP C 1 58 ? 9.248 -6.659 16.200 1.00 14.51 58 ASP C C 1
ATOM 5809 O O . ASP C 1 58 ? 8.724 -5.799 16.942 1.00 12.46 58 ASP C O 1
ATOM 5814 N N . ILE C 1 59 ? 9.197 -7.981 16.432 1.00 10.85 59 ILE C N 1
ATOM 5815 C CA . ILE C 1 59 ? 8.537 -8.555 17.607 1.00 10.39 59 ILE C CA 1
ATOM 5816 C C . ILE C 1 59 ? 9.057 -7.938 18.914 1.00 12.20 59 ILE C C 1
ATOM 5817 O O . ILE C 1 59 ? 8.339 -7.893 19.914 1.00 12.92 59 ILE C O 1
ATOM 5822 N N . ARG C 1 60 ? 10.326 -7.483 18.891 1.00 10.37 60 ARG C N 1
ATOM 5823 C CA . ARG C 1 60 ? 10.921 -6.890 20.078 1.00 11.77 60 ARG C CA 1
ATOM 5824 C C . ARG C 1 60 ? 10.289 -5.543 20.411 1.00 15.82 60 ARG C C 1
ATOM 5825 O O . ARG C 1 60 ? 10.347 -5.081 21.556 1.00 14.09 60 ARG C O 1
ATOM 5833 N N . ASN C 1 61 ? 9.718 -4.908 19.405 1.00 13.83 61 ASN C N 1
ATOM 5834 C CA . ASN C 1 61 ? 9.121 -3.584 19.592 1.00 15.24 61 ASN C CA 1
ATOM 5835 C C . ASN C 1 61 ? 7.685 -3.611 20.084 1.00 16.78 61 ASN C C 1
ATOM 5836 O O . ASN C 1 61 ? 6.773 -4.032 19.376 1.00 13.03 61 ASN C O 1
ATOM 5841 N N . LYS C 1 62 ? 7.485 -3.143 21.314 1.00 13.16 62 LYS C N 1
ATOM 5842 C CA . LYS C 1 62 ? 6.171 -3.164 21.904 1.00 13.24 62 LYS C CA 1
ATOM 5843 C C . LYS C 1 62 ? 5.109 -2.417 21.081 1.00 13.39 62 LYS C C 1
ATOM 5844 O O . LYS C 1 62 ? 3.980 -2.873 20.938 1.00 13.60 62 LYS C O 1
ATOM 5850 N N . ASN C 1 63 ? 5.488 -1.257 20.542 1.00 12.07 63 ASN C N 1
ATOM 5851 C CA . ASN C 1 63 ? 4.548 -0.470 19.741 1.00 13.96 63 ASN C CA 1
ATOM 5852 C C . ASN C 1 63 ? 4.094 -1.233 18.463 1.00 16.56 63 ASN C C 1
ATOM 5853 O O . ASN C 1 63 ? 2.922 -1.307 18.101 1.00 15.00 63 ASN C O 1
ATOM 5858 N N . ASP C 1 64 ? 5.062 -1.809 17.771 1.00 14.02 64 ASP C N 1
ATOM 5859 C CA . ASP C 1 64 ? 4.772 -2.561 16.564 1.00 13.84 64 ASP C CA 1
ATOM 5860 C C . ASP C 1 64 ? 3.796 -3.672 16.884 1.00 13.24 64 ASP C C 1
ATOM 5861 O O . ASP C 1 64 ? 2.820 -3.888 16.177 1.00 13.72 64 ASP C O 1
ATOM 5866 N N . VAL C 1 65 ? 4.061 -4.401 17.963 1.00 10.51 65 VAL C N 1
ATOM 5867 C CA . VAL C 1 65 ? 3.237 -5.520 18.327 1.00 12.30 65 VAL C CA 1
ATOM 5868 C C . VAL C 1 65 ? 1.827 -5.134 18.786 1.00 15.98 65 VAL C C 1
ATOM 5869 O O . VAL C 1 65 ? 0.829 -5.737 18.389 1.00 16.11 65 VAL C O 1
ATOM 5873 N N . THR C 1 66 ? 1.748 -4.121 19.641 1.00 10.91 66 THR C N 1
ATOM 5874 C CA . THR C 1 66 ? 0.485 -3.660 20.139 1.00 13.26 66 THR C CA 1
ATOM 5875 C C . THR C 1 66 ? -0.377 -3.144 18.985 1.00 15.93 66 THR C C 1
ATOM 5876 O O . THR C 1 66 ? -1.571 -3.457 18.947 1.00 16.37 66 THR C O 1
ATOM 5880 N N . ARG C 1 67 ? 0.213 -2.362 18.058 1.00 14.36 67 ARG C N 1
ATOM 5881 C CA . ARG C 1 67 ? -0.561 -1.841 16.930 1.00 14.39 67 ARG C CA 1
ATOM 5882 C C . ARG C 1 67 ? -1.042 -2.938 16.019 1.00 15.67 67 ARG C C 1
ATOM 5883 O O . ARG C 1 67 ? -2.123 -2.878 15.455 1.00 17.66 67 ARG C O 1
ATOM 5891 N N . LEU C 1 68 ? -0.234 -3.981 15.870 1.00 13.00 68 LEU C N 1
ATOM 5892 C CA . LEU C 1 68 ? -0.597 -5.119 15.044 1.00 11.73 68 LEU C CA 1
ATOM 5893 C C . LEU C 1 68 ? -1.859 -5.767 15.583 1.00 16.93 68 LEU C C 1
ATOM 5894 O O . LEU C 1 68 ? -2.820 -5.991 14.858 1.00 15.82 68 LEU C O 1
ATOM 5899 N N . ILE C 1 69 ? -1.865 -6.025 16.908 1.00 11.04 69 ILE C N 1
ATOM 5900 C CA . ILE C 1 69 ? -3.021 -6.650 17.543 1.00 14.08 69 ILE C CA 1
ATOM 5901 C C . ILE C 1 69 ? -4.268 -5.823 17.482 1.00 16.70 69 ILE C C 1
ATOM 5902 O O . ILE C 1 69 ? -5.336 -6.303 17.164 1.00 13.92 69 ILE C O 1
ATOM 5907 N N . THR C 1 70 ? -4.105 -4.537 17.806 1.00 15.32 70 THR C N 1
ATOM 5908 C CA . THR C 1 70 ? -5.258 -3.666 17.821 1.00 17.82 70 THR C CA 1
ATOM 5909 C C . THR C 1 70 ? -5.810 -3.406 16.436 1.00 25.02 70 THR C C 1
ATOM 5910 O O . THR C 1 70 ? -7.020 -3.292 16.238 1.00 17.46 70 THR C O 1
ATOM 5914 N N . LYS C 1 71 ? -4.910 -3.314 15.481 1.00 17.58 71 LYS C N 1
ATOM 5915 C CA . LYS C 1 71 ? -5.366 -3.060 14.155 1.00 18.73 71 LYS C CA 1
ATOM 5916 C C . LYS C 1 71 ? -6.038 -4.244 13.488 1.00 23.65 71 LYS C C 1
ATOM 5917 O O . LYS C 1 71 ? -7.042 -4.092 12.789 1.00 20.99 71 LYS C O 1
ATOM 5923 N N . TYR C 1 72 ? -5.498 -5.432 13.677 1.00 14.26 72 TYR C N 1
ATOM 5924 C CA . TYR C 1 72 ? -6.076 -6.579 13.008 1.00 13.53 72 TYR C CA 1
ATOM 5925 C C . TYR C 1 72 ? -6.958 -7.453 13.822 1.00 22.28 72 TYR C C 1
ATOM 5926 O O . TYR C 1 72 ? -7.696 -8.254 13.242 1.00 21.96 72 TYR C O 1
ATOM 5935 N N . MET C 1 73 ? -6.883 -7.322 15.141 1.00 16.53 73 MET C N 1
ATOM 5936 C CA . MET C 1 73 ? -7.724 -8.126 16.018 1.00 14.65 73 MET C CA 1
ATOM 5937 C C . MET C 1 73 ? -7.931 -9.576 15.564 1.00 19.79 73 MET C C 1
ATOM 5938 O O . MET C 1 73 ? -9.059 -10.059 15.427 1.00 16.86 73 MET C O 1
ATOM 5943 N N . PRO C 1 74 ? -6.850 -10.317 15.342 1.00 15.57 74 PRO C N 1
ATOM 5944 C CA . PRO C 1 74 ? -6.968 -11.716 14.907 1.00 16.25 74 PRO C CA 1
ATOM 5945 C C . PRO C 1 74 ? -7.747 -12.602 15.894 1.00 21.12 74 PRO C C 1
ATOM 5946 O O . PRO C 1 74 ? -7.801 -12.378 17.108 1.00 18.01 74 PRO C O 1
ATOM 5950 N N . ASP C 1 75 ? -8.334 -13.658 15.363 1.00 17.84 75 ASP C N 1
ATOM 5951 C CA . ASP C 1 75 ? -9.073 -14.590 16.180 1.00 17.26 75 ASP C CA 1
ATOM 5952 C C . ASP C 1 75 ? -8.137 -15.635 16.750 1.00 15.53 75 ASP C C 1
ATOM 5953 O O . ASP C 1 75 ? -8.359 -16.198 17.818 1.00 14.55 75 ASP C O 1
ATOM 5958 N N . SER C 1 76 ? -7.085 -15.869 15.983 1.00 13.81 76 SER C N 1
ATOM 5959 C CA . SER C 1 76 ? -6.104 -16.832 16.365 1.00 13.14 76 SER C CA 1
ATOM 5960 C C . SER C 1 76 ? -4.732 -16.394 15.956 1.00 12.97 76 SER C C 1
ATOM 5961 O O . SER C 1 76 ? -4.579 -15.606 15.060 1.00 13.52 76 SER C O 1
ATOM 5964 N N . CYS C 1 77 ? -3.733 -16.928 16.637 1.00 13.75 77 CYS C N 1
ATOM 5965 C CA . CYS C 1 77 ? -2.379 -16.555 16.314 1.00 13.29 77 CYS C CA 1
ATOM 5966 C C . CYS C 1 77 ? -1.399 -17.709 16.537 1.00 17.13 77 CYS C C 1
ATOM 5967 O O . CYS C 1 77 ? -1.500 -18.481 17.516 1.00 15.88 77 CYS C O 1
ATOM 5970 N N . PHE C 1 78 ? -0.447 -17.834 15.619 1.00 11.41 78 PHE C N 1
ATOM 5971 C CA . PHE C 1 78 ? 0.644 -18.827 15.727 1.00 12.51 78 PHE C CA 1
ATOM 5972 C C . PHE C 1 78 ? 1.841 -17.923 16.004 1.00 10.95 78 PHE C C 1
ATOM 5973 O O . PHE C 1 78 ? 2.189 -17.151 15.142 1.00 11.21 78 PHE C O 1
ATOM 5981 N N . HIS C 1 79 ? 2.423 -17.990 17.203 1.00 11.43 79 HIS C N 1
ATOM 5982 C CA . HIS C 1 79 ? 3.538 -17.132 17.563 1.00 10.21 79 HIS C CA 1
ATOM 5983 C C . HIS C 1 79 ? 4.848 -17.856 17.357 1.00 11.60 79 HIS C C 1
ATOM 5984 O O . HIS C 1 79 ? 5.351 -18.567 18.241 1.00 13.95 79 HIS C O 1
ATOM 5991 N N . LEU C 1 80 ? 5.378 -17.649 16.151 1.00 11.25 80 LEU C N 1
ATOM 5992 C CA . LEU C 1 80 ? 6.604 -18.280 15.704 1.00 12.77 80 LEU C CA 1
ATOM 5993 C C . LEU C 1 80 ? 7.794 -17.372 15.533 1.00 13.56 80 LEU C C 1
ATOM 5994 O O . LEU C 1 80 ? 8.909 -17.833 15.289 1.00 15.71 80 LEU C O 1
ATOM 5999 N N . ALA C 1 81 ? 7.593 -16.075 15.662 1.00 12.39 81 ALA C N 1
ATOM 6000 C CA . ALA C 1 81 ? 8.740 -15.198 15.526 1.00 15.65 81 ALA C CA 1
ATOM 6001 C C . ALA C 1 81 ? 9.688 -15.505 16.682 1.00 20.47 81 ALA C C 1
ATOM 6002 O O . ALA C 1 81 ? 9.283 -15.514 17.849 1.00 26.98 81 ALA C O 1
ATOM 6004 N N . GLY C 1 82 ? 10.944 -15.824 16.393 1.00 17.54 82 GLY C N 1
ATOM 6005 C CA . GLY C 1 82 ? 11.843 -16.135 17.502 1.00 15.73 82 GLY C CA 1
ATOM 6006 C C . GLY C 1 82 ? 13.300 -16.108 17.090 1.00 15.58 82 GLY C C 1
ATOM 6007 O O . GLY C 1 82 ? 13.630 -15.983 15.910 1.00 17.95 82 GLY C O 1
ATOM 6008 N N . GLN C 1 83 ? 14.170 -16.175 18.093 1.00 14.37 83 GLN C N 1
ATOM 6009 C CA . GLN C 1 83 ? 15.611 -16.251 17.866 1.00 15.62 83 GLN C CA 1
ATOM 6010 C C . GLN C 1 83 ? 15.752 -17.778 18.006 1.00 14.13 83 GLN C C 1
ATOM 6011 O O . GLN C 1 83 ? 15.508 -18.364 19.101 1.00 14.42 83 GLN C O 1
ATOM 6017 N N . VAL C 1 84 ? 16.071 -18.451 16.897 1.00 15.50 84 VAL C N 1
ATOM 6018 C CA . VAL C 1 84 ? 16.088 -19.893 16.886 1.00 14.51 84 VAL C CA 1
ATOM 6019 C C . VAL C 1 84 ? 17.366 -20.651 17.109 1.00 19.89 84 VAL C C 1
ATOM 6020 O O . VAL C 1 84 ? 17.311 -21.866 17.213 1.00 20.87 84 VAL C O 1
ATOM 6024 N N . ALA C 1 85 ? 18.508 -20.020 17.151 1.00 18.05 85 ALA C N 1
ATOM 6025 C CA . ALA C 1 85 ? 19.702 -20.836 17.293 1.00 19.17 85 ALA C CA 1
ATOM 6026 C C . ALA C 1 85 ? 20.355 -20.773 18.622 1.00 21.95 85 ALA C C 1
ATOM 6027 O O . ALA C 1 85 ? 20.508 -19.693 19.206 1.00 19.07 85 ALA C O 1
ATOM 6029 N N . MET C 1 86 ? 20.772 -21.946 19.086 1.00 23.55 86 MET C N 1
ATOM 6030 C CA . MET C 1 86 ? 21.423 -21.966 20.378 1.00 23.60 86 MET C CA 1
ATOM 6031 C C . MET C 1 86 ? 22.737 -21.236 20.321 1.00 22.92 86 MET C C 1
ATOM 6032 O O . MET C 1 86 ? 23.054 -20.455 21.211 1.00 19.54 86 MET C O 1
ATOM 6037 N N . THR C 1 87 ? 23.492 -21.470 19.258 1.00 22.55 87 THR C N 1
ATOM 6038 C CA . THR C 1 87 ? 24.792 -20.815 19.059 1.00 24.32 87 THR C CA 1
ATOM 6039 C C . THR C 1 87 ? 24.729 -19.266 19.125 1.00 25.69 87 THR C C 1
ATOM 6040 O O . THR C 1 87 ? 25.464 -18.584 19.855 1.00 20.68 87 THR C O 1
ATOM 6044 N N . THR C 1 88 ? 23.823 -18.680 18.363 1.00 16.51 88 THR C N 1
ATOM 6045 C CA . THR C 1 88 ? 23.664 -17.252 18.372 1.00 14.16 88 THR C CA 1
ATOM 6046 C C . THR C 1 88 ? 23.225 -16.736 19.754 1.00 15.48 88 THR C C 1
ATOM 6047 O O . THR C 1 88 ? 23.584 -15.635 20.157 1.00 18.46 88 THR C O 1
ATOM 6051 N N . SER C 1 89 ? 22.419 -17.503 20.488 1.00 11.80 89 SER C N 1
ATOM 6052 C CA . SER C 1 89 ? 21.978 -17.055 21.803 1.00 11.71 89 SER C CA 1
ATOM 6053 C C . SER C 1 89 ? 23.165 -16.922 22.725 1.00 15.20 89 SER C C 1
ATOM 6054 O O . SER C 1 89 ? 23.182 -16.096 23.611 1.00 15.57 89 SER C O 1
ATOM 6057 N N . ILE C 1 90 ? 24.177 -17.764 22.515 1.00 14.46 90 ILE C N 1
ATOM 6058 C CA . ILE C 1 90 ? 25.394 -17.736 23.317 1.00 14.10 90 ILE C CA 1
ATOM 6059 C C . ILE C 1 90 ? 26.225 -16.528 22.915 1.00 17.69 90 ILE C C 1
ATOM 6060 O O . ILE C 1 90 ? 26.824 -15.851 23.749 1.00 18.48 90 ILE C O 1
ATOM 6065 N N . ASP C 1 91 ? 26.253 -16.201 21.626 1.00 13.70 91 ASP C N 1
ATOM 6066 C CA . ASP C 1 91 ? 27.041 -15.050 21.263 1.00 13.37 91 ASP C CA 1
ATOM 6067 C C . ASP C 1 91 ? 26.302 -13.715 21.462 1.00 19.93 91 ASP C C 1
ATOM 6068 O O . ASP C 1 91 ? 26.930 -12.666 21.592 1.00 16.07 91 ASP C O 1
ATOM 6073 N N . ASN C 1 92 ? 24.966 -13.757 21.494 1.00 13.85 92 ASN C N 1
ATOM 6074 C CA . ASN C 1 92 ? 24.172 -12.550 21.629 1.00 13.83 92 ASN C CA 1
ATOM 6075 C C . ASN C 1 92 ? 22.947 -12.800 22.497 1.00 13.42 92 ASN C C 1
ATOM 6076 O O . ASN C 1 92 ? 21.799 -12.773 22.034 1.00 14.50 92 ASN C O 1
ATOM 6081 N N . PRO C 1 93 ? 23.200 -13.074 23.787 1.00 13.49 93 PRO C N 1
ATOM 6082 C CA . PRO C 1 93 ? 22.124 -13.369 24.728 1.00 14.30 93 PRO C CA 1
ATOM 6083 C C . PRO C 1 93 ? 21.073 -12.274 24.860 1.00 12.66 93 PRO C C 1
ATOM 6084 O O . PRO C 1 93 ? 19.894 -12.535 25.125 1.00 12.22 93 PRO C O 1
ATOM 6088 N N . CYS C 1 94 ? 21.533 -11.048 24.676 1.00 10.75 94 CYS C N 1
ATOM 6089 C CA . CYS C 1 94 ? 20.637 -9.920 24.789 1.00 12.00 94 CYS C CA 1
ATOM 6090 C C . CYS C 1 94 ? 19.597 -9.981 23.684 1.00 18.00 94 CYS C C 1
ATOM 6091 O O . CYS C 1 94 ? 18.397 -9.869 23.918 1.00 14.49 94 CYS C O 1
ATOM 6094 N N . MET C 1 95 ? 20.040 -10.172 22.468 1.00 15.46 95 MET C N 1
ATOM 6095 C CA . MET C 1 95 ? 19.075 -10.227 21.404 1.00 14.72 95 MET C CA 1
ATOM 6096 C C . MET C 1 95 ? 18.141 -11.386 21.603 1.00 17.93 95 MET C C 1
ATOM 6097 O O . MET C 1 95 ? 16.921 -11.296 21.348 1.00 12.23 95 MET C O 1
ATOM 6102 N N . ASP C 1 96 ? 18.721 -12.518 22.033 1.00 14.27 96 ASP C N 1
ATOM 6103 C CA . ASP C 1 96 ? 17.892 -13.711 22.236 1.00 12.49 96 ASP C CA 1
ATOM 6104 C C . ASP C 1 96 ? 16.780 -13.487 23.265 1.00 17.01 96 ASP C C 1
ATOM 6105 O O . ASP C 1 96 ? 15.612 -13.900 23.093 1.00 13.78 96 ASP C O 1
ATOM 6110 N N . PHE C 1 97 ? 17.147 -12.800 24.351 1.00 13.12 97 PHE C N 1
ATOM 6111 C CA . PHE C 1 97 ? 16.181 -12.478 25.381 1.00 11.19 97 PHE C CA 1
ATOM 6112 C C . PHE C 1 97 ? 15.107 -11.519 24.854 1.00 11.53 97 PHE C C 1
ATOM 6113 O O . PHE C 1 97 ? 13.881 -11.703 25.042 1.00 10.82 97 PHE C O 1
ATOM 6121 N N . GLU C 1 98 ? 15.580 -10.458 24.178 1.00 13.33 98 GLU C N 1
ATOM 6122 C CA . GLU C 1 98 ? 14.609 -9.476 23.683 1.00 12.54 98 GLU C CA 1
ATOM 6123 C C . GLU C 1 98 ? 13.587 -10.071 22.743 1.00 12.84 98 GLU C C 1
ATOM 6124 O O . GLU C 1 98 ? 12.388 -9.705 22.763 1.00 16.62 98 GLU C O 1
ATOM 6130 N N . ILE C 1 99 ? 14.050 -10.958 21.878 1.00 12.84 99 ILE C N 1
ATOM 6131 C CA . ILE C 1 99 ? 13.145 -11.542 20.894 1.00 13.17 99 ILE C CA 1
ATOM 6132 C C . ILE C 1 99 ? 12.216 -12.576 21.480 1.00 12.83 99 ILE C C 1
ATOM 6133 O O . ILE C 1 99 ? 10.985 -12.491 21.340 1.00 12.77 99 ILE C O 1
ATOM 6138 N N . ASN C 1 100 ? 12.807 -13.572 22.121 1.00 9.69 100 ASN C N 1
ATOM 6139 C CA . ASN C 1 100 ? 11.992 -14.640 22.663 1.00 9.69 100 ASN C CA 1
ATOM 6140 C C . ASN C 1 100 ? 11.193 -14.271 23.885 1.00 13.50 100 ASN C C 1
ATOM 6141 O O . ASN C 1 100 ? 10.027 -14.603 23.942 1.00 13.73 100 ASN C O 1
ATOM 6146 N N . VAL C 1 101 ? 11.805 -13.601 24.875 1.00 13.13 101 VAL C N 1
ATOM 6147 C CA . VAL C 1 101 ? 11.065 -13.236 26.064 1.00 10.89 101 VAL C CA 1
ATOM 6148 C C . VAL C 1 101 ? 10.281 -11.941 25.810 1.00 16.44 101 VAL C C 1
ATOM 6149 O O . VAL C 1 101 ? 9.037 -11.856 25.954 1.00 12.37 101 VAL C O 1
ATOM 6153 N N . GLY C 1 102 ? 11.051 -10.923 25.423 1.00 12.29 102 GLY C N 1
ATOM 6154 C CA . GLY C 1 102 ? 10.420 -9.660 25.174 1.00 13.89 102 GLY C CA 1
ATOM 6155 C C . GLY C 1 102 ? 9.287 -9.720 24.143 1.00 11.04 102 GLY C C 1
ATOM 6156 O O . GLY C 1 102 ? 8.206 -9.168 24.369 1.00 14.36 102 GLY C O 1
ATOM 6157 N N . GLY C 1 103 ? 9.535 -10.330 23.010 1.00 11.00 103 GLY C N 1
ATOM 6158 C CA . GLY C 1 103 ? 8.527 -10.400 21.951 1.00 10.37 103 GLY C CA 1
ATOM 6159 C C . GLY C 1 103 ? 7.273 -11.119 22.386 1.00 12.38 103 GLY C C 1
ATOM 6160 O O . GLY C 1 103 ? 6.143 -10.693 22.101 1.00 14.09 103 GLY C O 1
ATOM 6161 N N . THR C 1 104 ? 7.463 -12.234 23.098 1.00 11.44 104 THR C N 1
ATOM 6162 C CA . THR C 1 104 ? 6.329 -13.014 23.592 1.00 9.57 104 THR C CA 1
ATOM 6163 C C . THR C 1 104 ? 5.491 -12.230 24.580 1.00 10.91 104 THR C C 1
ATOM 6164 O O . THR C 1 104 ? 4.264 -12.241 24.552 1.00 12.05 104 THR C O 1
ATOM 6168 N N . LEU C 1 105 ? 6.157 -11.514 25.475 1.00 10.27 105 LEU C N 1
ATOM 6169 C CA . LEU C 1 105 ? 5.430 -10.706 26.458 1.00 13.72 105 LEU C CA 1
ATOM 6170 C C . LEU C 1 105 ? 4.713 -9.525 25.757 1.00 18.68 105 LEU C C 1
ATOM 6171 O O . LEU C 1 105 ? 3.603 -9.136 26.133 1.00 14.03 105 LEU C O 1
ATOM 6176 N N . ASN C 1 106 ? 5.337 -8.939 24.717 1.00 14.14 106 ASN C N 1
ATOM 6177 C CA . ASN C 1 106 ? 4.685 -7.855 23.988 1.00 10.69 106 ASN C CA 1
ATOM 6178 C C . ASN C 1 106 ? 3.393 -8.403 23.406 1.00 13.61 106 ASN C C 1
ATOM 6179 O O . ASN C 1 106 ? 2.372 -7.747 23.395 1.00 13.81 106 ASN C O 1
ATOM 6184 N N . LEU C 1 107 ? 3.432 -9.629 22.894 1.00 13.35 107 LEU C N 1
ATOM 6185 C CA . LEU C 1 107 ? 2.239 -10.227 22.316 1.00 12.64 107 LEU C CA 1
ATOM 6186 C C . LEU C 1 107 ? 1.218 -10.547 23.391 1.00 13.15 107 LEU C C 1
ATOM 6187 O O . LEU C 1 107 ? 0.040 -10.227 23.244 1.00 11.34 107 LEU C O 1
ATOM 6192 N N . LEU C 1 108 ? 1.668 -11.179 24.476 1.00 11.36 108 LEU C N 1
ATOM 6193 C CA . LEU C 1 108 ? 0.751 -11.549 25.570 1.00 12.43 108 LEU C CA 1
ATOM 6194 C C . LEU C 1 108 ? 0.029 -10.355 26.183 1.00 15.99 108 LEU C C 1
ATOM 6195 O O . LEU C 1 108 ? -1.173 -10.406 26.447 1.00 14.72 108 LEU C O 1
ATOM 6200 N N . GLU C 1 109 ? 0.764 -9.255 26.411 1.00 14.61 109 GLU C N 1
ATOM 6201 C CA . GLU C 1 109 ? 0.171 -8.058 26.985 1.00 10.32 109 GLU C CA 1
ATOM 6202 C C . GLU C 1 109 ? -0.826 -7.415 26.055 1.00 16.15 109 GLU C C 1
ATOM 6203 O O . GLU C 1 109 ? -1.887 -6.926 26.491 1.00 13.88 109 GLU C O 1
ATOM 6209 N N . ALA C 1 110 ? -0.500 -7.396 24.769 1.00 11.41 110 ALA C N 1
ATOM 6210 C CA . ALA C 1 110 ? -1.447 -6.799 23.812 1.00 11.79 110 ALA C CA 1
ATOM 6211 C C . ALA C 1 110 ? -2.725 -7.597 23.751 1.00 14.88 110 ALA C C 1
ATOM 6212 O O . ALA C 1 110 ? -3.834 -7.063 23.667 1.00 13.38 110 ALA C O 1
ATOM 6214 N N . VAL C 1 111 ? -2.566 -8.918 23.761 1.00 13.23 111 VAL C N 1
ATOM 6215 C CA . VAL C 1 111 ? -3.704 -9.828 23.700 1.00 11.24 111 VAL C CA 1
ATOM 6216 C C . VAL C 1 111 ? -4.558 -9.674 24.945 1.00 17.51 111 VAL C C 1
ATOM 6217 O O . VAL C 1 111 ? -5.805 -9.492 24.901 1.00 15.36 111 VAL C O 1
ATOM 6221 N N . ARG C 1 112 ? -3.885 -9.717 26.092 1.00 12.51 112 ARG C N 1
ATOM 6222 C CA . ARG C 1 112 ? -4.612 -9.589 27.363 1.00 12.30 112 ARG C CA 1
ATOM 6223 C C . ARG C 1 112 ? -5.395 -8.303 27.429 1.00 16.85 112 ARG C C 1
ATOM 6224 O O . ARG C 1 112 ? -6.554 -8.284 27.804 1.00 17.52 112 ARG C O 1
ATOM 6232 N N . GLN C 1 113 ? -4.762 -7.196 27.094 1.00 14.46 113 GLN C N 1
ATOM 6233 C CA . GLN C 1 113 ? -5.462 -5.930 27.205 1.00 12.91 113 GLN C CA 1
ATOM 6234 C C . GLN C 1 113 ? -6.427 -5.567 26.094 1.00 16.75 113 GLN C C 1
ATOM 6235 O O . GLN C 1 113 ? -7.429 -4.932 26.367 1.00 19.24 113 GLN C O 1
ATOM 6241 N N . TYR C 1 114 ? -6.141 -5.928 24.832 1.00 18.00 114 TYR C N 1
ATOM 6242 C CA . TYR C 1 114 ? -6.984 -5.538 23.702 1.00 15.69 114 TYR C CA 1
ATOM 6243 C C . TYR C 1 114 ? -7.692 -6.605 22.921 1.00 20.04 114 TYR C C 1
ATOM 6244 O O . TYR C 1 114 ? -8.513 -6.240 22.071 1.00 20.64 114 TYR C O 1
ATOM 6253 N N . ASN C 1 115 ? -7.372 -7.885 23.151 1.00 15.88 115 ASN C N 1
ATOM 6254 C CA . ASN C 1 115 ? -7.998 -8.927 22.340 1.00 13.54 115 ASN C CA 1
ATOM 6255 C C . ASN C 1 115 ? -7.914 -10.272 23.031 1.00 18.45 115 ASN C C 1
ATOM 6256 O O . ASN C 1 115 ? -7.467 -11.229 22.450 1.00 14.37 115 ASN C O 1
ATOM 6261 N N . SER C 1 116 ? -8.375 -10.328 24.273 1.00 19.72 116 SER C N 1
ATOM 6262 C CA . SER C 1 116 ? -8.298 -11.512 25.130 1.00 15.22 116 SER C CA 1
ATOM 6263 C C . SER C 1 116 ? -8.858 -12.823 24.715 1.00 15.06 116 SER C C 1
ATOM 6264 O O . SER C 1 116 ? -8.529 -13.826 25.335 1.00 16.94 116 SER C O 1
ATOM 6267 N N . ASN C 1 117 ? -9.681 -12.832 23.694 1.00 16.59 117 ASN C N 1
ATOM 6268 C CA . ASN C 1 117 ? -10.204 -14.096 23.272 1.00 17.85 117 ASN C CA 1
ATOM 6269 C C . ASN C 1 117 ? -9.314 -14.771 22.255 1.00 18.13 117 ASN C C 1
ATOM 6270 O O . ASN C 1 117 ? -9.544 -15.922 21.913 1.00 18.33 117 ASN C O 1
ATOM 6275 N N . CYS C 1 118 ? -8.310 -14.075 21.734 1.00 14.57 118 CYS C N 1
ATOM 6276 C CA . CYS C 1 118 ? -7.434 -14.657 20.712 1.00 14.72 118 CYS C CA 1
ATOM 6277 C C . CYS C 1 118 ? -6.808 -15.972 21.130 1.00 18.29 118 CYS C C 1
ATOM 6278 O O . CYS C 1 118 ? -6.238 -16.031 22.193 1.00 21.21 118 CYS C O 1
ATOM 6281 N N . ASN C 1 119 ? -6.893 -17.011 20.289 1.00 13.60 119 ASN C N 1
ATOM 6282 C CA . ASN C 1 119 ? -6.284 -18.310 20.573 1.00 16.04 119 ASN C CA 1
ATOM 6283 C C . ASN C 1 119 ? -4.816 -18.272 20.169 1.00 29.47 119 ASN C C 1
ATOM 6284 O O . ASN C 1 119 ? -4.551 -17.974 19.009 1.00 34.94 119 ASN C O 1
ATOM 6289 N N . ILE C 1 120 ? -3.866 -18.548 21.086 1.00 14.71 120 ILE C N 1
ATOM 6290 C CA . ILE C 1 120 ? -2.473 -18.475 20.702 1.00 12.76 120 ILE C CA 1
ATOM 6291 C C . ILE C 1 120 ? -1.724 -19.778 20.861 1.00 18.23 120 ILE C C 1
ATOM 6292 O O . ILE C 1 120 ? -1.808 -20.371 21.930 1.00 17.72 120 ILE C O 1
ATOM 6297 N N . ILE C 1 121 ? -0.996 -20.206 19.809 1.00 11.84 121 ILE C N 1
ATOM 6298 C CA . ILE C 1 121 ? -0.182 -21.424 19.909 1.00 14.97 121 ILE C CA 1
ATOM 6299 C C . ILE C 1 121 ? 1.266 -20.957 19.878 1.00 12.75 121 ILE C C 1
ATOM 6300 O O . ILE C 1 121 ? 1.637 -20.231 18.959 1.00 11.14 121 ILE C O 1
ATOM 6305 N N . TYR C 1 122 ? 2.044 -21.358 20.866 1.00 10.90 122 TYR C N 1
ATOM 6306 C CA . TYR C 1 122 ? 3.433 -20.975 20.947 1.00 13.18 122 TYR C CA 1
ATOM 6307 C C . TYR C 1 122 ? 4.375 -22.153 20.731 1.00 14.78 122 TYR C C 1
ATOM 6308 O O . TYR C 1 122 ? 4.223 -23.195 21.358 1.00 12.71 122 TYR C O 1
ATOM 6317 N N . SER C 1 123 ? 5.372 -21.935 19.854 1.00 13.47 123 SER C N 1
ATOM 6318 C CA . SER C 1 123 ? 6.358 -22.954 19.548 1.00 10.36 123 SER C CA 1
ATOM 6319 C C . SER C 1 123 ? 7.549 -22.857 20.493 1.00 14.13 123 SER C C 1
ATOM 6320 O O . SER C 1 123 ? 8.464 -22.040 20.334 1.00 15.56 123 SER C O 1
ATOM 6323 N N . SER C 1 124 ? 7.523 -23.713 21.485 1.00 14.05 124 SER C N 1
ATOM 6324 C CA . SER C 1 124 ? 8.574 -23.787 22.477 1.00 15.59 124 SER C CA 1
ATOM 6325 C C . SER C 1 124 ? 9.584 -24.842 22.006 1.00 14.78 124 SER C C 1
ATOM 6326 O O . SER C 1 124 ? 9.563 -25.200 20.828 1.00 14.90 124 SER C O 1
ATOM 6329 N N . THR C 1 125 ? 10.440 -25.314 22.930 1.00 12.74 125 THR C N 1
ATOM 6330 C CA . THR C 1 125 ? 11.500 -26.261 22.593 1.00 12.80 125 THR C CA 1
ATOM 6331 C C . THR C 1 125 ? 11.818 -27.306 23.616 1.00 16.88 125 THR C C 1
ATOM 6332 O O . THR C 1 125 ? 11.588 -27.123 24.805 1.00 15.90 125 THR C O 1
ATOM 6340 N N . ASN C 1 126 ? 12.396 -28.409 23.122 1.00 15.33 126 ASN C N 1
ATOM 6341 C CA . ASN C 1 126 ? 12.787 -29.476 24.013 1.00 13.14 126 ASN C CA 1
ATOM 6342 C C . ASN C 1 126 ? 13.942 -29.031 24.933 1.00 14.41 126 ASN C C 1
ATOM 6343 O O . ASN C 1 126 ? 14.276 -29.698 25.927 1.00 14.94 126 ASN C O 1
ATOM 6348 N N . LYS C 1 127 ? 14.566 -27.879 24.624 1.00 14.26 127 LYS C N 1
ATOM 6349 C CA . LYS C 1 127 ? 15.686 -27.365 25.453 1.00 14.23 127 LYS C CA 1
ATOM 6350 C C . LYS C 1 127 ? 15.249 -26.844 26.834 1.00 22.60 127 LYS C C 1
ATOM 6351 O O . LYS C 1 127 ? 16.101 -26.537 27.687 1.00 18.92 127 LYS C O 1
ATOM 6357 N N . VAL C 1 128 ? 13.910 -26.745 27.091 1.00 13.66 128 VAL C N 1
ATOM 6358 C CA . VAL C 1 128 ? 13.494 -26.284 28.402 1.00 14.74 128 VAL C CA 1
ATOM 6359 C C . VAL C 1 128 ? 13.767 -27.406 29.397 1.00 15.73 128 VAL C C 1
ATOM 6360 O O . VAL C 1 128 ? 13.704 -27.215 30.601 1.00 16.82 128 VAL C O 1
ATOM 6364 N N . TYR C 1 129 ? 14.081 -28.608 28.868 1.00 13.66 129 TYR C N 1
ATOM 6365 C CA . TYR C 1 129 ? 14.337 -29.791 29.709 1.00 13.63 129 TYR C CA 1
ATOM 6366 C C . TYR C 1 129 ? 15.791 -29.951 30.137 1.00 17.32 129 TYR C C 1
ATOM 6367 O O . TYR C 1 129 ? 16.128 -30.861 30.898 1.00 19.94 129 TYR C O 1
ATOM 6376 N N . GLY C 1 130 ? 16.662 -29.077 29.653 1.00 16.78 130 GLY C N 1
ATOM 6377 C CA . GLY C 1 130 ? 18.068 -29.173 30.071 1.00 24.17 130 GLY C CA 1
ATOM 6378 C C . GLY C 1 130 ? 18.912 -30.256 29.397 1.00 27.84 130 GLY C C 1
ATOM 6379 O O . GLY C 1 130 ? 18.621 -30.631 28.253 1.00 22.93 130 GLY C O 1
ATOM 6380 N N . ASP C 1 131 ? 19.957 -30.771 30.113 1.00 20.99 131 ASP C N 1
ATOM 6381 C CA . ASP C 1 131 ? 20.850 -31.780 29.526 1.00 23.01 131 ASP C CA 1
ATOM 6382 C C . ASP C 1 131 ? 20.367 -33.202 29.625 1.00 17.99 131 ASP C C 1
ATOM 6383 O O . ASP C 1 131 ? 20.880 -34.083 28.958 1.00 20.77 131 ASP C O 1
ATOM 6388 N N . LEU C 1 132 ? 19.372 -33.383 30.460 1.00 17.01 132 LEU C N 1
ATOM 6389 C CA . LEU C 1 132 ? 18.737 -34.652 30.704 1.00 20.12 132 LEU C CA 1
ATOM 6390 C C . LEU C 1 132 ? 19.727 -35.687 31.257 1.00 24.09 132 LEU C C 1
ATOM 6391 O O . LEU C 1 132 ? 19.601 -36.899 31.117 1.00 22.88 132 LEU C O 1
ATOM 6396 N N . GLU C 1 133 ? 20.739 -35.206 31.925 1.00 24.93 133 GLU C N 1
ATOM 6397 C CA . GLU C 1 133 ? 21.717 -36.120 32.482 1.00 25.83 133 GLU C CA 1
ATOM 6398 C C . GLU C 1 133 ? 21.290 -36.812 33.777 1.00 30.75 133 GLU C C 1
ATOM 6399 O O . GLU C 1 133 ? 22.049 -37.582 34.377 1.00 27.35 133 GLU C O 1
ATOM 6405 N N . GLN C 1 134 ? 20.066 -36.567 34.229 1.00 24.53 134 GLN C N 1
ATOM 6406 C CA . GLN C 1 134 ? 19.597 -37.243 35.423 1.00 23.04 134 GLN C CA 1
ATOM 6407 C C . GLN C 1 134 ? 19.220 -38.694 35.074 1.00 31.18 134 GLN C C 1
ATOM 6408 O O . GLN C 1 134 ? 18.972 -39.502 35.954 1.00 34.20 134 GLN C O 1
ATOM 6414 N N . TYR C 1 135 ? 19.148 -39.035 33.782 1.00 28.56 135 TYR C N 1
ATOM 6415 C CA . TYR C 1 135 ? 18.783 -40.399 33.359 1.00 25.51 135 TYR C CA 1
ATOM 6416 C C . TYR C 1 135 ? 19.982 -41.200 32.875 1.00 30.78 135 TYR C C 1
ATOM 6417 O O . TYR C 1 135 ? 21.081 -40.686 32.691 1.00 26.00 135 TYR C O 1
ATOM 6426 N N . LYS C 1 136 ? 19.774 -42.481 32.649 1.00 32.24 136 LYS C N 1
ATOM 6427 C CA . LYS C 1 136 ? 20.875 -43.301 32.175 1.00 32.30 136 LYS C CA 1
ATOM 6428 C C . LYS C 1 136 ? 20.750 -43.651 30.706 1.00 31.01 136 LYS C C 1
ATOM 6429 O O . LYS C 1 136 ? 19.663 -43.820 30.133 1.00 26.82 136 LYS C O 1
ATOM 6435 N N . TYR C 1 137 ? 21.918 -43.724 30.104 1.00 26.10 137 TYR C N 1
ATOM 6436 C CA . TYR C 1 137 ? 22.053 -43.999 28.696 1.00 29.29 137 TYR C CA 1
ATOM 6437 C C . TYR C 1 137 ? 22.992 -45.139 28.376 1.00 32.95 137 TYR C C 1
ATOM 6438 O O . TYR C 1 137 ? 23.885 -45.519 29.121 1.00 30.72 137 TYR C O 1
ATOM 6447 N N . ASN C 1 138 ? 22.776 -45.630 27.199 1.00 23.70 138 ASN C N 1
ATOM 6448 C CA . ASN C 1 138 ? 23.553 -46.680 26.637 1.00 29.82 138 ASN C CA 1
ATOM 6449 C C . ASN C 1 138 ? 23.963 -46.185 25.289 1.00 39.41 138 ASN C C 1
ATOM 6450 O O . ASN C 1 138 ? 23.252 -45.389 24.673 1.00 36.54 138 ASN C O 1
ATOM 6455 N N . GLU C 1 139 ? 25.113 -46.671 24.863 1.00 36.76 139 GLU C N 1
ATOM 6456 C CA . GLU C 1 139 ? 25.671 -46.320 23.588 1.00 39.27 139 GLU C CA 1
ATOM 6457 C C . GLU C 1 139 ? 25.829 -47.551 22.722 1.00 42.37 139 GLU C C 1
ATOM 6458 O O . GLU C 1 139 ? 26.423 -48.543 23.151 1.00 38.90 139 GLU C O 1
ATOM 6464 N N . THR C 1 140 ? 25.291 -47.477 21.515 1.00 30.65 140 THR C N 1
ATOM 6465 C CA . THR C 1 140 ? 25.412 -48.573 20.587 1.00 30.23 140 THR C CA 1
ATOM 6466 C C . THR C 1 140 ? 26.365 -48.101 19.546 1.00 39.74 140 THR C C 1
ATOM 6467 O O . THR C 1 140 ? 27.055 -47.099 19.717 1.00 38.07 140 THR C O 1
ATOM 6471 N N . GLU C 1 141 ? 26.367 -48.835 18.460 1.00 46.79 141 GLU C N 1
ATOM 6472 C CA . GLU C 1 141 ? 27.216 -48.500 17.351 1.00 51.17 141 GLU C CA 1
ATOM 6473 C C . GLU C 1 141 ? 26.816 -47.174 16.695 1.00 40.22 141 GLU C C 1
ATOM 6474 O O . GLU C 1 141 ? 27.671 -46.370 16.322 1.00 38.05 141 GLU C O 1
ATOM 6480 N N . THR C 1 142 ? 25.511 -46.940 16.550 1.00 46.30 142 THR C N 1
ATOM 6481 C CA . THR C 1 142 ? 25.036 -45.714 15.901 1.00 55.27 142 THR C CA 1
ATOM 6482 C C . THR C 1 142 ? 24.382 -44.651 16.787 1.00 33.41 142 THR C C 1
ATOM 6483 O O . THR C 1 142 ? 24.131 -43.530 16.314 1.00 30.70 142 THR C O 1
ATOM 6487 N N . ARG C 1 143 ? 24.106 -44.986 18.042 1.00 25.93 143 ARG C N 1
ATOM 6488 C CA . ARG C 1 143 ? 23.462 -43.957 18.814 1.00 25.17 143 ARG C CA 1
ATOM 6489 C C . ARG C 1 143 ? 23.447 -44.231 20.272 1.00 29.31 143 ARG C C 1
ATOM 6490 O O . ARG C 1 143 ? 23.880 -45.267 20.749 1.00 32.09 143 ARG C O 1
ATOM 6498 N N . TYR C 1 144 ? 22.894 -43.252 20.984 1.00 23.77 144 TYR C N 1
ATOM 6499 C CA . TYR C 1 144 ? 22.730 -43.352 22.400 1.00 20.31 144 TYR C CA 1
ATOM 6500 C C . TYR C 1 144 ? 21.301 -43.698 22.644 1.00 21.06 144 TYR C C 1
ATOM 6501 O O . TYR C 1 144 ? 20.433 -43.409 21.837 1.00 25.50 144 TYR C O 1
ATOM 6510 N N . THR C 1 145 ? 21.063 -44.286 23.771 1.00 22.60 145 THR C N 1
ATOM 6511 C CA . THR C 1 145 ? 19.737 -44.667 24.114 1.00 22.14 145 THR C CA 1
ATOM 6512 C C . THR C 1 145 ? 19.450 -44.401 25.578 1.00 28.22 145 THR C C 1
ATOM 6513 O O . THR C 1 145 ? 20.293 -44.659 26.415 1.00 34.60 145 THR C O 1
ATOM 6517 N N . CYS C 1 146 ? 18.270 -43.855 25.888 1.00 24.12 146 CYS C N 1
ATOM 6518 C CA . CYS C 1 146 ? 17.921 -43.585 27.267 1.00 24.50 146 CYS C CA 1
ATOM 6519 C C . CYS C 1 146 ? 17.271 -44.814 27.835 1.00 31.86 146 CYS C C 1
ATOM 6520 O O . CYS C 1 146 ? 16.185 -45.226 27.451 1.00 27.96 146 CYS C O 1
ATOM 6523 N N . VAL C 1 147 ? 17.956 -45.416 28.757 1.00 29.59 147 VAL C N 1
ATOM 6524 C CA . VAL C 1 147 ? 17.427 -46.605 29.366 1.00 28.24 147 VAL C CA 1
ATOM 6525 C C . VAL C 1 147 ? 16.148 -46.377 30.157 1.00 30.19 147 VAL C C 1
ATOM 6526 O O . VAL C 1 147 ? 15.225 -47.180 30.196 1.00 29.89 147 VAL C O 1
ATOM 6530 N N . ASP C 1 148 ? 16.080 -45.248 30.818 1.00 34.92 148 ASP C N 1
ATOM 6531 C CA . ASP C 1 148 ? 14.931 -44.929 31.618 1.00 31.31 148 ASP C CA 1
ATOM 6532 C C . ASP C 1 148 ? 13.682 -44.563 30.854 1.00 38.40 148 ASP C C 1
ATOM 6533 O O . ASP C 1 148 ? 12.587 -44.863 31.315 1.00 44.15 148 ASP C O 1
ATOM 6538 N N . LYS C 1 149 ? 13.882 -43.887 29.721 1.00 29.20 149 LYS C N 1
ATOM 6539 C CA . LYS C 1 149 ? 12.817 -43.388 28.883 1.00 27.55 149 LYS C CA 1
ATOM 6540 C C . LYS C 1 149 ? 12.806 -43.909 27.461 1.00 35.79 149 LYS C C 1
ATOM 6541 O O . LYS C 1 149 ? 13.004 -43.198 26.458 1.00 27.74 149 LYS C O 1
ATOM 6547 N N . PRO C 1 150 ? 12.542 -45.190 27.405 1.00 34.24 150 PRO C N 1
ATOM 6548 C CA . PRO C 1 150 ? 12.449 -45.930 26.170 1.00 37.45 150 PRO C CA 1
ATOM 6549 C C . PRO C 1 150 ? 11.609 -45.253 25.075 1.00 37.83 150 PRO C C 1
ATOM 6550 O O . PRO C 1 150 ? 11.969 -45.273 23.896 1.00 37.70 150 PRO C O 1
ATOM 6554 N N . ASN C 1 151 ? 10.469 -44.663 25.451 1.00 32.22 151 ASN C N 1
ATOM 6555 C CA . ASN C 1 151 ? 9.565 -44.014 24.479 1.00 36.33 151 ASN C CA 1
ATOM 6556 C C . ASN C 1 151 ? 9.589 -42.506 24.374 1.00 32.66 151 ASN C C 1
ATOM 6557 O O . ASN C 1 151 ? 8.718 -41.869 23.743 1.00 25.07 151 ASN C O 1
ATOM 6562 N N . GLY C 1 152 ? 10.584 -41.930 24.997 1.00 23.18 152 GLY C N 1
ATOM 6563 C CA . GLY C 1 152 ? 10.653 -40.491 24.925 1.00 26.47 152 GLY C CA 1
ATOM 6564 C C . GLY C 1 152 ? 10.328 -39.857 26.261 1.00 20.16 152 GLY C C 1
ATOM 6565 O O . GLY C 1 152 ? 10.006 -40.538 27.259 1.00 18.91 152 GLY C O 1
ATOM 6566 N N . TYR C 1 153 ? 10.430 -38.542 26.267 1.00 19.29 153 TYR C N 1
ATOM 6567 C CA . TYR C 1 153 ? 10.176 -37.809 27.474 1.00 13.68 153 TYR C CA 1
ATOM 6568 C C . TYR C 1 153 ? 8.852 -37.124 27.372 1.00 17.10 153 TYR C C 1
ATOM 6569 O O . TYR C 1 153 ? 8.501 -36.608 26.303 1.00 14.45 153 TYR C O 1
ATOM 6578 N N . ASP C 1 154 ? 8.151 -37.135 28.513 1.00 18.17 154 ASP C N 1
ATOM 6579 C CA . ASP C 1 154 ? 6.869 -36.490 28.573 1.00 16.55 154 ASP C CA 1
ATOM 6580 C C . ASP C 1 154 ? 6.972 -35.141 29.313 1.00 15.01 154 ASP C C 1
ATOM 6581 O O . ASP C 1 154 ? 8.018 -34.658 29.749 1.00 15.37 154 ASP C O 1
ATOM 6586 N N . GLU C 1 155 ? 5.848 -34.501 29.452 1.00 15.13 155 GLU C N 1
ATOM 6587 C CA . GLU C 1 155 ? 5.796 -33.205 30.089 1.00 15.09 155 GLU C CA 1
ATOM 6588 C C . GLU C 1 155 ? 6.121 -33.203 31.564 1.00 22.79 155 GLU C C 1
ATOM 6589 O O . GLU C 1 155 ? 6.317 -32.146 32.133 1.00 25.54 155 GLU C O 1
ATOM 6595 N N . SER C 1 156 ? 6.183 -34.358 32.213 1.00 16.61 156 SER C N 1
ATOM 6596 C CA . SER C 1 156 ? 6.497 -34.396 33.626 1.00 14.10 156 SER C CA 1
ATOM 6597 C C . SER C 1 156 ? 8.025 -34.334 33.830 1.00 19.27 156 SER C C 1
ATOM 6598 O O . SER C 1 156 ? 8.532 -34.321 34.957 1.00 23.90 156 SER C O 1
ATOM 6601 N N . THR C 1 157 ? 8.771 -34.297 32.740 1.00 17.52 157 THR C N 1
ATOM 6602 C CA . THR C 1 157 ? 10.226 -34.203 32.843 1.00 17.85 157 THR C CA 1
ATOM 6603 C C . THR C 1 157 ? 10.610 -32.850 33.539 1.00 26.39 157 THR C C 1
ATOM 6604 O O . THR C 1 157 ? 10.004 -31.825 33.273 1.00 19.43 157 THR C O 1
ATOM 6608 N N . GLN C 1 158 ? 11.599 -32.823 34.458 1.00 17.21 158 GLN C N 1
ATOM 6609 C CA . GLN C 1 158 ? 11.962 -31.619 35.156 1.00 12.43 158 GLN C CA 1
ATOM 6610 C C . GLN C 1 158 ? 12.365 -30.508 34.218 1.00 18.90 158 GLN C C 1
ATOM 6611 O O . GLN C 1 158 ? 13.090 -30.719 33.243 1.00 18.62 158 GLN C O 1
ATOM 6619 N N . LEU C 1 159 ? 11.876 -29.294 34.509 1.00 16.34 159 LEU C N 1
ATOM 6620 C CA . LEU C 1 159 ? 12.229 -28.112 33.738 1.00 13.35 159 LEU C CA 1
ATOM 6621 C C . LEU C 1 159 ? 13.597 -27.670 34.277 1.00 15.60 159 LEU C C 1
ATOM 6622 O O . LEU C 1 159 ? 13.877 -27.734 35.474 1.00 16.30 159 LEU C O 1
ATOM 6627 N N . ASP C 1 160 ? 14.479 -27.247 33.386 1.00 14.38 160 ASP C N 1
ATOM 6628 C CA . ASP C 1 160 ? 15.818 -26.829 33.759 1.00 13.88 160 ASP C CA 1
ATOM 6629 C C . ASP C 1 160 ? 16.324 -26.184 32.497 1.00 17.06 160 ASP C C 1
ATOM 6630 O O . ASP C 1 160 ? 16.764 -26.857 31.582 1.00 16.67 160 ASP C O 1
ATOM 6635 N N . PHE C 1 161 ? 16.200 -24.871 32.415 1.00 13.80 161 PHE C N 1
ATOM 6636 C CA . PHE C 1 161 ? 16.578 -24.206 31.202 1.00 11.57 161 PHE C CA 1
ATOM 6637 C C . PHE C 1 161 ? 18.077 -24.059 31.016 1.00 18.78 161 PHE C C 1
ATOM 6638 O O . PHE C 1 161 ? 18.753 -23.447 31.818 1.00 23.47 161 PHE C O 1
ATOM 6646 N N . HIS C 1 162 ? 18.599 -24.618 29.930 1.00 18.69 162 HIS C N 1
ATOM 6647 C CA . HIS C 1 162 ? 20.039 -24.532 29.622 1.00 19.32 162 HIS C CA 1
ATOM 6648 C C . HIS C 1 162 ? 20.277 -23.802 28.300 1.00 16.72 162 HIS C C 1
ATOM 6649 O O . HIS C 1 162 ? 19.578 -24.059 27.276 1.00 18.93 162 HIS C O 1
ATOM 6656 N N . SER C 1 163 ? 21.270 -22.907 28.365 1.00 15.12 163 SER C N 1
ATOM 6657 C CA . SER C 1 163 ? 21.714 -22.027 27.303 1.00 15.59 163 SER C CA 1
ATOM 6658 C C . SER C 1 163 ? 20.764 -20.846 27.325 1.00 13.74 163 SER C C 1
ATOM 6659 O O . SER C 1 163 ? 19.645 -20.973 27.761 1.00 13.21 163 SER C O 1
ATOM 6662 N N . PRO C 1 164 ? 21.193 -19.691 26.863 1.00 15.60 164 PRO C N 1
ATOM 6663 C CA . PRO C 1 164 ? 20.323 -18.538 26.849 1.00 14.55 164 PRO C CA 1
ATOM 6664 C C . PRO C 1 164 ? 19.096 -18.814 26.023 1.00 18.22 164 PRO C C 1
ATOM 6665 O O . PRO C 1 164 ? 18.032 -18.362 26.365 1.00 15.70 164 PRO C O 1
ATOM 6669 N N . TYR C 1 165 ? 19.234 -19.572 24.945 1.00 15.49 165 TYR C N 1
ATOM 6670 C CA . TYR C 1 165 ? 18.075 -19.906 24.132 1.00 12.42 165 TYR C CA 1
ATOM 6671 C C . TYR C 1 165 ? 17.087 -20.711 24.992 1.00 12.66 165 TYR C C 1
ATOM 6672 O O . TYR C 1 165 ? 15.849 -20.540 24.941 1.00 15.34 165 TYR C O 1
ATOM 6681 N N . GLY C 1 166 ? 17.601 -21.651 25.789 1.00 12.98 166 GLY C N 1
ATOM 6682 C CA . GLY C 1 166 ? 16.736 -22.459 26.637 1.00 15.51 166 GLY C CA 1
ATOM 6683 C C . GLY C 1 166 ? 16.035 -21.585 27.662 1.00 12.29 166 GLY C C 1
ATOM 6684 O O . GLY C 1 166 ? 14.843 -21.731 27.907 1.00 14.49 166 GLY C O 1
ATOM 6685 N N . CYS C 1 167 ? 16.754 -20.635 28.252 1.00 11.35 167 CYS C N 1
ATOM 6686 C CA . CYS C 1 167 ? 16.140 -19.753 29.221 1.00 9.69 167 CYS C CA 1
ATOM 6687 C C . CYS C 1 167 ? 15.134 -18.769 28.644 1.00 12.95 167 CYS C C 1
ATOM 6688 O O . CYS C 1 167 ? 14.148 -18.438 29.289 1.00 12.59 167 CYS C O 1
ATOM 6691 N N . SER C 1 168 ? 15.377 -18.236 27.433 1.00 12.32 168 SER C N 1
ATOM 6692 C CA . SER C 1 168 ? 14.456 -17.265 26.857 1.00 9.78 168 SER C CA 1
ATOM 6693 C C . SER C 1 168 ? 13.204 -17.991 26.377 1.00 15.31 168 SER C C 1
ATOM 6694 O O . SER C 1 168 ? 12.102 -17.524 26.599 1.00 13.74 168 SER C O 1
ATOM 6697 N N . LYS C 1 169 ? 13.345 -19.163 25.730 1.00 11.11 169 LYS C N 1
ATOM 6698 C CA . LYS C 1 169 ? 12.158 -19.912 25.305 1.00 10.58 169 LYS C CA 1
ATOM 6699 C C . LYS C 1 169 ? 11.401 -20.455 26.534 1.00 10.70 169 LYS C C 1
ATOM 6700 O O . LYS C 1 169 ? 10.180 -20.501 26.593 1.00 12.26 169 LYS C O 1
ATOM 6706 N N . GLY C 1 170 ? 12.150 -20.895 27.535 1.00 9.39 170 GLY C N 1
ATOM 6707 C CA . GLY C 1 170 ? 11.527 -21.413 28.727 1.00 11.13 170 GLY C CA 1
ATOM 6708 C C . GLY C 1 170 ? 10.710 -20.344 29.435 1.00 12.50 170 GLY C C 1
ATOM 6709 O O . GLY C 1 170 ? 9.605 -20.584 29.898 1.00 13.59 170 GLY C O 1
ATOM 6710 N N . ALA C 1 171 ? 11.262 -19.132 29.533 1.00 10.89 171 ALA C N 1
ATOM 6711 C CA . ALA C 1 171 ? 10.536 -18.064 30.206 1.00 9.53 171 ALA C CA 1
ATOM 6712 C C . ALA C 1 171 ? 9.250 -17.747 29.444 1.00 11.52 171 ALA C C 1
ATOM 6713 O O . ALA C 1 171 ? 8.174 -17.593 30.042 1.00 11.73 171 ALA C O 1
ATOM 6715 N N . ALA C 1 172 ? 9.377 -17.656 28.126 1.00 9.38 172 ALA C N 1
ATOM 6716 C CA . ALA C 1 172 ? 8.210 -17.390 27.308 1.00 9.32 172 ALA C CA 1
ATOM 6717 C C . ALA C 1 172 ? 7.152 -18.468 27.480 1.00 12.12 172 ALA C C 1
ATOM 6718 O O . ALA C 1 172 ? 5.953 -18.184 27.545 1.00 13.88 172 ALA C O 1
ATOM 6720 N N . ASP C 1 173 ? 7.603 -19.700 27.552 1.00 12.08 173 ASP C N 1
ATOM 6721 C CA . ASP C 1 173 ? 6.762 -20.918 27.735 1.00 9.85 173 ASP C CA 1
ATOM 6722 C C . ASP C 1 173 ? 5.935 -20.816 29.025 1.00 11.33 173 ASP C C 1
ATOM 6723 O O . ASP C 1 173 ? 4.716 -20.905 29.039 1.00 11.41 173 ASP C O 1
ATOM 6728 N N . GLN C 1 174 ? 6.606 -20.611 30.148 1.00 10.81 174 GLN C N 1
ATOM 6729 C CA . GLN C 1 174 ? 5.925 -20.477 31.395 1.00 10.74 174 GLN C CA 1
ATOM 6730 C C . GLN C 1 174 ? 4.952 -19.262 31.425 1.00 11.66 174 GLN C C 1
ATOM 6731 O O . GLN C 1 174 ? 3.852 -19.347 31.997 1.00 11.47 174 GLN C O 1
ATOM 6737 N N . TYR C 1 175 ? 5.358 -18.134 30.815 1.00 10.69 175 TYR C N 1
ATOM 6738 C CA . TYR C 1 175 ? 4.463 -16.967 30.781 1.00 9.35 175 TYR C CA 1
ATOM 6739 C C . TYR C 1 175 ? 3.238 -17.326 29.946 1.00 12.01 175 TYR C C 1
ATOM 6740 O O . TYR C 1 175 ? 2.105 -16.935 30.245 1.00 11.91 175 TYR C O 1
ATOM 6749 N N . MET C 1 176 ? 3.429 -18.084 28.889 1.00 10.44 176 MET C N 1
ATOM 6750 C CA . MET C 1 176 ? 2.249 -18.429 28.109 1.00 11.89 176 MET C CA 1
ATOM 6751 C C . MET C 1 176 ? 1.252 -19.234 28.922 1.00 12.52 176 MET C C 1
ATOM 6752 O O . MET C 1 176 ? 0.020 -19.035 28.893 1.00 13.12 176 MET C O 1
ATOM 6757 N N . LEU C 1 177 ? 1.790 -20.187 29.658 1.00 11.14 177 LEU C N 1
ATOM 6758 C CA . LEU C 1 177 ? 0.939 -21.042 30.462 1.00 12.83 177 LEU C CA 1
ATOM 6759 C C . LEU C 1 177 ? 0.276 -20.299 31.603 1.00 13.77 177 LEU C C 1
ATOM 6760 O O . LEU C 1 177 ? -0.897 -20.530 31.935 1.00 14.72 177 LEU C O 1
ATOM 6765 N N . ASP C 1 178 ? 1.020 -19.396 32.201 1.00 11.08 178 ASP C N 1
ATOM 6766 C CA . ASP C 1 178 ? 0.481 -18.617 33.318 1.00 12.46 178 ASP C CA 1
ATOM 6767 C C . ASP C 1 178 ? -0.587 -17.577 32.901 1.00 13.69 178 ASP C C 1
ATOM 6768 O O . ASP C 1 178 ? -1.542 -17.304 33.635 1.00 17.12 178 ASP C O 1
ATOM 6773 N N . TYR C 1 179 ? -0.438 -16.979 31.717 1.00 12.42 179 TYR C N 1
ATOM 6774 C CA . TYR C 1 179 ? -1.431 -16.025 31.228 1.00 9.79 179 TYR C CA 1
ATOM 6775 C C . TYR C 1 179 ? -2.780 -16.748 31.028 1.00 15.41 179 TYR C C 1
ATOM 6776 O O . TYR C 1 179 ? -3.878 -16.163 31.166 1.00 13.60 179 TYR C O 1
ATOM 6785 N N . ALA C 1 180 ? -2.716 -18.049 30.710 1.00 12.34 180 ALA C N 1
ATOM 6786 C CA . ALA C 1 180 ? -3.966 -18.806 30.573 1.00 11.96 180 ALA C CA 1
ATOM 6787 C C . ALA C 1 180 ? -4.648 -18.947 31.963 1.00 15.05 180 ALA C C 1
ATOM 6788 O O . ALA C 1 180 ? -5.855 -18.730 32.112 1.00 15.74 180 ALA C O 1
ATOM 6790 N N . ARG C 1 181 ? -3.862 -19.309 32.997 1.00 12.11 181 ARG C N 1
ATOM 6791 C CA . ARG C 1 181 ? -4.355 -19.488 34.365 1.00 14.04 181 ARG C CA 1
ATOM 6792 C C . ARG C 1 181 ? -4.863 -18.234 35.052 1.00 17.27 181 ARG C C 1
ATOM 6793 O O . ARG C 1 181 ? -5.929 -18.157 35.662 1.00 19.00 181 ARG C O 1
ATOM 6801 N N . ILE C 1 182 ? -4.014 -17.227 35.004 1.00 17.20 182 ILE C N 1
ATOM 6802 C CA . ILE C 1 182 ? -4.305 -15.988 35.669 1.00 12.91 182 ILE C CA 1
ATOM 6803 C C . ILE C 1 182 ? -5.244 -15.075 34.926 1.00 18.88 182 ILE C C 1
ATOM 6804 O O . ILE C 1 182 ? -6.138 -14.459 35.506 1.00 20.47 182 ILE C O 1
ATOM 6809 N N . PHE C 1 183 ? -5.029 -14.968 33.643 1.00 11.70 183 PHE C N 1
ATOM 6810 C CA . PHE C 1 183 ? -5.826 -14.058 32.903 1.00 12.15 183 PHE C CA 1
ATOM 6811 C C . PHE C 1 183 ? -6.835 -14.680 31.995 1.00 17.82 183 PHE C C 1
ATOM 6812 O O . PHE C 1 183 ? -7.521 -13.988 31.270 1.00 18.03 183 PHE C O 1
ATOM 6820 N N . GLY C 1 184 ? -6.906 -15.982 32.003 1.00 16.66 184 GLY C N 1
ATOM 6821 C CA . GLY C 1 184 ? -7.877 -16.652 31.169 1.00 13.84 184 GLY C CA 1
ATOM 6822 C C . GLY C 1 184 ? -7.573 -16.688 29.691 1.00 16.68 184 GLY C C 1
ATOM 6823 O O . GLY C 1 184 ? -8.464 -16.955 28.915 1.00 15.72 184 GLY C O 1
ATOM 6824 N N . LEU C 1 185 ? -6.330 -16.457 29.280 1.00 12.95 185 LEU C N 1
ATOM 6825 C CA . LEU C 1 185 ? -6.008 -16.474 27.864 1.00 12.88 185 LEU C CA 1
ATOM 6826 C C . LEU C 1 185 ? -6.076 -17.880 27.300 1.00 13.31 185 LEU C C 1
ATOM 6827 O O . LEU C 1 185 ? -5.796 -18.864 27.995 1.00 14.07 185 LEU C O 1
ATOM 6832 N N . ASN C 1 186 ? -6.405 -17.975 26.011 1.00 12.89 186 ASN C N 1
ATOM 6833 C CA . ASN C 1 186 ? -6.487 -19.278 25.354 1.00 11.70 186 ASN C CA 1
ATOM 6834 C C . ASN C 1 186 ? -5.154 -19.623 24.742 1.00 16.70 186 ASN C C 1
ATOM 6835 O O . ASN C 1 186 ? -5.003 -19.533 23.528 1.00 16.52 186 ASN C O 1
ATOM 6840 N N . THR C 1 187 ? -4.172 -19.989 25.550 1.00 12.11 187 THR C N 1
ATOM 6841 C CA . THR C 1 187 ? -2.854 -20.316 25.019 1.00 12.33 187 THR C CA 1
ATOM 6842 C C . THR C 1 187 ? -2.577 -21.817 25.004 1.00 14.86 187 THR C C 1
ATOM 6843 O O . THR C 1 187 ? -3.122 -22.598 25.786 1.00 15.02 187 THR C O 1
ATOM 6847 N N . VAL C 1 188 ? -1.685 -22.216 24.106 1.00 13.26 188 VAL C N 1
ATOM 6848 C CA . VAL C 1 188 ? -1.246 -23.601 23.952 1.00 14.99 188 VAL C CA 1
ATOM 6849 C C . VAL C 1 188 ? 0.254 -23.561 23.686 1.00 12.40 188 VAL C C 1
ATOM 6850 O O . VAL C 1 188 ? 0.710 -22.738 22.881 1.00 12.71 188 VAL C O 1
ATOM 6854 N N . VAL C 1 189 ? 0.988 -24.423 24.368 1.00 12.67 189 VAL C N 1
ATOM 6855 C CA . VAL C 1 189 ? 2.435 -24.446 24.156 1.00 12.55 189 VAL C CA 1
ATOM 6856 C C . VAL C 1 189 ? 2.914 -25.799 23.604 1.00 13.59 189 VAL C C 1
ATOM 6857 O O . VAL C 1 189 ? 2.566 -26.842 24.120 1.00 13.44 189 VAL C O 1
ATOM 6861 N N . PHE C 1 190 ? 3.717 -25.780 22.558 1.00 12.95 190 PHE C N 1
ATOM 6862 C CA . PHE C 1 190 ? 4.285 -26.980 22.000 1.00 10.97 190 PHE C CA 1
ATOM 6863 C C . PHE C 1 190 ? 5.778 -26.972 22.296 1.00 13.48 190 PHE C C 1
ATOM 6864 O O . PHE C 1 190 ? 6.507 -26.090 21.831 1.00 13.99 190 PHE C O 1
ATOM 6872 N N . ARG C 1 191 ? 6.238 -27.960 23.027 1.00 10.08 191 ARG C N 1
ATOM 6873 C CA . ARG C 1 191 ? 7.660 -28.086 23.298 1.00 10.59 191 ARG C CA 1
ATOM 6874 C C . ARG C 1 191 ? 8.182 -28.976 22.178 1.00 17.38 191 ARG C C 1
ATOM 6875 O O . ARG C 1 191 ? 8.138 -30.196 22.202 1.00 15.27 191 ARG C O 1
ATOM 6883 N N . HIS C 1 192 ? 8.648 -28.327 21.144 1.00 16.94 192 HIS C N 1
ATOM 6884 C CA . HIS C 1 192 ? 9.102 -29.028 19.977 1.00 17.93 192 HIS C CA 1
ATOM 6885 C C . HIS C 1 192 ? 10.517 -29.567 19.958 1.00 23.73 192 HIS C C 1
ATOM 6886 O O . HIS C 1 192 ? 11.482 -28.900 20.336 1.00 16.84 192 HIS C O 1
ATOM 6893 N N . SER C 1 193 ? 10.581 -30.784 19.398 1.00 25.04 193 SER C N 1
ATOM 6894 C CA . SER C 1 193 ? 11.785 -31.539 19.092 1.00 18.75 193 SER C CA 1
ATOM 6895 C C . SER C 1 193 ? 12.080 -31.170 17.581 1.00 20.82 193 SER C C 1
ATOM 6896 O O . SER C 1 193 ? 11.332 -30.389 16.959 1.00 22.95 193 SER C O 1
ATOM 6899 N N . SER C 1 194 ? 13.139 -31.655 16.934 1.00 22.10 194 SER C N 1
ATOM 6900 C CA . SER C 1 194 ? 13.455 -31.248 15.535 1.00 21.16 194 SER C CA 1
ATOM 6901 C C . SER C 1 194 ? 12.391 -31.324 14.456 1.00 23.50 194 SER C C 1
ATOM 6902 O O . SER C 1 194 ? 11.630 -32.289 14.386 1.00 25.17 194 SER C O 1
ATOM 6905 N N . MET C 1 195 ? 12.382 -30.305 13.587 1.00 17.92 195 MET C N 1
ATOM 6906 C CA . MET C 1 195 ? 11.450 -30.274 12.463 1.00 19.52 195 MET C CA 1
ATOM 6907 C C . MET C 1 195 ? 12.197 -30.038 11.173 1.00 26.39 195 MET C C 1
ATOM 6908 O O . MET C 1 195 ? 13.269 -29.443 11.190 1.00 22.50 195 MET C O 1
ATOM 6913 N N . TYR C 1 196 ? 11.624 -30.498 10.074 1.00 19.44 196 TYR C N 1
ATOM 6914 C CA . TYR C 1 196 ? 12.285 -30.315 8.798 1.00 17.08 196 TYR C CA 1
ATOM 6915 C C . TYR C 1 196 ? 11.251 -30.423 7.688 1.00 18.76 196 TYR C C 1
ATOM 6916 O O . TYR C 1 196 ? 10.181 -30.962 7.912 1.00 19.13 196 TYR C O 1
ATOM 6925 N N . GLY C 1 197 ? 11.548 -29.869 6.516 1.00 19.30 197 GLY C N 1
ATOM 6926 C CA . GLY C 1 197 ? 10.635 -29.899 5.377 1.00 20.65 197 GLY C CA 1
ATOM 6927 C C . GLY C 1 197 ? 10.926 -28.750 4.393 1.00 31.16 197 GLY C C 1
ATOM 6928 O O . GLY C 1 197 ? 11.883 -27.966 4.564 1.00 23.18 197 GLY C O 1
ATOM 6929 N N . GLY C 1 198 ? 10.084 -28.640 3.347 1.00 22.50 198 GLY C N 1
ATOM 6930 C CA . GLY C 1 198 ? 10.272 -27.575 2.375 1.00 20.44 198 GLY C CA 1
ATOM 6931 C C . GLY C 1 198 ? 10.115 -26.194 3.024 1.00 28.25 198 GLY C C 1
ATOM 6932 O O . GLY C 1 198 ? 9.468 -26.033 4.056 1.00 27.41 198 GLY C O 1
ATOM 6933 N N . ARG C 1 199 ? 10.708 -25.201 2.400 1.00 25.12 199 ARG C N 1
ATOM 6934 C CA . ARG C 1 199 ? 10.652 -23.836 2.859 1.00 21.14 199 ARG C CA 1
ATOM 6935 C C . ARG C 1 199 ? 11.597 -23.608 3.995 1.00 22.15 199 ARG C C 1
ATOM 6936 O O . ARG C 1 199 ? 11.627 -22.520 4.527 1.00 19.88 199 ARG C O 1
ATOM 6944 N N . GLN C 1 200 ? 12.364 -24.643 4.342 1.00 23.17 200 GLN C N 1
ATOM 6945 C CA . GLN C 1 200 ? 13.348 -24.509 5.408 1.00 21.73 200 GLN C CA 1
ATOM 6946 C C . GLN C 1 200 ? 14.696 -24.142 4.801 1.00 28.81 200 GLN C C 1
ATOM 6947 O O . GLN C 1 200 ? 15.241 -24.839 3.947 1.00 26.70 200 GLN C O 1
ATOM 6953 N N . PHE C 1 201 ? 15.254 -23.031 5.215 1.00 26.43 201 PHE C N 1
ATOM 6954 C CA . PHE C 1 201 ? 16.543 -22.636 4.678 1.00 20.86 201 PHE C CA 1
ATOM 6955 C C . PHE C 1 201 ? 17.536 -22.818 5.812 1.00 27.06 201 PHE C C 1
ATOM 6956 O O . PHE C 1 201 ? 17.925 -21.871 6.470 1.00 26.06 201 PHE C O 1
ATOM 6964 N N . ALA C 1 202 ? 17.878 -24.079 6.036 1.00 31.49 202 ALA C N 1
ATOM 6965 C CA . ALA C 1 202 ? 18.777 -24.492 7.090 1.00 27.52 202 ALA C CA 1
ATOM 6966 C C . ALA C 1 202 ? 20.118 -23.813 6.982 1.00 37.13 202 ALA C C 1
ATOM 6967 O O . ALA C 1 202 ? 20.563 -23.420 5.895 1.00 33.19 202 ALA C O 1
ATOM 6969 N N . THR C 1 203 ? 20.726 -23.690 8.163 1.00 30.09 203 THR C N 1
ATOM 6970 C CA . THR C 1 203 ? 22.047 -23.114 8.347 1.00 28.49 203 THR C CA 1
ATOM 6971 C C . THR C 1 203 ? 22.868 -24.004 9.264 1.00 26.17 203 THR C C 1
ATOM 6972 O O . THR C 1 203 ? 22.450 -24.989 9.857 1.00 23.28 203 THR C O 1
ATOM 6976 N N . TYR C 1 204 ? 24.091 -23.633 9.392 1.00 26.93 204 TYR C N 1
ATOM 6977 C CA . TYR C 1 204 ? 24.971 -24.379 10.215 1.00 26.04 204 TYR C CA 1
ATOM 6978 C C . TYR C 1 204 ? 24.497 -24.398 11.654 1.00 20.52 204 TYR C C 1
ATOM 6979 O O . TYR C 1 204 ? 24.732 -25.376 12.353 1.00 24.71 204 TYR C O 1
ATOM 6988 N N . ASP C 1 205 ? 23.855 -23.297 12.073 1.00 19.65 205 ASP C N 1
ATOM 6989 C CA . ASP C 1 205 ? 23.374 -23.101 13.436 1.00 28.95 205 ASP C CA 1
ATOM 6990 C C . ASP C 1 205 ? 21.950 -23.518 13.723 1.00 34.30 205 ASP C C 1
ATOM 6991 O O . ASP C 1 205 ? 21.558 -23.601 14.902 1.00 25.21 205 ASP C O 1
ATOM 6996 N N . GLN C 1 206 ? 21.165 -23.727 12.655 1.00 25.28 206 GLN C N 1
ATOM 6997 C CA . GLN C 1 206 ? 19.785 -24.105 12.855 1.00 29.56 206 GLN C CA 1
ATOM 6998 C C . GLN C 1 206 ? 19.217 -24.919 11.695 1.00 25.57 206 GLN C C 1
ATOM 6999 O O . GLN C 1 206 ? 19.337 -24.529 10.527 1.00 25.00 206 GLN C O 1
ATOM 7005 N N . GLY C 1 207 ? 18.590 -26.057 12.043 1.00 21.56 207 GLY C N 1
ATOM 7006 C CA . GLY C 1 207 ? 17.972 -26.957 11.056 1.00 22.97 207 GLY C CA 1
ATOM 7007 C C . GLY C 1 207 ? 18.946 -28.066 10.720 1.00 25.88 207 GLY C C 1
ATOM 7008 O O . GLY C 1 207 ? 19.428 -28.178 9.598 1.00 25.67 207 GLY C O 1
ATOM 7009 N N . TRP C 1 208 ? 19.244 -28.874 11.714 1.00 20.20 208 TRP C N 1
ATOM 7010 C CA . TRP C 1 208 ? 20.211 -29.935 11.509 1.00 22.55 208 TRP C CA 1
ATOM 7011 C C . TRP C 1 208 ? 19.948 -30.886 10.361 1.00 25.62 208 TRP C C 1
ATOM 7012 O O . TRP C 1 208 ? 20.872 -31.240 9.604 1.00 24.06 208 TRP C O 1
ATOM 7023 N N . VAL C 1 209 ? 18.701 -31.317 10.233 1.00 19.31 209 VAL C N 1
ATOM 7024 C CA . VAL C 1 209 ? 18.390 -32.245 9.165 1.00 21.82 209 VAL C CA 1
ATOM 7025 C C . VAL C 1 209 ? 18.598 -31.629 7.780 1.00 23.37 209 VAL C C 1
ATOM 7026 O O . VAL C 1 209 ? 19.181 -32.249 6.894 1.00 23.01 209 VAL C O 1
ATOM 7030 N N . GLY C 1 210 ? 18.108 -30.394 7.586 1.00 19.92 210 GLY C N 1
ATOM 7031 C CA . GLY C 1 210 ? 18.249 -29.708 6.310 1.00 20.16 210 GLY C CA 1
ATOM 7032 C C . GLY C 1 210 ? 19.714 -29.347 6.020 1.00 33.04 210 GLY C C 1
ATOM 7033 O O . GLY C 1 210 ? 20.180 -29.326 4.872 1.00 25.20 210 GLY C O 1
ATOM 7034 N N . TRP C 1 211 ? 20.438 -29.049 7.099 1.00 24.01 211 TRP C N 1
ATOM 7035 C CA . TRP C 1 211 ? 21.822 -28.678 7.008 1.00 24.75 211 TRP C CA 1
ATOM 7036 C C . TRP C 1 211 ? 22.639 -29.811 6.440 1.00 23.01 211 TRP C C 1
ATOM 7037 O O . TRP C 1 211 ? 23.434 -29.603 5.543 1.00 29.38 211 TRP C O 1
ATOM 7048 N N . PHE C 1 212 ? 22.418 -31.003 6.963 1.00 17.67 212 PHE C N 1
ATOM 7049 C CA . PHE C 1 212 ? 23.129 -32.172 6.523 1.00 16.20 212 PHE C CA 1
ATOM 7050 C C . PHE C 1 212 ? 22.673 -32.618 5.160 1.00 40.49 212 PHE C C 1
ATOM 7051 O O . PHE C 1 212 ? 23.363 -33.374 4.485 1.00 42.17 212 PHE C O 1
ATOM 7059 N N . CYS C 1 213 ? 21.499 -32.144 4.751 1.00 38.32 213 CYS C N 1
ATOM 7060 C CA . CYS C 1 213 ? 21.002 -32.478 3.435 1.00 33.20 213 CYS C CA 1
ATOM 7061 C C . CYS C 1 213 ? 21.793 -31.587 2.480 1.00 33.13 213 CYS C C 1
ATOM 7062 O O . CYS C 1 213 ? 22.221 -31.999 1.408 1.00 31.45 213 CYS C O 1
ATOM 7065 N N . GLN C 1 214 ? 21.992 -30.334 2.899 1.00 24.57 214 GLN C N 1
ATOM 7066 C CA . GLN C 1 214 ? 22.759 -29.446 2.062 1.00 29.80 214 GLN C CA 1
ATOM 7067 C C . GLN C 1 214 ? 24.134 -30.052 1.919 1.00 39.74 214 GLN C C 1
ATOM 7068 O O . GLN C 1 214 ? 24.738 -30.034 0.836 1.00 32.48 214 GLN C O 1
ATOM 7074 N N . LYS C 1 215 ? 24.613 -30.596 3.038 1.00 31.94 215 LYS C N 1
ATOM 7075 C CA . LYS C 1 215 ? 25.921 -31.222 3.047 1.00 31.23 215 LYS C CA 1
ATOM 7076 C C . LYS C 1 215 ? 25.963 -32.288 1.991 1.00 40.17 215 LYS C C 1
ATOM 7077 O O . LYS C 1 215 ? 26.870 -32.273 1.183 1.00 41.59 215 LYS C O 1
ATOM 7083 N N . ALA C 1 216 ? 24.986 -33.200 2.026 1.00 40.99 216 ALA C N 1
ATOM 7084 C CA . ALA C 1 216 ? 24.886 -34.311 1.078 1.00 39.40 216 ALA C CA 1
ATOM 7085 C C . ALA C 1 216 ? 24.664 -33.845 -0.357 1.00 46.51 216 ALA C C 1
ATOM 7086 O O . ALA C 1 216 ? 25.012 -34.545 -1.303 1.00 44.97 216 ALA C O 1
ATOM 7088 N N . VAL C 1 217 ? 24.107 -32.644 -0.501 1.00 41.12 217 VAL C N 1
ATOM 7089 C CA . VAL C 1 217 ? 23.853 -32.073 -1.796 1.00 40.04 217 VAL C CA 1
ATOM 7090 C C . VAL C 1 217 ? 25.133 -31.543 -2.416 1.00 52.03 217 VAL C C 1
ATOM 7091 O O . VAL C 1 217 ? 25.453 -31.881 -3.543 1.00 58.90 217 VAL C O 1
ATOM 7095 N N . GLU C 1 218 ? 25.885 -30.724 -1.688 1.00 37.52 218 GLU C N 1
ATOM 7096 C CA . GLU C 1 218 ? 27.150 -30.222 -2.210 1.00 34.62 218 GLU C CA 1
ATOM 7097 C C . GLU C 1 218 ? 28.098 -31.363 -2.593 1.00 49.71 218 GLU C C 1
ATOM 7098 O O . GLU C 1 218 ? 28.709 -31.405 -3.655 1.00 51.16 218 GLU C O 1
ATOM 7104 N N . ILE C 1 219 ? 28.242 -32.301 -1.673 1.00 40.66 219 ILE C N 1
ATOM 7105 C CA . ILE C 1 219 ? 29.080 -33.463 -1.860 1.00 42.24 219 ILE C CA 1
ATOM 7106 C C . ILE C 1 219 ? 28.789 -34.020 -3.232 1.00 58.90 219 ILE C C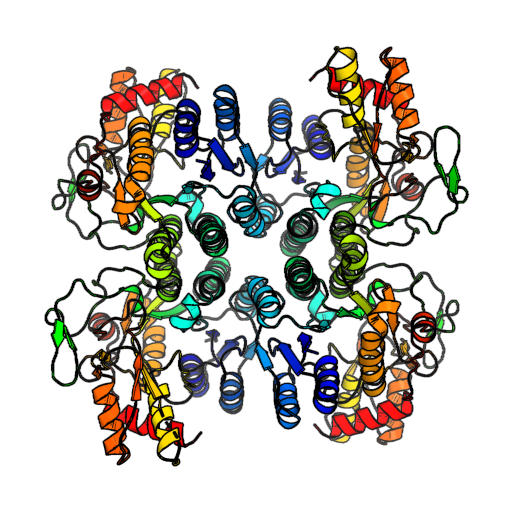 1
ATOM 7107 O O . ILE C 1 219 ? 29.685 -34.323 -4.010 1.00 61.30 219 ILE C O 1
ATOM 7112 N N . LYS C 1 220 ? 27.491 -34.107 -3.497 1.00 68.10 220 LYS C N 1
ATOM 7113 C CA . LYS C 1 220 ? 26.937 -34.606 -4.748 1.00 72.44 220 LYS C CA 1
ATOM 7114 C C . LYS C 1 220 ? 27.416 -33.820 -5.984 1.00 73.32 220 LYS C C 1
ATOM 7115 O O . LYS C 1 220 ? 27.603 -34.367 -7.062 1.00 71.82 220 LYS C O 1
ATOM 7121 N N . ASN C 1 221 ? 27.633 -32.524 -5.829 1.00 66.66 221 ASN C N 1
ATOM 7122 C CA . ASN C 1 221 ? 28.078 -31.685 -6.919 1.00 67.26 221 ASN C CA 1
ATOM 7123 C C . ASN C 1 221 ? 29.512 -31.228 -6.698 1.00 91.26 221 ASN C C 1
ATOM 7124 O O . ASN C 1 221 ? 29.971 -30.225 -7.267 1.00 95.17 221 ASN C O 1
ATOM 7129 N N . GLY C 1 222 ? 30.201 -32.001 -5.846 1.00 94.26 222 GLY C N 1
ATOM 7130 C CA . GLY C 1 222 ? 31.580 -31.747 -5.471 1.00 93.74 222 GLY C CA 1
ATOM 7131 C C . GLY C 1 222 ? 31.729 -30.346 -4.890 1.00 91.53 222 GLY C C 1
ATOM 7132 O O . GLY C 1 222 ? 31.850 -29.381 -5.645 1.00 100.00 222 GLY C O 1
ATOM 7133 N N . ILE C 1 223 ? 31.664 -30.246 -3.560 1.00 77.60 223 ILE C N 1
ATOM 7134 C CA . ILE C 1 223 ? 31.765 -28.974 -2.859 1.00 80.73 223 ILE C CA 1
ATOM 7135 C C . ILE C 1 223 ? 32.436 -29.265 -1.551 1.00 100.00 223 ILE C C 1
ATOM 7136 O O . ILE C 1 223 ? 32.384 -30.407 -1.131 1.00 100.00 223 ILE C O 1
ATOM 7141 N N . PRO C 1 226 ? 35.199 -32.796 3.685 1.00 86.52 226 PRO C N 1
ATOM 7142 C CA . PRO C 1 226 ? 34.801 -32.950 5.068 1.00 81.72 226 PRO C CA 1
ATOM 7143 C C . PRO C 1 226 ? 34.202 -31.674 5.629 1.00 79.50 226 PRO C C 1
ATOM 7144 O O . PRO C 1 226 ? 34.601 -30.548 5.292 1.00 84.53 226 PRO C O 1
ATOM 7148 N N . PHE C 1 227 ? 33.215 -31.910 6.487 1.00 63.81 227 PHE C N 1
ATOM 7149 C CA . PHE C 1 227 ? 32.445 -30.910 7.206 1.00 55.48 227 PHE C CA 1
ATOM 7150 C C . PHE C 1 227 ? 32.513 -31.321 8.668 1.00 47.68 227 PHE C C 1
ATOM 7151 O O . PHE C 1 227 ? 33.105 -32.358 9.003 1.00 38.80 227 PHE C O 1
ATOM 7159 N N . THR C 1 228 ? 31.906 -30.539 9.555 1.00 40.97 228 THR C N 1
ATOM 7160 C CA . THR C 1 228 ? 31.977 -30.937 10.948 1.00 35.44 228 THR C CA 1
ATOM 7161 C C . THR C 1 228 ? 30.661 -31.421 11.533 1.00 37.48 228 THR C C 1
ATOM 7162 O O . THR C 1 228 ? 29.554 -31.205 11.021 1.00 29.75 228 THR C O 1
ATOM 7166 N N . ILE C 1 229 ? 30.847 -32.083 12.650 1.00 31.21 229 ILE C N 1
ATOM 7167 C CA . ILE C 1 229 ? 29.805 -32.610 13.497 1.00 29.55 229 ILE C CA 1
ATOM 7168 C C . ILE C 1 229 ? 30.211 -32.355 14.942 1.00 37.74 229 ILE C C 1
ATOM 7169 O O . ILE C 1 229 ? 31.395 -32.501 15.317 1.00 26.66 229 ILE C O 1
ATOM 7174 N N . SER C 1 230 ? 29.229 -31.939 15.742 1.00 32.79 230 SER C N 1
ATOM 7175 C CA . SER C 1 230 ? 29.474 -31.671 17.133 1.00 31.32 230 SER C CA 1
ATOM 7176 C C . SER C 1 230 ? 29.310 -32.963 17.884 1.00 37.90 230 SER C C 1
ATOM 7177 O O . SER C 1 230 ? 28.228 -33.526 17.889 1.00 46.50 230 SER C O 1
ATOM 7180 N N . GLY C 1 231 ? 30.416 -33.430 18.488 1.00 29.62 231 GLY C N 1
ATOM 7181 C CA . GLY C 1 231 ? 30.435 -34.675 19.249 1.00 20.28 231 GLY C CA 1
ATOM 7182 C C . GLY C 1 231 ? 30.650 -35.849 18.321 1.00 28.10 231 GLY C C 1
ATOM 7183 O O . GLY C 1 231 ? 31.092 -35.656 17.183 1.00 37.89 231 GLY C O 1
ATOM 7184 N N . ASN C 1 232 ? 30.320 -37.049 18.795 1.00 24.37 232 ASN C N 1
ATOM 7185 C CA . ASN C 1 232 ? 30.501 -38.276 18.013 1.00 23.16 232 ASN C CA 1
ATOM 7186 C C . ASN C 1 232 ? 29.400 -38.629 17.007 1.00 34.85 232 ASN C C 1
ATOM 7187 O O . ASN C 1 232 ? 29.520 -39.640 16.309 1.00 29.93 232 ASN C O 1
ATOM 7192 N N . GLY C 1 233 ? 28.326 -37.831 16.909 1.00 24.14 233 GLY C N 1
ATOM 7193 C CA . GLY C 1 233 ? 27.270 -38.175 15.947 1.00 19.96 233 GLY C CA 1
ATOM 7194 C C . GLY C 1 233 ? 26.230 -39.208 16.447 1.00 18.31 233 GLY C C 1
ATOM 7195 O O . GLY C 1 233 ? 25.230 -39.513 15.776 1.00 21.09 233 GLY C O 1
ATOM 7196 N N . LYS C 1 234 ? 26.422 -39.767 17.637 1.00 19.62 234 LYS C N 1
ATOM 7197 C CA . LYS C 1 234 ? 25.462 -40.732 18.114 1.00 22.97 234 LYS C CA 1
ATOM 7198 C C . LYS C 1 234 ? 24.285 -40.087 18.854 1.00 29.06 234 LYS C C 1
ATOM 7199 O O . LYS C 1 234 ? 23.376 -40.808 19.280 1.00 23.55 234 LYS C O 1
ATOM 7205 N N . GLN C 1 235 ? 24.309 -38.753 19.038 1.00 19.87 235 GLN C N 1
ATOM 7206 C CA . GLN C 1 235 ? 23.197 -38.101 19.745 1.00 18.23 235 GLN C CA 1
ATOM 7207 C C . GLN C 1 235 ? 21.951 -38.269 18.886 1.00 24.97 235 GLN C C 1
ATOM 7208 O O . GLN C 1 235 ? 22.038 -38.168 17.650 1.00 18.79 235 GLN C O 1
ATOM 7214 N N . VAL C 1 236 ? 20.812 -38.500 19.568 1.00 21.87 236 VAL C N 1
ATOM 7215 C CA . VAL C 1 236 ? 19.530 -38.748 18.913 1.00 20.74 236 VAL C CA 1
ATOM 7216 C C . VAL C 1 236 ? 18.428 -37.670 19.041 1.00 23.31 236 VAL C C 1
ATOM 7217 O O . VAL C 1 236 ? 18.204 -37.106 20.123 1.00 20.48 236 VAL C O 1
ATOM 7221 N N . ARG C 1 237 ? 17.704 -37.443 17.930 1.00 20.72 237 ARG C N 1
ATOM 7222 C CA . ARG C 1 237 ? 16.544 -36.534 17.927 1.00 19.34 237 ARG C CA 1
ATOM 7223 C C . ARG C 1 237 ? 15.414 -37.185 17.128 1.00 21.61 237 ARG C C 1
ATOM 7224 O O . ARG C 1 237 ? 15.678 -37.787 16.090 1.00 19.56 237 ARG C O 1
ATOM 7232 N N . ASP C 1 238 ? 14.162 -37.048 17.567 1.00 20.21 238 ASP C N 1
ATOM 7233 C CA . ASP C 1 238 ? 13.070 -37.570 16.772 1.00 20.29 238 ASP C CA 1
ATOM 7234 C C . ASP C 1 238 ? 12.893 -36.488 15.734 1.00 26.06 238 ASP C C 1
ATOM 7235 O O . ASP C 1 238 ? 13.139 -35.330 16.051 1.00 35.82 238 ASP C O 1
ATOM 7240 N N . VAL C 1 239 ? 12.544 -36.842 14.502 1.00 17.10 239 VAL C N 1
ATOM 7241 C CA . VAL C 1 239 ? 12.394 -35.875 13.447 1.00 16.21 239 VAL C CA 1
ATOM 7242 C C . VAL C 1 239 ? 10.964 -35.866 12.948 1.00 21.67 239 VAL C C 1
ATOM 7243 O O . VAL C 1 239 ? 10.389 -36.931 12.694 1.00 19.83 239 VAL C O 1
ATOM 7247 N N . LEU C 1 240 ? 10.425 -34.638 12.829 1.00 19.11 240 LEU C N 1
ATOM 7248 C CA . LEU C 1 240 ? 9.044 -34.381 12.409 1.00 16.82 240 LEU C CA 1
ATOM 7249 C C . LEU C 1 240 ? 8.941 -33.565 11.124 1.00 16.28 240 LEU C C 1
ATOM 7250 O O . LEU C 1 240 ? 9.413 -32.433 10.949 1.00 16.23 240 LEU C O 1
ATOM 7255 N N . HIS C 1 241 ? 8.305 -34.164 10.153 1.00 16.00 241 HIS C N 1
ATOM 7256 C CA . HIS C 1 241 ? 8.167 -33.492 8.894 1.00 16.06 241 HIS C CA 1
ATOM 7257 C C . HIS C 1 241 ? 7.108 -32.397 8.903 1.00 17.95 241 HIS C C 1
ATOM 7258 O O . HIS C 1 241 ? 6.067 -32.509 9.516 1.00 19.63 241 HIS C O 1
ATOM 7265 N N . ALA C 1 242 ? 7.382 -31.341 8.168 1.00 19.34 242 ALA C N 1
ATOM 7266 C CA . ALA C 1 242 ? 6.488 -30.215 8.042 1.00 17.51 242 ALA C CA 1
ATOM 7267 C C . ALA C 1 242 ? 5.036 -30.619 7.798 1.00 29.41 242 ALA C C 1
ATOM 7268 O O . ALA C 1 242 ? 4.099 -29.957 8.277 1.00 19.31 242 ALA C O 1
ATOM 7270 N N . GLU C 1 243 ? 4.808 -31.680 7.011 1.00 20.33 243 GLU C N 1
ATOM 7271 C CA . GLU C 1 243 ? 3.411 -32.068 6.760 1.00 22.40 243 GLU C CA 1
ATOM 7272 C C . GLU C 1 243 ? 2.663 -32.452 8.056 1.00 19.60 243 GLU C C 1
ATOM 7273 O O . GLU C 1 243 ? 1.479 -32.133 8.249 1.00 18.39 243 GLU C O 1
ATOM 7279 N N . ASP C 1 244 ? 3.387 -33.132 8.942 1.00 16.28 244 ASP C N 1
ATOM 7280 C CA . ASP C 1 244 ? 2.854 -33.528 10.209 1.00 17.08 244 ASP C CA 1
ATOM 7281 C C . ASP C 1 244 ? 2.677 -32.326 11.141 1.00 20.28 244 ASP C C 1
ATOM 7282 O O . ASP C 1 244 ? 1.779 -32.302 11.982 1.00 18.23 244 ASP C O 1
ATOM 7287 N N . MET C 1 245 ? 3.520 -31.309 10.971 1.00 16.72 245 MET C N 1
ATOM 7288 C CA . MET C 1 245 ? 3.433 -30.094 11.774 1.00 15.37 245 MET C CA 1
ATOM 7289 C C . MET C 1 245 ? 2.193 -29.273 11.396 1.00 17.93 245 MET C C 1
ATOM 7290 O O . MET C 1 245 ? 1.467 -28.738 12.239 1.00 17.71 245 MET C O 1
ATOM 7295 N N . ILE C 1 246 ? 1.901 -29.176 10.115 1.00 15.03 246 ILE C N 1
ATOM 7296 C CA . ILE C 1 246 ? 0.759 -28.421 9.694 1.00 14.62 246 ILE C CA 1
ATOM 7297 C C . ILE C 1 246 ? -0.525 -28.975 10.305 1.00 21.06 246 ILE C C 1
ATOM 7298 O O . ILE C 1 246 ? -1.326 -28.254 10.907 1.00 17.87 246 ILE C O 1
ATOM 7303 N N . SER C 1 247 ? -0.726 -30.283 10.155 1.00 20.52 247 SER C N 1
ATOM 7304 C CA . SER C 1 247 ? -1.914 -30.914 10.711 1.00 16.33 247 SER C CA 1
ATOM 7305 C C . SER C 1 247 ? -2.022 -30.672 12.227 1.00 18.06 247 SER C C 1
ATOM 7306 O O . SER C 1 247 ? -3.095 -30.394 12.773 1.00 20.95 247 SER C O 1
ATOM 7309 N N . LEU C 1 248 ? -0.892 -30.780 12.925 1.00 14.24 248 LEU C N 1
ATOM 7310 C CA . LEU C 1 248 ? -0.930 -30.558 14.353 1.00 12.56 248 LEU C CA 1
ATOM 7311 C C . LEU C 1 248 ? -1.415 -29.168 14.685 1.00 11.47 248 LEU C C 1
ATOM 7312 O O . LEU C 1 248 ? -2.289 -29.030 15.490 1.00 13.43 248 LEU C O 1
ATOM 7317 N N . TYR C 1 249 ? -0.840 -28.141 14.067 1.00 12.03 249 TYR C N 1
ATOM 7318 C CA . TYR C 1 249 ? -1.223 -26.754 14.346 1.00 13.14 249 TYR C CA 1
ATOM 7319 C C . TYR C 1 249 ? -2.686 -26.451 14.147 1.00 15.42 249 TYR C C 1
ATOM 7320 O O . TYR C 1 249 ? -3.364 -25.914 15.017 1.00 15.15 249 TYR C O 1
ATOM 7329 N N . PHE C 1 250 ? -3.170 -26.758 12.969 1.00 15.41 250 PHE C N 1
ATOM 7330 C CA . PHE C 1 250 ? -4.547 -26.487 12.640 1.00 12.13 250 PHE C CA 1
ATOM 7331 C C . PHE C 1 250 ? -5.515 -27.337 13.456 1.00 20.15 250 PHE C C 1
ATOM 7332 O O . PHE C 1 250 ? -6.566 -26.857 13.891 1.00 18.83 250 PHE C O 1
ATOM 7340 N N . THR C 1 251 ? -5.193 -28.617 13.685 1.00 16.30 251 THR C N 1
ATOM 7341 C CA . THR C 1 251 ? -6.080 -29.478 14.501 1.00 18.86 251 THR C CA 1
ATOM 7342 C C . THR C 1 251 ? -6.096 -28.966 15.941 1.00 16.08 251 THR C C 1
ATOM 7343 O O . THR C 1 251 ? -7.115 -28.881 16.641 1.00 17.05 251 THR C O 1
ATOM 7351 N N . ALA C 1 252 ? -4.927 -28.613 16.447 1.00 13.17 252 ALA C N 1
ATOM 7352 C CA . ALA C 1 252 ? -4.924 -28.147 17.799 1.00 9.93 252 ALA C CA 1
ATOM 7353 C C . ALA C 1 252 ? -5.650 -26.820 17.872 1.00 13.85 252 ALA C C 1
ATOM 7354 O O . ALA C 1 252 ? -6.322 -26.504 18.855 1.00 14.99 252 ALA C O 1
ATOM 7356 N N . LEU C 1 253 ? -5.482 -26.009 16.863 1.00 11.81 253 LEU C N 1
ATOM 7357 C CA . LEU C 1 253 ? -6.166 -24.736 16.945 1.00 15.69 253 LEU C CA 1
ATOM 7358 C C . LEU C 1 253 ? -7.677 -24.972 17.011 1.00 17.80 253 LEU C C 1
ATOM 7359 O O . LEU C 1 253 ? -8.424 -24.328 17.760 1.00 15.85 253 LEU C O 1
ATOM 7364 N N . ALA C 1 254 ? -8.126 -25.918 16.207 1.00 15.56 254 ALA C N 1
ATOM 7365 C CA . ALA C 1 254 ? -9.553 -26.186 16.195 1.00 16.45 254 ALA C CA 1
ATOM 7366 C C . ALA C 1 254 ? -10.078 -26.778 17.497 1.00 18.60 254 ALA C C 1
ATOM 7367 O O . ALA C 1 254 ? -11.259 -26.703 17.772 1.00 20.38 254 ALA C O 1
ATOM 7369 N N . ASN C 1 255 ? -9.192 -27.341 18.318 1.00 12.32 255 ASN C N 1
ATOM 7370 C CA . ASN C 1 255 ? -9.576 -27.940 19.574 1.00 12.39 255 ASN C CA 1
ATOM 7371 C C . ASN C 1 255 ? -9.097 -27.138 20.758 1.00 13.35 255 ASN C C 1
ATOM 7372 O O . ASN C 1 255 ? -8.977 -27.666 21.867 1.00 14.78 255 ASN C O 1
ATOM 7377 N N . VAL C 1 256 ? -8.810 -25.870 20.512 1.00 15.96 256 VAL C N 1
ATOM 7378 C CA . VAL C 1 256 ? -8.300 -25.001 21.575 1.00 15.68 256 VAL C CA 1
ATOM 7379 C C . VAL C 1 256 ? -9.083 -25.008 22.880 1.00 15.97 256 VAL C C 1
ATOM 7380 O O . VAL C 1 256 ? -8.515 -24.973 23.979 1.00 16.56 256 VAL C O 1
ATOM 7384 N N . SER C 1 257 ? -10.407 -25.064 22.772 1.00 15.37 257 SER C N 1
ATOM 7385 C CA . SER C 1 257 ? -11.235 -25.052 23.972 1.00 18.67 257 SER C CA 1
ATOM 7386 C C . SER C 1 257 ? -10.932 -26.196 24.935 1.00 22.89 257 SER C C 1
ATOM 7387 O O . SER C 1 257 ? -11.106 -26.074 26.144 1.00 24.34 257 SER C O 1
ATOM 7390 N N . LYS C 1 258 ? -10.495 -27.310 24.383 1.00 14.93 258 LYS C N 1
ATOM 7391 C CA . LYS C 1 258 ? -10.189 -28.497 25.136 1.00 13.92 258 LYS C CA 1
ATOM 7392 C C . LYS C 1 258 ? -8.783 -28.515 25.642 1.00 17.65 258 LYS C C 1
ATOM 7393 O O . LYS C 1 258 ? -8.497 -29.135 26.632 1.00 22.11 258 LYS C O 1
ATOM 7399 N N . ILE C 1 259 ? -7.870 -27.858 24.950 1.00 20.26 259 ILE C N 1
ATOM 7400 C CA . ILE C 1 259 ? -6.466 -27.922 25.371 1.00 14.39 259 ILE C CA 1
ATOM 7401 C C . ILE C 1 259 ? -5.833 -26.676 25.922 1.00 16.92 259 ILE C C 1
ATOM 7402 O O . ILE C 1 259 ? -4.679 -26.714 26.359 1.00 14.03 259 ILE C O 1
ATOM 7407 N N . ARG C 1 260 ? -6.563 -25.585 25.895 1.00 13.46 260 ARG C N 1
ATOM 7408 C CA . ARG C 1 260 ? -6.001 -24.341 26.387 1.00 12.42 260 ARG C CA 1
ATOM 7409 C C . ARG C 1 260 ? -5.321 -24.459 27.761 1.00 16.08 260 ARG C C 1
ATOM 7410 O O . ARG C 1 260 ? -5.762 -25.167 28.659 1.00 14.39 260 ARG C O 1
ATOM 7418 N N . GLY C 1 261 ? -4.219 -23.730 27.936 1.00 14.34 261 GLY C N 1
ATOM 7419 C CA . GLY C 1 261 ? -3.482 -23.704 29.186 1.00 12.90 261 GLY C CA 1
ATOM 7420 C C . GLY C 1 261 ? -2.503 -24.842 29.380 1.00 17.93 261 GLY C C 1
ATOM 7421 O O . GLY C 1 261 ? -1.965 -25.008 30.468 1.00 16.49 261 GLY C O 1
ATOM 7422 N N . ASN C 1 262 ? -2.268 -25.636 28.350 1.00 12.30 262 ASN C N 1
ATOM 7423 C CA . ASN C 1 262 ? -1.353 -26.748 28.495 1.00 13.60 262 ASN C CA 1
ATOM 7424 C C . ASN C 1 262 ? -0.210 -26.713 27.555 1.00 12.94 262 ASN C C 1
ATOM 7425 O O . ASN C 1 262 ? -0.317 -26.136 26.487 1.00 12.98 262 ASN C O 1
ATOM 7430 N N . ALA C 1 263 ? 0.846 -27.407 27.968 1.00 10.93 263 ALA C N 1
ATOM 7431 C CA . ALA C 1 263 ? 2.056 -27.596 27.171 1.00 12.41 263 ALA C CA 1
ATOM 7432 C C . ALA C 1 263 ? 2.026 -29.072 26.754 1.00 18.55 263 ALA C C 1
ATOM 7433 O O . ALA C 1 263 ? 1.563 -29.947 27.509 1.00 13.62 263 ALA C O 1
ATOM 7435 N N . PHE C 1 264 ? 2.513 -29.334 25.551 1.00 11.96 264 PHE C N 1
ATOM 7436 C CA . PHE C 1 264 ? 2.593 -30.675 24.992 1.00 11.97 264 PHE C CA 1
ATOM 7437 C C . PHE C 1 264 ? 3.988 -30.884 24.372 1.00 14.24 264 PHE C C 1
ATOM 7438 O O . PHE C 1 264 ? 4.484 -29.972 23.689 1.00 12.67 264 PHE C O 1
ATOM 7446 N N . ASN C 1 265 ? 4.585 -32.078 24.599 1.00 13.45 265 ASN C N 1
ATOM 7447 C CA . ASN C 1 265 ? 5.882 -32.439 23.998 1.00 13.32 265 ASN C CA 1
ATOM 7448 C C . ASN C 1 265 ? 5.495 -32.898 22.589 1.00 14.44 265 ASN C C 1
ATOM 7449 O O . ASN C 1 265 ? 4.582 -33.698 22.431 1.00 13.74 265 ASN C O 1
ATOM 7454 N N . ILE C 1 266 ? 6.146 -32.373 21.576 1.00 16.25 266 ILE C N 1
ATOM 7455 C CA . ILE C 1 266 ? 5.846 -32.695 20.192 1.00 16.40 266 ILE C CA 1
ATOM 7456 C C . ILE C 1 266 ? 7.106 -33.163 19.449 1.00 23.26 266 ILE C C 1
ATOM 7457 O O . ILE C 1 266 ? 8.149 -32.530 19.548 1.00 19.32 266 ILE C O 1
ATOM 7462 N N . GLY C 1 267 ? 6.995 -34.258 18.694 1.00 16.11 267 GLY C N 1
ATOM 7463 C CA . GLY C 1 267 ? 8.128 -34.761 17.938 1.00 18.14 267 GLY C CA 1
ATOM 7464 C C . GLY C 1 267 ? 7.682 -35.895 17.034 1.00 19.47 267 GLY C C 1
ATOM 7465 O O . GLY C 1 267 ? 6.523 -36.299 17.106 1.00 19.21 267 GLY C O 1
ATOM 7466 N N . GLY C 1 268 ? 8.594 -36.396 16.201 1.00 18.29 268 GLY C N 1
ATOM 7467 C CA . GLY C 1 268 ? 8.288 -37.497 15.287 1.00 18.92 268 GLY C CA 1
ATOM 7468 C C . GLY C 1 268 ? 8.115 -38.843 16.008 1.00 28.45 268 GLY C C 1
ATOM 7469 O O . GLY C 1 268 ? 7.652 -39.808 15.393 1.00 24.11 268 GLY C O 1
ATOM 7470 N N . THR C 1 269 ? 8.470 -38.898 17.324 1.00 19.23 269 THR C N 1
ATOM 7471 C CA . THR C 1 269 ? 8.372 -40.093 18.163 1.00 19.22 269 THR C CA 1
ATOM 7472 C C . THR C 1 269 ? 9.488 -41.117 17.948 1.00 22.98 269 THR C C 1
ATOM 7473 O O . THR C 1 269 ? 10.242 -41.051 16.989 1.00 20.76 269 THR C O 1
ATOM 7477 N N . ILE C 1 270 ? 9.564 -42.071 18.870 1.00 24.46 270 ILE C N 1
ATOM 7478 C CA . ILE C 1 270 ? 10.616 -43.077 18.818 1.00 22.55 270 ILE C CA 1
ATOM 7479 C C . ILE C 1 270 ? 10.854 -43.719 17.470 1.00 24.40 270 ILE C C 1
ATOM 7480 O O . ILE C 1 270 ? 11.984 -43.860 17.022 1.00 26.60 270 ILE C O 1
ATOM 7485 N N . VAL C 1 271 ? 9.788 -44.090 16.795 1.00 19.86 271 VAL C N 1
ATOM 7486 C CA . VAL C 1 271 ? 9.946 -44.689 15.503 1.00 22.01 271 VAL C CA 1
ATOM 7487 C C . VAL C 1 271 ? 10.630 -43.771 14.515 1.00 25.65 271 VAL C C 1
ATOM 7488 O O . VAL C 1 271 ? 11.254 -44.214 13.565 1.00 29.13 271 VAL C O 1
ATOM 7492 N N . ASN C 1 272 ? 10.538 -42.465 14.705 1.00 26.04 272 ASN C N 1
ATOM 7493 C CA . ASN C 1 272 ? 11.168 -41.547 13.770 1.00 23.50 272 ASN C CA 1
ATOM 7494 C C . ASN C 1 272 ? 12.455 -40.947 14.295 1.00 21.12 272 ASN C C 1
ATOM 7495 O O . ASN C 1 272 ? 12.919 -39.922 13.783 1.00 23.97 272 ASN C O 1
ATOM 7500 N N . SER C 1 273 ? 12.992 -41.608 15.321 1.00 21.01 273 SER C N 1
ATOM 7501 C CA . SER C 1 273 ? 14.240 -41.180 15.951 1.00 19.30 273 SER C CA 1
ATOM 7502 C C . SER C 1 273 ? 15.465 -41.461 15.077 1.00 29.32 273 SER C C 1
ATOM 7503 O O . SER C 1 273 ? 15.553 -42.487 14.438 1.00 26.42 273 SER C O 1
ATOM 7506 N N . LEU C 1 274 ? 16.423 -40.541 15.019 1.00 27.78 274 LEU C N 1
ATOM 7507 C CA . LEU C 1 274 ? 17.624 -40.733 14.208 1.00 24.31 274 LEU C CA 1
ATOM 7508 C C . LEU C 1 274 ? 18.821 -40.129 14.914 1.00 26.44 274 LEU C C 1
ATOM 7509 O O . LEU C 1 274 ? 18.656 -39.111 15.553 1.00 21.44 274 LEU C O 1
ATOM 7514 N N . SER C 1 275 ? 20.011 -40.725 14.749 1.00 27.89 275 SER C N 1
ATOM 7515 C CA . SER C 1 275 ? 21.238 -40.195 15.305 1.00 26.32 275 SER C CA 1
ATOM 7516 C C . SER C 1 275 ? 21.845 -39.483 14.104 1.00 20.53 275 SER C C 1
ATOM 7517 O O . SER C 1 275 ? 21.334 -39.603 12.992 1.00 22.63 275 SER C O 1
ATOM 7520 N N . LEU C 1 276 ? 22.914 -38.725 14.282 1.00 22.36 276 LEU C N 1
ATOM 7521 C CA . LEU C 1 276 ? 23.502 -38.061 13.137 1.00 23.13 276 LEU C CA 1
ATOM 7522 C C . LEU C 1 276 ? 24.045 -39.136 12.196 1.00 23.82 276 LEU C C 1
ATOM 7523 O O . LEU C 1 276 ? 23.863 -39.071 10.981 1.00 22.62 276 LEU C O 1
ATOM 7530 N N . LEU C 1 277 ? 24.725 -40.110 12.806 1.00 25.01 277 LEU C N 1
ATOM 7531 C CA . LEU C 1 277 ? 25.318 -41.224 12.063 1.00 24.94 277 LEU C CA 1
ATOM 7532 C C . LEU C 1 277 ? 24.262 -41.929 11.234 1.00 37.93 277 LEU C C 1
ATOM 7533 O O . LEU C 1 277 ? 24.479 -42.245 10.050 1.00 31.61 277 LEU C O 1
ATOM 7538 N N . GLU C 1 278 ? 23.119 -42.193 11.889 1.00 31.23 278 GLU C N 1
ATOM 7539 C CA . GLU C 1 278 ? 22.045 -42.840 11.203 1.00 25.49 278 GLU C CA 1
ATOM 7540 C C . GLU C 1 278 ? 21.550 -41.937 10.101 1.00 35.37 278 GLU C C 1
ATOM 7541 O O . GLU C 1 278 ? 21.215 -42.387 9.016 1.00 40.15 278 GLU C O 1
ATOM 7547 N N . LEU C 1 279 ? 21.518 -40.627 10.334 1.00 29.27 279 LEU C N 1
ATOM 7548 C CA . LEU C 1 279 ? 21.056 -39.745 9.276 1.00 29.12 279 LEU C CA 1
ATOM 7549 C C . LEU C 1 279 ? 22.000 -39.780 8.070 1.00 34.93 279 LEU C C 1
ATOM 7550 O O . LEU C 1 279 ? 21.621 -39.701 6.904 1.00 29.62 279 LEU C O 1
ATOM 7555 N N . PHE C 1 280 ? 23.270 -39.875 8.344 1.00 30.22 280 PHE C N 1
ATOM 7556 C CA . PHE C 1 280 ? 24.232 -39.918 7.264 1.00 30.19 280 PHE C CA 1
ATOM 7557 C C . PHE C 1 280 ? 24.038 -41.177 6.409 1.00 32.56 280 PHE C C 1
ATOM 7558 O O . PHE C 1 280 ? 24.061 -41.107 5.185 1.00 35.21 280 PHE C O 1
ATOM 7566 N N . LYS C 1 281 ? 23.848 -42.317 7.066 1.00 22.46 281 LYS C N 1
ATOM 7567 C CA . LYS C 1 281 ? 23.663 -43.544 6.347 1.00 23.98 281 LYS C CA 1
ATOM 7568 C C . LYS C 1 281 ? 22.610 -43.371 5.279 1.00 36.96 281 LYS C C 1
ATOM 7569 O O . LYS C 1 281 ? 22.801 -43.552 4.084 1.00 37.76 281 LYS C O 1
ATOM 7575 N N . LEU C 1 282 ? 21.453 -43.015 5.775 1.00 43.76 282 LEU C N 1
ATOM 7576 C CA . LEU C 1 282 ? 20.287 -42.775 4.971 1.00 41.43 282 LEU C CA 1
ATOM 7577 C C . LEU C 1 282 ? 20.570 -41.946 3.719 1.00 33.57 282 LEU C C 1
ATOM 7578 O O . LEU C 1 282 ? 20.165 -42.346 2.638 1.00 45.54 282 LEU C O 1
ATOM 7583 N N . LEU C 1 283 ? 21.249 -40.787 3.868 1.00 32.09 283 LEU C N 1
ATOM 7584 C CA . LEU C 1 283 ? 21.604 -39.873 2.788 1.00 22.63 283 LEU C CA 1
ATOM 7585 C C . LEU C 1 283 ? 22.593 -40.520 1.822 1.00 50.68 283 LEU C C 1
ATOM 7586 O O . LEU C 1 283 ? 22.495 -40.430 0.594 1.00 56.45 283 LEU C O 1
ATOM 7591 N N . GLU C 1 284 ? 23.583 -41.175 2.402 1.00 42.14 284 GLU C N 1
ATOM 7592 C CA . GLU C 1 284 ? 24.555 -41.824 1.583 1.00 41.98 284 GLU C CA 1
ATOM 7593 C C . GLU C 1 284 ? 23.802 -42.804 0.694 1.00 44.04 284 GLU C C 1
ATOM 7594 O O . GLU C 1 284 ? 23.895 -42.730 -0.519 1.00 52.73 284 GLU C O 1
ATOM 7600 N N . ASP C 1 285 ? 23.032 -43.689 1.318 1.00 36.67 285 ASP C N 1
ATOM 7601 C CA . ASP C 1 285 ? 22.217 -44.701 0.662 1.00 38.66 285 ASP C CA 1
ATOM 7602 C C . ASP C 1 285 ? 21.188 -44.203 -0.366 1.00 54.18 285 ASP C C 1
ATOM 7603 O O . ASP C 1 285 ? 20.730 -44.957 -1.223 1.00 63.05 285 ASP C O 1
ATOM 7608 N N . TYR C 1 286 ? 20.799 -42.944 -0.291 1.00 52.35 286 TYR C N 1
ATOM 7609 C CA . TYR C 1 286 ? 19.822 -42.418 -1.223 1.00 52.99 286 TYR C CA 1
ATOM 7610 C C . TYR C 1 286 ? 20.538 -41.790 -2.379 1.00 58.43 286 TYR C C 1
ATOM 7611 O O . TYR C 1 286 ? 20.189 -42.010 -3.538 1.00 66.31 286 TYR C O 1
ATOM 7620 N N . CYS C 1 287 ? 21.542 -40.991 -2.048 1.00 51.20 287 CYS C N 1
ATOM 7621 C CA . CYS C 1 287 ? 22.281 -40.333 -3.100 1.00 53.94 287 CYS C CA 1
ATOM 7622 C C . CYS C 1 287 ? 23.525 -41.076 -3.498 1.00 53.11 287 CYS C C 1
ATOM 7623 O O . CYS C 1 287 ? 24.367 -40.526 -4.195 1.00 48.61 287 CYS C O 1
ATOM 7626 N N . ASN C 1 288 ? 23.686 -42.311 -3.072 1.00 62.29 288 ASN C N 1
ATOM 7627 C CA . ASN C 1 288 ? 24.909 -42.967 -3.500 1.00 70.94 288 ASN C CA 1
ATOM 7628 C C . ASN C 1 288 ? 26.124 -42.060 -3.277 1.00 73.29 288 ASN C C 1
ATOM 7629 O O . ASN C 1 288 ? 26.823 -41.745 -4.247 1.00 72.65 288 ASN C O 1
ATOM 7634 N N . ILE C 1 289 ? 26.360 -41.634 -2.016 1.00 64.90 289 ILE C N 1
ATOM 7635 C CA . ILE C 1 289 ? 27.493 -40.777 -1.656 1.00 59.01 289 ILE C CA 1
ATOM 7636 C C . ILE C 1 289 ? 28.199 -41.240 -0.399 1.00 48.93 289 ILE C C 1
ATOM 7637 O O . ILE C 1 289 ? 27.828 -42.237 0.230 1.00 44.72 289 ILE C O 1
ATOM 7642 N N . ASP C 1 290 ? 29.224 -40.456 -0.062 1.00 53.23 290 ASP C N 1
ATOM 7643 C CA . ASP C 1 290 ? 30.048 -40.662 1.111 1.00 59.37 290 ASP C CA 1
ATOM 7644 C C . ASP C 1 290 ? 30.228 -39.330 1.816 1.00 54.13 290 ASP C C 1
ATOM 7645 O O . ASP C 1 290 ? 30.820 -38.375 1.298 1.00 55.09 290 ASP C O 1
ATOM 7650 N N . MET C 1 291 ? 29.667 -39.278 3.007 1.00 55.72 291 MET C N 1
ATOM 7651 C CA . MET C 1 291 ? 29.704 -38.082 3.815 1.00 56.10 291 MET C CA 1
ATOM 7652 C C . MET C 1 291 ? 30.835 -38.167 4.810 1.00 55.38 291 MET C C 1
ATOM 7653 O O . MET C 1 291 ? 30.811 -38.932 5.781 1.00 54.61 291 MET C O 1
ATOM 7658 N N . ARG C 1 292 ? 31.844 -37.375 4.528 1.00 44.56 292 ARG C N 1
ATOM 7659 C CA . ARG C 1 292 ? 33.010 -37.360 5.367 1.00 46.88 292 ARG C CA 1
ATOM 7660 C C . ARG C 1 292 ? 33.089 -36.110 6.221 1.00 42.07 292 ARG C C 1
ATOM 7661 O O . ARG C 1 292 ? 32.874 -34.984 5.737 1.00 34.64 292 ARG C O 1
ATOM 7669 N N . PHE C 1 293 ? 33.430 -36.296 7.502 1.00 42.84 293 PHE C N 1
ATOM 7670 C CA . PHE C 1 293 ? 33.514 -35.124 8.380 1.00 44.27 293 PHE C CA 1
ATOM 7671 C C . PHE C 1 293 ? 34.560 -35.211 9.505 1.00 38.19 293 PHE C C 1
ATOM 7672 O O . PHE C 1 293 ? 35.147 -36.267 9.823 1.00 37.89 293 PHE C O 1
ATOM 7680 N N . THR C 1 294 ? 34.752 -34.045 10.117 1.00 34.23 294 THR C N 1
ATOM 7681 C CA . THR C 1 294 ? 35.671 -33.861 11.242 1.00 30.26 294 THR C CA 1
ATOM 7682 C C . THR C 1 294 ? 34.822 -33.633 12.503 1.00 39.15 294 THR C C 1
ATOM 7683 O O . THR C 1 294 ? 33.611 -33.402 12.411 1.00 26.66 294 THR C O 1
ATOM 7687 N N . ASN C 1 295 ? 35.451 -33.696 13.674 1.00 30.21 295 ASN C N 1
ATOM 7688 C CA . ASN C 1 295 ? 34.719 -33.511 14.903 1.00 26.49 295 ASN C CA 1
ATOM 7689 C C . ASN C 1 295 ? 35.079 -32.348 15.733 1.00 35.10 295 ASN C C 1
ATOM 7690 O O . ASN C 1 295 ? 36.254 -32.027 15.983 1.00 38.81 295 ASN C O 1
ATOM 7695 N N . LEU C 1 296 ? 33.991 -31.776 16.179 1.00 20.61 296 LEU C N 1
ATOM 7696 C CA . LEU C 1 296 ? 34.018 -30.667 17.066 1.00 22.96 296 LEU C CA 1
ATOM 7697 C C . LEU C 1 296 ? 33.638 -31.180 18.472 1.00 29.32 296 LEU C C 1
ATOM 7698 O O . LEU C 1 296 ? 33.126 -32.290 18.651 1.00 23.58 296 LEU C O 1
ATOM 7703 N N . PRO C 1 297 ? 33.919 -30.398 19.511 1.00 24.46 297 PRO C N 1
ATOM 7704 C CA . PRO C 1 297 ? 33.553 -30.873 20.835 1.00 23.62 297 PRO C CA 1
ATOM 7705 C C . PRO C 1 297 ? 32.026 -30.852 20.911 1.00 30.19 297 PRO C C 1
ATOM 7706 O O . PRO C 1 297 ? 31.360 -30.147 20.118 1.00 21.83 297 PRO C O 1
ATOM 7710 N N . VAL C 1 298 ? 31.481 -31.605 21.861 1.00 43.50 298 VAL C N 1
ATOM 7711 C CA . VAL C 1 298 ? 30.033 -31.635 22.030 1.00 54.15 298 VAL C CA 1
ATOM 7712 C C . VAL C 1 298 ? 29.502 -30.241 22.375 1.00 44.65 298 VAL C C 1
ATOM 7713 O O . VAL C 1 298 ? 30.127 -29.490 23.141 1.00 42.86 298 VAL C O 1
ATOM 7717 N N . ARG C 1 299 ? 28.358 -29.872 21.785 1.00 31.64 299 ARG C N 1
ATOM 7718 C CA . ARG C 1 299 ? 27.790 -28.578 22.064 1.00 35.51 299 ARG C CA 1
ATOM 7719 C C . ARG C 1 299 ? 27.350 -28.261 23.491 1.00 57.84 299 ARG C C 1
ATOM 7720 O O . ARG C 1 299 ? 27.337 -29.198 24.323 1.00 45.81 299 ARG C O 1
ATOM 7728 N N . GLU C 1 300 ? 26.998 -26.975 23.804 1.00 69.47 300 GLU C N 1
ATOM 7729 C CA . GLU C 1 300 ? 26.612 -26.559 25.177 1.00 73.64 300 GLU C CA 1
ATOM 7730 C C . GLU C 1 300 ? 25.223 -27.062 25.582 1.00 38.05 300 GLU C C 1
ATOM 7731 O O . GLU C 1 300 ? 24.949 -27.456 26.706 1.00 86.57 300 GLU C O 1
ATOM 7737 N N . ASP C 1 302 ? 23.855 -29.832 25.325 1.00 32.61 302 ASP C N 1
ATOM 7738 C CA . ASP C 1 302 ? 23.392 -30.884 24.408 1.00 32.88 302 ASP C CA 1
ATOM 7739 C C . ASP C 1 302 ? 22.794 -32.127 25.081 1.00 35.09 302 ASP C C 1
ATOM 7740 O O . ASP C 1 302 ? 23.319 -32.760 26.012 1.00 35.28 302 ASP C O 1
ATOM 7745 N N . GLN C 1 303 ? 21.654 -32.496 24.543 1.00 23.82 303 GLN C N 1
ATOM 7746 C CA . GLN C 1 303 ? 20.969 -33.656 25.008 1.00 19.50 303 GLN C CA 1
ATOM 7747 C C . GLN C 1 303 ? 21.488 -34.812 24.169 1.00 19.13 303 GLN C C 1
ATOM 7748 O O . GLN C 1 303 ? 21.534 -34.749 22.935 1.00 21.66 303 GLN C O 1
ATOM 7754 N N . ARG C 1 304 ? 21.856 -35.867 24.854 1.00 16.77 304 ARG C N 1
ATOM 7755 C CA . ARG C 1 304 ? 22.331 -37.047 24.156 1.00 19.87 304 ARG C CA 1
ATOM 7756 C C . ARG C 1 304 ? 21.175 -37.614 23.394 1.00 24.17 304 ARG C C 1
ATOM 7757 O O . ARG C 1 304 ? 21.342 -38.152 22.306 1.00 20.23 304 ARG C O 1
ATOM 7765 N N . VAL C 1 305 ? 19.983 -37.448 23.975 1.00 18.69 305 VAL C N 1
ATOM 7766 C CA . VAL C 1 305 ? 18.805 -37.929 23.303 1.00 17.03 305 VAL C CA 1
ATOM 7767 C C . VAL C 1 305 ? 17.597 -37.069 23.547 1.00 16.76 305 VAL C C 1
ATOM 7768 O O . VAL C 1 305 ? 17.372 -36.645 24.669 1.00 17.54 305 VAL C O 1
ATOM 7772 N N . PHE C 1 306 ? 16.833 -36.850 22.486 1.00 16.37 306 PHE C N 1
ATOM 7773 C CA . PHE C 1 306 ? 15.596 -36.154 22.623 1.00 15.33 306 PHE C CA 1
ATOM 7774 C C . PHE C 1 306 ? 14.565 -36.786 21.735 1.00 13.86 306 PHE C C 1
ATOM 7775 O O . PHE C 1 306 ? 14.619 -36.638 20.534 1.00 14.23 306 PHE C O 1
ATOM 7783 N N . VAL C 1 307 ? 13.644 -37.459 22.413 1.00 14.84 307 VAL C N 1
ATOM 7784 C CA . VAL C 1 307 ? 12.509 -38.105 21.773 1.00 16.78 307 VAL C CA 1
ATOM 7785 C C . VAL C 1 307 ? 11.259 -37.715 22.551 1.00 16.50 307 VAL C C 1
ATOM 7786 O O . VAL C 1 307 ? 11.198 -37.837 23.782 1.00 18.64 307 VAL C O 1
ATOM 7790 N N . ALA C 1 308 ? 10.253 -37.218 21.839 1.00 17.69 308 ALA C N 1
ATOM 7791 C CA . ALA C 1 308 ? 9.077 -36.829 22.575 1.00 17.05 308 ALA C CA 1
ATOM 7792 C C . ALA C 1 308 ? 8.142 -37.987 22.731 1.00 21.37 308 ALA C C 1
ATOM 7793 O O . ALA C 1 308 ? 7.950 -38.760 21.805 1.00 19.11 308 ALA C O 1
ATOM 7795 N N . ASP C 1 309 ? 7.602 -38.039 23.922 1.00 18.12 309 ASP C N 1
ATOM 7796 C CA . ASP C 1 309 ? 6.586 -38.991 24.289 1.00 17.93 309 ASP C CA 1
ATOM 7797 C C . ASP C 1 309 ? 5.307 -38.140 24.061 1.00 19.20 309 ASP C C 1
ATOM 7798 O O . ASP C 1 309 ? 5.017 -37.238 24.854 1.00 18.23 309 ASP C O 1
ATOM 7803 N N . ILE C 1 310 ? 4.586 -38.395 22.969 1.00 14.72 310 ILE C N 1
ATOM 7804 C CA . ILE C 1 310 ? 3.405 -37.635 22.604 1.00 13.44 310 ILE C CA 1
ATOM 7805 C C . ILE C 1 310 ? 2.055 -38.156 23.109 1.00 18.10 310 ILE C C 1
ATOM 7806 O O . ILE C 1 310 ? 1.011 -37.734 22.606 1.00 16.63 310 ILE C O 1
ATOM 7811 N N . LYS C 1 311 ? 2.040 -39.065 24.081 1.00 14.89 311 LYS C N 1
ATOM 7812 C CA . LYS C 1 311 ? 0.753 -39.555 24.576 1.00 19.78 311 LYS C CA 1
ATOM 7813 C C . LYS C 1 311 ? -0.225 -38.415 24.858 1.00 21.61 311 LYS C C 1
ATOM 7814 O O . LYS C 1 311 ? -1.409 -38.495 24.513 1.00 17.71 311 LYS C O 1
ATOM 7820 N N . LYS C 1 312 ? 0.281 -37.360 25.550 1.00 15.75 312 LYS C N 1
ATOM 7821 C CA . LYS C 1 312 ? -0.566 -36.226 25.946 1.00 15.95 312 LYS C CA 1
ATOM 7822 C C . LYS C 1 312 ? -1.358 -35.577 24.803 1.00 14.71 312 LYS C C 1
ATOM 7823 O O . LYS C 1 312 ? -2.584 -35.408 24.828 1.00 15.25 312 LYS C O 1
ATOM 7829 N N . ILE C 1 313 ? -0.632 -35.205 23.775 1.00 14.17 313 ILE C N 1
ATOM 7830 C CA . ILE C 1 313 ? -1.292 -34.576 22.670 1.00 16.47 313 ILE C CA 1
ATOM 7831 C C . ILE C 1 313 ? -2.177 -35.581 21.918 1.00 20.58 313 ILE C C 1
ATOM 7832 O O . ILE C 1 313 ? -3.300 -35.267 21.494 1.00 16.33 313 ILE C O 1
ATOM 7837 N N . THR C 1 314 ? -1.664 -36.815 21.748 1.00 14.99 314 THR C N 1
ATOM 7838 C CA . THR C 1 314 ? -2.455 -37.817 21.033 1.00 18.47 314 THR C CA 1
ATOM 7839 C C . THR C 1 314 ? -3.784 -38.052 21.735 1.00 19.97 314 THR C C 1
ATOM 7840 O O . THR C 1 314 ? -4.869 -38.120 21.140 1.00 19.24 314 THR C O 1
ATOM 7846 N N . ASN C 1 315 ? -3.694 -38.191 23.047 1.00 15.31 315 ASN C N 1
ATOM 7847 C CA . ASN C 1 315 ? -4.908 -38.387 23.804 1.00 17.34 315 ASN C CA 1
ATOM 7848 C C . ASN C 1 315 ? -5.836 -37.186 23.677 1.00 24.77 315 ASN C C 1
ATOM 7849 O O . ASN C 1 315 ? -7.047 -37.352 23.583 1.00 30.32 315 ASN C O 1
ATOM 7854 N N . ALA C 1 316 ? -5.281 -35.979 23.686 1.00 14.66 316 ALA C N 1
ATOM 7855 C CA . ALA C 1 316 ? -6.102 -34.798 23.607 1.00 15.83 316 ALA C CA 1
ATOM 7856 C C . ALA C 1 316 ? -6.768 -34.561 22.274 1.00 20.84 316 ALA C C 1
ATOM 7857 O O . ALA C 1 316 ? -7.949 -34.215 22.209 1.00 21.33 316 ALA C O 1
ATOM 7859 N N . ILE C 1 317 ? -6.029 -34.710 21.203 1.00 14.85 317 ILE C N 1
ATOM 7860 C CA . ILE C 1 317 ? -6.619 -34.421 19.925 1.00 14.72 317 ILE C CA 1
ATOM 7861 C C . ILE C 1 317 ? -6.466 -35.494 18.872 1.00 19.61 317 ILE C C 1
ATOM 7862 O O . ILE C 1 317 ? -6.888 -35.279 17.718 1.00 19.83 317 ILE C O 1
ATOM 7867 N N . ASP C 1 318 ? -5.860 -36.624 19.246 1.00 18.18 318 ASP C N 1
ATOM 7868 C CA . ASP C 1 318 ? -5.703 -37.712 18.276 1.00 21.96 318 ASP C CA 1
ATOM 7869 C C . ASP C 1 318 ? -4.799 -37.441 17.073 1.00 34.78 318 ASP C C 1
ATOM 7870 O O . ASP C 1 318 ? -4.977 -37.958 15.966 1.00 42.71 318 ASP C O 1
ATOM 7875 N N . TRP C 1 319 ? -3.797 -36.628 17.289 1.00 24.02 319 TRP C N 1
ATOM 7876 C CA . TRP C 1 319 ? -2.846 -36.340 16.234 1.00 24.35 319 TRP C CA 1
ATOM 7877 C C . TRP C 1 319 ? -1.632 -37.288 16.453 1.00 27.75 319 TRP C C 1
ATOM 7878 O O . TRP C 1 319 ? -1.266 -37.610 17.607 1.00 21.74 319 TRP C O 1
ATOM 7889 N N . SER C 1 320 ? -1.023 -37.727 15.326 1.00 22.44 320 SER C N 1
ATOM 7890 C CA . SER C 1 320 ? 0.153 -38.603 15.280 1.00 20.70 320 SER C CA 1
ATOM 7891 C C . SER C 1 320 ? 0.864 -38.366 13.953 1.00 19.96 320 SER C C 1
ATOM 7892 O O . SER C 1 320 ? 0.226 -38.079 12.948 1.00 25.88 320 SER C O 1
ATOM 7895 N N . PRO C 1 321 ? 2.196 -38.449 13.941 1.00 16.59 321 PRO C N 1
ATOM 7896 C CA . PRO C 1 321 ? 2.928 -38.212 12.736 1.00 17.38 321 PRO C CA 1
ATOM 7897 C C . PRO C 1 321 ? 2.705 -39.308 11.751 1.00 21.90 321 PRO C C 1
ATOM 7898 O O . PRO C 1 321 ? 2.775 -40.439 12.152 1.00 26.09 321 PRO C O 1
ATOM 7902 N N . LYS C 1 322 ? 2.476 -38.935 10.491 1.00 18.16 322 LYS C N 1
ATOM 7903 C CA . LYS C 1 322 ? 2.263 -39.883 9.419 1.00 21.58 322 LYS C CA 1
ATOM 7904 C C . LYS C 1 322 ? 3.486 -40.028 8.521 1.00 30.75 322 LYS C C 1
ATOM 7905 O O . LYS C 1 322 ? 3.574 -40.958 7.728 1.00 29.62 322 LYS C O 1
ATOM 7911 N N . VAL C 1 323 ? 4.435 -39.104 8.610 1.00 25.77 323 VAL C N 1
ATOM 7912 C CA . VAL C 1 323 ? 5.612 -39.180 7.757 1.00 22.56 323 VAL C CA 1
ATOM 7913 C C . VAL C 1 323 ? 6.830 -39.793 8.450 1.00 32.46 323 VAL C C 1
ATOM 7914 O O . VAL C 1 323 ? 7.368 -39.269 9.434 1.00 28.07 323 VAL C O 1
ATOM 7918 N N . SER C 1 324 ? 7.272 -40.927 7.913 1.00 30.78 324 SER C N 1
ATOM 7919 C CA . SER C 1 324 ? 8.437 -41.616 8.457 1.00 29.28 324 SER C CA 1
ATOM 7920 C C . SER C 1 324 ? 9.731 -40.861 8.118 1.00 22.39 324 SER C C 1
ATOM 7921 O O . SER C 1 324 ? 9.825 -40.160 7.098 1.00 23.94 324 SER C O 1
ATOM 7924 N N . ALA C 1 325 ? 10.724 -41.050 8.989 1.00 20.38 325 ALA C N 1
ATOM 7925 C CA . ALA C 1 325 ? 12.021 -40.435 8.853 1.00 23.27 325 ALA C CA 1
ATOM 7926 C C . ALA C 1 325 ? 12.665 -40.712 7.502 1.00 27.26 325 ALA C C 1
ATOM 7927 O O . ALA C 1 325 ? 13.155 -39.804 6.809 1.00 27.32 325 ALA C O 1
ATOM 7929 N N . LYS C 1 326 ? 12.657 -41.989 7.116 1.00 25.49 326 LYS C N 1
ATOM 7930 C CA . LYS C 1 326 ? 13.233 -42.358 5.827 1.00 30.22 326 LYS C CA 1
ATOM 7931 C C . LYS C 1 326 ? 12.545 -41.578 4.734 1.00 25.92 326 LYS C C 1
ATOM 7932 O O . LYS C 1 326 ? 13.180 -40.916 3.927 1.00 26.31 326 LYS C O 1
ATOM 7938 N N . ASP C 1 327 ? 11.223 -41.662 4.727 1.00 22.96 327 ASP C N 1
ATOM 7939 C CA . ASP C 1 327 ? 10.461 -40.943 3.719 1.00 33.28 327 ASP C CA 1
ATOM 7940 C C . ASP C 1 327 ? 10.700 -39.467 3.756 1.00 33.59 327 ASP C C 1
ATOM 7941 O O . ASP C 1 327 ? 11.019 -38.841 2.748 1.00 27.31 327 ASP C O 1
ATOM 7946 N N . GLY C 1 328 ? 10.507 -38.903 4.927 1.00 25.32 328 GLY C N 1
ATOM 7947 C CA . GLY C 1 328 ? 10.701 -37.479 4.990 1.00 27.47 328 GLY C CA 1
ATOM 7948 C C . GLY C 1 328 ? 12.107 -37.086 4.584 1.00 29.72 328 GLY C C 1
ATOM 7949 O O . GLY C 1 328 ? 12.296 -36.061 3.924 1.00 25.14 328 GLY C O 1
ATOM 7950 N N . VAL C 1 329 ? 13.107 -37.883 4.985 1.00 25.20 329 VAL C N 1
ATOM 7951 C CA . VAL C 1 329 ? 14.465 -37.512 4.625 1.00 25.13 329 VAL C CA 1
ATOM 7952 C C . VAL C 1 329 ? 14.765 -37.421 3.121 1.00 29.83 329 VAL C C 1
ATOM 7953 O O . VAL C 1 329 ? 15.437 -36.489 2.680 1.00 23.74 329 VAL C O 1
ATOM 7957 N N . GLN C 1 330 ? 14.254 -38.370 2.333 1.00 30.19 330 GLN C N 1
ATOM 7958 C CA . GLN C 1 330 ? 14.451 -38.377 0.876 1.00 28.34 330 GLN C CA 1
ATOM 7959 C C . GLN C 1 330 ? 13.789 -37.172 0.261 1.00 28.90 330 GLN C C 1
ATOM 7960 O O . GLN C 1 330 ? 14.352 -36.477 -0.573 1.00 34.21 330 GLN C O 1
ATOM 7966 N N . LYS C 1 331 ? 12.564 -36.897 0.722 1.00 36.41 331 LYS C N 1
ATOM 7967 C CA . LYS C 1 331 ? 11.826 -35.725 0.261 1.00 31.20 331 LYS C CA 1
ATOM 7968 C C . LYS C 1 331 ? 12.635 -34.436 0.585 1.00 31.87 331 LYS C C 1
ATOM 7969 O O . LYS C 1 331 ? 12.746 -33.510 -0.243 1.00 29.02 331 LYS C O 1
ATOM 7975 N N . MET C 1 332 ? 13.209 -34.371 1.821 1.00 25.94 332 MET C N 1
ATOM 7976 C CA . MET C 1 332 ? 14.018 -33.217 2.243 1.00 27.91 332 MET C CA 1
ATOM 7977 C C . MET C 1 332 ? 15.209 -33.100 1.289 1.00 33.90 332 MET C C 1
ATOM 7978 O O . MET C 1 332 ? 15.550 -32.007 0.818 1.00 26.86 332 MET C O 1
ATOM 7983 N N . TYR C 1 333 ? 15.829 -34.251 0.976 1.00 35.13 333 TYR C N 1
ATOM 7984 C CA . TYR C 1 333 ? 16.946 -34.245 0.041 1.00 33.69 333 TYR C CA 1
ATOM 7985 C C . TYR C 1 333 ? 16.471 -33.640 -1.289 1.00 31.64 333 TYR C C 1
ATOM 7986 O O . TYR C 1 333 ? 17.053 -32.677 -1.822 1.00 34.97 333 TYR C O 1
ATOM 7995 N N . ASP C 1 334 ? 15.378 -34.194 -1.829 1.00 28.36 334 ASP C N 1
ATOM 7996 C CA . ASP C 1 334 ? 14.827 -33.694 -3.089 1.00 30.09 334 ASP C CA 1
ATOM 7997 C C . ASP C 1 334 ? 14.603 -32.193 -3.056 1.00 44.49 334 ASP C C 1
ATOM 7998 O O . ASP C 1 334 ? 15.016 -31.463 -3.961 1.00 43.90 334 ASP C O 1
ATOM 8003 N N . TRP C 1 335 ? 13.978 -31.712 -1.991 1.00 41.22 335 TRP C N 1
ATOM 8004 C CA . TRP C 1 335 ? 13.762 -30.287 -1.873 1.00 39.25 335 TRP C CA 1
ATOM 8005 C C . TRP C 1 335 ? 15.083 -29.472 -1.822 1.00 32.10 335 TRP C C 1
ATOM 8006 O O . TRP C 1 335 ? 15.225 -28.421 -2.437 1.00 27.26 335 TRP C O 1
ATOM 8017 N N . THR C 1 336 ? 16.057 -29.944 -1.064 1.00 33.58 336 THR C N 1
ATOM 8018 C CA . THR C 1 336 ? 17.335 -29.255 -0.929 1.00 31.13 336 THR C CA 1
ATOM 8019 C C . THR C 1 336 ? 18.025 -29.152 -2.275 1.00 35.59 336 THR C C 1
ATOM 8020 O O . THR C 1 336 ? 18.535 -28.120 -2.682 1.00 31.90 336 THR C O 1
ATOM 8024 N N . SER C 1 337 ? 18.026 -30.264 -2.975 1.00 42.75 337 SER C N 1
ATOM 8025 C CA . SER C 1 337 ? 18.627 -30.282 -4.283 1.00 45.30 337 SER C CA 1
ATOM 8026 C C . SER C 1 337 ? 18.001 -29.144 -5.084 1.00 59.23 337 SER C C 1
ATOM 8027 O O . SER C 1 337 ? 18.689 -28.334 -5.684 1.00 62.17 337 SER C O 1
ATOM 8030 N N . SER C 1 338 ? 16.672 -29.080 -5.064 1.00 67.88 338 SER C N 1
ATOM 8031 C CA . SER C 1 338 ? 15.876 -28.068 -5.766 1.00 74.02 338 SER C CA 1
ATOM 8032 C C . SER C 1 338 ? 16.335 -26.606 -5.628 1.00 84.69 338 SER C C 1
ATOM 8033 O O . SER C 1 338 ? 16.079 -25.757 -6.490 1.00 92.46 338 SER C O 1
ATOM 8036 N N . ILE C 1 339 ? 17.022 -26.278 -4.552 1.00 78.05 339 ILE C N 1
ATOM 8037 C CA . ILE C 1 339 ? 17.480 -24.914 -4.390 1.00 71.92 339 ILE C CA 1
ATOM 8038 C C . ILE C 1 339 ? 18.578 -24.593 -5.419 1.00 100.00 339 ILE C C 1
ATOM 8039 O O . ILE C 1 339 ? 19.658 -25.203 -5.490 1.00 96.19 339 ILE C O 1
ATOM 8044 N N . ALA D 1 2 ? 39.335 1.852 3.303 1.00 42.04 2 ALA D N 1
ATOM 8045 C CA . ALA D 1 2 ? 38.457 2.545 4.237 1.00 37.82 2 ALA D CA 1
ATOM 8046 C C . ALA D 1 2 ? 37.151 1.800 4.301 1.00 39.96 2 ALA D C 1
ATOM 8047 O O . ALA D 1 2 ? 36.720 1.241 3.269 1.00 47.29 2 ALA D O 1
ATOM 8049 N N . LYS D 1 3 ? 36.550 1.791 5.507 1.00 21.31 3 LYS D N 1
ATOM 8050 C CA . LYS D 1 3 ? 35.280 1.101 5.708 1.00 20.46 3 LYS D CA 1
ATOM 8051 C C . LYS D 1 3 ? 34.165 2.127 5.803 1.00 18.71 3 LYS D C 1
ATOM 8052 O O . LYS D 1 3 ? 34.267 3.071 6.593 1.00 17.66 3 LYS D O 1
ATOM 8058 N N . LEU D 1 4 ? 33.128 1.920 4.977 1.00 13.88 4 LEU D N 1
ATOM 8059 C CA . LEU D 1 4 ? 31.946 2.784 4.942 1.00 13.00 4 LEU D CA 1
ATOM 8060 C C . LEU D 1 4 ? 30.728 2.000 5.335 1.00 17.49 4 LEU D C 1
ATOM 8061 O O . LEU D 1 4 ? 30.407 0.962 4.724 1.00 17.01 4 LEU D O 1
ATOM 8066 N N . LEU D 1 5 ? 30.050 2.504 6.371 1.00 11.07 5 LEU D N 1
ATOM 8067 C CA . LEU D 1 5 ? 28.826 1.857 6.809 1.00 12.14 5 LEU D CA 1
ATOM 8068 C C . LEU D 1 5 ? 27.670 2.714 6.316 1.00 15.84 5 LEU D C 1
ATOM 8069 O O . LEU D 1 5 ? 27.689 3.948 6.510 1.00 14.11 5 LEU D O 1
ATOM 8074 N N . ILE D 1 6 ? 26.664 2.099 5.695 1.00 11.44 6 ILE D N 1
ATOM 8075 C CA . ILE D 1 6 ? 25.518 2.875 5.288 1.00 11.57 6 ILE D CA 1
ATOM 8076 C C . ILE D 1 6 ? 24.267 2.320 5.996 1.00 11.35 6 ILE D C 1
ATOM 8077 O O . ILE D 1 6 ? 23.837 1.196 5.726 1.00 14.57 6 ILE D O 1
ATOM 8082 N N . THR D 1 7 ? 23.656 3.084 6.917 1.00 11.34 7 THR D N 1
ATOM 8083 C CA . THR D 1 7 ? 22.445 2.588 7.566 1.00 10.23 7 THR D CA 1
ATOM 8084 C C . THR D 1 7 ? 21.335 3.007 6.600 1.00 14.53 7 THR D C 1
ATOM 8085 O O . THR D 1 7 ? 21.419 4.072 5.953 1.00 13.17 7 THR D O 1
ATOM 8089 N N . GLY D 1 8 ? 20.303 2.179 6.498 1.00 14.98 8 GLY D N 1
ATOM 8090 C CA . GLY D 1 8 ? 19.218 2.482 5.561 1.00 12.44 8 GLY D CA 1
ATOM 8091 C C . GLY D 1 8 ? 19.816 2.253 4.165 1.00 13.51 8 GLY D C 1
ATOM 8092 O O . GLY D 1 8 ? 19.332 2.756 3.166 1.00 14.82 8 GLY D O 1
ATOM 8093 N N . GLY D 1 9 ? 20.900 1.463 4.096 1.00 16.44 9 GLY D N 1
ATOM 8094 C CA . GLY D 1 9 ? 21.618 1.162 2.836 1.00 16.86 9 GLY D CA 1
ATOM 8095 C C . GLY D 1 9 ? 20.834 0.503 1.680 1.00 20.26 9 GLY D C 1
ATOM 8096 O O . GLY D 1 9 ? 21.310 0.484 0.544 1.00 17.71 9 GLY D O 1
ATOM 8097 N N . CYS D 1 10 ? 19.643 -0.041 1.932 1.00 13.86 10 CYS D N 1
ATOM 8098 C CA . CYS D 1 10 ? 18.839 -0.672 0.860 1.00 13.21 10 CYS D CA 1
ATOM 8099 C C . CYS D 1 10 ? 17.758 0.243 0.355 1.00 15.85 10 CYS D C 1
ATOM 8100 O O . CYS D 1 10 ? 16.928 -0.149 -0.477 1.00 19.15 10 CYS D O 1
ATOM 8103 N N . GLY D 1 11 ? 17.740 1.489 0.862 1.00 13.87 11 GLY D N 1
ATOM 8104 C CA . GLY D 1 11 ? 16.731 2.449 0.456 1.00 12.23 11 GLY D CA 1
ATOM 8105 C C . GLY D 1 11 ? 17.136 3.233 -0.779 1.00 16.56 11 GLY D C 1
ATOM 8106 O O . GLY D 1 11 ? 18.128 2.898 -1.448 1.00 16.56 11 GLY D O 1
ATOM 8107 N N . PHE D 1 12 ? 16.379 4.274 -1.098 1.00 15.05 12 PHE D N 1
ATOM 8108 C CA . PHE D 1 12 ? 16.712 5.066 -2.256 1.00 15.10 12 PHE D CA 1
ATOM 8109 C C . PHE D 1 12 ? 18.101 5.743 -2.174 1.00 21.22 12 PHE D C 1
ATOM 8110 O O . PHE D 1 12 ? 18.995 5.502 -3.002 1.00 17.66 12 PHE D O 1
ATOM 8118 N N . LEU D 1 13 ? 18.341 6.594 -1.200 1.00 12.12 13 LEU D N 1
ATOM 8119 C CA . LEU D 1 13 ? 19.662 7.184 -1.183 1.00 13.74 13 LEU D CA 1
ATOM 8120 C C . LEU D 1 13 ? 20.760 6.156 -0.943 1.00 20.03 13 LEU D C 1
ATOM 8121 O O . LEU D 1 13 ? 21.832 6.154 -1.578 1.00 16.28 13 LEU D O 1
ATOM 8126 N N . GLY D 1 14 ? 20.496 5.268 0.026 1.00 13.04 14 GLY D N 1
ATOM 8127 C CA . GLY D 1 14 ? 21.457 4.254 0.426 1.00 13.92 14 GLY D CA 1
ATOM 8128 C C . GLY D 1 14 ? 21.964 3.351 -0.683 1.00 17.97 14 GLY D C 1
ATOM 8129 O O . GLY D 1 14 ? 23.160 3.112 -0.779 1.00 16.65 14 GLY D O 1
ATOM 8130 N N . SER D 1 15 ? 21.043 2.843 -1.512 1.00 15.83 15 SER D N 1
ATOM 8131 C CA . SER D 1 15 ? 21.431 1.943 -2.583 1.00 16.35 15 SER D CA 1
ATOM 8132 C C . SER D 1 15 ? 22.248 2.676 -3.625 1.00 14.75 15 SER D C 1
ATOM 8133 O O . SER D 1 15 ? 23.206 2.114 -4.155 1.00 17.24 15 SER D O 1
ATOM 8136 N N . ASN D 1 16 ? 21.889 3.929 -3.876 1.00 14.78 16 ASN D N 1
ATOM 8137 C CA . ASN D 1 16 ? 22.628 4.751 -4.826 1.00 16.60 16 ASN D CA 1
ATOM 8138 C C . ASN D 1 16 ? 24.054 5.004 -4.305 1.00 16.64 16 ASN D C 1
ATOM 8139 O O . ASN D 1 16 ? 25.034 4.855 -4.997 1.00 17.59 16 ASN D O 1
ATOM 8144 N N . LEU D 1 17 ? 24.163 5.360 -3.056 1.00 14.00 17 LEU D N 1
ATOM 8145 C CA . LEU D 1 17 ? 25.463 5.601 -2.456 1.00 15.05 17 LEU D CA 1
ATOM 8146 C C . LEU D 1 17 ? 26.269 4.307 -2.357 1.00 17.82 17 LEU D C 1
ATOM 8147 O O . LEU D 1 17 ? 27.502 4.273 -2.545 1.00 16.08 17 LEU D O 1
ATOM 8152 N N . ALA D 1 18 ? 25.578 3.224 -2.040 1.00 13.51 18 ALA D N 1
ATOM 8153 C CA . ALA D 1 18 ? 26.254 1.946 -1.923 1.00 15.72 18 ALA D CA 1
ATOM 8154 C C . ALA D 1 18 ? 26.819 1.482 -3.282 1.00 19.40 18 ALA D C 1
ATOM 8155 O O . ALA D 1 18 ? 27.932 0.962 -3.356 1.00 19.67 18 ALA D O 1
ATOM 8157 N N . SER D 1 19 ? 26.046 1.686 -4.352 1.00 16.71 19 SER D N 1
ATOM 8158 C CA . SER D 1 19 ? 26.537 1.291 -5.656 1.00 18.71 19 SER D CA 1
ATOM 8159 C C . SER D 1 19 ? 27.816 2.056 -5.987 1.00 19.66 19 SER D C 1
ATOM 8160 O O . SER D 1 19 ? 28.769 1.510 -6.516 1.00 22.16 19 SER D O 1
ATOM 8164 N N . PHE D 1 20 ? 27.862 3.325 -5.663 1.00 16.30 20 PHE D N 1
ATOM 8165 C CA . PHE D 1 20 ? 29.048 4.110 -5.944 1.00 14.54 20 PHE D CA 1
ATOM 8166 C C . PHE D 1 20 ? 30.194 3.596 -5.140 1.00 24.81 20 PHE D C 1
ATOM 8167 O O . PHE D 1 20 ? 31.304 3.422 -5.636 1.00 25.05 20 PHE D O 1
ATOM 8175 N N . ALA D 1 21 ? 29.940 3.311 -3.881 1.00 16.06 21 ALA D N 1
ATOM 8176 C CA . ALA D 1 21 ? 31.032 2.827 -3.093 1.00 15.86 21 ALA D CA 1
ATOM 8177 C C . ALA D 1 21 ? 31.608 1.559 -3.673 1.00 24.29 21 ALA D C 1
ATOM 8178 O O . ALA D 1 21 ? 32.815 1.385 -3.703 1.00 27.55 21 ALA D O 1
ATOM 8180 N N . LEU D 1 22 ? 30.751 0.659 -4.128 1.00 20.69 22 LEU D N 1
ATOM 8181 C CA . LEU D 1 22 ? 31.190 -0.611 -4.676 1.00 17.32 22 LEU D CA 1
ATOM 8182 C C . LEU D 1 22 ? 32.035 -0.376 -5.901 1.00 28.11 22 LEU D C 1
ATOM 8183 O O . LEU D 1 22 ? 33.029 -1.073 -6.111 1.00 23.43 22 LEU D O 1
ATOM 8188 N N . SER D 1 23 ? 31.619 0.637 -6.678 1.00 26.51 23 SER D N 1
ATOM 8189 C CA . SER D 1 23 ? 32.328 1.031 -7.896 1.00 29.42 23 SER D CA 1
ATOM 8190 C C . SER D 1 23 ? 33.735 1.565 -7.567 1.00 33.13 23 SER D C 1
ATOM 8191 O O . SER D 1 23 ? 34.685 1.363 -8.311 1.00 40.94 23 SER D O 1
ATOM 8194 N N . GLN D 1 24 ? 33.908 2.217 -6.427 1.00 27.31 24 GLN D N 1
ATOM 8195 C CA . GLN D 1 24 ? 35.212 2.735 -6.043 1.00 26.47 24 GLN D CA 1
ATOM 8196 C C . GLN D 1 24 ? 36.072 1.751 -5.280 1.00 30.44 24 GLN D C 1
ATOM 8197 O O . GLN D 1 24 ? 37.178 2.123 -4.868 1.00 34.05 24 GLN D O 1
ATOM 8203 N N . GLY D 1 25 ? 35.574 0.533 -5.049 1.00 22.12 25 GLY D N 1
ATOM 8204 C CA . GLY D 1 25 ? 36.351 -0.425 -4.298 1.00 26.66 25 GLY D CA 1
ATOM 8205 C C . GLY D 1 25 ? 36.474 -0.108 -2.801 1.00 33.85 25 GLY D C 1
ATOM 8206 O O . GLY D 1 25 ? 37.461 -0.461 -2.140 1.00 34.39 25 GLY D O 1
ATOM 8207 N N . ILE D 1 26 ? 35.467 0.554 -2.255 1.00 24.92 26 ILE D N 1
ATOM 8208 C CA . ILE D 1 26 ? 35.440 0.879 -0.830 1.00 24.89 26 ILE D CA 1
ATOM 8209 C C . ILE D 1 26 ? 34.818 -0.285 -0.057 1.00 21.33 26 ILE D C 1
ATOM 8210 O O . ILE D 1 26 ? 33.861 -0.890 -0.549 1.00 26.85 26 ILE D O 1
ATOM 8215 N N . ASP D 1 27 ? 35.367 -0.616 1.131 1.00 19.26 27 ASP D N 1
ATOM 8216 C CA . ASP D 1 27 ? 34.819 -1.711 1.956 1.00 18.70 27 ASP D CA 1
ATOM 8217 C C . ASP D 1 27 ? 33.520 -1.219 2.525 1.00 21.21 27 ASP D C 1
ATOM 8218 O O . ASP D 1 27 ? 33.528 -0.305 3.312 1.00 28.50 27 ASP D O 1
ATOM 8223 N N . LEU D 1 28 ? 32.431 -1.829 2.108 1.00 17.46 28 LEU D N 1
ATOM 8224 C CA . LEU D 1 28 ? 31.103 -1.413 2.512 1.00 14.03 28 LEU D CA 1
ATOM 8225 C C . LEU D 1 28 ? 30.354 -2.326 3.436 1.00 14.57 28 LEU D C 1
ATOM 8226 O O . LEU D 1 28 ? 30.428 -3.542 3.332 1.00 13.79 28 LEU D O 1
ATOM 8231 N N . ILE D 1 29 ? 29.618 -1.695 4.353 1.00 15.21 29 ILE D N 1
ATOM 8232 C CA . ILE D 1 29 ? 28.741 -2.375 5.332 1.00 12.11 29 ILE D CA 1
ATOM 8233 C C . ILE D 1 29 ? 27.366 -1.766 5.157 1.00 10.97 29 ILE D C 1
ATOM 8234 O O . ILE D 1 29 ? 27.236 -0.545 5.213 1.00 13.41 29 ILE D O 1
ATOM 8239 N N . VAL D 1 30 ? 26.352 -2.584 4.911 1.00 11.84 30 VAL D N 1
ATOM 8240 C CA . VAL D 1 30 ? 24.987 -2.083 4.727 1.00 13.29 30 VAL D CA 1
ATOM 8241 C C . VAL D 1 30 ? 24.122 -2.574 5.860 1.00 13.45 30 VAL D C 1
ATOM 8242 O O . VAL D 1 30 ? 24.095 -3.772 6.127 1.00 15.58 30 VAL D O 1
ATOM 8246 N N . PHE D 1 31 ? 23.431 -1.662 6.534 1.00 12.59 31 PHE D N 1
ATOM 8247 C CA . PHE D 1 31 ? 22.549 -2.001 7.677 1.00 12.42 31 PHE D CA 1
ATOM 8248 C C . PHE D 1 31 ? 21.143 -1.530 7.367 1.00 11.38 31 PHE D C 1
ATOM 8249 O O . PHE D 1 31 ? 20.907 -0.368 7.073 1.00 12.98 31 PHE D O 1
ATOM 8257 N N . ASP D 1 32 ? 20.218 -2.459 7.422 1.00 11.45 32 ASP D N 1
ATOM 8258 C CA . ASP D 1 32 ? 18.834 -2.119 7.101 1.00 11.05 32 ASP D CA 1
ATOM 8259 C C . ASP D 1 32 ? 17.889 -3.189 7.664 1.00 12.05 32 ASP D C 1
ATOM 8260 O O . ASP D 1 32 ? 18.293 -4.327 7.831 1.00 12.60 32 ASP D O 1
ATOM 8265 N N . ASN D 1 33 ? 16.624 -2.847 7.912 1.00 13.23 33 ASN D N 1
ATOM 8266 C CA . ASN D 1 33 ? 15.676 -3.831 8.405 1.00 9.95 33 ASN D CA 1
ATOM 8267 C C . ASN D 1 33 ? 14.735 -4.357 7.301 1.00 15.77 33 ASN D C 1
ATOM 8268 O O . ASN D 1 33 ? 13.837 -5.185 7.548 1.00 14.84 33 ASN D O 1
ATOM 8273 N N . LEU D 1 34 ? 14.961 -3.866 6.081 1.00 10.93 34 LEU D N 1
ATOM 8274 C CA . LEU D 1 34 ? 14.186 -4.257 4.906 1.00 14.06 34 LEU D CA 1
ATOM 8275 C C . LEU D 1 34 ? 12.720 -3.905 5.028 1.00 18.20 34 LEU D C 1
ATOM 8276 O O . LEU D 1 34 ? 11.841 -4.560 4.433 1.00 17.05 34 LEU D O 1
ATOM 8281 N N . SER D 1 35 ? 12.456 -2.831 5.780 1.00 15.07 35 SER D N 1
ATOM 8282 C CA . SER D 1 35 ? 11.068 -2.412 5.987 1.00 13.51 35 SER D CA 1
ATOM 8283 C C . SER D 1 35 ? 10.421 -1.708 4.859 1.00 17.12 35 SER D C 1
ATOM 8284 O O . SER D 1 35 ? 9.226 -1.881 4.629 1.00 20.34 35 SER D O 1
ATOM 8287 N N . ARG D 1 36 ? 11.175 -0.910 4.123 1.00 16.61 36 ARG D N 1
ATOM 8288 C CA . ARG D 1 36 ? 10.578 -0.179 2.979 1.00 16.63 36 ARG D CA 1
ATOM 8289 C C . ARG D 1 36 ? 10.249 -1.077 1.802 1.00 17.90 36 ARG D C 1
ATOM 8290 O O . ARG D 1 36 ? 11.060 -1.924 1.456 1.00 19.71 36 ARG D O 1
ATOM 8298 N N . LYS D 1 37 ? 9.084 -0.910 1.151 1.00 19.22 37 LYS D N 1
ATOM 8299 C CA . LYS D 1 37 ? 8.810 -1.780 0.008 1.00 18.79 37 LYS D CA 1
ATOM 8300 C C . LYS D 1 37 ? 9.820 -1.417 -1.077 1.00 16.17 37 LYS D C 1
ATOM 8301 O O . LYS D 1 37 ? 9.967 -0.244 -1.355 1.00 20.13 37 LYS D O 1
ATOM 8307 N N . GLY D 1 38 ? 10.544 -2.410 -1.643 1.00 20.11 38 GLY D N 1
ATOM 8308 C CA . GLY D 1 38 ? 11.573 -2.190 -2.653 1.00 14.80 38 GLY D CA 1
ATOM 8309 C C . GLY D 1 38 ? 12.954 -2.407 -2.043 1.00 19.19 38 GLY D C 1
ATOM 8310 O O . GLY D 1 38 ? 13.950 -2.566 -2.746 1.00 19.96 38 GLY D O 1
ATOM 8311 N N . ALA D 1 39 ? 13.043 -2.409 -0.706 1.00 13.78 39 ALA D N 1
ATOM 8312 C CA . ALA D 1 39 ? 14.334 -2.600 -0.046 1.00 15.18 39 ALA D CA 1
ATOM 8313 C C . ALA D 1 39 ? 14.948 -3.925 -0.399 1.00 18.10 39 ALA D C 1
ATOM 8314 O O . ALA D 1 39 ? 16.167 -4.007 -0.643 1.00 17.71 39 ALA D O 1
ATOM 8316 N N . THR D 1 40 ? 14.093 -4.971 -0.411 1.00 16.06 40 THR D N 1
ATOM 8317 C CA . THR D 1 40 ? 14.590 -6.317 -0.747 1.00 13.40 40 THR D CA 1
ATOM 8318 C C . THR D 1 40 ? 15.069 -6.347 -2.215 1.00 18.11 40 THR D C 1
ATOM 8319 O O . THR D 1 40 ? 16.079 -6.984 -2.581 1.00 18.77 40 THR D O 1
ATOM 8323 N N . ASP D 1 41 ? 14.351 -5.600 -3.051 1.00 16.74 41 ASP D N 1
ATOM 8324 C CA . ASP D 1 41 ? 14.713 -5.484 -4.460 1.00 21.98 41 ASP D CA 1
ATOM 8325 C C . ASP D 1 41 ? 16.055 -4.783 -4.590 1.00 20.41 41 ASP D C 1
ATOM 8326 O O . ASP D 1 41 ? 16.934 -5.182 -5.380 1.00 18.41 41 ASP D O 1
ATOM 8331 N N . ASN D 1 42 ? 16.223 -3.720 -3.806 1.00 15.50 42 ASN D N 1
ATOM 8332 C CA . ASN D 1 42 ? 17.470 -2.986 -3.847 1.00 13.67 42 ASN D CA 1
ATOM 8333 C C . ASN D 1 42 ? 18.554 -3.837 -3.291 1.00 13.87 42 ASN D C 1
ATOM 8334 O O . ASN D 1 42 ? 19.662 -3.747 -3.756 1.00 18.02 42 ASN D O 1
ATOM 8339 N N . LEU D 1 43 ? 18.275 -4.644 -2.291 1.00 13.19 43 LEU D N 1
ATOM 8340 C CA . LEU D 1 43 ? 19.342 -5.469 -1.774 1.00 13.23 43 LEU D CA 1
ATOM 8341 C C . LEU D 1 43 ? 19.795 -6.479 -2.849 1.00 17.41 43 LEU D C 1
ATOM 8342 O O . LEU D 1 43 ? 20.971 -6.734 -3.055 1.00 18.02 43 LEU D O 1
ATOM 8347 N N . HIS D 1 44 ? 18.841 -7.052 -3.565 1.00 15.87 44 HIS D N 1
ATOM 8348 C CA . HIS D 1 44 ? 19.159 -8.008 -4.612 1.00 15.79 44 HIS D CA 1
ATOM 8349 C C . HIS D 1 44 ? 19.933 -7.355 -5.754 1.00 19.18 44 HIS D C 1
ATOM 8350 O O . HIS D 1 44 ? 20.844 -7.969 -6.312 1.00 19.93 44 HIS D O 1
ATOM 8357 N N . TRP D 1 45 ? 19.604 -6.099 -6.091 1.00 14.37 45 TRP D N 1
ATOM 8358 C CA . TRP D 1 45 ? 20.263 -5.343 -7.148 1.00 11.58 45 TRP D CA 1
ATOM 8359 C C . TRP D 1 45 ? 21.732 -5.052 -6.804 1.00 21.15 45 TRP D C 1
ATOM 8360 O O . TRP D 1 45 ? 22.693 -5.232 -7.574 1.00 16.97 45 TRP D O 1
ATOM 8371 N N . LEU D 1 46 ? 21.950 -4.592 -5.593 1.00 15.32 46 LEU D N 1
ATOM 8372 C CA . LEU D 1 46 ? 23.297 -4.287 -5.147 1.00 12.75 46 LEU D CA 1
ATOM 8373 C C . LEU D 1 46 ? 24.164 -5.515 -5.042 1.00 16.09 46 LEU D C 1
ATOM 8374 O O . LEU D 1 46 ? 25.390 -5.435 -5.178 1.00 18.01 46 LEU D O 1
ATOM 8379 N N . SER D 1 47 ? 23.542 -6.656 -4.730 1.00 14.67 47 SER D N 1
ATOM 8380 C CA . SER D 1 47 ? 24.295 -7.883 -4.517 1.00 17.29 47 SER D CA 1
ATOM 8381 C C . SER D 1 47 ? 25.214 -8.336 -5.603 1.00 24.81 47 SER D C 1
ATOM 8382 O O . SER D 1 47 ? 26.226 -8.990 -5.300 1.00 21.78 47 SER D O 1
ATOM 8385 N N . SER D 1 48 ? 24.836 -7.996 -6.834 1.00 16.96 48 SER D N 1
ATOM 8386 C CA . SER D 1 48 ? 25.654 -8.408 -7.949 1.00 17.52 48 SER D CA 1
ATOM 8387 C C . SER D 1 48 ? 26.731 -7.381 -8.264 1.00 24.25 48 SER D C 1
ATOM 8388 O O . SER D 1 48 ? 27.554 -7.647 -9.107 1.00 23.10 48 SER D O 1
ATOM 8391 N N . LEU D 1 49 ? 26.740 -6.210 -7.597 1.00 18.29 49 LEU D N 1
ATOM 8392 C CA . LEU D 1 49 ? 27.722 -5.142 -7.867 1.00 17.66 49 LEU D CA 1
ATOM 8393 C C . LEU D 1 49 ? 29.071 -5.259 -7.217 1.00 24.18 49 LEU D C 1
ATOM 8394 O O . LEU D 1 49 ? 30.018 -4.539 -7.606 1.00 29.51 49 LEU D O 1
ATOM 8399 N N . GLY D 1 50 ? 29.149 -6.134 -6.219 1.00 21.99 50 GLY D N 1
ATOM 8400 C CA . GLY D 1 50 ? 30.392 -6.336 -5.489 1.00 23.85 50 GLY D CA 1
ATOM 8401 C C . GLY D 1 50 ? 30.124 -7.104 -4.198 1.00 23.48 50 GLY D C 1
ATOM 8402 O O . GLY D 1 50 ? 28.993 -7.479 -3.911 1.00 31.15 50 GLY D O 1
ATOM 8403 N N . ASN D 1 51 ? 31.186 -7.357 -3.436 1.00 22.06 51 ASN D N 1
ATOM 8404 C CA . ASN D 1 51 ? 31.074 -8.054 -2.176 1.00 21.38 51 ASN D CA 1
ATOM 8405 C C . ASN D 1 51 ? 30.925 -6.988 -1.132 1.00 24.31 51 ASN D C 1
ATOM 8406 O O . ASN D 1 51 ? 31.586 -5.949 -1.196 1.00 25.54 51 ASN D O 1
ATOM 8411 N N . PHE D 1 52 ? 30.063 -7.244 -0.183 1.00 21.28 52 PHE D N 1
ATOM 8412 C CA . PHE D 1 52 ? 29.893 -6.296 0.892 1.00 17.05 52 PHE D CA 1
ATOM 8413 C C . PHE D 1 52 ? 29.274 -7.057 2.010 1.00 18.01 52 PHE D C 1
ATOM 8414 O O . PHE D 1 52 ? 28.835 -8.189 1.835 1.00 20.96 52 PHE D O 1
ATOM 8422 N N . GLU D 1 53 ? 29.224 -6.436 3.169 1.00 17.96 53 GLU D N 1
ATOM 8423 C CA . GLU D 1 53 ? 28.597 -7.095 4.308 1.00 18.90 53 GLU D CA 1
ATOM 8424 C C . GLU D 1 53 ? 27.179 -6.552 4.484 1.00 22.01 53 GLU D C 1
ATOM 8425 O O . GLU D 1 53 ? 27.001 -5.348 4.666 1.00 18.25 53 GLU D O 1
ATOM 8431 N N . PHE D 1 54 ? 26.189 -7.415 4.454 1.00 14.38 54 PHE D N 1
ATOM 8432 C CA . PHE D 1 54 ? 24.840 -6.951 4.674 1.00 14.11 54 PHE D CA 1
ATOM 8433 C C . PHE D 1 54 ? 24.454 -7.404 6.085 1.00 15.21 54 PHE D C 1
ATOM 8434 O O . PHE D 1 54 ? 24.531 -8.588 6.411 1.00 16.20 54 PHE D O 1
ATOM 8442 N N . VAL D 1 55 ? 24.043 -6.460 6.923 1.00 12.97 55 VAL D N 1
ATOM 8443 C CA . VAL D 1 55 ? 23.634 -6.715 8.291 1.00 12.22 55 VAL D CA 1
ATOM 8444 C C . VAL D 1 55 ? 22.171 -6.267 8.479 1.00 13.00 55 VAL D C 1
ATOM 8445 O O . VAL D 1 55 ? 21.841 -5.075 8.415 1.00 13.72 55 VAL D O 1
ATOM 8449 N N . HIS D 1 56 ? 21.312 -7.228 8.681 1.00 11.38 56 HIS D N 1
ATOM 8450 C CA . HIS D 1 56 ? 19.931 -6.917 8.915 1.00 10.48 56 HIS D CA 1
ATOM 8451 C C . HIS D 1 56 ? 19.830 -6.459 10.355 1.00 15.80 56 HIS D C 1
ATOM 8452 O O . HIS D 1 56 ? 20.382 -7.108 11.260 1.00 14.65 56 HIS D O 1
ATOM 8459 N N . GLY D 1 57 ? 19.147 -5.348 10.603 1.00 12.88 57 GLY D N 1
ATOM 8460 C CA . GLY D 1 57 ? 19.036 -4.915 11.991 1.00 14.32 57 GLY D CA 1
ATOM 8461 C C . GLY D 1 57 ? 18.046 -3.779 12.072 1.00 15.63 57 GLY D C 1
ATOM 8462 O O . GLY D 1 57 ? 17.681 -3.239 11.037 1.00 14.55 57 GLY D O 1
ATOM 8463 N N . ASP D 1 58 ? 17.630 -3.467 13.307 1.00 15.22 58 ASP D N 1
ATOM 8464 C CA . ASP D 1 58 ? 16.673 -2.409 13.602 1.00 14.09 58 ASP D CA 1
ATOM 8465 C C . ASP D 1 58 ? 17.408 -1.234 14.255 1.00 10.75 58 ASP D C 1
ATOM 8466 O O . ASP D 1 58 ? 17.998 -1.364 15.335 1.00 13.38 58 ASP D O 1
ATOM 8471 N N . ILE D 1 59 ? 17.400 -0.089 13.597 1.00 9.75 59 ILE D N 1
ATOM 8472 C CA . ILE D 1 59 ? 18.104 1.069 14.152 1.00 11.05 59 ILE D CA 1
ATOM 8473 C C . ILE D 1 59 ? 17.567 1.480 15.543 1.00 14.03 59 ILE D C 1
ATOM 8474 O O . ILE D 1 59 ? 18.239 2.139 16.392 1.00 11.08 59 ILE D O 1
ATOM 8479 N N . ARG D 1 60 ? 16.312 1.084 15.776 1.00 10.66 60 ARG D N 1
ATOM 8480 C CA . ARG D 1 60 ? 15.693 1.425 17.066 1.00 11.21 60 ARG D CA 1
ATOM 8481 C C . ARG D 1 60 ? 16.361 0.666 18.217 1.00 15.39 60 ARG D C 1
ATOM 8482 O O . ARG D 1 60 ? 16.338 1.092 19.381 1.00 15.67 60 ARG D O 1
ATOM 8490 N N . ASN D 1 61 ? 16.922 -0.493 17.880 1.00 13.10 61 ASN D N 1
ATOM 8491 C CA . ASN D 1 61 ? 17.498 -1.385 18.883 1.00 11.51 61 ASN D CA 1
ATOM 8492 C C . ASN D 1 61 ? 18.910 -1.054 19.265 1.00 11.22 61 ASN D C 1
ATOM 8493 O O . ASN D 1 61 ? 19.803 -1.190 18.439 1.00 15.41 61 ASN D O 1
ATOM 8498 N N . LYS D 1 62 ? 19.112 -0.607 20.493 1.00 10.14 62 LYS D N 1
ATOM 8499 C CA . LYS D 1 62 ? 20.452 -0.224 20.935 1.00 10.98 62 LYS D CA 1
ATOM 8500 C C . LYS D 1 62 ? 21.479 -1.311 20.802 1.00 12.14 62 LYS D C 1
ATOM 8501 O O . LYS D 1 62 ? 22.611 -1.053 20.411 1.00 13.50 62 LYS D O 1
ATOM 8512 N N . ASN D 1 63 ? 21.088 -2.541 21.162 1.00 12.57 63 ASN D N 1
ATOM 8513 C CA . ASN D 1 63 ? 22.008 -3.686 21.063 1.00 12.90 63 ASN D CA 1
ATOM 8514 C C . ASN D 1 63 ? 22.473 -3.956 19.593 1.00 15.81 63 ASN D C 1
ATOM 8515 O O . ASN D 1 63 ? 23.644 -4.218 19.288 1.00 13.92 63 ASN D O 1
ATOM 8520 N N . ASP D 1 64 ? 21.532 -3.891 18.646 1.00 12.71 64 ASP D N 1
ATOM 8521 C CA . ASP D 1 64 ? 21.885 -4.111 17.241 1.00 11.21 64 ASP D CA 1
ATOM 8522 C C . ASP D 1 64 ? 22.877 -3.050 16.754 1.00 16.08 64 ASP D C 1
ATOM 8523 O O . ASP D 1 64 ? 23.850 -3.359 16.040 1.00 12.61 64 ASP D O 1
ATOM 8528 N N . VAL D 1 65 ? 22.617 -1.782 17.123 1.00 12.06 65 VAL D N 1
ATOM 8529 C CA . VAL D 1 65 ? 23.470 -0.695 16.681 1.00 11.59 65 VAL D CA 1
ATOM 8530 C C . VAL D 1 65 ? 24.854 -0.703 17.306 1.00 14.02 65 VAL D C 1
ATOM 8531 O O . VAL D 1 65 ? 25.863 -0.439 16.649 1.00 14.33 65 VAL D O 1
ATOM 8535 N N . THR D 1 66 ? 24.906 -0.985 18.592 1.00 11.10 66 THR D N 1
ATOM 8536 C CA . THR D 1 66 ? 26.179 -1.023 19.281 1.00 9.86 66 THR D CA 1
ATOM 8537 C C . THR D 1 66 ? 27.053 -2.137 18.754 1.00 13.85 66 THR D C 1
ATOM 8538 O O . THR D 1 66 ? 28.243 -1.953 18.511 1.00 14.85 66 THR D O 1
ATOM 8542 N N . ARG D 1 67 ? 26.472 -3.314 18.576 1.00 11.93 67 ARG D N 1
ATOM 8543 C CA . ARG D 1 67 ? 27.240 -4.453 18.054 1.00 13.30 67 ARG D CA 1
ATOM 8544 C C . ARG D 1 67 ? 27.735 -4.185 16.629 1.00 17.54 67 ARG D C 1
ATOM 8545 O O . ARG D 1 67 ? 28.811 -4.587 16.230 1.00 15.07 67 ARG D O 1
ATOM 8553 N N . LEU D 1 68 ? 26.910 -3.503 15.851 1.00 13.33 68 LEU D N 1
ATOM 8554 C CA . LEU D 1 68 ? 27.265 -3.161 14.485 1.00 14.06 68 LEU D CA 1
ATOM 8555 C C . LEU D 1 68 ? 28.542 -2.310 14.489 1.00 16.44 68 LEU D C 1
ATOM 8556 O O . LEU D 1 68 ? 29.501 -2.551 13.766 1.00 16.02 68 LEU D O 1
ATOM 8561 N N . ILE D 1 69 ? 28.557 -1.286 15.331 1.00 11.53 69 ILE D N 1
ATOM 8562 C CA . ILE D 1 69 ? 29.713 -0.421 15.391 1.00 11.95 69 ILE D CA 1
ATOM 8563 C C . ILE D 1 69 ? 30.959 -1.102 15.926 1.00 15.17 69 ILE D C 1
ATOM 8564 O O . ILE D 1 69 ? 32.050 -0.967 15.368 1.00 16.21 69 ILE D O 1
ATOM 8569 N N . THR D 1 70 ? 30.808 -1.841 17.025 1.00 13.39 70 THR D N 1
ATOM 8570 C CA . THR D 1 70 ? 32.005 -2.493 17.581 1.00 14.92 70 THR D CA 1
ATOM 8571 C C . THR D 1 70 ? 32.562 -3.602 16.708 1.00 18.87 70 THR D C 1
ATOM 8572 O O . THR D 1 70 ? 33.749 -3.860 16.674 1.00 16.72 70 THR D O 1
ATOM 8576 N N . LYS D 1 71 ? 31.672 -4.279 15.992 1.00 17.69 71 LYS D N 1
ATOM 8577 C CA . LYS D 1 71 ? 32.089 -5.343 15.142 1.00 12.12 71 LYS D CA 1
ATOM 8578 C C . LYS D 1 71 ? 32.757 -4.855 13.887 1.00 18.81 71 LYS D C 1
ATOM 8579 O O . LYS D 1 71 ? 33.838 -5.357 13.541 1.00 22.86 71 LYS D O 1
ATOM 8585 N N . TYR D 1 72 ? 32.158 -3.895 13.194 1.00 16.67 72 TYR D N 1
ATOM 8586 C CA . TYR D 1 72 ? 32.759 -3.411 11.939 1.00 15.65 72 TYR D CA 1
ATOM 8587 C C . TYR D 1 72 ? 33.686 -2.208 12.030 1.00 19.48 72 TYR D C 1
ATOM 8588 O O . TYR D 1 72 ? 34.465 -2.015 11.126 1.00 19.46 72 TYR D O 1
ATOM 8597 N N . MET D 1 73 ? 33.593 -1.402 13.108 1.00 16.56 73 MET D N 1
ATOM 8598 C CA . MET D 1 73 ? 34.429 -0.232 13.320 1.00 12.36 73 MET D CA 1
ATOM 8599 C C . MET D 1 73 ? 34.650 0.543 12.036 1.00 22.24 73 MET D C 1
ATOM 8600 O O . MET D 1 73 ? 35.765 0.735 11.522 1.00 18.78 73 MET D O 1
ATOM 8605 N N . PRO D 1 74 ? 33.570 1.025 11.477 1.00 16.65 74 PRO D N 1
ATOM 8606 C CA . PRO D 1 74 ? 33.716 1.788 10.231 1.00 17.21 74 PRO D CA 1
ATOM 8607 C C . PRO D 1 74 ? 34.470 3.113 10.424 1.00 19.32 74 PRO D C 1
ATOM 8608 O O . PRO D 1 74 ? 34.477 3.731 11.501 1.00 16.29 74 PRO D O 1
ATOM 8612 N N . ASP D 1 75 ? 35.090 3.569 9.330 1.00 14.44 75 ASP D N 1
ATOM 8613 C CA . ASP D 1 75 ? 35.796 4.833 9.347 1.00 11.82 75 ASP D CA 1
ATOM 8614 C C . ASP D 1 75 ? 34.840 5.937 9.008 1.00 14.68 75 ASP D C 1
ATOM 8615 O O . ASP D 1 75 ? 35.036 7.076 9.386 1.00 14.66 75 ASP D O 1
ATOM 8620 N N . SER D 1 76 ? 33.798 5.574 8.268 1.00 15.26 76 SER D N 1
ATOM 8621 C CA . SER D 1 76 ? 32.810 6.549 7.844 1.00 16.02 76 SER D CA 1
ATOM 8622 C C . SER D 1 76 ? 31.428 5.943 7.847 1.00 10.19 76 SER D C 1
ATOM 8623 O O . SER D 1 76 ? 31.284 4.754 7.726 1.00 13.06 76 SER D O 1
ATOM 8626 N N . CYS D 1 77 ? 30.447 6.792 7.981 1.00 13.00 77 CYS D N 1
ATOM 8627 C CA . CYS D 1 77 ? 29.059 6.357 8.029 1.00 12.37 77 CYS D CA 1
ATOM 8628 C C . CYS D 1 77 ? 28.092 7.356 7.419 1.00 14.35 77 CYS D C 1
ATOM 8629 O O . CYS D 1 77 ? 28.171 8.547 7.676 1.00 14.14 77 CYS D O 1
ATOM 8632 N N . PHE D 1 78 ? 27.167 6.855 6.611 1.00 12.35 78 PHE D N 1
ATOM 8633 C CA . PHE D 1 78 ? 26.091 7.655 6.041 1.00 12.50 78 PHE D CA 1
ATOM 8634 C C . PHE D 1 78 ? 24.858 7.148 6.845 1.00 12.70 78 PHE D C 1
ATOM 8635 O O . PHE D 1 78 ? 24.488 5.954 6.709 1.00 10.99 78 PHE D O 1
ATOM 8643 N N . HIS D 1 79 ? 24.283 8.014 7.706 1.00 9.90 79 HIS D N 1
ATOM 8644 C CA . HIS D 1 79 ? 23.158 7.617 8.538 1.00 10.07 79 HIS D CA 1
ATOM 8645 C C . HIS D 1 79 ? 21.835 7.975 7.880 1.00 11.92 79 HIS D C 1
ATOM 8646 O O . HIS D 1 79 ? 21.332 9.080 8.070 1.00 12.24 79 HIS D O 1
ATOM 8653 N N . LEU D 1 80 ? 21.298 7.013 7.092 1.00 14.90 80 LEU D N 1
ATOM 8654 C CA . LEU D 1 80 ? 20.068 7.209 6.324 1.00 11.33 80 LEU D CA 1
ATOM 8655 C C . LEU D 1 80 ? 18.839 6.434 6.783 1.00 14.04 80 LEU D C 1
ATOM 8656 O O . LEU D 1 80 ? 17.732 6.637 6.259 1.00 17.14 80 LEU D O 1
ATOM 8661 N N . ALA D 1 81 ? 19.024 5.533 7.725 1.00 13.58 81 ALA D N 1
ATOM 8662 C CA . ALA D 1 81 ? 17.898 4.739 8.240 1.00 13.98 81 ALA D CA 1
ATOM 8663 C C . ALA D 1 81 ? 16.939 5.678 8.983 1.00 21.31 81 ALA D C 1
ATOM 8664 O O . ALA D 1 81 ? 17.297 6.295 10.001 1.00 23.42 81 ALA D O 1
ATOM 8666 N N . GLY D 1 82 ? 15.730 5.827 8.491 1.00 14.27 82 GLY D N 1
ATOM 8667 C CA . GLY D 1 82 ? 14.834 6.714 9.202 1.00 12.44 82 GLY D CA 1
ATOM 8668 C C . GLY D 1 82 ? 13.385 6.431 8.873 1.00 16.20 82 GLY D C 1
ATOM 8669 O O . GLY D 1 82 ? 13.086 5.558 8.051 1.00 15.49 82 GLY D O 1
ATOM 8670 N N . GLN D 1 83 ? 12.509 7.190 9.562 1.00 17.99 83 GLN D N 1
ATOM 8671 C CA . GLN D 1 83 ? 11.053 7.161 9.353 1.00 17.73 83 GLN D CA 1
ATOM 8672 C C . GLN D 1 83 ? 10.962 8.362 8.414 1.00 16.70 83 GLN D C 1
ATOM 8673 O O . GLN D 1 83 ? 11.216 9.504 8.809 1.00 15.35 83 GLN D O 1
ATOM 8679 N N . VAL D 1 84 ? 10.679 8.108 7.154 1.00 12.14 84 VAL D N 1
ATOM 8680 C CA . VAL D 1 84 ? 10.731 9.159 6.183 1.00 11.14 84 VAL D CA 1
ATOM 8681 C C . VAL D 1 84 ? 9.494 9.961 5.879 1.00 22.25 84 VAL D C 1
ATOM 8682 O O . VAL D 1 84 ? 9.594 11.017 5.217 1.00 21.96 84 VAL D O 1
ATOM 8686 N N . ALA D 1 85 ? 8.346 9.471 6.317 1.00 16.29 85 ALA D N 1
ATOM 8687 C CA . ALA D 1 85 ? 7.104 10.156 5.992 1.00 17.86 85 ALA D CA 1
ATOM 8688 C C . ALA D 1 85 ? 6.447 10.964 7.097 1.00 18.17 85 ALA D C 1
ATOM 8689 O O . ALA D 1 85 ? 6.248 10.543 8.235 1.00 17.80 85 ALA D O 1
ATOM 8691 N N . MET D 1 86 ? 6.120 12.189 6.711 1.00 18.49 86 MET D N 1
ATOM 8692 C CA . MET D 1 86 ? 5.463 13.094 7.621 1.00 17.93 86 MET D CA 1
ATOM 8693 C C . MET D 1 86 ? 4.088 12.523 7.989 1.00 16.68 86 MET D C 1
ATOM 8694 O O . MET D 1 86 ? 3.697 12.432 9.158 1.00 16.03 86 MET D O 1
ATOM 8699 N N . THR D 1 87 ? 3.342 12.095 6.987 1.00 13.10 87 THR D N 1
ATOM 8700 C CA . THR D 1 87 ? 2.016 11.529 7.254 1.00 17.00 87 THR D CA 1
ATOM 8701 C C . THR D 1 87 ? 2.013 10.400 8.259 1.00 13.81 87 THR D C 1
ATOM 8702 O O . THR D 1 87 ? 1.262 10.368 9.251 1.00 17.25 87 THR D O 1
ATOM 8706 N N . THR D 1 88 ? 2.876 9.443 7.986 1.00 14.83 88 THR D N 1
ATOM 8707 C CA . THR D 1 88 ? 3.013 8.300 8.860 1.00 14.31 88 THR D CA 1
ATOM 8708 C C . THR D 1 88 ? 3.422 8.762 10.261 1.00 16.47 88 THR D C 1
ATOM 8709 O O . THR D 1 88 ? 3.044 8.167 11.244 1.00 17.57 88 THR D O 1
ATOM 8713 N N . SER D 1 89 ? 4.214 9.834 10.380 1.00 13.81 89 SER D N 1
ATOM 8714 C CA . SER D 1 89 ? 4.625 10.307 11.690 1.00 13.49 89 SER D CA 1
ATOM 8715 C C . SER D 1 89 ? 3.422 10.774 12.456 1.00 16.62 89 SER D C 1
ATOM 8716 O O . SER D 1 89 ? 3.397 10.726 13.683 1.00 14.82 89 SER D O 1
ATOM 8719 N N . ILE D 1 90 ? 2.406 11.227 11.752 1.00 13.99 90 ILE D N 1
ATOM 8720 C CA . ILE D 1 90 ? 1.249 11.709 12.475 1.00 13.06 90 ILE D CA 1
ATOM 8721 C C . ILE D 1 90 ? 0.393 10.577 12.943 1.00 15.46 90 ILE D C 1
ATOM 8722 O O . ILE D 1 90 ? -0.259 10.636 14.008 1.00 15.57 90 ILE D O 1
ATOM 8727 N N . ASP D 1 91 ? 0.423 9.532 12.134 1.00 14.58 91 ASP D N 1
ATOM 8728 C CA . ASP D 1 91 ? -0.349 8.370 12.486 1.00 16.33 91 ASP D CA 1
ATOM 8729 C C . ASP D 1 91 ? 0.353 7.464 13.532 1.00 18.50 91 ASP D C 1
ATOM 8730 O O . ASP D 1 91 ? -0.311 6.712 14.274 1.00 16.14 91 ASP D O 1
ATOM 8735 N N . ASN D 1 92 ? 1.707 7.533 13.609 1.00 13.56 92 ASN D N 1
ATOM 8736 C CA . ASN D 1 92 ? 2.480 6.694 14.541 1.00 12.56 92 ASN D CA 1
ATOM 8737 C C . ASN D 1 92 ? 3.666 7.467 15.032 1.00 14.42 92 ASN D C 1
ATOM 8738 O O . ASN D 1 92 ? 4.823 7.186 14.694 1.00 13.79 92 ASN D O 1
ATOM 8743 N N . PRO D 1 93 ? 3.389 8.466 15.847 1.00 12.88 93 PRO D N 1
ATOM 8744 C CA . PRO D 1 93 ? 4.461 9.307 16.353 1.00 12.41 93 PRO D CA 1
ATOM 8745 C C . PRO D 1 93 ? 5.445 8.557 17.180 1.00 13.93 93 PRO D C 1
ATOM 8746 O O . PRO D 1 93 ? 6.611 8.966 17.238 1.00 14.80 93 PRO D O 1
ATOM 8750 N N . CYS D 1 94 ? 4.970 7.488 17.839 1.00 11.83 94 CYS D N 1
ATOM 8751 C CA . CYS D 1 94 ? 5.847 6.708 18.674 1.00 15.22 94 CYS D CA 1
ATOM 8752 C C . CYS D 1 94 ? 6.952 6.076 17.832 1.00 18.94 94 CYS D C 1
ATOM 8753 O O . CYS D 1 94 ? 8.133 6.156 18.153 1.00 15.91 94 CYS D O 1
ATOM 8756 N N . MET D 1 95 ? 6.562 5.436 16.729 1.00 14.30 95 MET D N 1
ATOM 8757 C CA . MET D 1 95 ? 7.529 4.808 15.880 1.00 13.65 95 MET D CA 1
ATOM 8758 C C . MET D 1 95 ? 8.482 5.809 15.253 1.00 13.97 95 MET D C 1
ATOM 8759 O O . MET D 1 95 ? 9.702 5.583 15.121 1.00 15.44 95 MET D O 1
ATOM 8764 N N . ASP D 1 96 ? 7.933 6.949 14.848 1.00 12.71 96 ASP D N 1
ATOM 8765 C CA . ASP D 1 96 ? 8.756 7.974 14.237 1.00 11.91 96 ASP D CA 1
ATOM 8766 C C . ASP D 1 96 ? 9.817 8.464 15.201 1.00 12.78 96 ASP D C 1
ATOM 8767 O O . ASP D 1 96 ? 10.983 8.667 14.841 1.00 15.03 96 ASP D O 1
ATOM 8772 N N . PHE D 1 97 ? 9.423 8.648 16.458 1.00 11.64 97 PHE D N 1
ATOM 8773 C CA . PHE D 1 97 ? 10.363 9.087 17.459 1.00 12.32 97 PHE D CA 1
ATOM 8774 C C . PHE D 1 97 ? 11.436 8.031 17.690 1.00 10.26 97 PHE D C 1
ATOM 8775 O O . PHE D 1 97 ? 12.643 8.324 17.745 1.00 12.52 97 PHE D O 1
ATOM 8783 N N . GLU D 1 98 ? 11.037 6.768 17.873 1.00 11.27 98 GLU D N 1
ATOM 8784 C CA . GLU D 1 98 ? 12.030 5.690 18.164 1.00 11.29 98 GLU D CA 1
ATOM 8785 C C . GLU D 1 98 ? 13.074 5.497 17.036 1.00 16.79 98 GLU D C 1
ATOM 8786 O O . GLU D 1 98 ? 14.283 5.277 17.267 1.00 14.10 98 GLU D O 1
ATOM 8792 N N . ILE D 1 99 ? 12.588 5.565 15.789 1.00 11.81 99 ILE D N 1
ATOM 8793 C CA . ILE D 1 99 ? 13.487 5.396 14.665 1.00 10.48 99 ILE D CA 1
ATOM 8794 C C . ILE D 1 99 ? 14.377 6.621 14.456 1.00 15.22 99 ILE D C 1
ATOM 8795 O O . ILE D 1 99 ? 15.601 6.516 14.453 1.00 13.91 99 ILE D O 1
ATOM 8800 N N . ASN D 1 100 ? 13.782 7.816 14.261 1.00 12.67 100 ASN D N 1
ATOM 8801 C CA . ASN D 1 100 ? 14.598 8.962 13.996 1.00 8.86 100 ASN D CA 1
ATOM 8802 C C . ASN D 1 100 ? 15.415 9.460 15.160 1.00 13.31 100 ASN D C 1
ATOM 8803 O O . ASN D 1 100 ? 16.566 9.761 14.966 1.00 13.89 100 ASN D O 1
ATOM 8808 N N . VAL D 1 101 ? 14.843 9.597 16.363 1.00 11.57 101 VAL D N 1
ATOM 8809 C CA . VAL D 1 101 ? 15.625 10.126 17.503 1.00 12.02 101 VAL D CA 1
ATOM 8810 C C . VAL D 1 101 ? 16.365 9.019 18.207 1.00 13.87 101 VAL D C 1
ATOM 8811 O O . VAL D 1 101 ? 17.583 9.056 18.360 1.00 12.70 101 VAL D O 1
ATOM 8815 N N . GLY D 1 102 ? 15.614 8.007 18.624 1.00 15.17 102 GLY D N 1
ATOM 8816 C CA . GLY D 1 102 ? 16.267 6.879 19.309 1.00 16.21 102 GLY D CA 1
ATOM 8817 C C . GLY D 1 102 ? 17.364 6.223 18.452 1.00 14.14 102 GLY D C 1
ATOM 8818 O O . GLY D 1 102 ? 18.451 5.961 18.942 1.00 13.71 102 GLY D O 1
ATOM 8819 N N . GLY D 1 103 ? 17.090 5.944 17.179 1.00 12.20 103 GLY D N 1
ATOM 8820 C CA . GLY D 1 103 ? 18.074 5.326 16.295 1.00 10.77 103 GLY D CA 1
ATOM 8821 C C . GLY D 1 103 ? 19.333 6.171 16.139 1.00 14.25 103 GLY D C 1
ATOM 8822 O O . GLY D 1 103 ? 20.457 5.661 16.218 1.00 13.12 103 GLY D O 1
ATOM 8823 N N . THR D 1 104 ? 19.167 7.489 15.939 1.00 11.27 104 THR D N 1
ATOM 8824 C CA . THR D 1 104 ? 20.305 8.372 15.794 1.00 9.63 104 THR D CA 1
ATOM 8825 C C . THR D 1 104 ? 21.111 8.458 17.087 1.00 12.89 104 THR D C 1
ATOM 8826 O O . THR D 1 104 ? 22.334 8.439 17.106 1.00 12.63 104 THR D O 1
ATOM 8830 N N . LEU D 1 105 ? 20.441 8.543 18.230 1.00 12.53 105 LEU D N 1
ATOM 8831 C CA . LEU D 1 105 ? 21.206 8.575 19.476 1.00 14.40 105 LEU D CA 1
ATOM 8832 C C . LEU D 1 105 ? 21.864 7.210 19.661 1.00 13.27 105 LEU D C 1
ATOM 8833 O O . LEU D 1 105 ? 22.950 7.110 20.200 1.00 15.86 105 LEU D O 1
ATOM 8838 N N . ASN D 1 106 ? 21.231 6.110 19.228 1.00 11.45 106 ASN D N 1
ATOM 8839 C CA . ASN D 1 106 ? 21.901 4.801 19.401 1.00 11.79 106 ASN D CA 1
ATOM 8840 C C . ASN D 1 106 ? 23.243 4.825 18.672 1.00 12.44 106 ASN D C 1
ATOM 8841 O O . ASN D 1 106 ? 24.276 4.371 19.137 1.00 12.24 106 ASN D O 1
ATOM 8846 N N . LEU D 1 107 ? 23.195 5.352 17.462 1.00 13.55 107 LEU D N 1
ATOM 8847 C CA . LEU D 1 107 ? 24.383 5.432 16.639 1.00 13.15 107 LEU D CA 1
ATOM 8848 C C . LEU D 1 107 ? 25.398 6.381 17.231 1.00 12.18 107 LEU D C 1
ATOM 8849 O O . LEU D 1 107 ? 26.579 6.033 17.374 1.00 12.75 107 LEU D O 1
ATOM 8854 N N . LEU D 1 108 ? 24.947 7.581 17.596 1.00 11.14 108 LEU D N 1
ATOM 8855 C CA . LEU D 1 108 ? 25.894 8.549 18.173 1.00 14.06 108 LEU D CA 1
ATOM 8856 C C . LEU D 1 108 ? 26.582 8.043 19.468 1.00 13.22 108 LEU D C 1
ATOM 8857 O O . LEU D 1 108 ? 27.769 8.257 19.697 1.00 12.70 108 LEU D O 1
ATOM 8862 N N . GLU D 1 109 ? 25.817 7.376 20.330 1.00 10.75 109 GLU D N 1
ATOM 8863 C CA . GLU D 1 109 ? 26.395 6.860 21.552 1.00 10.33 109 GLU D CA 1
ATOM 8864 C C . GLU D 1 109 ? 27.431 5.780 21.253 1.00 18.54 109 GLU D C 1
ATOM 8865 O O . GLU D 1 109 ? 28.503 5.742 21.874 1.00 15.70 109 GLU D O 1
ATOM 8871 N N . ALA D 1 110 ? 27.115 4.874 20.302 1.00 15.25 110 ALA D N 1
ATOM 8872 C CA . ALA D 1 110 ? 28.061 3.796 19.955 1.00 12.46 110 ALA D CA 1
ATOM 8873 C C . ALA D 1 110 ? 29.353 4.376 19.388 1.00 14.41 110 ALA D C 1
ATOM 8874 O O . ALA D 1 110 ? 30.486 3.967 19.754 1.00 14.81 110 ALA D O 1
ATOM 8876 N N . VAL D 1 111 ? 29.199 5.360 18.484 1.00 12.07 111 VAL D N 1
ATOM 8877 C CA . VAL D 1 111 ? 30.374 5.973 17.934 1.00 11.92 111 VAL D CA 1
ATOM 8878 C C . VAL D 1 111 ? 31.146 6.731 19.011 1.00 13.02 111 VAL D C 1
ATOM 8879 O O . VAL D 1 111 ? 32.358 6.665 19.109 1.00 15.77 111 VAL D O 1
ATOM 8883 N N . ARG D 1 112 ? 30.449 7.487 19.845 1.00 12.24 112 ARG D N 1
ATOM 8884 C CA . ARG D 1 112 ? 31.141 8.252 20.875 1.00 14.83 112 ARG D CA 1
ATOM 8885 C C . ARG D 1 112 ? 31.958 7.381 21.793 1.00 16.01 112 ARG D C 1
ATOM 8886 O O . ARG D 1 112 ? 33.087 7.704 22.129 1.00 14.51 112 ARG D O 1
ATOM 8894 N N . GLN D 1 113 ? 31.360 6.266 22.207 1.00 13.16 113 GLN D N 1
ATOM 8895 C CA . GLN D 1 113 ? 32.019 5.380 23.125 1.00 14.92 113 GLN D CA 1
ATOM 8896 C C . GLN D 1 113 ? 33.000 4.382 22.540 1.00 26.92 113 GLN D C 1
ATOM 8897 O O . GLN D 1 113 ? 33.942 3.977 23.230 1.00 20.41 113 GLN D O 1
ATOM 8903 N N . TYR D 1 114 ? 32.790 3.963 21.303 1.00 14.18 114 TYR D N 1
ATOM 8904 C CA . TYR D 1 114 ? 33.688 2.966 20.822 1.00 13.12 114 TYR D CA 1
ATOM 8905 C C . TYR D 1 114 ? 34.396 3.215 19.536 1.00 19.28 114 TYR D C 1
ATOM 8906 O O . TYR D 1 114 ? 35.250 2.425 19.148 1.00 20.33 114 TYR D O 1
ATOM 8915 N N . ASN D 1 115 ? 34.054 4.255 18.825 1.00 16.55 115 ASN D N 1
ATOM 8916 C CA . ASN D 1 115 ? 34.702 4.476 17.529 1.00 13.08 115 ASN D CA 1
ATOM 8917 C C . ASN D 1 115 ? 34.605 5.946 17.215 1.00 15.57 115 ASN D C 1
ATOM 8918 O O . ASN D 1 115 ? 34.056 6.295 16.196 1.00 16.60 115 ASN D O 1
ATOM 8923 N N . SER D 1 116 ? 35.132 6.799 18.093 1.00 14.85 116 SER D N 1
ATOM 8924 C CA . SER D 1 116 ? 35.014 8.224 17.995 1.00 13.04 116 SER D CA 1
ATOM 8925 C C . SER D 1 116 ? 35.526 9.009 16.825 1.00 13.09 116 SER D C 1
ATOM 8926 O O . SER D 1 116 ? 35.181 10.168 16.707 1.00 15.92 116 SER D O 1
ATOM 8929 N N . ASN D 1 117 ? 36.333 8.417 15.950 1.00 17.87 117 ASN D N 1
ATOM 8930 C CA . ASN D 1 117 ? 36.837 9.164 14.796 1.00 20.77 117 ASN D CA 1
ATOM 8931 C C . ASN D 1 117 ? 35.962 8.970 13.574 1.00 19.60 117 ASN D C 1
ATOM 8932 O O . ASN D 1 117 ? 36.182 9.614 12.536 1.00 19.79 117 ASN D O 1
ATOM 8937 N N . CYS D 1 118 ? 35.006 8.057 13.708 1.00 14.60 118 CYS D N 1
ATOM 8938 C CA . CYS D 1 118 ? 34.101 7.757 12.603 1.00 17.66 118 CYS D CA 1
ATOM 8939 C C . CYS D 1 118 ? 33.484 9.039 12.022 1.00 21.12 118 CYS D C 1
ATOM 8940 O O . CYS D 1 118 ? 32.947 9.859 12.749 1.00 25.99 118 CYS D O 1
ATOM 8943 N N . ASN D 1 119 ? 33.547 9.235 10.704 1.00 16.31 119 ASN D N 1
ATOM 8944 C CA . ASN D 1 119 ? 32.945 10.405 10.088 1.00 12.57 119 ASN D CA 1
ATOM 8945 C C . ASN D 1 119 ? 31.461 10.103 9.894 1.00 23.24 119 ASN D C 1
ATOM 8946 O O . ASN D 1 119 ? 31.156 8.989 9.487 1.00 27.84 119 ASN D O 1
ATOM 8951 N N . ILE D 1 120 ? 30.536 11.038 10.201 1.00 15.16 120 ILE D N 1
ATOM 8952 C CA . ILE D 1 120 ? 29.145 10.713 10.010 1.00 14.07 120 ILE D CA 1
ATOM 8953 C C . ILE D 1 120 ? 28.395 11.782 9.256 1.00 16.33 120 ILE D C 1
ATOM 8954 O O . ILE D 1 120 ? 28.468 12.961 9.618 1.00 15.71 120 ILE D O 1
ATOM 8959 N N . ILE D 1 121 ? 27.656 11.343 8.228 1.00 12.22 121 ILE D N 1
ATOM 8960 C CA . ILE D 1 121 ? 26.825 12.294 7.485 1.00 13.24 121 ILE D CA 1
ATOM 8961 C C . ILE D 1 121 ? 25.376 11.907 7.777 1.00 14.61 121 ILE D C 1
ATOM 8962 O O . ILE D 1 121 ? 25.019 10.752 7.567 1.00 14.08 121 ILE D O 1
ATOM 8967 N N . TYR D 1 122 ? 24.583 12.878 8.258 1.00 14.45 122 TYR D N 1
ATOM 8968 C CA . TYR D 1 122 ? 23.194 12.670 8.607 1.00 11.31 122 TYR D CA 1
ATOM 8969 C C . TYR D 1 122 ? 22.260 13.347 7.630 1.00 11.32 122 TYR D C 1
ATOM 8970 O O . TYR D 1 122 ? 22.409 14.503 7.297 1.00 13.85 122 TYR D O 1
ATOM 8979 N N . SER D 1 123 ? 21.269 12.619 7.179 1.00 14.52 123 SER D N 1
ATOM 8980 C CA . SER D 1 123 ? 20.288 13.181 6.272 1.00 12.47 123 SER D CA 1
ATOM 8981 C C . SER D 1 123 ? 19.053 13.705 7.011 1.00 15.08 123 SER D C 1
ATOM 8982 O O . SER D 1 123 ? 18.108 12.982 7.331 1.00 15.88 123 SER D O 1
ATOM 8985 N N . SER D 1 124 ? 19.084 14.997 7.257 1.00 13.31 124 SER D N 1
ATOM 8986 C CA . SER D 1 124 ? 18.036 15.731 7.897 1.00 13.38 124 SER D CA 1
ATOM 8987 C C . SER D 1 124 ? 17.023 16.224 6.830 1.00 18.58 124 SER D C 1
ATOM 8988 O O . SER D 1 124 ? 17.025 15.762 5.672 1.00 18.53 124 SER D O 1
ATOM 8991 N N . THR D 1 125 ? 16.155 17.149 7.213 1.00 15.81 125 THR D N 1
ATOM 8992 C CA . THR D 1 125 ? 15.108 17.620 6.321 1.00 15.01 125 THR D CA 1
ATOM 8993 C C . THR D 1 125 ? 14.820 19.092 6.392 1.00 12.91 125 THR D C 1
ATOM 8994 O O . THR D 1 125 ? 15.097 19.764 7.374 1.00 14.16 125 THR D O 1
ATOM 8998 N N . ASN D 1 126 ? 14.198 19.583 5.323 1.00 14.62 126 ASN D N 1
ATOM 8999 C CA . ASN D 1 126 ? 13.838 20.985 5.289 1.00 12.88 126 ASN D CA 1
ATOM 9000 C C . ASN D 1 126 ? 12.700 21.270 6.273 1.00 14.52 126 ASN D C 1
ATOM 9001 O O . ASN D 1 126 ? 12.369 22.435 6.602 1.00 15.72 126 ASN D O 1
ATOM 9006 N N . LYS D 1 127 ? 12.057 20.188 6.717 1.00 16.23 127 LYS D N 1
ATOM 9007 C CA . LYS D 1 127 ? 10.940 20.329 7.652 1.00 13.83 127 LYS D CA 1
ATOM 9008 C C . LYS D 1 127 ? 11.383 20.879 9.005 1.00 15.86 127 LYS D C 1
ATOM 9009 O O . LYS D 1 127 ? 10.561 21.245 9.860 1.00 19.58 127 LYS D O 1
ATOM 9015 N N . VAL D 1 128 ? 12.710 20.948 9.242 1.00 15.35 128 VAL D N 1
ATOM 9016 C CA . VAL D 1 128 ? 13.130 21.497 10.539 1.00 15.33 128 VAL D CA 1
ATOM 9017 C C . VAL D 1 128 ? 12.865 22.999 10.600 1.00 17.44 128 VAL D C 1
ATOM 9018 O O . VAL D 1 128 ? 12.980 23.610 11.652 1.00 18.37 128 VAL D O 1
ATOM 9022 N N . TYR D 1 129 ? 12.503 23.575 9.453 1.00 16.89 129 TYR D N 1
ATOM 9023 C CA . TYR D 1 129 ? 12.251 24.989 9.343 1.00 19.45 129 TYR D CA 1
ATOM 9024 C C . TYR D 1 129 ? 10.809 25.409 9.563 1.00 35.38 129 TYR D C 1
ATOM 9025 O O . TYR D 1 129 ? 10.512 26.601 9.567 1.00 27.72 129 TYR D O 1
ATOM 9034 N N . GLY D 1 130 ? 9.918 24.435 9.755 1.00 28.35 130 GLY D N 1
ATOM 9035 C CA . GLY D 1 130 ? 8.519 24.749 10.027 1.00 25.80 130 GLY D CA 1
ATOM 9036 C C . GLY D 1 130 ? 7.700 25.064 8.814 1.00 29.45 130 GLY D C 1
ATOM 9037 O O . GLY D 1 130 ? 8.028 24.608 7.714 1.00 25.11 130 GLY D O 1
ATOM 9038 N N . ASP D 1 131 ? 6.637 25.851 9.026 1.00 23.89 131 ASP D N 1
ATOM 9039 C CA . ASP D 1 131 ? 5.770 26.189 7.902 1.00 29.53 131 ASP D CA 1
ATOM 9040 C C . ASP D 1 131 ? 6.249 27.340 7.023 1.00 33.20 131 ASP D C 1
ATOM 9041 O O . ASP D 1 131 ? 5.721 27.513 5.913 1.00 30.23 131 ASP D O 1
ATOM 9046 N N . LEU D 1 132 ? 7.237 28.100 7.535 1.00 23.82 132 LEU D N 1
ATOM 9047 C CA . LEU D 1 132 ? 7.819 29.228 6.805 1.00 29.85 132 LEU D CA 1
ATOM 9048 C C . LEU D 1 132 ? 6.803 30.325 6.507 1.00 37.48 132 LEU D C 1
ATOM 9049 O O . LEU D 1 132 ? 6.897 31.006 5.496 1.00 32.98 132 LEU D O 1
ATOM 9054 N N . GLU D 1 133 ? 5.823 30.486 7.395 1.00 37.75 133 GLU D N 1
ATOM 9055 C CA . GLU D 1 133 ? 4.783 31.485 7.199 1.00 33.29 133 GLU D CA 1
ATOM 9056 C C . GLU D 1 133 ? 5.195 32.868 7.578 1.00 34.36 133 GLU D C 1
ATOM 9057 O O . GLU D 1 133 ? 4.465 33.794 7.318 1.00 42.53 133 GLU D O 1
ATOM 9063 N N . GLN D 1 134 ? 6.380 32.983 8.162 1.00 26.01 134 GLN D N 1
ATOM 9064 C CA . GLN D 1 134 ? 6.942 34.258 8.570 1.00 31.40 134 GLN D CA 1
ATOM 9065 C C . GLN D 1 134 ? 7.373 35.110 7.365 1.00 41.46 134 GLN D C 1
ATOM 9066 O O . GLN D 1 134 ? 7.695 36.297 7.486 1.00 42.70 134 GLN D O 1
ATOM 9072 N N . TYR D 1 135 ? 7.381 34.474 6.203 1.00 38.47 135 TYR D N 1
ATOM 9073 C CA . TYR D 1 135 ? 7.759 35.117 4.954 1.00 36.04 135 TYR D CA 1
ATOM 9074 C C . TYR D 1 135 ? 6.511 35.486 4.129 1.00 36.71 135 TYR D C 1
ATOM 9075 O O . TYR D 1 135 ? 5.392 34.995 4.383 1.00 39.05 135 TYR D O 1
ATOM 9084 N N . LYS D 1 136 ? 6.720 36.363 3.141 1.00 29.34 136 LYS D N 1
ATOM 9085 C CA . LYS D 1 136 ? 5.669 36.822 2.255 1.00 30.73 136 LYS D CA 1
ATOM 9086 C C . LYS D 1 136 ? 5.695 36.088 0.938 1.00 26.52 136 LYS D C 1
ATOM 9087 O O . LYS D 1 136 ? 6.721 35.929 0.312 1.00 42.65 136 LYS D O 1
ATOM 9093 N N . TYR D 1 137 ? 4.560 35.627 0.483 1.00 25.51 137 TYR D N 1
ATOM 9094 C CA . TYR D 1 137 ? 4.553 34.912 -0.767 1.00 23.61 137 TYR D CA 1
ATOM 9095 C C . TYR D 1 137 ? 3.730 35.580 -1.830 1.00 38.58 137 TYR D C 1
ATOM 9096 O O . TYR D 1 137 ? 3.006 36.531 -1.579 1.00 46.23 137 TYR D O 1
ATOM 9105 N N . ASN D 1 138 ? 3.846 35.023 -3.017 1.00 27.07 138 ASN D N 1
ATOM 9106 C CA . ASN D 1 138 ? 3.166 35.443 -4.216 1.00 27.90 138 ASN D CA 1
ATOM 9107 C C . ASN D 1 138 ? 2.715 34.236 -4.984 1.00 35.05 138 ASN D C 1
ATOM 9108 O O . ASN D 1 138 ? 3.472 33.295 -5.205 1.00 43.27 138 ASN D O 1
ATOM 9113 N N . GLU D 1 139 ? 1.464 34.305 -5.417 1.00 32.86 139 GLU D N 1
ATOM 9114 C CA . GLU D 1 139 ? 0.846 33.255 -6.194 1.00 30.06 139 GLU D CA 1
ATOM 9115 C C . GLU D 1 139 ? 0.886 33.675 -7.646 1.00 47.70 139 GLU D C 1
ATOM 9116 O O . GLU D 1 139 ? 0.686 34.843 -7.971 1.00 65.55 139 GLU D O 1
ATOM 9122 N N . THR D 1 140 ? 1.110 32.718 -8.520 1.00 38.22 140 THR D N 1
ATOM 9123 C CA . THR D 1 140 ? 1.124 32.940 -9.945 1.00 34.53 140 THR D CA 1
ATOM 9124 C C . THR D 1 140 ? 0.140 31.918 -10.474 1.00 45.15 140 THR D C 1
ATOM 9125 O O . THR D 1 140 ? -0.500 31.230 -9.681 1.00 39.26 140 THR D O 1
ATOM 9129 N N . GLU D 1 141 ? 0.004 31.793 -11.779 1.00 39.11 141 GLU D N 1
ATOM 9130 C CA . GLU D 1 141 ? -0.927 30.816 -12.281 1.00 40.82 141 GLU D CA 1
ATOM 9131 C C . GLU D 1 141 ? -0.534 29.375 -11.969 1.00 51.78 141 GLU D C 1
ATOM 9132 O O . GLU D 1 141 ? -1.389 28.485 -11.905 1.00 43.86 141 GLU D O 1
ATOM 9138 N N . THR D 1 142 ? 0.777 29.149 -11.794 1.00 45.20 142 THR D N 1
ATOM 9139 C CA . THR D 1 142 ? 1.286 27.816 -11.546 1.00 38.97 142 THR D CA 1
ATOM 9140 C C . THR D 1 142 ? 2.067 27.546 -10.242 1.00 38.82 142 THR D C 1
ATOM 9141 O O . THR D 1 142 ? 2.325 26.365 -9.924 1.00 38.02 142 THR D O 1
ATOM 9145 N N . ARG D 1 143 ? 2.476 28.587 -9.513 1.00 25.49 143 ARG D N 1
ATOM 9146 C CA . ARG D 1 143 ? 3.258 28.339 -8.305 1.00 26.95 143 ARG D CA 1
ATOM 9147 C C . ARG D 1 143 ? 3.261 29.497 -7.339 1.00 32.24 143 ARG D C 1
ATOM 9148 O O . ARG D 1 143 ? 2.831 30.608 -7.635 1.00 34.41 143 ARG D O 1
ATOM 9156 N N . TYR D 1 144 ? 3.791 29.240 -6.150 1.00 30.38 144 TYR D N 1
ATOM 9157 C CA . TYR D 1 144 ? 3.908 30.270 -5.127 1.00 24.31 144 TYR D CA 1
ATOM 9158 C C . TYR D 1 144 ? 5.357 30.734 -5.203 1.00 30.68 144 TYR D C 1
ATOM 9159 O O . TYR D 1 144 ? 6.196 29.910 -5.595 1.00 22.73 144 TYR D O 1
ATOM 9168 N N . THR D 1 145 ? 5.619 31.992 -4.807 1.00 23.09 145 THR D N 1
ATOM 9169 C CA . THR D 1 145 ? 6.941 32.593 -4.806 1.00 20.81 145 THR D CA 1
ATOM 9170 C C . THR D 1 145 ? 7.245 33.247 -3.492 1.00 24.87 145 THR D C 1
ATOM 9171 O O . THR D 1 145 ? 6.398 33.922 -2.931 1.00 36.00 145 THR D O 1
ATOM 9175 N N . CYS D 1 146 ? 8.457 33.078 -2.981 1.00 22.48 146 CYS D N 1
ATOM 9176 C CA . CYS D 1 146 ? 8.804 33.683 -1.719 1.00 20.26 146 CYS D CA 1
ATOM 9177 C C . CYS D 1 146 ? 9.435 34.982 -2.011 1.00 35.75 146 CYS D C 1
ATOM 9178 O O . CYS D 1 146 ? 10.585 35.062 -2.402 1.00 36.39 146 CYS D O 1
ATOM 9181 N N . VAL D 1 147 ? 8.617 35.977 -1.822 1.00 35.94 147 VAL D N 1
ATOM 9182 C CA . VAL D 1 147 ? 8.991 37.327 -2.059 1.00 35.06 147 VAL D CA 1
ATOM 9183 C C . VAL D 1 147 ? 10.274 37.686 -1.327 1.00 34.68 147 VAL D C 1
ATOM 9184 O O . VAL D 1 147 ? 11.182 38.267 -1.906 1.00 36.74 147 VAL D O 1
ATOM 9188 N N . ASP D 1 148 ? 10.390 37.327 -0.055 1.00 29.13 148 ASP D N 1
ATOM 9189 C CA . ASP D 1 148 ? 11.612 37.667 0.668 1.00 28.32 148 ASP D CA 1
ATOM 9190 C C . ASP D 1 148 ? 12.852 36.777 0.445 1.00 37.69 148 ASP D C 1
ATOM 9191 O O . ASP D 1 148 ? 13.967 37.121 0.864 1.00 37.04 148 ASP D O 1
ATOM 9196 N N . LYS D 1 149 ? 12.679 35.625 -0.186 1.00 27.05 149 LYS D N 1
ATOM 9197 C CA . LYS D 1 149 ? 13.804 34.735 -0.367 1.00 27.95 149 LYS D CA 1
ATOM 9198 C C . LYS D 1 149 ? 13.791 34.133 -1.731 1.00 29.42 149 LYS D C 1
ATOM 9199 O O . LYS D 1 149 ? 13.532 32.942 -1.931 1.00 35.84 149 LYS D O 1
ATOM 9205 N N . PRO D 1 150 ? 14.063 35.005 -2.674 1.00 32.67 150 PRO D N 1
ATOM 9206 C CA . PRO D 1 150 ? 14.098 34.632 -4.063 1.00 35.50 150 PRO D CA 1
ATOM 9207 C C . PRO D 1 150 ? 15.088 33.516 -4.375 1.00 34.70 150 PRO D C 1
ATOM 9208 O O . PRO D 1 150 ? 14.909 32.774 -5.332 1.00 37.53 150 PRO D O 1
ATOM 9212 N N . ASN D 1 151 ? 16.155 33.385 -3.598 1.00 29.27 151 ASN D N 1
ATOM 9213 C CA . ASN D 1 151 ? 17.122 32.345 -3.919 1.00 30.71 151 ASN D CA 1
ATOM 9214 C C . ASN D 1 151 ? 16.978 31.115 -3.036 1.00 37.06 151 ASN D C 1
ATOM 9215 O O . ASN D 1 151 ? 17.781 30.167 -3.117 1.00 34.85 151 ASN D O 1
ATOM 9220 N N . GLY D 1 152 ? 15.945 31.132 -2.193 1.00 28.00 152 GLY D N 1
ATOM 9221 C CA . GLY D 1 152 ? 15.724 29.993 -1.322 1.00 27.87 152 GLY D CA 1
ATOM 9222 C C . GLY D 1 152 ? 16.129 30.349 0.073 1.00 24.96 152 GLY D C 1
ATOM 9223 O O . GLY D 1 152 ? 16.514 31.471 0.357 1.00 17.67 152 GLY D O 1
ATOM 9224 N N . TYR D 1 153 ? 16.043 29.362 0.947 1.00 23.08 153 TYR D N 1
ATOM 9225 C CA . TYR D 1 153 ? 16.362 29.582 2.332 1.00 17.92 153 TYR D CA 1
ATOM 9226 C C . TYR D 1 153 ? 17.689 28.983 2.718 1.00 21.42 153 TYR D C 1
ATOM 9227 O O . TYR D 1 153 ? 18.062 27.895 2.232 1.00 22.18 153 TYR D O 1
ATOM 9236 N N . ASP D 1 154 ? 18.377 29.706 3.593 1.00 18.86 154 ASP D N 1
ATOM 9237 C CA . ASP D 1 154 ? 19.667 29.247 4.061 1.00 18.16 154 ASP D CA 1
ATOM 9238 C C . ASP D 1 154 ? 19.596 28.769 5.489 1.00 18.18 154 ASP D C 1
ATOM 9239 O O . ASP D 1 154 ? 18.537 28.695 6.068 1.00 18.93 154 ASP D O 1
ATOM 9244 N N . GLU D 1 155 ? 20.758 28.466 6.022 1.00 18.26 155 GLU D N 1
ATOM 9245 C CA . GLU D 1 155 ? 20.933 27.948 7.354 1.00 17.79 155 GLU D CA 1
ATOM 9246 C C . GLU D 1 155 ? 20.540 28.894 8.462 1.00 24.99 155 GLU D C 1
ATOM 9247 O O . GLU D 1 155 ? 20.304 28.500 9.608 1.00 22.60 155 GLU D O 1
ATOM 9253 N N . SER D 1 156 ? 20.442 30.166 8.117 1.00 21.39 156 SER D N 1
ATOM 9254 C CA . SER D 1 156 ? 20.079 31.157 9.098 1.00 24.80 156 SER D CA 1
ATOM 9255 C C . SER D 1 156 ? 18.557 31.274 9.348 1.00 26.62 156 SER D C 1
ATOM 9256 O O . SER D 1 156 ? 18.101 32.093 10.152 1.00 32.00 156 SER D O 1
ATOM 9259 N N . THR D 1 157 ? 17.765 30.447 8.664 1.00 21.64 157 THR D N 1
ATOM 9260 C CA . THR D 1 157 ? 16.301 30.402 8.827 1.00 22.66 157 THR D CA 1
ATOM 9261 C C . THR D 1 157 ? 15.997 29.858 10.251 1.00 24.04 157 THR D C 1
ATOM 9262 O O . THR D 1 157 ? 16.682 28.987 10.769 1.00 17.57 157 THR D O 1
ATOM 9266 N N . GLN D 1 158 ? 14.987 30.379 10.925 1.00 24.03 158 GLN D N 1
ATOM 9267 C CA . GLN D 1 158 ? 14.684 29.947 12.268 1.00 17.04 158 GLN D CA 1
ATOM 9268 C C . GLN D 1 158 ? 14.290 28.506 12.300 1.00 15.66 158 GLN D C 1
ATOM 9269 O O . GLN D 1 158 ? 13.558 28.043 11.441 1.00 17.90 158 GLN D O 1
ATOM 9278 N N . LEU D 1 159 ? 14.783 27.800 13.289 1.00 18.32 159 LEU D N 1
ATOM 9279 C CA . LEU D 1 159 ? 14.394 26.402 13.431 1.00 19.24 159 LEU D CA 1
ATOM 9280 C C . LEU D 1 159 ? 13.012 26.403 14.131 1.00 20.45 159 LEU D C 1
ATOM 9281 O O . LEU D 1 159 ? 12.757 27.196 15.063 1.00 19.31 159 LEU D O 1
ATOM 9286 N N . ASP D 1 160 ? 12.089 25.532 13.697 1.00 17.63 160 ASP D N 1
ATOM 9287 C CA . ASP D 1 160 ? 10.720 25.417 14.277 1.00 15.08 160 ASP D CA 1
ATOM 9288 C C . ASP D 1 160 ? 10.164 24.108 13.739 1.00 17.81 160 ASP D C 1
ATOM 9289 O O . ASP D 1 160 ? 9.652 24.003 12.637 1.00 16.05 160 ASP D O 1
ATOM 9294 N N . PHE D 1 161 ? 10.346 23.049 14.509 1.00 15.07 161 PHE D N 1
ATOM 9295 C CA . PHE D 1 161 ? 9.961 21.744 14.056 1.00 12.15 161 PHE D CA 1
ATOM 9296 C C . PHE D 1 161 ? 8.479 21.526 14.025 1.00 15.83 161 PHE D C 1
ATOM 9297 O O . PHE D 1 161 ? 7.822 21.527 15.060 1.00 16.57 161 PHE D O 1
ATOM 9305 N N . HIS D 1 162 ? 7.973 21.315 12.835 1.00 16.81 162 HIS D N 1
ATOM 9306 C CA . HIS D 1 162 ? 6.549 21.045 12.635 1.00 24.32 162 HIS D CA 1
ATOM 9307 C C . HIS D 1 162 ? 6.329 19.590 12.206 1.00 14.43 162 HIS D C 1
ATOM 9308 O O . HIS D 1 162 ? 7.007 19.079 11.293 1.00 17.98 162 HIS D O 1
ATOM 9315 N N . SER D 1 163 ? 5.404 18.973 12.905 1.00 15.23 163 SER D N 1
ATOM 9316 C CA . SER D 1 163 ? 5.009 17.580 12.735 1.00 14.17 163 SER D CA 1
ATOM 9317 C C . SER D 1 163 ? 5.966 16.718 13.536 1.00 16.56 163 SER D C 1
ATOM 9318 O O . SER D 1 163 ? 7.117 17.079 13.809 1.00 15.73 163 SER D O 1
ATOM 9321 N N . PRO D 1 164 ? 5.479 15.560 13.908 1.00 13.32 164 PRO D N 1
ATOM 9322 C CA . PRO D 1 164 ? 6.307 14.655 14.668 1.00 14.82 164 PRO D CA 1
ATOM 9323 C C . PRO D 1 164 ? 7.564 14.297 13.879 1.00 17.06 164 PRO D C 1
ATOM 9324 O O . PRO D 1 164 ? 8.641 14.204 14.440 1.00 14.93 164 PRO D O 1
ATOM 9328 N N . TYR D 1 165 ? 7.436 14.127 12.570 1.00 12.76 165 TYR D N 1
ATOM 9329 C CA . TYR D 1 165 ? 8.587 13.853 11.732 1.00 14.79 165 TYR D CA 1
ATOM 9330 C C . TYR D 1 165 ? 9.559 15.045 11.816 1.00 14.92 165 TYR D C 1
ATOM 9331 O O . TYR D 1 165 ? 10.775 14.881 11.939 1.00 13.83 165 TYR D O 1
ATOM 9340 N N . GLY D 1 166 ? 9.038 16.282 11.764 1.00 13.15 166 GLY D N 1
ATOM 9341 C CA . GLY D 1 166 ? 9.916 17.436 11.869 1.00 11.99 166 GLY D CA 1
ATOM 9342 C C . GLY D 1 166 ? 10.608 17.469 13.241 1.00 15.01 166 GLY D C 1
ATOM 9343 O O . GLY D 1 166 ? 11.781 17.835 13.386 1.00 13.35 166 GLY D O 1
ATOM 9344 N N . CYS D 1 167 ? 9.881 17.093 14.292 1.00 12.44 167 CYS D N 1
ATOM 9345 C CA . CYS D 1 167 ? 10.455 17.092 15.633 1.00 10.47 167 CYS D CA 1
ATOM 9346 C C . CYS D 1 167 ? 11.506 16.022 15.822 1.00 14.61 167 CYS D C 1
ATOM 9347 O O . CYS D 1 167 ? 12.499 16.281 16.476 1.00 12.16 167 CYS D O 1
ATOM 9350 N N . SER D 1 168 ? 11.271 14.820 15.289 1.00 9.86 168 SER D N 1
ATOM 9351 C CA . SER D 1 168 ? 12.194 13.706 15.433 1.00 10.38 168 SER D CA 1
ATOM 9352 C C . SER D 1 168 ? 13.479 13.929 14.606 1.00 11.63 168 SER D C 1
ATOM 9353 O O . SER D 1 168 ? 14.605 13.798 15.112 1.00 10.60 168 SER D O 1
ATOM 9356 N N . LYS D 1 169 ? 13.295 14.302 13.328 1.00 9.48 169 LYS D N 1
ATOM 9357 C CA . LYS D 1 169 ? 14.441 14.597 12.496 1.00 11.96 169 LYS D CA 1
ATOM 9358 C C . LYS D 1 169 ? 15.173 15.801 13.086 1.00 14.66 169 LYS D C 1
ATOM 9359 O O . LYS D 1 169 ? 16.407 15.830 13.155 1.00 14.29 169 LYS D O 1
ATOM 9365 N N . GLY D 1 170 ? 14.431 16.818 13.539 1.00 10.85 170 GLY D N 1
ATOM 9366 C CA . GLY D 1 170 ? 15.066 18.024 14.113 1.00 13.12 170 GLY D CA 1
ATOM 9367 C C . GLY D 1 170 ? 15.874 17.733 15.375 1.00 13.53 170 GLY D C 1
ATOM 9368 O O . GLY D 1 170 ? 16.974 18.256 15.577 1.00 14.99 170 GLY D O 1
ATOM 9369 N N . ALA D 1 171 ? 15.327 16.899 16.249 1.00 9.04 171 ALA D N 1
ATOM 9370 C CA . ALA D 1 171 ? 16.071 16.575 17.453 1.00 9.91 171 ALA D CA 1
ATOM 9371 C C . ALA D 1 171 ? 17.360 15.811 17.093 1.00 14.15 171 ALA D C 1
ATOM 9372 O O . ALA D 1 171 ? 18.437 16.031 17.660 1.00 13.82 171 ALA D O 1
ATOM 9374 N N . ALA D 1 172 ? 17.268 14.886 16.147 1.00 10.96 172 ALA D N 1
ATOM 9375 C CA . ALA D 1 172 ? 18.423 14.113 15.747 1.00 10.66 172 ALA D CA 1
ATOM 9376 C C . ALA D 1 172 ? 19.460 15.033 15.120 1.00 12.34 172 ALA D C 1
ATOM 9377 O O . ALA D 1 172 ? 20.652 14.855 15.352 1.00 14.83 172 ALA D O 1
ATOM 9379 N N . ASP D 1 173 ? 19.004 16.016 14.331 1.00 9.96 173 ASP D N 1
ATOM 9380 C CA . ASP D 1 173 ? 19.831 17.021 13.635 1.00 11.65 173 ASP D CA 1
ATOM 9381 C C . ASP D 1 173 ? 20.600 17.828 14.674 1.00 12.35 173 ASP D C 1
ATOM 9382 O O . ASP D 1 173 ? 21.818 17.931 14.575 1.00 11.92 173 ASP D O 1
ATOM 9387 N N . GLN D 1 174 ? 19.928 18.368 15.690 1.00 11.94 174 GLN D N 1
ATOM 9388 C CA . GLN D 1 174 ? 20.582 19.120 16.754 1.00 9.56 174 GLN D CA 1
ATOM 9389 C C . GLN D 1 174 ? 21.565 18.238 17.549 1.00 10.95 174 GLN D C 1
ATOM 9390 O O . GLN D 1 174 ? 22.658 18.683 17.930 1.00 11.30 174 GLN D O 1
ATOM 9396 N N . TYR D 1 175 ? 21.204 16.963 17.799 1.00 10.87 175 TYR D N 1
ATOM 9397 C CA . TYR D 1 175 ? 22.119 16.095 18.516 1.00 11.48 175 TYR D CA 1
ATOM 9398 C C . TYR D 1 175 ? 23.378 15.826 17.712 1.00 12.23 175 TYR D C 1
ATOM 9399 O O . TYR D 1 175 ? 24.480 15.791 18.284 1.00 13.84 175 TYR D O 1
ATOM 9408 N N . MET D 1 176 ? 23.242 15.642 16.398 1.00 11.20 176 MET D N 1
ATOM 9409 C CA . MET D 1 176 ? 24.420 15.408 15.530 1.00 12.44 176 MET D CA 1
ATOM 9410 C C . MET D 1 176 ? 25.403 16.560 15.658 1.00 12.48 176 MET D C 1
ATOM 9411 O O . MET D 1 176 ? 26.592 16.354 15.844 1.00 15.79 176 MET D O 1
ATOM 9416 N N . LEU D 1 177 ? 24.876 17.782 15.558 1.00 11.44 177 LEU D N 1
ATOM 9417 C CA . LEU D 1 177 ? 25.672 18.985 15.673 1.00 10.48 177 LEU D CA 1
ATOM 9418 C C . LEU D 1 177 ? 26.302 19.163 17.051 1.00 15.40 177 LEU D C 1
ATOM 9419 O O . LEU D 1 177 ? 27.462 19.558 17.220 1.00 17.47 177 LEU D O 1
ATOM 9424 N N . ASP D 1 178 ? 25.539 18.888 18.087 1.00 15.43 178 ASP D N 1
ATOM 9425 C CA . ASP D 1 178 ? 26.065 19.028 19.451 1.00 14.70 178 ASP D CA 1
ATOM 9426 C C . ASP D 1 178 ? 27.121 17.982 19.826 1.00 15.35 178 ASP D C 1
ATOM 9427 O O . ASP D 1 178 ? 28.080 18.293 20.561 1.00 14.08 178 ASP D O 1
ATOM 9432 N N . TYR D 1 179 ? 26.974 16.748 19.309 1.00 12.53 179 TYR D N 1
ATOM 9433 C CA . TYR D 1 179 ? 27.984 15.713 19.596 1.00 13.06 179 TYR D CA 1
ATOM 9434 C C . TYR D 1 179 ? 29.309 16.126 18.983 1.00 14.21 179 TYR D C 1
ATOM 9435 O O . TYR D 1 179 ? 30.399 15.778 19.460 1.00 15.46 179 TYR D O 1
ATOM 9444 N N . ALA D 1 180 ? 29.221 16.904 17.903 1.00 13.91 180 ALA D N 1
ATOM 9445 C CA . ALA D 1 180 ? 30.443 17.383 17.277 1.00 14.23 180 ALA D CA 1
ATOM 9446 C C . ALA D 1 180 ? 31.130 18.379 18.209 1.00 15.49 180 ALA D C 1
ATOM 9447 O O . ALA D 1 180 ? 32.330 18.284 18.466 1.00 17.00 180 ALA D O 1
ATOM 9449 N N . ARG D 1 181 ? 30.369 19.333 18.729 1.00 13.77 181 ARG D N 1
ATOM 9450 C CA . ARG D 1 181 ? 30.918 20.355 19.600 1.00 12.75 181 ARG D CA 1
ATOM 9451 C C . ARG D 1 181 ? 31.369 19.854 20.954 1.00 20.16 181 ARG D C 1
ATOM 9452 O O . ARG D 1 181 ? 32.445 20.195 21.441 1.00 20.52 181 ARG D O 1
ATOM 9460 N N . ILE D 1 182 ? 30.498 19.065 21.574 1.00 14.63 182 ILE D N 1
ATOM 9461 C CA . ILE D 1 182 ? 30.750 18.541 22.904 1.00 13.44 182 ILE D CA 1
ATOM 9462 C C . ILE D 1 182 ? 31.714 17.378 22.961 1.00 18.72 182 ILE D C 1
ATOM 9463 O O . ILE D 1 182 ? 32.598 17.343 23.824 1.00 18.90 182 ILE D O 1
ATOM 9468 N N . PHE D 1 183 ? 31.514 16.405 22.063 1.00 15.06 183 PHE D N 1
ATOM 9469 C CA . PHE D 1 183 ? 32.323 15.230 22.081 1.00 12.08 183 PHE D CA 1
ATOM 9470 C C . PHE D 1 183 ? 33.354 15.113 21.017 1.00 15.11 183 PHE D C 1
ATOM 9471 O O . PHE D 1 183 ? 34.008 14.092 20.909 1.00 21.87 183 PHE D O 1
ATOM 9479 N N . GLY D 1 184 ? 33.512 16.136 20.203 1.00 17.73 184 GLY D N 1
ATOM 9480 C CA . GLY D 1 184 ? 34.516 16.111 19.147 1.00 17.24 184 GLY D CA 1
ATOM 9481 C C . GLY D 1 184 ? 34.190 15.173 17.990 1.00 17.28 184 GLY D C 1
ATOM 9482 O O . GLY D 1 184 ? 35.061 14.902 17.194 1.00 17.25 184 GLY D O 1
ATOM 9483 N N . LEU D 1 185 ? 32.945 14.671 17.889 1.00 15.35 185 LEU D N 1
ATOM 9484 C CA . LEU D 1 185 ? 32.620 13.782 16.781 1.00 10.82 185 LEU D CA 1
ATOM 9485 C C . LEU D 1 185 ? 32.703 14.504 15.411 1.00 13.37 185 LEU D C 1
ATOM 9486 O O . LEU D 1 185 ? 32.510 15.710 15.302 1.00 14.86 185 LEU D O 1
ATOM 9491 N N . ASN D 1 186 ? 32.994 13.776 14.328 1.00 16.01 186 ASN D N 1
ATOM 9492 C CA . ASN D 1 186 ? 33.090 14.320 12.959 1.00 14.14 186 ASN D CA 1
ATOM 9493 C C . ASN D 1 186 ? 31.749 14.154 12.248 1.00 16.32 186 ASN D C 1
ATOM 9494 O O . ASN D 1 186 ? 31.582 13.265 11.388 1.00 15.42 186 ASN D O 1
ATOM 9499 N N . THR D 1 187 ? 30.770 14.990 12.625 1.00 13.93 187 THR D N 1
ATOM 9500 C CA . THR D 1 187 ? 29.454 14.868 12.020 1.00 12.12 187 THR D CA 1
ATOM 9501 C C . THR D 1 187 ? 29.145 15.975 11.041 1.00 13.46 187 THR D C 1
ATOM 9502 O O . THR D 1 187 ? 29.686 17.060 11.101 1.00 17.13 187 THR D O 1
ATOM 9506 N N . VAL D 1 188 ? 28.248 15.698 10.116 1.00 12.82 188 VAL D N 1
ATOM 9507 C CA . VAL D 1 188 ? 27.817 16.687 9.127 1.00 14.41 188 VAL D CA 1
ATOM 9508 C C . VAL D 1 188 ? 26.335 16.464 8.940 1.00 14.64 188 VAL D C 1
ATOM 9509 O O . VAL D 1 188 ? 25.888 15.316 8.780 1.00 13.81 188 VAL D O 1
ATOM 9513 N N . VAL D 1 189 ? 25.588 17.563 8.922 1.00 11.70 189 VAL D N 1
ATOM 9514 C CA . VAL D 1 189 ? 24.170 17.419 8.719 1.00 13.03 189 VAL D CA 1
ATOM 9515 C C . VAL D 1 189 ? 23.724 18.033 7.396 1.00 13.68 189 VAL D C 1
ATOM 9516 O O . VAL D 1 189 ? 24.055 19.173 7.126 1.00 13.75 189 VAL D O 1
ATOM 9520 N N . PHE D 1 190 ? 22.935 17.301 6.623 1.00 11.09 190 PHE D N 1
ATOM 9521 C CA . PHE D 1 190 ? 22.396 17.840 5.400 1.00 11.21 190 PHE D CA 1
ATOM 9522 C C . PHE D 1 190 ? 20.874 18.047 5.575 1.00 11.50 190 PHE D C 1
ATOM 9523 O O . PHE D 1 190 ? 20.167 17.055 5.792 1.00 14.94 190 PHE D O 1
ATOM 9531 N N . ARG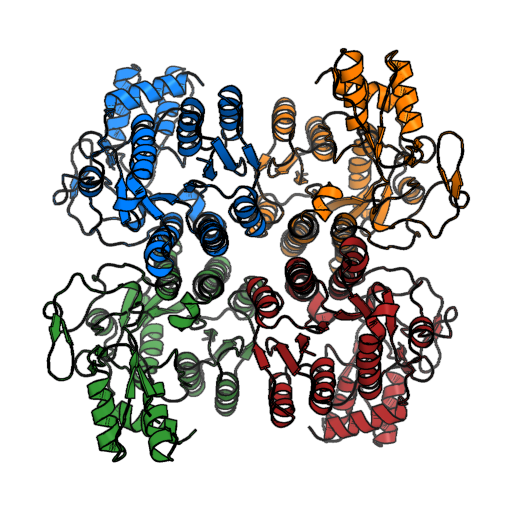 D 1 191 ? 20.346 19.293 5.491 1.00 11.69 191 ARG D N 1
ATOM 9532 C CA . ARG D 1 191 ? 18.904 19.574 5.595 1.00 10.80 191 ARG D CA 1
ATOM 9533 C C . ARG D 1 191 ? 18.414 19.537 4.158 1.00 13.86 191 ARG D C 1
ATOM 9534 O O . ARG D 1 191 ? 18.447 20.519 3.430 1.00 17.82 191 ARG D O 1
ATOM 9542 N N . HIS D 1 192 ? 17.995 18.355 3.785 1.00 14.89 192 HIS D N 1
ATOM 9543 C CA . HIS D 1 192 ? 17.574 18.008 2.459 1.00 12.28 192 HIS D CA 1
ATOM 9544 C C . HIS D 1 192 ? 16.174 18.345 2.049 1.00 20.06 192 HIS D C 1
ATOM 9545 O O . HIS D 1 192 ? 15.208 18.095 2.769 1.00 18.67 192 HIS D O 1
ATOM 9552 N N . SER D 1 193 ? 16.109 18.857 0.832 1.00 19.56 193 SER D N 1
ATOM 9553 C CA . SER D 1 193 ? 14.890 19.175 0.144 1.00 22.06 193 SER D CA 1
ATOM 9554 C C . SER D 1 193 ? 14.675 17.923 -0.726 1.00 22.42 193 SER D C 1
ATOM 9555 O O . SER D 1 193 ? 15.489 17.005 -0.614 1.00 18.86 193 SER D O 1
ATOM 9558 N N . SER D 1 194 ? 13.628 17.851 -1.578 1.00 15.42 194 SER D N 1
ATOM 9559 C CA . SER D 1 194 ? 13.335 16.686 -2.408 1.00 16.81 194 SER D CA 1
ATOM 9560 C C . SER D 1 194 ? 14.419 16.132 -3.295 1.00 21.86 194 SER D C 1
ATOM 9561 O O . SER D 1 194 ? 15.089 16.894 -3.993 1.00 24.53 194 SER D O 1
ATOM 9564 N N . MET D 1 195 ? 14.532 14.793 -3.261 1.00 14.94 195 MET D N 1
ATOM 9565 C CA . MET D 1 195 ? 15.467 14.008 -4.048 1.00 15.44 195 MET D CA 1
ATOM 9566 C C . MET D 1 195 ? 14.679 12.948 -4.755 1.00 25.78 195 MET D C 1
ATOM 9567 O O . MET D 1 195 ? 13.635 12.528 -4.248 1.00 24.17 195 MET D O 1
ATOM 9572 N N . TYR D 1 196 ? 15.165 12.522 -5.913 1.00 17.91 196 TYR D N 1
ATOM 9573 C CA . TYR D 1 196 ? 14.479 11.536 -6.752 1.00 16.50 196 TYR D CA 1
ATOM 9574 C C . TYR D 1 196 ? 15.508 10.925 -7.688 1.00 17.95 196 TYR D C 1
ATOM 9575 O O . TYR D 1 196 ? 16.611 11.476 -7.851 1.00 20.98 196 TYR D O 1
ATOM 9584 N N . GLY D 1 197 ? 15.176 9.784 -8.259 1.00 14.63 197 GLY D N 1
ATOM 9585 C CA . GLY D 1 197 ? 16.052 9.074 -9.164 1.00 18.13 197 GLY D CA 1
ATOM 9586 C C . GLY D 1 197 ? 15.797 7.564 -9.142 1.00 24.06 197 GLY D C 1
ATOM 9587 O O . GLY D 1 197 ? 14.858 7.059 -8.527 1.00 24.90 197 GLY D O 1
ATOM 9588 N N . GLY D 1 198 ? 16.649 6.803 -9.822 1.00 18.39 198 GLY D N 1
ATOM 9589 C CA . GLY D 1 198 ? 16.458 5.377 -9.843 1.00 19.28 198 GLY D CA 1
ATOM 9590 C C . GLY D 1 198 ? 16.665 4.776 -8.470 1.00 17.11 198 GLY D C 1
ATOM 9591 O O . GLY D 1 198 ? 17.374 5.322 -7.608 1.00 19.87 198 GLY D O 1
ATOM 9592 N N . ARG D 1 199 ? 16.056 3.627 -8.288 1.00 15.86 199 ARG D N 1
ATOM 9593 C CA . ARG D 1 199 ? 16.149 2.913 -7.037 1.00 17.97 199 ARG D CA 1
ATOM 9594 C C . ARG D 1 199 ? 15.208 3.473 -5.977 1.00 20.54 199 ARG D C 1
ATOM 9595 O O . ARG D 1 199 ? 15.187 2.985 -4.845 1.00 19.12 199 ARG D O 1
ATOM 9603 N N . GLN D 1 200 ? 14.441 4.494 -6.358 1.00 17.91 200 GLN D N 1
ATOM 9604 C CA . GLN D 1 200 ? 13.484 5.087 -5.450 1.00 17.40 200 GLN D CA 1
ATOM 9605 C C . GLN D 1 200 ? 12.173 4.363 -5.613 1.00 23.62 200 GLN D C 1
ATOM 9606 O O . GLN D 1 200 ? 11.662 4.285 -6.731 1.00 24.57 200 GLN D O 1
ATOM 9612 N N . PHE D 1 201 ? 11.618 3.849 -4.522 1.00 20.74 201 PHE D N 1
ATOM 9613 C CA . PHE D 1 201 ? 10.307 3.193 -4.660 1.00 22.03 201 PHE D CA 1
ATOM 9614 C C . PHE D 1 201 ? 9.326 4.118 -3.911 1.00 27.07 201 PHE D C 1
ATOM 9615 O O . PHE D 1 201 ? 9.003 3.942 -2.722 1.00 23.42 201 PHE D O 1
ATOM 9623 N N . ALA D 1 202 ? 8.893 5.160 -4.610 1.00 21.90 202 ALA D N 1
ATOM 9624 C CA . ALA D 1 202 ? 8.000 6.149 -4.023 1.00 24.31 202 ALA D CA 1
ATOM 9625 C C . ALA D 1 202 ? 6.673 5.536 -3.597 1.00 30.29 202 ALA D C 1
ATOM 9626 O O . ALA D 1 202 ? 6.244 4.493 -4.104 1.00 24.77 202 ALA D O 1
ATOM 9628 N N . THR D 1 203 ? 6.044 6.190 -2.634 1.00 22.77 203 THR D N 1
ATOM 9629 C CA . THR D 1 203 ? 4.746 5.776 -2.131 1.00 21.80 203 THR D CA 1
ATOM 9630 C C . THR D 1 203 ? 3.917 7.059 -2.037 1.00 23.78 203 THR D C 1
ATOM 9631 O O . THR D 1 203 ? 4.407 8.168 -2.194 1.00 18.87 203 THR D O 1
ATOM 9635 N N . TYR D 1 204 ? 2.654 6.895 -1.744 1.00 22.44 204 TYR D N 1
ATOM 9636 C CA . TYR D 1 204 ? 1.757 7.979 -1.587 1.00 19.08 204 TYR D CA 1
ATOM 9637 C C . TYR D 1 204 ? 2.336 8.997 -0.601 1.00 18.93 204 TYR D C 1
ATOM 9638 O O . TYR D 1 204 ? 2.234 10.218 -0.755 1.00 19.88 204 TYR D O 1
ATOM 9647 N N . ASP D 1 205 ? 2.926 8.444 0.433 1.00 18.55 205 ASP D N 1
ATOM 9648 C CA . ASP D 1 205 ? 3.489 9.188 1.525 1.00 19.70 205 ASP D CA 1
ATOM 9649 C C . ASP D 1 205 ? 4.869 9.798 1.404 1.00 26.65 205 ASP D C 1
ATOM 9650 O O . ASP D 1 205 ? 5.183 10.712 2.181 1.00 19.99 205 ASP D O 1
ATOM 9655 N N . GLN D 1 206 ? 5.709 9.287 0.508 1.00 20.07 206 GLN D N 1
ATOM 9656 C CA . GLN D 1 206 ? 7.038 9.806 0.407 1.00 18.42 206 GLN D CA 1
ATOM 9657 C C . GLN D 1 206 ? 7.613 9.540 -0.951 1.00 17.37 206 GLN D C 1
ATOM 9658 O O . GLN D 1 206 ? 7.519 8.429 -1.459 1.00 19.98 206 GLN D O 1
ATOM 9664 N N . GLY D 1 207 ? 8.240 10.579 -1.512 1.00 18.22 207 GLY D N 1
ATOM 9665 C CA . GLY D 1 207 ? 8.856 10.530 -2.840 1.00 12.10 207 GLY D CA 1
ATOM 9666 C C . GLY D 1 207 ? 7.858 11.153 -3.823 1.00 16.16 207 GLY D C 1
ATOM 9667 O O . GLY D 1 207 ? 7.319 10.427 -4.652 1.00 19.12 207 GLY D O 1
ATOM 9668 N N . TRP D 1 208 ? 7.620 12.474 -3.704 1.00 16.48 208 TRP D N 1
ATOM 9669 C CA . TRP D 1 208 ? 6.650 13.151 -4.557 1.00 17.55 208 TRP D CA 1
ATOM 9670 C C . TRP D 1 208 ? 6.884 13.121 -6.047 1.00 21.89 208 TRP D C 1
ATOM 9671 O O . TRP D 1 208 ? 5.975 12.879 -6.812 1.00 18.26 208 TRP D O 1
ATOM 9682 N N . VAL D 1 209 ? 8.090 13.374 -6.491 1.00 20.60 209 VAL D N 1
ATOM 9683 C CA . VAL D 1 209 ? 8.331 13.346 -7.943 1.00 16.11 209 VAL D CA 1
ATOM 9684 C C . VAL D 1 209 ? 8.134 11.935 -8.432 1.00 22.31 209 VAL D C 1
ATOM 9685 O O . VAL D 1 209 ? 7.549 11.656 -9.479 1.00 28.75 209 VAL D O 1
ATOM 9689 N N . GLY D 1 210 ? 8.645 10.994 -7.648 1.00 20.06 210 GLY D N 1
ATOM 9690 C CA . GLY D 1 210 ? 8.540 9.592 -8.028 1.00 18.72 210 GLY D CA 1
ATOM 9691 C C . GLY D 1 210 ? 7.109 9.096 -8.051 1.00 29.14 210 GLY D C 1
ATOM 9692 O O . GLY D 1 210 ? 6.679 8.354 -8.957 1.00 26.21 210 GLY D O 1
ATOM 9693 N N . TRP D 1 211 ? 6.388 9.525 -7.030 1.00 18.57 211 TRP D N 1
ATOM 9694 C CA . TRP D 1 211 ? 5.002 9.129 -6.900 1.00 23.02 211 TRP D CA 1
ATOM 9695 C C . TRP D 1 211 ? 4.185 9.551 -8.118 1.00 20.13 211 TRP D C 1
ATOM 9696 O O . TRP D 1 211 ? 3.469 8.741 -8.737 1.00 23.49 211 TRP D O 1
ATOM 9707 N N . PHE D 1 212 ? 4.312 10.819 -8.463 1.00 16.98 212 PHE D N 1
ATOM 9708 C CA . PHE D 1 212 ? 3.592 11.350 -9.611 1.00 18.60 212 PHE D CA 1
ATOM 9709 C C . PHE D 1 212 ? 4.051 10.753 -10.941 1.00 30.32 212 PHE D C 1
ATOM 9710 O O . PHE D 1 212 ? 3.269 10.698 -11.892 1.00 24.78 212 PHE D O 1
ATOM 9718 N N . CYS D 1 213 ? 5.315 10.272 -11.002 1.00 23.06 213 CYS D N 1
ATOM 9719 C CA . CYS D 1 213 ? 5.805 9.644 -12.242 1.00 27.20 213 CYS D CA 1
ATOM 9720 C C . CYS D 1 213 ? 5.022 8.397 -12.419 1.00 25.47 213 CYS D C 1
ATOM 9721 O O . CYS D 1 213 ? 4.558 8.072 -13.491 1.00 28.36 213 CYS D O 1
ATOM 9724 N N . GLN D 1 214 ? 4.904 7.737 -11.289 1.00 25.64 214 GLN D N 1
ATOM 9725 C CA . GLN D 1 214 ? 4.164 6.503 -11.148 1.00 28.31 214 GLN D CA 1
ATOM 9726 C C . GLN D 1 214 ? 2.730 6.749 -11.617 1.00 35.49 214 GLN D C 1
ATOM 9727 O O . GLN D 1 214 ? 2.132 6.022 -12.394 1.00 28.58 214 GLN D O 1
ATOM 9733 N N . LYS D 1 215 ? 2.184 7.824 -11.109 1.00 29.83 215 LYS D N 1
ATOM 9734 C CA . LYS D 1 215 ? 0.852 8.233 -11.441 1.00 33.65 215 LYS D CA 1
ATOM 9735 C C . LYS D 1 215 ? 0.797 8.326 -12.934 1.00 40.82 215 LYS D C 1
ATOM 9736 O O . LYS D 1 215 ? -0.181 8.010 -13.599 1.00 39.47 215 LYS D O 1
ATOM 9742 N N . ALA D 1 216 ? 1.880 8.817 -13.455 1.00 39.11 216 ALA D N 1
ATOM 9743 C CA . ALA D 1 216 ? 1.940 8.980 -14.882 1.00 43.13 216 ALA D CA 1
ATOM 9744 C C . ALA D 1 216 ? 1.932 7.641 -15.583 1.00 36.66 216 ALA D C 1
ATOM 9745 O O . ALA D 1 216 ? 1.216 7.393 -16.536 1.00 40.89 216 ALA D O 1
ATOM 9747 N N . VAL D 1 217 ? 2.740 6.741 -15.095 1.00 35.68 217 VAL D N 1
ATOM 9748 C CA . VAL D 1 217 ? 2.816 5.432 -15.696 1.00 30.34 217 VAL D CA 1
ATOM 9749 C C . VAL D 1 217 ? 1.481 4.738 -15.701 1.00 45.52 217 VAL D C 1
ATOM 9750 O O . VAL D 1 217 ? 1.039 4.272 -16.731 1.00 47.84 217 VAL D O 1
ATOM 9754 N N . GLU D 1 218 ? 0.855 4.682 -14.532 1.00 51.30 218 GLU D N 1
ATOM 9755 C CA . GLU D 1 218 ? -0.445 4.043 -14.318 1.00 49.82 218 GLU D CA 1
ATOM 9756 C C . GLU D 1 218 ? -1.558 4.373 -15.303 1.00 46.58 218 GLU D C 1
ATOM 9757 O O . GLU D 1 218 ? -2.354 3.504 -15.661 1.00 45.16 218 GLU D O 1
ATOM 9763 N N . ILE D 1 219 ? -1.611 5.634 -15.694 1.00 36.61 219 ILE D N 1
ATOM 9764 C CA . ILE D 1 219 ? -2.587 6.173 -16.618 1.00 36.40 219 ILE D CA 1
ATOM 9765 C C . ILE D 1 219 ? -2.323 5.718 -18.034 1.00 54.14 219 ILE D C 1
ATOM 9766 O O . ILE D 1 219 ? -3.115 4.994 -18.623 1.00 41.57 219 ILE D O 1
ATOM 9771 N N . LYS D 1 220 ? -1.181 6.195 -18.561 1.00 73.77 220 LYS D N 1
ATOM 9772 C CA . LYS D 1 220 ? -0.722 5.892 -19.909 1.00 78.42 220 LYS D CA 1
ATOM 9773 C C . LYS D 1 220 ? -1.074 4.466 -20.200 1.00 81.00 220 LYS D C 1
ATOM 9774 O O . LYS D 1 220 ? -1.547 4.129 -21.280 1.00 93.20 220 LYS D O 1
ATOM 9780 N N . ASN D 1 221 ? -0.873 3.632 -19.191 1.00 59.50 221 ASN D N 1
ATOM 9781 C CA . ASN D 1 221 ? -1.210 2.242 -19.297 1.00 62.42 221 ASN D CA 1
ATOM 9782 C C . ASN D 1 221 ? -2.715 2.153 -19.079 1.00 77.73 221 ASN D C 1
ATOM 9783 O O . ASN D 1 221 ? -3.191 1.346 -18.264 1.00 70.57 221 ASN D O 1
ATOM 9788 N N . GLY D 1 222 ? -3.421 3.035 -19.822 1.00 79.32 222 GLY D N 1
ATOM 9789 C CA . GLY D 1 222 ? -4.870 3.217 -19.868 1.00 83.19 222 GLY D CA 1
ATOM 9790 C C . GLY D 1 222 ? -5.512 3.787 -18.602 1.00 97.75 222 GLY D C 1
ATOM 9791 O O . GLY D 1 222 ? -5.844 4.964 -18.545 1.00 100.00 222 GLY D O 1
ATOM 9792 N N . ILE D 1 223 ? -5.707 2.905 -17.616 1.00 97.87 223 ILE D N 1
ATOM 9793 C CA . ILE D 1 223 ? -6.331 3.178 -16.319 1.00 100.00 223 ILE D CA 1
ATOM 9794 C C . ILE D 1 223 ? -5.849 4.454 -15.629 1.00 83.66 223 ILE D C 1
ATOM 9795 O O . ILE D 1 223 ? -5.715 4.470 -14.394 1.00 47.11 223 ILE D O 1
ATOM 9797 N N . PRO D 1 226 ? -8.935 10.751 -10.840 1.00 70.00 226 PRO D N 1
ATOM 9798 C CA . PRO D 1 226 ? -8.549 9.569 -10.105 1.00 72.36 226 PRO D CA 1
ATOM 9799 C C . PRO D 1 226 ? -7.537 9.746 -8.975 1.00 62.94 226 PRO D C 1
ATOM 9800 O O . PRO D 1 226 ? -7.799 9.289 -7.862 1.00 75.20 226 PRO D O 1
ATOM 9804 N N . PHE D 1 227 ? -6.384 10.382 -9.216 1.00 43.64 227 PHE D N 1
ATOM 9805 C CA . PHE D 1 227 ? -5.389 10.565 -8.131 1.00 34.18 227 PHE D CA 1
ATOM 9806 C C . PHE D 1 227 ? -5.608 11.883 -7.437 1.00 26.87 227 PHE D C 1
ATOM 9807 O O . PHE D 1 227 ? -6.277 12.788 -7.935 1.00 28.77 227 PHE D O 1
ATOM 9815 N N . THR D 1 228 ? -5.005 12.002 -6.275 1.00 24.77 228 THR D N 1
ATOM 9816 C CA . THR D 1 228 ? -5.197 13.237 -5.546 1.00 30.11 228 THR D CA 1
ATOM 9817 C C . THR D 1 228 ? -3.935 14.043 -5.295 1.00 27.21 228 THR D C 1
ATOM 9818 O O . THR D 1 228 ? -2.808 13.539 -5.344 1.00 25.39 228 THR D O 1
ATOM 9822 N N . ILE D 1 229 ? -4.175 15.298 -4.983 1.00 21.93 229 ILE D N 1
ATOM 9823 C CA . ILE D 1 229 ? -3.151 16.237 -4.628 1.00 24.40 229 ILE D CA 1
ATOM 9824 C C . ILE D 1 229 ? -3.594 16.961 -3.385 1.00 26.30 229 ILE D C 1
ATOM 9825 O O . ILE D 1 229 ? -4.784 17.250 -3.232 1.00 26.45 229 ILE D O 1
ATOM 9830 N N . SER D 1 230 ? -2.639 17.244 -2.508 1.00 20.61 230 SER D N 1
ATOM 9831 C CA . SER D 1 230 ? -2.881 17.952 -1.251 1.00 21.19 230 SER D CA 1
ATOM 9832 C C . SER D 1 230 ? -2.610 19.429 -1.394 1.00 24.06 230 SER D C 1
ATOM 9833 O O . SER D 1 230 ? -1.464 19.834 -1.396 1.00 29.04 230 SER D O 1
ATOM 9836 N N . GLY D 1 231 ? -3.678 20.204 -1.469 1.00 23.35 231 GLY D N 1
ATOM 9837 C CA . GLY D 1 231 ? -3.655 21.646 -1.624 1.00 22.47 231 GLY D CA 1
ATOM 9838 C C . GLY D 1 231 ? -3.983 21.933 -3.089 1.00 26.89 231 GLY D C 1
ATOM 9839 O O . GLY D 1 231 ? -4.568 21.063 -3.749 1.00 26.25 231 GLY D O 1
ATOM 9840 N N . ASN D 1 232 ? -3.593 23.124 -3.567 1.00 23.65 232 ASN D N 1
ATOM 9841 C CA . ASN D 1 232 ? -3.840 23.549 -4.939 1.00 21.29 232 ASN D CA 1
ATOM 9842 C C . ASN D 1 232 ? -2.763 23.145 -5.943 1.00 34.95 232 ASN D C 1
ATOM 9843 O O . ASN D 1 232 ? -2.942 23.317 -7.150 1.00 25.86 232 ASN D O 1
ATOM 9848 N N . GLY D 1 233 ? -1.635 22.607 -5.473 1.00 27.05 233 GLY D N 1
ATOM 9849 C CA . GLY D 1 233 ? -0.586 22.190 -6.399 1.00 22.37 233 GLY D CA 1
ATOM 9850 C C . GLY D 1 233 ? 0.416 23.288 -6.772 1.00 23.66 233 GLY D C 1
ATOM 9851 O O . GLY D 1 233 ? 1.345 23.045 -7.549 1.00 25.74 233 GLY D O 1
ATOM 9852 N N . LYS D 1 234 ? 0.246 24.491 -6.227 1.00 21.44 234 LYS D N 1
ATOM 9853 C CA . LYS D 1 234 ? 1.170 25.571 -6.525 1.00 21.89 234 LYS D CA 1
ATOM 9854 C C . LYS D 1 234 ? 2.373 25.567 -5.595 1.00 22.74 234 LYS D C 1
ATOM 9855 O O . LYS D 1 234 ? 3.278 26.348 -5.805 1.00 19.63 234 LYS D O 1
ATOM 9861 N N . GLN D 1 235 ? 2.366 24.709 -4.553 1.00 18.55 235 GLN D N 1
ATOM 9862 C CA . GLN D 1 235 ? 3.512 24.669 -3.634 1.00 20.47 235 GLN D CA 1
ATOM 9863 C C . GLN D 1 235 ? 4.746 24.205 -4.442 1.00 22.76 235 GLN D C 1
ATOM 9864 O O . GLN D 1 235 ? 4.657 23.398 -5.380 1.00 21.56 235 GLN D O 1
ATOM 9870 N N . VAL D 1 236 ? 5.899 24.712 -4.052 1.00 19.86 236 VAL D N 1
ATOM 9871 C CA . VAL D 1 236 ? 7.134 24.411 -4.734 1.00 15.52 236 VAL D CA 1
ATOM 9872 C C . VAL D 1 236 ? 8.273 23.838 -3.880 1.00 16.68 236 VAL D C 1
ATOM 9873 O O . VAL D 1 236 ? 8.497 24.183 -2.701 1.00 19.35 236 VAL D O 1
ATOM 9877 N N . ARG D 1 237 ? 9.007 22.964 -4.583 1.00 21.78 237 ARG D N 1
ATOM 9878 C CA . ARG D 1 237 ? 10.200 22.297 -4.084 1.00 21.36 237 ARG D CA 1
ATOM 9879 C C . ARG D 1 237 ? 11.284 22.278 -5.154 1.00 22.04 237 ARG D C 1
ATOM 9880 O O . ARG D 1 237 ? 11.023 22.047 -6.341 1.00 21.46 237 ARG D O 1
ATOM 9888 N N . ASP D 1 238 ? 12.520 22.462 -4.737 1.00 20.65 238 ASP D N 1
ATOM 9889 C CA . ASP D 1 238 ? 13.594 22.319 -5.724 1.00 19.70 238 ASP D CA 1
ATOM 9890 C C . ASP D 1 238 ? 13.768 20.798 -5.759 1.00 23.27 238 ASP D C 1
ATOM 9891 O O . ASP D 1 238 ? 13.498 20.086 -4.777 1.00 27.95 238 ASP D O 1
ATOM 9896 N N . VAL D 1 239 ? 14.140 20.239 -6.866 1.00 14.60 239 VAL D N 1
ATOM 9897 C CA . VAL D 1 239 ? 14.260 18.800 -6.933 1.00 14.97 239 VAL D CA 1
ATOM 9898 C C . VAL D 1 239 ? 15.707 18.482 -7.261 1.00 28.36 239 VAL D C 1
ATOM 9899 O O . VAL D 1 239 ? 16.286 19.148 -8.114 1.00 19.75 239 VAL D O 1
ATOM 9903 N N . LEU D 1 240 ? 16.280 17.486 -6.580 1.00 18.14 240 LEU D N 1
ATOM 9904 C CA . LEU D 1 240 ? 17.671 17.104 -6.738 1.00 16.28 240 LEU D CA 1
ATOM 9905 C C . LEU D 1 240 ? 17.803 15.677 -7.181 1.00 19.15 240 LEU D C 1
ATOM 9906 O O . LEU D 1 240 ? 17.355 14.749 -6.508 1.00 18.89 240 LEU D O 1
ATOM 9911 N N . HIS D 1 241 ? 18.434 15.470 -8.327 1.00 18.71 241 HIS D N 1
ATOM 9912 C CA . HIS D 1 241 ? 18.564 14.127 -8.810 1.00 13.31 241 HIS D CA 1
ATOM 9913 C C . HIS D 1 241 ? 19.579 13.324 -8.043 1.00 14.71 241 HIS D C 1
ATOM 9914 O O . HIS D 1 241 ? 20.552 13.873 -7.536 1.00 16.91 241 HIS D O 1
ATOM 9921 N N . ALA D 1 242 ? 19.358 12.013 -8.013 1.00 14.75 242 ALA D N 1
ATOM 9922 C CA . ALA D 1 242 ? 20.246 11.052 -7.359 1.00 18.98 242 ALA D CA 1
ATOM 9923 C C . ALA D 1 242 ? 21.755 11.264 -7.717 1.00 23.64 242 ALA D C 1
ATOM 9924 O O . ALA D 1 242 ? 22.680 11.164 -6.874 1.00 18.68 242 ALA D O 1
ATOM 9926 N N . GLU D 1 243 ? 22.036 11.538 -8.996 1.00 18.32 243 GLU D N 1
ATOM 9927 C CA . GLU D 1 243 ? 23.426 11.754 -9.438 1.00 18.65 243 GLU D CA 1
ATOM 9928 C C . GLU D 1 243 ? 24.140 12.844 -8.681 1.00 15.22 243 GLU D C 1
ATOM 9929 O O . GLU D 1 243 ? 25.311 12.658 -8.306 1.00 21.58 243 GLU D O 1
ATOM 9935 N N . ASP D 1 244 ? 23.478 13.965 -8.449 1.00 16.82 244 ASP D N 1
ATOM 9936 C CA . ASP D 1 244 ? 24.079 15.072 -7.693 1.00 16.44 244 ASP D CA 1
ATOM 9937 C C . ASP D 1 244 ? 24.229 14.764 -6.194 1.00 18.31 244 ASP D C 1
ATOM 9938 O O . ASP D 1 244 ? 25.157 15.237 -5.523 1.00 18.30 244 ASP D O 1
ATOM 9943 N N . MET D 1 245 ? 23.289 13.948 -5.679 1.00 19.46 245 MET D N 1
ATOM 9944 C CA . MET D 1 245 ? 23.293 13.515 -4.279 1.00 17.31 245 MET D CA 1
ATOM 9945 C C . MET D 1 245 ? 24.536 12.632 -4.029 1.00 23.42 245 MET D C 1
ATOM 9946 O O . MET D 1 245 ? 25.227 12.746 -3.000 1.00 17.89 245 MET D O 1
ATOM 9951 N N . ILE D 1 246 ? 24.830 11.746 -4.985 1.00 16.78 246 ILE D N 1
ATOM 9952 C CA . ILE D 1 246 ? 25.982 10.884 -4.855 1.00 17.72 246 ILE D CA 1
ATOM 9953 C C . ILE D 1 246 ? 27.260 11.691 -4.781 1.00 23.61 246 ILE D C 1
ATOM 9954 O O . ILE D 1 246 ? 28.121 11.477 -3.911 1.00 18.15 246 ILE D O 1
ATOM 9959 N N . SER D 1 247 ? 27.397 12.653 -5.700 1.00 17.27 247 SER D N 1
ATOM 9960 C CA . SER D 1 247 ? 28.609 13.441 -5.635 1.00 15.63 247 SER D CA 1
ATOM 9961 C C . SER D 1 247 ? 28.699 14.248 -4.342 1.00 22.24 247 SER D C 1
ATOM 9962 O O . SER D 1 247 ? 29.747 14.363 -3.735 1.00 23.08 247 SER D O 1
ATOM 9965 N N . LEU D 1 248 ? 27.586 14.825 -3.915 1.00 17.00 248 LEU D N 1
ATOM 9966 C CA . LEU D 1 248 ? 27.588 15.591 -2.719 1.00 14.75 248 LEU D CA 1
ATOM 9967 C C . LEU D 1 248 ? 28.113 14.751 -1.539 1.00 14.20 248 LEU D C 1
ATOM 9968 O O . LEU D 1 248 ? 28.976 15.174 -0.776 1.00 14.26 248 LEU D O 1
ATOM 9973 N N . TYR D 1 249 ? 27.560 13.547 -1.359 1.00 13.94 249 TYR D N 1
ATOM 9974 C CA . TYR D 1 249 ? 27.944 12.689 -0.238 1.00 13.86 249 TYR D CA 1
ATOM 9975 C C . TYR D 1 249 ? 29.416 12.328 -0.189 1.00 19.29 249 TYR D C 1
ATOM 9976 O O . TYR D 1 249 ? 30.110 12.490 0.828 1.00 14.79 249 TYR D O 1
ATOM 9985 N N . PHE D 1 250 ? 29.898 11.827 -1.311 1.00 13.58 250 PHE D N 1
ATOM 9986 C CA . PHE D 1 250 ? 31.285 11.438 -1.358 1.00 12.10 250 PHE D CA 1
ATOM 9987 C C . PHE D 1 250 ? 32.261 12.593 -1.258 1.00 19.74 250 PHE D C 1
ATOM 9988 O O . PHE D 1 250 ? 33.318 12.500 -0.645 1.00 17.82 250 PHE D O 1
ATOM 9996 N N . THR D 1 251 ? 31.916 13.703 -1.863 1.00 13.83 251 THR D N 1
ATOM 9997 C CA . THR D 1 251 ? 32.769 14.882 -1.799 1.00 16.82 251 THR D CA 1
ATOM 9998 C C . THR D 1 251 ? 32.789 15.454 -0.361 1.00 20.10 251 THR D C 1
ATOM 9999 O O . THR D 1 251 ? 33.839 15.802 0.216 1.00 18.46 251 THR D O 1
ATOM 10003 N N . ALA D 1 252 ? 31.580 15.561 0.223 1.00 15.41 252 ALA D N 1
ATOM 10004 C CA . ALA D 1 252 ? 31.482 16.067 1.565 1.00 14.36 252 ALA D CA 1
ATOM 10005 C C . ALA D 1 252 ? 32.320 15.184 2.515 1.00 15.14 252 ALA D C 1
ATOM 10006 O O . ALA D 1 252 ? 33.062 15.666 3.358 1.00 14.80 252 ALA D O 1
ATOM 10008 N N . LEU D 1 253 ? 32.176 13.852 2.372 1.00 16.30 253 LEU D N 1
ATOM 10009 C CA . LEU D 1 253 ? 32.883 12.868 3.173 1.00 12.16 253 LEU D CA 1
ATOM 10010 C C . LEU D 1 253 ? 34.374 13.065 3.047 1.00 18.41 253 LEU D C 1
ATOM 10011 O O . LEU D 1 253 ? 35.097 13.066 4.043 1.00 18.40 253 LEU D O 1
ATOM 10016 N N . ALA D 1 254 ? 34.833 13.231 1.787 1.00 15.75 254 ALA D N 1
ATOM 10017 C CA . ALA D 1 254 ? 36.252 13.422 1.565 1.00 15.46 254 ALA D CA 1
ATOM 10018 C C . ALA D 1 254 ? 36.711 14.714 2.201 1.00 18.67 254 ALA D C 1
ATOM 10019 O O . ALA D 1 254 ? 37.864 14.831 2.588 1.00 18.91 254 ALA D O 1
ATOM 10021 N N . ASN D 1 255 ? 35.825 15.706 2.320 1.00 16.81 255 ASN D N 1
ATOM 10022 C CA . ASN D 1 255 ? 36.220 16.971 2.911 1.00 14.51 255 ASN D CA 1
ATOM 10023 C C . ASN D 1 255 ? 35.741 17.161 4.335 1.00 17.40 255 ASN D C 1
ATOM 10024 O O . ASN D 1 255 ? 35.650 18.278 4.844 1.00 14.45 255 ASN D O 1
ATOM 10029 N N . VAL D 1 256 ? 35.411 16.059 4.977 1.00 13.91 256 VAL D N 1
ATOM 10030 C CA . VAL D 1 256 ? 34.880 16.147 6.340 1.00 19.01 256 VAL D CA 1
ATOM 10031 C C . VAL D 1 256 ? 35.674 17.001 7.322 1.00 18.28 256 VAL D C 1
ATOM 10032 O O . VAL D 1 256 ? 35.111 17.760 8.124 1.00 19.47 256 VAL D O 1
ATOM 10036 N N . SER D 1 257 ? 37.005 16.897 7.277 1.00 16.03 257 SER D N 1
ATOM 10037 C CA . SER D 1 257 ? 37.802 17.682 8.209 1.00 19.05 257 SER D CA 1
ATOM 10038 C C . SER D 1 257 ? 37.495 19.166 8.191 1.00 20.10 257 SER D C 1
ATOM 10039 O O . SER D 1 257 ? 37.622 19.848 9.204 1.00 25.23 257 SER D O 1
ATOM 10042 N N . LYS D 1 258 ? 37.072 19.687 7.044 1.00 20.86 258 LYS D N 1
ATOM 10043 C CA . LYS D 1 258 ? 36.764 21.088 7.017 1.00 23.65 258 LYS D CA 1
ATOM 10044 C C . LYS D 1 258 ? 35.300 21.456 7.240 1.00 30.48 258 LYS D C 1
ATOM 10045 O O . LYS D 1 258 ? 34.972 22.626 7.439 1.00 31.01 258 LYS D O 1
ATOM 10051 N N . ILE D 1 259 ? 34.389 20.490 7.211 1.00 21.68 259 ILE D N 1
ATOM 10052 C CA . ILE D 1 259 ? 33.019 20.917 7.415 1.00 15.18 259 ILE D CA 1
ATOM 10053 C C . ILE D 1 259 ? 32.381 20.294 8.634 1.00 17.41 259 ILE D C 1
ATOM 10054 O O . ILE D 1 259 ? 31.197 20.526 8.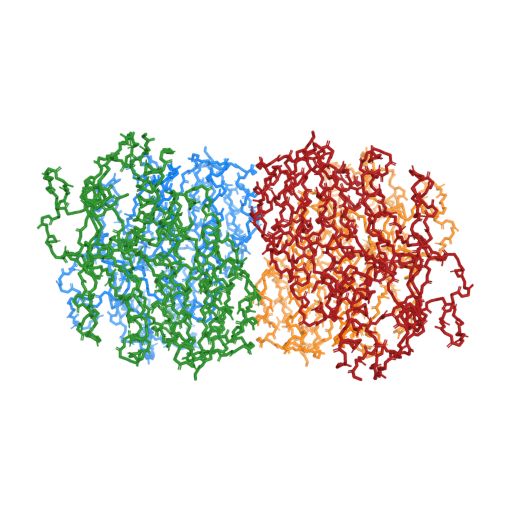920 1.00 17.05 259 ILE D O 1
ATOM 10059 N N . ARG D 1 260 ? 33.172 19.485 9.349 1.00 16.60 260 ARG D N 1
ATOM 10060 C CA . ARG D 1 260 ? 32.630 18.841 10.528 1.00 13.58 260 ARG D CA 1
ATOM 10061 C C . ARG D 1 260 ? 31.930 19.807 11.457 1.00 16.00 260 ARG D C 1
ATOM 10062 O O . ARG D 1 260 ? 32.360 20.941 11.658 1.00 16.17 260 ARG D O 1
ATOM 10070 N N . GLY D 1 261 ? 30.839 19.349 12.054 1.00 12.57 261 GLY D N 1
ATOM 10071 C CA . GLY D 1 261 ? 30.075 20.161 12.982 1.00 10.79 261 GLY D CA 1
ATOM 10072 C C . GLY D 1 261 ? 29.115 21.153 12.332 1.00 15.61 261 GLY D C 1
ATOM 10073 O O . GLY D 1 261 ? 28.564 21.994 13.028 1.00 20.27 261 GLY D O 1
ATOM 10074 N N . ASN D 1 262 ? 28.900 21.100 11.029 1.00 12.82 262 ASN D N 1
ATOM 10075 C CA . ASN D 1 262 ? 28.018 22.046 10.411 1.00 11.16 262 ASN D CA 1
ATOM 10076 C C . ASN D 1 262 ? 26.831 21.406 9.780 1.00 13.61 262 ASN D C 1
ATOM 10077 O O . ASN D 1 262 ? 26.905 20.237 9.437 1.00 14.21 262 ASN D O 1
ATOM 10082 N N . ALA D 1 263 ? 25.782 22.218 9.583 1.00 12.33 263 ALA D N 1
ATOM 10083 C CA . ALA D 1 263 ? 24.566 21.824 8.891 1.00 11.08 263 ALA D CA 1
ATOM 10084 C C . ALA D 1 263 ? 24.527 22.609 7.582 1.00 13.33 263 ALA D C 1
ATOM 10085 O O . ALA D 1 263 ? 24.940 23.772 7.513 1.00 16.20 263 ALA D O 1
ATOM 10087 N N . PHE D 1 264 ? 24.016 22.014 6.541 1.00 12.83 264 PHE D N 1
ATOM 10088 C CA . PHE D 1 264 ? 23.920 22.713 5.270 1.00 14.48 264 PHE D CA 1
ATOM 10089 C C . PHE D 1 264 ? 22.599 22.390 4.669 1.00 16.72 264 PHE D C 1
ATOM 10090 O O . PHE D 1 264 ? 22.165 21.239 4.722 1.00 17.65 264 PHE D O 1
ATOM 10098 N N . ASN D 1 265 ? 21.988 23.388 4.065 1.00 13.59 265 ASN D N 1
ATOM 10099 C CA . ASN D 1 265 ? 20.721 23.198 3.372 1.00 13.65 265 ASN D CA 1
ATOM 10100 C C . ASN D 1 265 ? 21.136 22.670 1.995 1.00 17.88 265 ASN D C 1
ATOM 10101 O O . ASN D 1 265 ? 22.014 23.251 1.365 1.00 18.74 265 ASN D O 1
ATOM 10106 N N . ILE D 1 266 ? 20.533 21.580 1.542 1.00 12.34 266 ILE D N 1
ATOM 10107 C CA . ILE D 1 266 ? 20.861 20.946 0.290 1.00 12.06 266 ILE D CA 1
ATOM 10108 C C . ILE D 1 266 ? 19.602 20.853 -0.574 1.00 25.84 266 ILE D C 1
ATOM 10109 O O . ILE D 1 266 ? 18.528 20.468 -0.090 1.00 20.60 266 ILE D O 1
ATOM 10114 N N . GLY D 1 267 ? 19.724 21.177 -1.857 1.00 17.24 267 GLY D N 1
ATOM 10115 C CA . GLY D 1 267 ? 18.572 21.088 -2.736 1.00 21.68 267 GLY D CA 1
ATOM 10116 C C . GLY D 1 267 ? 18.985 21.331 -4.185 1.00 27.54 267 GLY D C 1
ATOM 10117 O O . GLY D 1 267 ? 20.163 21.609 -4.450 1.00 19.94 267 GLY D O 1
ATOM 10118 N N . GLY D 1 268 ? 18.008 21.213 -5.113 1.00 25.88 268 GLY D N 1
ATOM 10119 C CA . GLY D 1 268 ? 18.260 21.403 -6.545 1.00 21.82 268 GLY D CA 1
ATOM 10120 C C . GLY D 1 268 ? 18.505 22.858 -6.921 1.00 22.38 268 GLY D C 1
ATOM 10121 O O . GLY D 1 268 ? 18.990 23.156 -8.020 1.00 24.97 268 GLY D O 1
ATOM 10122 N N . THR D 1 269 ? 18.177 23.745 -5.996 1.00 19.15 269 THR D N 1
ATOM 10123 C CA . THR D 1 269 ? 18.304 25.185 -6.167 1.00 19.90 269 THR D CA 1
ATOM 10124 C C . THR D 1 269 ? 17.167 25.687 -7.017 1.00 22.40 269 THR D C 1
ATOM 10125 O O . THR D 1 269 ? 16.459 24.936 -7.693 1.00 21.06 269 THR D O 1
ATOM 10129 N N . ILE D 1 270 ? 17.009 26.979 -6.970 1.00 27.14 270 ILE D N 1
ATOM 10130 C CA . ILE D 1 270 ? 15.921 27.570 -7.702 1.00 27.42 270 ILE D CA 1
ATOM 10131 C C . ILE D 1 270 ? 15.747 27.180 -9.148 1.00 35.67 270 ILE D C 1
ATOM 10132 O O . ILE D 1 270 ? 14.640 26.889 -9.589 1.00 32.27 270 ILE D O 1
ATOM 10137 N N . VAL D 1 271 ? 16.836 27.165 -9.891 1.00 22.70 271 VAL D N 1
ATOM 10138 C CA . VAL D 1 271 ? 16.703 26.815 -11.269 1.00 21.46 271 VAL D CA 1
ATOM 10139 C C . VAL D 1 271 ? 16.070 25.478 -11.412 1.00 26.99 271 VAL D C 1
ATOM 10140 O O . VAL D 1 271 ? 15.511 25.194 -12.465 1.00 32.47 271 VAL D O 1
ATOM 10144 N N . ASN D 1 272 ? 16.147 24.649 -10.351 1.00 21.56 272 ASN D N 1
ATOM 10145 C CA . ASN D 1 272 ? 15.544 23.320 -10.407 1.00 20.95 272 ASN D CA 1
ATOM 10146 C C . ASN D 1 272 ? 14.250 23.192 -9.603 1.00 27.43 272 ASN D C 1
ATOM 10147 O O . ASN D 1 272 ? 13.854 22.070 -9.237 1.00 26.76 272 ASN D O 1
ATOM 10152 N N . SER D 1 273 ? 13.601 24.335 -9.339 1.00 19.44 273 SER D N 1
ATOM 10153 C CA . SER D 1 273 ? 12.355 24.295 -8.569 1.00 22.52 273 SER D CA 1
ATOM 10154 C C . SER D 1 273 ? 11.160 23.959 -9.425 1.00 35.48 273 SER D C 1
ATOM 10155 O O . SER D 1 273 ? 11.098 24.323 -10.599 1.00 33.80 273 SER D O 1
ATOM 10158 N N . LEU D 1 274 ? 10.198 23.265 -8.828 1.00 27.21 274 LEU D N 1
ATOM 10159 C CA . LEU D 1 274 ? 8.982 22.884 -9.535 1.00 25.68 274 LEU D CA 1
ATOM 10160 C C . LEU D 1 274 ? 7.779 22.896 -8.582 1.00 33.02 274 LEU D C 1
ATOM 10161 O O . LEU D 1 274 ? 7.934 22.586 -7.398 1.00 25.80 274 LEU D O 1
ATOM 10166 N N . SER D 1 275 ? 6.588 23.209 -9.107 1.00 24.30 275 SER D N 1
ATOM 10167 C CA . SER D 1 275 ? 5.388 23.162 -8.327 1.00 19.77 275 SER D CA 1
ATOM 10168 C C . SER D 1 275 ? 4.797 21.841 -8.813 1.00 26.12 275 SER D C 1
ATOM 10169 O O . SER D 1 275 ? 5.292 21.244 -9.785 1.00 25.82 275 SER D O 1
ATOM 10172 N N . LEU D 1 276 ? 3.763 21.321 -8.159 1.00 24.24 276 LEU D N 1
ATOM 10173 C CA . LEU D 1 276 ? 3.221 20.070 -8.640 1.00 20.39 276 LEU D CA 1
ATOM 10174 C C . LEU D 1 276 ? 2.568 20.365 -9.996 1.00 23.01 276 LEU D C 1
ATOM 10175 O O . LEU D 1 276 ? 2.618 19.546 -10.900 1.00 24.81 276 LEU D O 1
ATOM 10180 N N . LEU D 1 277 ? 1.932 21.525 -10.125 1.00 19.41 277 LEU D N 1
ATOM 10181 C CA . LEU D 1 277 ? 1.297 21.781 -11.398 1.00 22.88 277 LEU D CA 1
ATOM 10182 C C . LEU D 1 277 ? 2.337 21.783 -12.522 1.00 36.43 277 LEU D C 1
ATOM 10183 O O . LEU D 1 277 ? 2.079 21.211 -13.585 1.00 32.32 277 LEU D O 1
ATOM 10188 N N . GLU D 1 278 ? 3.509 22.428 -12.277 1.00 26.45 278 GLU D N 1
ATOM 10189 C CA . GLU D 1 278 ? 4.571 22.476 -13.273 1.00 24.32 278 GLU D CA 1
ATOM 10190 C C . GLU D 1 278 ? 5.102 21.069 -13.557 1.00 33.40 278 GLU D C 1
ATOM 10191 O O . GLU D 1 278 ? 5.407 20.670 -14.680 1.00 31.16 278 GLU D O 1
ATOM 10197 N N . LEU D 1 279 ? 5.202 20.245 -12.530 1.00 27.30 279 LEU D N 1
ATOM 10198 C CA . LEU D 1 279 ? 5.664 18.911 -12.774 1.00 17.71 279 LEU D CA 1
ATOM 10199 C C . LEU D 1 279 ? 4.692 18.165 -13.638 1.00 24.93 279 LEU D C 1
ATOM 10200 O O . LEU D 1 279 ? 5.051 17.349 -14.476 1.00 32.55 279 LEU D O 1
ATOM 10205 N N . PHE D 1 280 ? 3.410 18.417 -13.417 1.00 26.43 280 PHE D N 1
ATOM 10206 C CA . PHE D 1 280 ? 2.403 17.743 -14.197 1.00 23.29 280 PHE D CA 1
ATOM 10207 C C . PHE D 1 280 ? 2.545 18.086 -15.689 1.00 30.56 280 PHE D C 1
ATOM 10208 O O . PHE D 1 280 ? 2.424 17.208 -16.540 1.00 31.93 280 PHE D O 1
ATOM 10216 N N . LYS D 1 281 ? 2.805 19.364 -16.009 1.00 36.64 281 LYS D N 1
ATOM 10217 C CA . LYS D 1 281 ? 2.968 19.727 -17.421 1.00 41.56 281 LYS D CA 1
ATOM 10218 C C . LYS D 1 281 ? 4.067 18.854 -17.983 1.00 47.99 281 LYS D C 1
ATOM 10219 O O . LYS D 1 281 ? 3.909 18.133 -18.974 1.00 48.59 281 LYS D O 1
ATOM 10225 N N . LEU D 1 282 ? 5.193 18.940 -17.292 1.00 42.16 282 LEU D N 1
ATOM 10226 C CA . LEU D 1 282 ? 6.368 18.199 -17.657 1.00 38.75 282 LEU D CA 1
ATOM 10227 C C . LEU D 1 282 ? 6.021 16.827 -18.138 1.00 30.48 282 LEU D C 1
ATOM 10228 O O . LEU D 1 282 ? 6.410 16.385 -19.217 1.00 37.93 282 LEU D O 1
ATOM 10233 N N . LEU D 1 283 ? 5.290 16.127 -17.307 1.00 23.31 283 LEU D N 1
ATOM 10234 C CA . LEU D 1 283 ? 4.956 14.785 -17.671 1.00 26.58 283 LEU D CA 1
ATOM 10235 C C . LEU D 1 283 ? 3.986 14.700 -18.825 1.00 32.06 283 LEU D C 1
ATOM 10236 O O . LEU D 1 283 ? 4.120 13.870 -19.688 1.00 34.02 283 LEU D O 1
ATOM 10241 N N . GLU D 1 284 ? 2.985 15.549 -18.788 1.00 38.32 284 GLU D N 1
ATOM 10242 C CA . GLU D 1 284 ? 1.934 15.591 -19.804 1.00 41.76 284 GLU D CA 1
ATOM 10243 C C . GLU D 1 284 ? 2.517 15.760 -21.186 1.00 42.89 284 GLU D C 1
ATOM 10244 O O . GLU D 1 284 ? 2.108 15.094 -22.110 1.00 49.76 284 GLU D O 1
ATOM 10250 N N . ASP D 1 285 ? 3.482 16.658 -21.291 1.00 43.60 285 ASP D N 1
ATOM 10251 C CA . ASP D 1 285 ? 4.187 16.945 -22.531 1.00 41.09 285 ASP D CA 1
ATOM 10252 C C . ASP D 1 285 ? 5.066 15.768 -22.811 1.00 45.79 285 ASP D C 1
ATOM 10253 O O . ASP D 1 285 ? 4.918 15.024 -23.768 1.00 48.88 285 ASP D O 1
ATOM 10258 N N . TYR D 1 286 ? 6.007 15.581 -21.920 1.00 37.11 286 TYR D N 1
ATOM 10259 C CA . TYR D 1 286 ? 6.888 14.475 -22.101 1.00 37.04 286 TYR D CA 1
ATOM 10260 C C . TYR D 1 286 ? 6.104 13.213 -22.367 1.00 42.77 286 TYR D C 1
ATOM 10261 O O . TYR D 1 286 ? 6.576 12.281 -23.011 1.00 53.31 286 TYR D O 1
ATOM 10270 N N . CYS D 1 287 ? 4.886 13.154 -21.874 1.00 46.24 287 CYS D N 1
ATOM 10271 C CA . CYS D 1 287 ? 4.103 11.950 -22.087 1.00 50.87 287 CYS D CA 1
ATOM 10272 C C . CYS D 1 287 ? 2.916 12.091 -23.022 1.00 53.63 287 CYS D C 1
ATOM 10273 O O . CYS D 1 287 ? 2.281 11.082 -23.331 1.00 44.38 287 CYS D O 1
ATOM 10276 N N . ASN D 1 288 ? 2.606 13.313 -23.462 1.00 64.59 288 ASN D N 1
ATOM 10277 C CA . ASN D 1 288 ? 1.464 13.504 -24.350 1.00 72.85 288 ASN D CA 1
ATOM 10278 C C . ASN D 1 288 ? 0.214 13.004 -23.623 1.00 81.53 288 ASN D C 1
ATOM 10279 O O . ASN D 1 288 ? -0.552 12.136 -24.072 1.00 86.43 288 ASN D O 1
ATOM 10284 N N . ILE D 1 289 ? -0.002 13.525 -22.430 1.00 64.70 289 ILE D N 1
ATOM 10285 C CA . ILE D 1 289 ? -1.146 13.067 -21.676 1.00 52.03 289 ILE D CA 1
ATOM 10286 C C . ILE D 1 289 ? -1.680 14.190 -20.850 1.00 55.29 289 ILE D C 1
ATOM 10287 O O . ILE D 1 289 ? -1.095 15.272 -20.855 1.00 53.25 289 ILE D O 1
ATOM 10292 N N . ASP D 1 290 ? -2.799 13.901 -20.175 1.00 62.59 290 ASP D N 1
ATOM 10293 C CA . ASP D 1 290 ? -3.499 14.806 -19.275 1.00 64.28 290 ASP D CA 1
ATOM 10294 C C . ASP D 1 290 ? -3.573 14.163 -17.877 1.00 58.29 290 ASP D C 1
ATOM 10295 O O . ASP D 1 290 ? -4.099 13.050 -17.685 1.00 41.65 290 ASP D O 1
ATOM 10300 N N . MET D 1 291 ? -2.992 14.869 -16.903 1.00 56.13 291 MET D N 1
ATOM 10301 C CA . MET D 1 291 ? -2.946 14.407 -15.518 1.00 57.86 291 MET D CA 1
ATOM 10302 C C . MET D 1 291 ? -4.146 14.939 -14.763 1.00 55.68 291 MET D C 1
ATOM 10303 O O . MET D 1 291 ? -4.214 16.145 -14.483 1.00 55.79 291 MET D O 1
ATOM 10308 N N . ARG D 1 292 ? -5.069 14.019 -14.455 1.00 47.52 292 ARG D N 1
ATOM 10309 C CA . ARG D 1 292 ? -6.295 14.374 -13.768 1.00 50.41 292 ARG D CA 1
ATOM 10310 C C . ARG D 1 292 ? -6.304 13.983 -12.296 1.00 36.27 292 ARG D C 1
ATOM 10311 O O . ARG D 1 292 ? -6.043 12.835 -11.919 1.00 31.50 292 ARG D O 1
ATOM 10319 N N . PHE D 1 293 ? -6.651 14.951 -11.464 1.00 33.67 293 PHE D N 1
ATOM 10320 C CA . PHE D 1 293 ? -6.716 14.720 -10.010 1.00 39.62 293 PHE D CA 1
ATOM 10321 C C . PHE D 1 293 ? -7.809 15.541 -9.289 1.00 49.11 293 PHE D C 1
ATOM 10322 O O . PHE D 1 293 ? -8.436 16.509 -9.783 1.00 33.31 293 PHE D O 1
ATOM 10330 N N . THR D 1 294 ? -7.984 15.092 -8.053 1.00 43.08 294 THR D N 1
ATOM 10331 C CA . THR D 1 294 ? -8.904 15.622 -7.086 1.00 35.23 294 THR D CA 1
ATOM 10332 C C . THR D 1 294 ? -8.051 16.251 -6.000 1.00 39.95 294 THR D C 1
ATOM 10333 O O . THR D 1 294 ? -6.902 15.826 -5.830 1.00 29.05 294 THR D O 1
ATOM 10337 N N . ASN D 1 295 ? -8.597 17.236 -5.281 1.00 28.83 295 ASN D N 1
ATOM 10338 C CA . ASN D 1 295 ? -7.839 17.888 -4.235 1.00 22.80 295 ASN D CA 1
ATOM 10339 C C . ASN D 1 295 ? -8.264 17.560 -2.861 1.00 33.41 295 ASN D C 1
ATOM 10340 O O . ASN D 1 295 ? -9.453 17.381 -2.534 1.00 27.57 295 ASN D O 1
ATOM 10345 N N . LEU D 1 296 ? -7.238 17.526 -2.066 1.00 24.24 296 LEU D N 1
ATOM 10346 C CA . LEU D 1 296 ? -7.400 17.265 -0.675 1.00 21.54 296 LEU D CA 1
ATOM 10347 C C . LEU D 1 296 ? -6.984 18.519 0.025 1.00 28.31 296 LEU D C 1
ATOM 10348 O O . LEU D 1 296 ? -6.578 19.495 -0.598 1.00 22.79 296 LEU D O 1
ATOM 10353 N N . PRO D 1 297 ? -7.072 18.510 1.336 1.00 22.96 297 PRO D N 1
ATOM 10354 C CA . PRO D 1 297 ? -6.649 19.707 2.036 1.00 24.35 297 PRO D CA 1
ATOM 10355 C C . PRO D 1 297 ? -5.104 19.727 2.084 1.00 22.04 297 PRO D C 1
ATOM 10356 O O . PRO D 1 297 ? -4.432 18.694 1.912 1.00 23.31 297 PRO D O 1
ATOM 10360 N N . VAL D 1 298 ? -4.539 20.893 2.307 1.00 21.95 298 VAL D N 1
ATOM 10361 C CA . VAL D 1 298 ? -3.088 20.978 2.392 1.00 29.80 298 VAL D CA 1
ATOM 10362 C C . VAL D 1 298 ? -2.543 20.116 3.530 1.00 29.42 298 VAL D C 1
ATOM 10363 O O . VAL D 1 298 ? -3.171 20.068 4.597 1.00 32.17 298 VAL D O 1
ATOM 10367 N N . ARG D 1 299 ? -1.394 19.437 3.305 1.00 26.08 299 ARG D N 1
ATOM 10368 C CA . ARG D 1 299 ? -0.768 18.625 4.343 1.00 31.06 299 ARG D CA 1
ATOM 10369 C C . ARG D 1 299 ? -0.457 19.520 5.515 1.00 32.01 299 ARG D C 1
ATOM 10370 O O . ARG D 1 299 ? -0.406 20.759 5.421 1.00 32.20 299 ARG D O 1
ATOM 10378 N N . GLU D 1 300 ? -0.273 18.855 6.637 1.00 43.09 300 GLU D N 1
ATOM 10379 C CA . GLU D 1 300 ? 0.040 19.528 7.890 1.00 49.49 300 GLU D CA 1
ATOM 10380 C C . GLU D 1 300 ? 1.341 20.315 7.809 1.00 48.55 300 GLU D C 1
ATOM 10381 O O . GLU D 1 300 ? 2.377 19.768 7.387 1.00 44.63 300 GLU D O 1
ATOM 10387 N N . SER D 1 301 ? 1.255 21.597 8.215 1.00 49.96 301 SER D N 1
ATOM 10388 C CA . SER D 1 301 ? 2.407 22.531 8.234 1.00 59.72 301 SER D CA 1
ATOM 10389 C C . SER D 1 301 ? 3.173 22.625 6.921 1.00 47.39 301 SER D C 1
ATOM 10390 O O . SER D 1 301 ? 4.206 23.282 6.844 1.00 54.99 301 SER D O 1
ATOM 10393 N N . ASP D 1 302 ? 2.643 21.964 5.908 1.00 24.81 302 ASP D N 1
ATOM 10394 C CA . ASP D 1 302 ? 3.227 21.969 4.601 1.00 29.32 302 ASP D CA 1
ATOM 10395 C C . ASP D 1 302 ? 3.676 23.396 4.216 1.00 45.33 302 ASP D C 1
ATOM 10396 O O . ASP D 1 302 ? 2.917 24.374 4.344 1.00 46.39 302 ASP D O 1
ATOM 10401 N N . GLN D 1 303 ? 4.930 23.486 3.735 1.00 23.47 303 GLN D N 1
ATOM 10402 C CA . GLN D 1 303 ? 5.582 24.710 3.281 1.00 15.65 303 GLN D CA 1
ATOM 10403 C C . GLN D 1 303 ? 5.113 25.039 1.868 1.00 17.10 303 GLN D C 1
ATOM 10404 O O . GLN D 1 303 ? 5.037 24.168 0.988 1.00 18.37 303 GLN D O 1
ATOM 10410 N N . ARG D 1 304 ? 4.780 26.301 1.635 1.00 17.83 304 ARG D N 1
ATOM 10411 C CA . ARG D 1 304 ? 4.328 26.655 0.307 1.00 21.16 304 ARG D CA 1
ATOM 10412 C C . ARG D 1 304 ? 5.458 26.607 -0.699 1.00 22.90 304 ARG D C 1
ATOM 10413 O O . ARG D 1 304 ? 5.259 26.236 -1.872 1.00 22.72 304 ARG D O 1
ATOM 10421 N N . VAL D 1 305 ? 6.620 26.979 -0.149 1.00 20.26 305 VAL D N 1
ATOM 10422 C CA . VAL D 1 305 ? 7.907 27.043 -0.829 1.00 22.95 305 VAL D CA 1
ATOM 10423 C C . VAL D 1 305 ? 9.100 26.506 -0.020 1.00 18.56 305 VAL D C 1
ATOM 10424 O O . VAL D 1 305 ? 9.406 26.922 1.107 1.00 22.34 305 VAL D O 1
ATOM 10428 N N . PHE D 1 306 ? 9.790 25.587 -0.673 1.00 18.46 306 PHE D N 1
ATOM 10429 C CA . PHE D 1 306 ? 11.016 25.069 -0.156 1.00 21.63 306 PHE D CA 1
ATOM 10430 C C . PHE D 1 306 ? 12.068 24.921 -1.269 1.00 21.61 306 PHE D C 1
ATOM 10431 O O . PHE D 1 306 ? 11.968 23.987 -2.100 1.00 19.50 306 PHE D O 1
ATOM 10439 N N . VAL D 1 307 ? 13.025 25.889 -1.275 1.00 17.59 307 VAL D N 1
ATOM 10440 C CA . VAL D 1 307 ? 14.141 25.927 -2.215 1.00 17.24 307 VAL D CA 1
ATOM 10441 C C . VAL D 1 307 ? 15.366 26.182 -1.371 1.00 17.66 307 VAL D C 1
ATOM 10442 O O . VAL D 1 307 ? 15.365 27.105 -0.532 1.00 19.83 307 VAL D O 1
ATOM 10446 N N . ALA D 1 308 ? 16.387 25.352 -1.573 1.00 17.93 308 ALA D N 1
ATOM 10447 C CA . ALA D 1 308 ? 17.530 25.575 -0.745 1.00 18.34 308 ALA D CA 1
ATOM 10448 C C . ALA D 1 308 ? 18.510 26.530 -1.341 1.00 18.26 308 ALA D C 1
ATOM 10449 O O . ALA D 1 308 ? 18.812 26.426 -2.516 1.00 21.48 308 ALA D O 1
ATOM 10451 N N . ASP D 1 309 ? 19.005 27.408 -0.477 1.00 20.16 309 ASP D N 1
ATOM 10452 C CA . ASP D 1 309 ? 20.038 28.349 -0.840 1.00 18.41 309 ASP D CA 1
ATOM 10453 C C . ASP D 1 309 ? 21.323 27.621 -0.410 1.00 19.60 309 ASP D C 1
ATOM 10454 O O . ASP D 1 309 ? 21.618 27.557 0.788 1.00 19.70 309 ASP D O 1
ATOM 10459 N N . ILE D 1 310 ? 22.043 27.056 -1.406 1.00 18.74 310 ILE D N 1
ATOM 10460 C CA . ILE D 1 310 ? 23.235 26.243 -1.229 1.00 16.40 310 ILE D CA 1
ATOM 10461 C C . ILE D 1 310 ? 24.570 26.935 -1.164 1.00 23.93 310 ILE D C 1
ATOM 10462 O O . ILE D 1 310 ? 25.601 26.275 -1.217 1.00 20.27 310 ILE D O 1
ATOM 10467 N N . LYS D 1 311 ? 24.558 28.239 -1.015 1.00 18.27 311 LYS D N 1
ATOM 10468 C CA . LYS D 1 311 ? 25.805 28.951 -0.939 1.00 16.26 311 LYS D CA 1
ATOM 10469 C C . LYS D 1 311 ? 26.795 28.395 0.091 1.00 22.28 311 LYS D C 1
ATOM 10470 O O . LYS D 1 311 ? 27.993 28.303 -0.129 1.00 18.54 311 LYS D O 1
ATOM 10476 N N . LYS D 1 312 ? 26.314 28.042 1.266 1.00 20.09 312 LYS D N 1
ATOM 10477 C CA . LYS D 1 312 ? 27.227 27.551 2.269 1.00 16.31 312 LYS D CA 1
ATOM 10478 C C . LYS D 1 312 ? 27.993 26.309 1.838 1.00 17.87 312 LYS D C 1
ATOM 10479 O O . LYS D 1 312 ? 29.220 26.212 1.978 1.00 18.13 312 LYS D O 1
ATOM 10485 N N . ILE D 1 313 ? 27.272 25.316 1.327 1.00 15.74 313 ILE D N 1
ATOM 10486 C CA . ILE D 1 313 ? 27.911 24.082 0.907 1.00 17.49 313 ILE D CA 1
ATOM 10487 C C . ILE D 1 313 ? 28.815 24.295 -0.340 1.00 26.38 313 ILE D C 1
ATOM 10488 O O . ILE D 1 313 ? 29.885 23.689 -0.468 1.00 18.87 313 ILE D O 1
ATOM 10493 N N . THR D 1 314 ? 28.377 25.151 -1.286 1.00 20.29 314 THR D N 1
ATOM 10494 C CA . THR D 1 314 ? 29.172 25.411 -2.492 1.00 19.12 314 THR D CA 1
ATOM 10495 C C . THR D 1 314 ? 30.428 26.127 -2.082 1.00 17.40 314 THR D C 1
ATOM 10496 O O . THR D 1 314 ? 31.488 25.854 -2.586 1.00 23.13 314 THR D O 1
ATOM 10502 N N . ASN D 1 315 ? 30.316 27.011 -1.138 1.00 19.88 315 ASN D N 1
ATOM 10503 C CA . ASN D 1 315 ? 31.516 27.697 -0.697 1.00 16.89 315 ASN D CA 1
ATOM 10504 C C . ASN D 1 315 ? 32.415 26.745 0.019 1.00 29.08 315 ASN D C 1
ATOM 10505 O O . ASN D 1 315 ? 33.617 26.902 -0.010 1.00 29.81 315 ASN D O 1
ATOM 10510 N N . ALA D 1 316 ? 31.854 25.756 0.674 1.00 18.76 316 ALA D N 1
ATOM 10511 C CA . ALA D 1 316 ? 32.720 24.829 1.399 1.00 19.35 316 ALA D CA 1
ATOM 10512 C C . ALA D 1 316 ? 33.387 23.745 0.551 1.00 26.68 316 ALA D C 1
ATOM 10513 O O . ALA D 1 316 ? 34.561 23.412 0.776 1.00 26.99 316 ALA D O 1
ATOM 10515 N N . ILE D 1 317 ? 32.674 23.162 -0.415 1.00 18.70 317 ILE D N 1
ATOM 10516 C CA . ILE D 1 317 ? 33.301 22.096 -1.167 1.00 17.70 317 ILE D CA 1
ATOM 10517 C C . ILE D 1 317 ? 33.061 22.172 -2.636 1.00 19.12 317 ILE D C 1
ATOM 10518 O O . ILE D 1 317 ? 33.362 21.219 -3.346 1.00 22.32 317 ILE D O 1
ATOM 10523 N N . ASP D 1 318 ? 32.509 23.289 -3.052 1.00 18.96 318 ASP D N 1
ATOM 10524 C CA . ASP D 1 318 ? 32.259 23.541 -4.447 1.00 29.24 318 ASP D CA 1
ATOM 10525 C C . ASP D 1 318 ? 31.387 22.546 -5.166 1.00 33.08 318 ASP D C 1
ATOM 10526 O O . ASP D 1 318 ? 31.485 22.309 -6.366 1.00 38.14 318 ASP D O 1
ATOM 10531 N N . TRP D 1 319 ? 30.489 21.955 -4.433 1.00 29.05 319 TRP D N 1
ATOM 10532 C CA . TRP D 1 319 ? 29.584 21.026 -5.065 1.00 24.46 319 TRP D CA 1
ATOM 10533 C C . TRP D 1 319 ? 28.405 21.872 -5.539 1.00 19.95 319 TRP D C 1
ATOM 10534 O O . TRP D 1 319 ? 28.069 22.869 -4.888 1.00 20.51 319 TRP D O 1
ATOM 10545 N N . SER D 1 320 ? 27.796 21.481 -6.657 1.00 21.12 320 SER D N 1
ATOM 10546 C CA . SER D 1 320 ? 26.622 22.137 -7.230 1.00 20.20 320 SER D CA 1
ATOM 10547 C C . SER D 1 320 ? 25.936 21.126 -8.090 1.00 16.99 320 SER D C 1
ATOM 10548 O O . SER D 1 320 ? 26.531 20.282 -8.752 1.00 25.84 320 SER D O 1
ATOM 10551 N N . PRO D 1 321 ? 24.627 21.196 -8.078 1.00 22.41 321 PRO D N 1
ATOM 10552 C CA . PRO D 1 321 ? 23.837 20.271 -8.870 1.00 23.93 321 PRO D CA 1
ATOM 10553 C C . PRO D 1 321 ? 24.025 20.487 -10.372 1.00 25.40 321 PRO D C 1
ATOM 10554 O O . PRO D 1 321 ? 24.043 21.608 -10.880 1.00 27.51 321 PRO D O 1
ATOM 10558 N N . LYS D 1 322 ? 24.122 19.401 -11.076 1.00 17.75 322 LYS D N 1
ATOM 10559 C CA . LYS D 1 322 ? 24.314 19.504 -12.497 1.00 28.21 322 LYS D CA 1
ATOM 10560 C C . LYS D 1 322 ? 23.163 18.931 -13.333 1.00 44.48 322 LYS D C 1
ATOM 10561 O O . LYS D 1 322 ? 23.119 19.088 -14.550 1.00 47.91 322 LYS D O 1
ATOM 10572 N N . VAL D 1 323 ? 22.237 18.238 -12.689 1.00 25.98 323 VAL D N 1
ATOM 10573 C CA . VAL D 1 323 ? 21.150 17.637 -13.415 1.00 18.06 323 VAL D CA 1
ATOM 10574 C C . VAL D 1 323 ? 19.930 18.522 -13.345 1.00 30.28 323 VAL D C 1
ATOM 10575 O O . VAL D 1 323 ? 19.441 18.856 -12.257 1.00 31.92 323 VAL D O 1
ATOM 10579 N N . SER D 1 324 ? 19.433 18.868 -14.523 1.00 23.51 324 SER D N 1
ATOM 10580 C CA . SER D 1 324 ? 18.264 19.702 -14.616 1.00 27.96 324 SER D CA 1
ATOM 10581 C C . SER D 1 324 ? 16.972 18.930 -14.314 1.00 29.61 324 SER D C 1
ATOM 10582 O O . SER D 1 324 ? 16.835 17.738 -14.614 1.00 27.83 324 SER D O 1
ATOM 10585 N N . ALA D 1 325 ? 15.998 19.636 -13.750 1.00 26.18 325 ALA D N 1
ATOM 10586 C CA . ALA D 1 325 ? 14.722 19.001 -13.454 1.00 22.54 325 ALA D CA 1
ATOM 10587 C C . ALA D 1 325 ? 14.105 18.362 -14.672 1.00 24.96 325 ALA D C 1
ATOM 10588 O O . ALA D 1 325 ? 13.604 17.250 -14.619 1.00 26.34 325 ALA D O 1
ATOM 10590 N N . LYS D 1 326 ? 14.126 19.069 -15.782 1.00 23.39 326 LYS D N 1
ATOM 10591 C CA . LYS D 1 326 ? 13.516 18.500 -16.958 1.00 24.53 326 LYS D CA 1
ATOM 10592 C C . LYS D 1 326 ? 14.191 17.229 -17.317 1.00 26.69 326 LYS D C 1
ATOM 10593 O O . LYS D 1 326 ? 13.633 16.180 -17.639 1.00 28.58 326 LYS D O 1
ATOM 10599 N N . ASP D 1 327 ? 15.476 17.320 -17.254 1.00 26.05 327 ASP D N 1
ATOM 10600 C CA . ASP D 1 327 ? 16.162 16.118 -17.613 1.00 33.34 327 ASP D CA 1
ATOM 10601 C C . ASP D 1 327 ? 16.012 14.956 -16.682 1.00 23.58 327 ASP D C 1
ATOM 10602 O O . ASP D 1 327 ? 15.814 13.838 -17.140 1.00 26.02 327 ASP D O 1
ATOM 10607 N N . GLY D 1 328 ? 16.138 15.230 -15.390 1.00 26.43 328 GLY D N 1
ATOM 10608 C CA . GLY D 1 328 ? 16.027 14.163 -14.409 1.00 22.65 328 GLY D CA 1
ATOM 10609 C C . GLY D 1 328 ? 14.609 13.596 -14.334 1.00 19.72 328 GLY D C 1
ATOM 10610 O O . GLY D 1 328 ? 14.365 12.381 -14.197 1.00 22.91 328 GLY D O 1
ATOM 10611 N N . VAL D 1 329 ? 13.641 14.498 -14.428 1.00 21.68 329 VAL D N 1
ATOM 10612 C CA . VAL D 1 329 ? 12.286 14.037 -14.359 1.00 23.53 329 VAL D CA 1
ATOM 10613 C C . VAL D 1 329 ? 11.944 13.094 -15.504 1.00 25.92 329 VAL D C 1
ATOM 10614 O O . VAL D 1 329 ? 11.301 12.058 -15.291 1.00 24.38 329 VAL D O 1
ATOM 10618 N N . GLN D 1 330 ? 12.390 13.419 -16.729 1.00 29.62 330 GLN D N 1
ATOM 10619 C CA . GLN D 1 330 ? 12.099 12.529 -17.855 1.00 27.98 330 GLN D CA 1
ATOM 10620 C C . GLN D 1 330 ? 12.703 11.161 -17.640 1.00 22.37 330 GLN D C 1
ATOM 10621 O O . GLN D 1 330 ? 12.058 10.144 -17.825 1.00 28.19 330 GLN D O 1
ATOM 10627 N N . LYS D 1 331 ? 13.957 11.150 -17.209 1.00 25.80 331 LYS D N 1
ATOM 10628 C CA . LYS D 1 331 ? 14.663 9.896 -16.928 1.00 25.72 331 LYS D CA 1
ATOM 10629 C C . LYS D 1 331 ? 13.967 9.147 -15.782 1.00 32.09 331 LYS D C 1
ATOM 10630 O O . LYS D 1 331 ? 13.887 7.910 -15.760 1.00 27.94 331 LYS D O 1
ATOM 10636 N N . MET D 1 332 ? 13.438 9.903 -14.809 1.00 30.62 332 MET D N 1
ATOM 10637 C CA . MET D 1 332 ? 12.749 9.243 -13.693 1.00 27.71 332 MET D CA 1
ATOM 10638 C C . MET D 1 332 ? 11.522 8.546 -14.221 1.00 21.33 332 MET D C 1
ATOM 10639 O O . MET D 1 332 ? 11.171 7.409 -13.867 1.00 21.66 332 MET D O 1
ATOM 10644 N N . TYR D 1 333 ? 10.876 9.289 -15.097 1.00 22.91 333 TYR D N 1
ATOM 10645 C CA . TYR D 1 333 ? 9.697 8.758 -15.712 1.00 23.41 333 TYR D CA 1
ATOM 10646 C C . TYR D 1 333 ? 10.041 7.442 -16.406 1.00 29.91 333 TYR D C 1
ATOM 10647 O O . TYR D 1 333 ? 9.397 6.393 -16.240 1.00 26.70 333 TYR D O 1
ATOM 10656 N N . ASP D 1 334 ? 11.102 7.517 -17.233 1.00 38.94 334 ASP D N 1
ATOM 10657 C CA . ASP D 1 334 ? 11.610 6.354 -17.986 1.00 37.76 334 ASP D CA 1
ATOM 10658 C C . ASP D 1 334 ? 11.937 5.223 -17.021 1.00 28.65 334 ASP D C 1
ATOM 10659 O O . ASP D 1 334 ? 11.520 4.096 -17.177 1.00 32.39 334 ASP D O 1
ATOM 10664 N N . TRP D 1 335 ? 12.681 5.513 -15.992 1.00 21.90 335 TRP D N 1
ATOM 10665 C CA . TRP D 1 335 ? 12.987 4.486 -15.036 1.00 21.87 335 TRP D CA 1
ATOM 10666 C C . TRP D 1 335 ? 11.717 3.876 -14.425 1.00 32.53 335 TRP D C 1
ATOM 10667 O O . TRP D 1 335 ? 11.547 2.669 -14.320 1.00 32.02 335 TRP D O 1
ATOM 10678 N N . THR D 1 336 ? 10.790 4.705 -14.008 1.00 29.77 336 THR D N 1
ATOM 10679 C CA . THR D 1 336 ? 9.552 4.208 -13.421 1.00 30.28 336 THR D CA 1
ATOM 10680 C C . THR D 1 336 ? 8.766 3.278 -14.319 1.00 38.97 336 THR D C 1
ATOM 10681 O O . THR D 1 336 ? 8.245 2.235 -13.886 1.00 35.40 336 THR D O 1
ATOM 10685 N N . SER D 1 337 ? 8.657 3.693 -15.583 1.00 41.94 337 SER D N 1
ATOM 10686 C CA . SER D 1 337 ? 7.918 2.905 -16.566 1.00 38.96 337 SER D CA 1
ATOM 10687 C C . SER D 1 337 ? 8.565 1.544 -16.770 1.00 48.39 337 SER D C 1
ATOM 10688 O O . SER D 1 337 ? 7.914 0.565 -17.109 1.00 54.48 337 SER D O 1
ATOM 10691 N N . SER D 1 338 ? 9.876 1.497 -16.533 1.00 52.94 338 SER D N 1
ATOM 10692 C CA . SER D 1 338 ? 10.671 0.289 -16.666 1.00 56.53 338 SER D CA 1
ATOM 10693 C C . SER D 1 338 ? 10.553 -0.663 -15.484 1.00 67.73 338 SER D C 1
ATOM 10694 O O . SER D 1 338 ? 11.281 -1.643 -15.390 1.00 80.69 338 SER D O 1
ATOM 10697 N N . ILE D 1 339 ? 9.639 -0.381 -14.568 1.00 61.71 339 ILE D N 1
ATOM 10698 C CA . ILE D 1 339 ? 9.439 -1.235 -13.418 1.00 64.10 339 ILE D CA 1
ATOM 10699 C C . ILE D 1 339 ? 7.988 -1.695 -13.431 1.00 49.27 339 ILE D C 1
ATOM 10700 O O . ILE D 1 339 ? 7.534 -2.500 -14.254 1.00 91.94 339 ILE D O 1
#

Radius of gyration: 33.7 Å; Cα contacts (8 Å, |Δi|>4): 3006; chains: 4; bounding box: 53×95×100 Å

Nearest PDB structures (foldseek):
  1orr-assembly3_C  TM=1.003E+00  e=8.138E-73  Salmonella enterica subsp. enterica serovar Typhi
  1orr-assembly2_D  TM=1.001E+00  e=3.993E-68  Salmonella enterica subsp. enterica serovar Typhi
  1orr-assembly1_A  TM=1.001E+00  e=1.077E-67  Salmonella enterica subsp. enterica serovar Typhi
  1rpn-assembly3_C  TM=8.706E-01  e=3.823E-23  Pseudomonas aeruginosa
  2z95-assembly1_C  TM=8.300E-01  e=1.130E-21  Aquifex aeolicus VF5